Protein AF-A0A374VYX1-F1 (afdb_monomer)

Foldseek 3Di:
DDDDDDDDDDDDDDDDDDDDDDDDDDDDDPPPPPPVPDWDLVLQALLALLQLLLLLQLVFKEAQLVCVRLFQLTGHFPNAEPQGIDGDFWLFNKRALLLLLLLLLLLLVLCVLQVVSCQLLLVVLSSLSSLVRSLSSQVSQFDDDPLATQKGWRIADALVLRVLWFADRRPPPPGHNVRIDMDRQAPLLSLLSSLSSLLSCCVVPVPVVSPSSSVNSLCSSVVRQHHDPPGHPDDADGNLQSSLLSLLSNCVRPVDVVSLVSVVPQLPPDDPPAPADFSRGNNLVSVLSNCVVPLPLPRNCVVLCVQCVVDVPWQQARDLALRLLRSLSSLLSQLSLLSVCVSNVDHCLVSLSVNSCVCSQVAPVREHQFWLSIPRYQQFALHRSQLQFPTCSPCPRVVPDPQGSVVNVGHTSGSFGFSAHSDRRRPRADNGSVPNSGRMTGSSSSSSSSSSSSSNCVVPVDHHHALDRDDRGHRDPQSNCSNVVHRRDNDDDDDDDDDDDDDDDDDDDDDDDDPDDDWDKAWDDDAQEAEAFDKDKTKIFTPDDDDPKDKDKDKPDCQQKNFDDWDADPPTMIMTIMHGHDFDKIWMWIATPNDIDIHIYGYHYDDKDKDWPDDDPAAEAPDKDKTFMDIDDPDQFKDKDKPDCQQWNWADTGGMIMIHGHHFDKIWIWIDDPPDIDIDIHTYHYDDDPDDDDDDDDDDDDDDDDDDDDDDDDDDDDDDDDDDDDDDDQPAAPAAQPLVPPPDREVVSLVVLVCVQVVNDDGDRNSLNSQPFAVPSDRHVVSSVSSVCCNVVVDPDTNNYDD

pLDDT: mean 82.71, std 22.52, range [22.58, 98.94]

Sequence (803 aa):
MNWKGNLKKKLTAVLSAGVLAVTGTVSAVSGMTVTADTPDLQLDNYAKLLQYSLYFYDANMCGSAAENSAFSWRSACHTGDAVAGGFHDAGDAIKCGLTAGFTASTLGWMCYEYQDQFQQTGTMEHYQLIMNEFCDFFKASTTLSGGAVTSFVYEMGEDGKDHSTWYAPEKMWDRDSSETYSVTDGASNVAAQYAAALAQNYIISGREEDLTYATALYNFAAKYRKMTDNQSTYRDKDVQDDISWAAGWMYLATKQDDYLTENSKYTSSTNDWTKDYCYANASLGAAIINAEITGNWSYATSYIDGIVNSNQNQFYVMNSWGSARHNTLMQTCALVVSHHKDESGKDYSEWAQKQMNYILGDNNANVCLVVGWNDVSATSPHHRAASNLTNSSDWHEYNSWDGDYASSGGHILYGALCGGPTSSDFTTYQKTAKDATSNEVALDYQVGLVGAAAGLYAAYGTGSVVAEIGPEVTVYPSEVAAANGETPQPGTTTTEQTTTTTEETTATTTTTDTTTAIRETVWGEVPDEMTVGEEAKATIIHYLGVSGVSCTWTSSDPEILEVTETGKEGDLYTYAKISAKKAGKVTLTANDNGQIFTHEITVNPSEEKAEWADIPYYIIAGDDFSASISYTGSNPDFQWTSSDPNVLEVEGSGLNATLHAKNGGTVTLTATNGSITLTKEIEVAICILTTSTTEETTTTTTESVTTNSDETTATTSGSETTTTTKGGDVTPASLYGDVNLDGRVDITDAVMLNKAAANTVQLSEQQRSNADCDANNEVDSNDAVVLLKFLVSIIKTLPEVAE

Structure (mmCIF, N/CA/C/O backbone):
data_AF-A0A374VYX1-F1
#
_entry.id   AF-A0A374VYX1-F1
#
loop_
_atom_site.group_PDB
_atom_site.id
_atom_site.type_symbol
_atom_site.label_atom_id
_atom_site.label_alt_id
_atom_site.label_comp_id
_atom_site.label_asym_id
_atom_site.label_entity_id
_atom_site.label_seq_id
_atom_site.pdbx_PDB_ins_code
_atom_site.Cartn_x
_atom_site.Cartn_y
_atom_site.Cartn_z
_atom_site.occupancy
_atom_site.B_iso_or_equiv
_atom_site.auth_seq_id
_atom_site.auth_comp_id
_atom_site.auth_asym_id
_atom_site.auth_atom_id
_atom_site.pdbx_PDB_model_num
ATOM 1 N N . MET A 1 1 ? 12.408 34.570 -60.552 1.00 34.47 1 MET A N 1
ATOM 2 C CA . MET A 1 1 ? 12.126 33.309 -61.267 1.00 34.47 1 MET A CA 1
ATOM 3 C C . MET A 1 1 ? 11.092 32.531 -60.457 1.00 34.47 1 MET A C 1
ATOM 5 O O . MET A 1 1 ? 11.341 32.304 -59.285 1.00 34.47 1 MET A O 1
ATOM 9 N N . ASN A 1 2 ? 9.920 32.310 -61.074 1.00 31.06 2 ASN A N 1
ATOM 10 C CA . ASN A 1 2 ? 8.741 31.452 -60.787 1.00 31.06 2 ASN A CA 1
ATOM 11 C C . ASN A 1 2 ? 8.668 30.740 -59.411 1.00 31.06 2 ASN A C 1
ATOM 13 O O . ASN A 1 2 ? 9.563 29.962 -59.123 1.00 31.06 2 ASN A O 1
ATOM 17 N N . TRP A 1 3 ? 7.729 30.946 -58.468 1.00 25.81 3 TRP A N 1
ATOM 18 C CA . TRP A 1 3 ? 6.251 31.129 -58.383 1.00 25.81 3 TRP A CA 1
ATOM 19 C C . TRP A 1 3 ? 5.459 29.836 -58.061 1.00 25.81 3 TRP A C 1
ATOM 21 O O . TRP A 1 3 ? 5.362 28.973 -58.922 1.00 25.81 3 TRP A O 1
ATOM 31 N N . LYS A 1 4 ? 4.806 29.836 -56.870 1.00 34.44 4 LYS A N 1
ATOM 32 C CA . LYS A 1 4 ? 3.604 29.075 -56.403 1.00 34.44 4 LYS A CA 1
ATOM 33 C C . LYS A 1 4 ? 3.708 27.537 -56.284 1.00 34.44 4 LYS A C 1
ATOM 35 O O . LYS A 1 4 ? 4.324 26.907 -57.117 1.00 34.44 4 LYS A O 1
ATOM 40 N N . GLY A 1 5 ? 3.072 26.831 -55.341 1.00 30.59 5 GLY A N 1
ATOM 41 C CA . GLY A 1 5 ? 2.138 27.145 -54.253 1.00 30.59 5 GLY A CA 1
ATOM 42 C C . GLY A 1 5 ? 1.379 25.868 -53.810 1.00 30.59 5 GLY A C 1
ATOM 43 O O . GLY A 1 5 ? 1.239 24.948 -54.605 1.00 30.59 5 GLY A O 1
ATOM 44 N N . ASN A 1 6 ? 0.823 25.895 -52.589 1.00 30.86 6 ASN A N 1
ATOM 45 C CA . ASN A 1 6 ? -0.376 25.179 -52.095 1.00 30.86 6 ASN A CA 1
ATOM 46 C C . ASN A 1 6 ? -0.386 23.676 -51.676 1.00 30.86 6 ASN A C 1
ATOM 48 O O . ASN A 1 6 ? -0.341 22.776 -52.499 1.00 30.86 6 ASN A O 1
ATOM 52 N N . LEU A 1 7 ? -0.708 23.497 -50.376 1.00 28.47 7 LEU A N 1
ATOM 53 C CA . LEU A 1 7 ? -1.900 22.829 -49.787 1.00 28.47 7 LEU A CA 1
ATOM 54 C C . LEU A 1 7 ? -1.998 21.282 -49.617 1.00 28.47 7 LEU A C 1
ATOM 56 O O . LEU A 1 7 ? -2.165 20.540 -50.571 1.00 28.47 7 LEU A O 1
ATOM 60 N N . LYS A 1 8 ? -2.071 20.877 -48.331 1.00 29.14 8 LYS A N 1
ATOM 61 C CA . LYS A 1 8 ? -2.871 19.819 -47.644 1.00 29.14 8 LYS A CA 1
ATOM 62 C C . LYS A 1 8 ? -3.416 18.587 -48.412 1.00 29.14 8 LYS A C 1
ATOM 64 O O . LYS A 1 8 ? -4.250 18.752 -49.296 1.00 29.14 8 LYS A O 1
ATOM 69 N N . LYS A 1 9 ? -3.189 17.393 -47.821 1.00 27.34 9 LYS A N 1
ATOM 70 C CA . LYS A 1 9 ? -4.147 16.333 -47.345 1.00 27.34 9 LYS A CA 1
ATOM 71 C C . LYS A 1 9 ? -3.413 14.973 -47.335 1.00 27.34 9 LYS A C 1
ATOM 73 O O . LYS A 1 9 ? -2.811 14.621 -48.334 1.00 27.34 9 LYS A O 1
ATOM 78 N N . LYS A 1 10 ? -3.198 14.314 -46.187 1.00 28.94 10 LYS A N 1
ATOM 79 C CA . LYS A 1 10 ? -4.068 13.337 -45.486 1.00 28.94 10 LYS A CA 1
ATOM 80 C C . LYS A 1 10 ? -4.676 12.227 -46.372 1.00 28.94 10 LYS A C 1
ATOM 82 O O . LYS A 1 10 ? -5.411 12.539 -47.302 1.00 28.94 10 LYS A O 1
ATOM 87 N N . LEU A 1 11 ? -4.487 10.997 -45.871 1.00 24.98 11 LEU A N 1
ATOM 88 C CA . LEU A 1 11 ? -5.332 9.788 -45.924 1.00 24.98 11 LEU A CA 1
ATOM 89 C C . LEU A 1 11 ? -4.995 8.631 -46.908 1.00 24.98 11 LEU A C 1
ATOM 91 O O . LEU A 1 11 ? -5.211 8.722 -48.110 1.00 24.98 11 LEU A O 1
ATOM 95 N N . THR A 1 12 ? -4.599 7.521 -46.266 1.00 24.98 12 THR A N 1
ATOM 96 C CA . THR A 1 12 ? -5.138 6.141 -46.338 1.00 24.98 12 THR A CA 1
ATOM 97 C C . THR A 1 12 ? -4.631 5.121 -47.360 1.00 24.98 12 THR A C 1
ATOM 99 O O . THR A 1 12 ? -4.604 5.327 -48.567 1.00 24.98 12 THR A O 1
ATOM 102 N N . ALA A 1 13 ? -4.324 3.966 -46.762 1.00 30.77 13 ALA A N 1
ATOM 103 C CA . ALA A 1 13 ? -4.034 2.637 -47.271 1.00 30.77 13 ALA A CA 1
ATOM 104 C C . ALA A 1 13 ? -5.024 2.074 -48.298 1.00 30.77 13 ALA A C 1
ATOM 106 O O . ALA A 1 13 ? -6.209 2.380 -48.221 1.00 30.77 13 ALA A O 1
ATOM 107 N N . VAL A 1 14 ? -4.545 1.126 -49.118 1.00 26.45 14 VAL A N 1
ATOM 108 C CA . VAL A 1 14 ? -5.303 -0.055 -49.576 1.00 26.45 14 VAL A CA 1
ATOM 109 C C . VAL A 1 14 ? -4.328 -1.223 -49.823 1.00 26.45 14 VAL A C 1
ATOM 111 O O . VAL A 1 14 ? -3.402 -1.112 -50.623 1.00 26.45 14 VAL A O 1
ATOM 114 N N . LEU A 1 15 ? -4.570 -2.340 -49.130 1.00 32.50 15 LEU A N 1
ATOM 115 C CA . LEU A 1 15 ? -4.082 -3.690 -49.435 1.00 32.50 15 LEU A CA 1
ATOM 116 C C . LEU A 1 15 ? -4.627 -4.162 -50.790 1.00 32.50 15 LEU A C 1
ATOM 118 O O . LEU A 1 15 ? -5.825 -4.055 -51.040 1.00 32.50 15 LEU A O 1
ATOM 122 N N . SER A 1 16 ? -3.800 -4.805 -51.612 1.00 26.23 16 SER A N 1
ATOM 123 C CA . SER A 1 16 ? -4.302 -5.633 -52.714 1.00 26.23 16 SER A CA 1
ATOM 124 C C . SER A 1 16 ? -3.483 -6.910 -52.854 1.00 26.23 16 SER A C 1
ATOM 126 O O . SER A 1 16 ? -2.330 -6.888 -53.282 1.00 26.23 16 SER A O 1
ATOM 128 N N . ALA A 1 17 ? -4.130 -8.017 -52.487 1.00 31.31 17 ALA A N 1
ATOM 129 C CA . ALA A 1 17 ? -3.735 -9.378 -52.801 1.00 31.31 17 ALA A CA 1
ATOM 130 C C . ALA A 1 17 ? -3.732 -9.605 -54.322 1.00 31.31 17 ALA A C 1
ATOM 132 O O . ALA A 1 17 ? -4.638 -9.166 -55.030 1.00 31.31 17 ALA A O 1
ATOM 133 N N . GLY A 1 18 ? -2.732 -10.339 -54.807 1.00 28.55 18 GLY A N 1
ATOM 134 C CA . GLY A 1 18 ? -2.638 -10.796 -56.188 1.00 28.55 18 GLY A CA 1
ATOM 135 C C . GLY A 1 18 ? -2.047 -12.198 -56.238 1.00 28.55 18 GLY A C 1
ATOM 136 O O . GLY A 1 18 ? -0.833 -12.361 -56.287 1.00 28.55 18 GLY A O 1
ATOM 137 N N . VAL A 1 19 ? -2.918 -13.207 -56.222 1.00 33.47 19 VAL A N 1
ATOM 138 C CA . VAL A 1 19 ? -2.585 -14.589 -56.586 1.00 33.47 19 VAL A CA 1
ATOM 139 C C . VAL A 1 19 ? -2.357 -14.634 -58.097 1.00 33.47 19 VAL A C 1
ATOM 141 O O . VAL A 1 19 ? -3.264 -14.328 -58.869 1.00 33.47 19 VAL A O 1
ATOM 144 N N . LEU A 1 20 ? -1.167 -15.055 -58.523 1.00 33.47 20 LEU A N 1
ATOM 145 C CA . LEU A 1 20 ? -0.900 -15.481 -59.896 1.00 33.47 20 LEU A CA 1
ATOM 146 C C . LEU A 1 20 ? -0.210 -16.844 -59.859 1.00 33.47 20 LEU A C 1
ATOM 148 O O . LEU A 1 20 ? 0.945 -16.977 -59.463 1.00 33.47 20 LEU A O 1
ATOM 152 N N . ALA A 1 21 ? -0.963 -17.861 -60.270 1.00 32.25 21 ALA A N 1
ATOM 153 C CA . ALA A 1 21 ? -0.464 -19.197 -60.529 1.00 32.25 21 ALA A CA 1
ATOM 154 C C . ALA A 1 21 ? 0.378 -19.196 -61.814 1.00 32.25 21 ALA A C 1
ATOM 156 O O . ALA A 1 21 ? -0.125 -18.866 -62.887 1.00 32.25 21 ALA A O 1
ATOM 157 N N . VAL A 1 22 ? 1.638 -19.624 -61.712 1.00 32.03 22 VAL A N 1
ATOM 158 C CA . VAL A 1 22 ? 2.428 -20.111 -62.848 1.00 32.03 22 VAL A CA 1
ATOM 159 C C . VAL A 1 22 ? 3.087 -21.420 -62.429 1.00 32.03 22 VAL A C 1
ATOM 161 O O . VAL A 1 22 ? 3.902 -21.474 -61.513 1.00 32.03 22 VAL A O 1
ATOM 164 N N . THR A 1 23 ? 2.696 -22.493 -63.105 1.00 37.56 23 THR A N 1
ATOM 165 C CA . THR A 1 23 ? 3.287 -23.827 -63.014 1.00 37.56 23 THR A CA 1
ATOM 166 C C . THR A 1 23 ? 4.687 -23.834 -63.630 1.00 37.56 23 THR A C 1
ATOM 168 O O . THR A 1 23 ? 4.832 -23.559 -64.821 1.00 37.56 23 THR A O 1
ATOM 171 N N . GLY A 1 24 ? 5.702 -24.203 -62.848 1.00 33.47 24 GLY A N 1
ATOM 172 C CA . GLY A 1 24 ? 7.066 -24.445 -63.321 1.00 33.47 24 GLY A CA 1
ATOM 173 C C . GLY A 1 24 ? 7.880 -25.185 -62.261 1.00 33.47 24 GLY A C 1
ATOM 174 O O . GLY A 1 24 ? 7.978 -24.749 -61.122 1.00 33.47 24 GLY A O 1
ATOM 175 N N . THR A 1 25 ? 8.403 -26.347 -62.624 1.00 33.88 25 THR A N 1
ATOM 176 C CA . THR A 1 25 ? 9.043 -27.352 -61.768 1.00 33.88 25 THR A CA 1
ATOM 177 C C . THR A 1 25 ? 10.314 -26.875 -61.048 1.00 33.88 25 THR A C 1
ATOM 179 O O . THR A 1 25 ? 11.261 -26.421 -61.679 1.00 33.88 25 THR A O 1
ATOM 182 N N . VAL A 1 26 ? 10.299 -27.071 -59.727 1.00 31.86 26 VAL A N 1
ATOM 183 C CA . VAL A 1 26 ? 11.363 -27.213 -58.713 1.00 31.86 26 VAL A CA 1
ATOM 184 C C . VAL A 1 26 ? 12.829 -27.083 -59.169 1.00 31.86 26 VAL A C 1
ATOM 186 O O . VAL A 1 26 ? 13.377 -27.927 -59.874 1.00 31.86 26 VAL A O 1
ATOM 189 N N . SER A 1 27 ? 13.523 -26.107 -58.585 1.00 33.03 27 SER A N 1
ATOM 190 C CA . SER A 1 27 ? 14.889 -26.275 -58.080 1.00 33.03 27 SER A CA 1
ATOM 191 C C . SER A 1 27 ? 14.959 -25.562 -56.733 1.00 33.03 27 SER A C 1
ATOM 193 O O . SER A 1 27 ? 14.693 -24.367 -56.640 1.00 33.03 27 SER A O 1
ATOM 195 N N . ALA A 1 28 ? 15.201 -26.344 -55.684 1.00 39.31 28 ALA A N 1
ATOM 196 C CA . ALA A 1 28 ? 15.193 -25.911 -54.300 1.00 39.31 28 ALA A CA 1
ATOM 197 C C . ALA A 1 28 ? 16.301 -24.882 -54.046 1.00 39.31 28 ALA A C 1
ATOM 199 O O . ALA A 1 28 ? 17.487 -25.195 -54.128 1.00 39.31 28 ALA A O 1
ATOM 200 N N . VAL A 1 29 ? 15.894 -23.670 -53.691 1.00 35.94 29 VAL A N 1
ATOM 201 C CA . VAL A 1 29 ? 16.678 -22.778 -52.845 1.00 35.94 29 VAL A CA 1
ATOM 202 C C . VAL A 1 29 ? 15.745 -22.444 -51.695 1.00 35.94 29 VAL A C 1
ATOM 204 O O . VAL A 1 29 ? 14.752 -21.746 -51.891 1.00 35.94 29 VAL A O 1
ATOM 207 N N . SER A 1 30 ? 16.012 -23.020 -50.524 1.00 37.41 30 SER A N 1
ATOM 208 C CA . SER A 1 30 ? 15.367 -22.628 -49.274 1.00 37.41 30 SER A CA 1
ATOM 209 C C . SER A 1 30 ? 15.705 -21.164 -49.011 1.00 37.41 30 SER A C 1
ATOM 211 O O . SER A 1 30 ? 16.740 -20.845 -48.434 1.00 37.41 30 SER A O 1
ATOM 213 N N . GLY A 1 31 ? 14.856 -20.263 -49.500 1.00 32.94 31 GLY A N 1
ATOM 214 C CA . GLY A 1 31 ? 14.806 -18.897 -49.017 1.00 32.94 31 GLY A CA 1
ATOM 215 C C . GLY A 1 31 ? 14.275 -18.961 -47.597 1.00 32.94 31 GLY A C 1
ATOM 216 O O . GLY A 1 31 ? 13.090 -19.204 -47.395 1.00 32.94 31 GLY A O 1
ATOM 217 N N . MET A 1 32 ? 15.165 -18.803 -46.623 1.00 37.72 32 MET A N 1
ATOM 218 C CA . MET A 1 32 ? 14.783 -18.507 -45.253 1.00 37.72 32 MET A CA 1
ATOM 219 C C . MET A 1 32 ? 14.137 -17.120 -45.286 1.00 37.72 32 MET A C 1
ATOM 221 O O . MET A 1 32 ? 14.819 -16.099 -45.244 1.00 37.72 32 MET A O 1
ATOM 225 N N . THR A 1 33 ? 12.821 -17.073 -45.480 1.00 33.56 33 THR A N 1
ATOM 226 C CA . THR A 1 33 ? 12.028 -15.911 -45.093 1.00 33.56 33 THR A CA 1
ATOM 227 C C . THR A 1 33 ? 12.176 -15.796 -43.588 1.00 33.56 33 THR A C 1
ATOM 229 O O . THR A 1 33 ? 11.514 -16.509 -42.845 1.00 33.56 33 THR A O 1
ATOM 232 N N . VAL A 1 34 ? 13.098 -14.939 -43.154 1.00 36.25 34 VAL A N 1
ATOM 233 C CA . VAL A 1 34 ? 13.075 -14.375 -41.809 1.00 36.25 34 VAL A CA 1
ATOM 234 C C . VAL A 1 34 ? 11.842 -13.479 -41.787 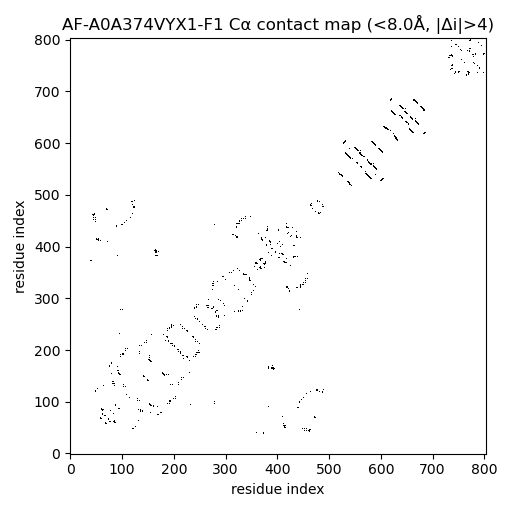1.00 36.25 34 VAL A C 1
ATOM 236 O O . VAL A 1 34 ? 11.887 -12.325 -42.211 1.00 36.25 34 VAL A O 1
ATOM 239 N N . THR A 1 35 ? 10.699 -14.044 -41.413 1.00 42.56 35 THR A N 1
ATOM 240 C CA . THR A 1 35 ? 9.646 -13.238 -40.810 1.00 42.56 35 THR A CA 1
ATOM 241 C C . THR A 1 35 ? 10.260 -12.689 -39.532 1.00 42.56 35 THR A C 1
ATOM 243 O O . THR A 1 35 ? 10.720 -13.456 -38.694 1.00 42.56 35 THR A O 1
ATOM 246 N N . ALA A 1 36 ? 10.386 -11.367 -39.430 1.00 46.84 36 ALA A N 1
ATOM 247 C CA . ALA A 1 36 ? 10.556 -10.761 -38.121 1.00 46.84 36 ALA A CA 1
ATOM 248 C C . ALA A 1 36 ? 9.281 -11.120 -37.354 1.00 46.84 36 ALA A C 1
ATOM 250 O O . ALA A 1 36 ? 8.206 -10.620 -37.701 1.00 46.84 36 ALA A O 1
ATOM 251 N N . ASP A 1 37 ? 9.379 -12.075 -36.432 1.00 57.00 37 ASP A N 1
ATOM 252 C CA . ASP A 1 37 ? 8.267 -12.414 -35.559 1.00 57.00 37 ASP A CA 1
ATOM 253 C C . ASP A 1 37 ? 7.887 -11.135 -34.807 1.00 57.00 37 ASP A C 1
ATOM 255 O O . ASP A 1 37 ? 8.745 -10.393 -34.323 1.00 57.00 37 ASP A O 1
ATOM 259 N N . THR A 1 38 ? 6.599 -10.800 -34.829 1.00 68.12 38 THR A N 1
ATOM 260 C CA . THR A 1 38 ? 6.100 -9.669 -34.042 1.00 68.12 38 THR A CA 1
ATOM 261 C C . THR A 1 38 ? 6.323 -10.025 -32.572 1.00 68.12 38 THR A C 1
ATOM 263 O O . THR A 1 38 ? 5.957 -11.145 -32.211 1.00 68.12 38 THR A O 1
ATOM 266 N N . PRO A 1 39 ? 6.935 -9.147 -31.751 1.00 76.88 39 PRO A N 1
ATOM 267 C CA . PRO A 1 39 ? 7.197 -9.453 -30.348 1.00 76.88 39 PRO A CA 1
ATOM 268 C C . PRO A 1 39 ? 5.925 -9.917 -29.639 1.00 76.88 39 PRO A C 1
ATOM 270 O O . PRO A 1 39 ? 4.874 -9.288 -29.791 1.00 76.88 39 PRO A O 1
ATOM 273 N N . ASP A 1 40 ? 6.014 -11.007 -28.879 1.00 89.38 40 ASP A N 1
ATOM 274 C CA . ASP A 1 40 ? 4.918 -11.435 -28.015 1.00 89.38 40 ASP A CA 1
ATOM 275 C C . ASP A 1 40 ? 4.842 -10.490 -26.811 1.00 89.38 40 ASP A C 1
ATOM 277 O O . ASP A 1 40 ? 5.677 -10.523 -25.903 1.00 89.38 40 ASP A O 1
ATOM 281 N N . LEU A 1 41 ? 3.844 -9.607 -26.836 1.00 93.50 41 LEU A N 1
ATOM 282 C CA . LEU A 1 41 ? 3.632 -8.614 -25.789 1.00 93.50 41 LEU A CA 1
ATOM 283 C C . LEU A 1 41 ? 3.095 -9.230 -24.486 1.00 93.50 41 LEU A C 1
ATOM 285 O O . LEU A 1 41 ? 3.155 -8.562 -23.452 1.00 93.50 41 LEU A O 1
ATOM 289 N N . GLN A 1 42 ? 2.605 -10.479 -24.520 1.00 94.81 42 GLN A N 1
ATOM 290 C CA . GLN A 1 42 ? 2.038 -11.192 -23.368 1.00 94.81 42 GLN A CA 1
ATOM 291 C C . GLN A 1 42 ? 0.910 -10.403 -22.669 1.00 94.81 42 GLN A C 1
ATOM 293 O O . GLN A 1 42 ? 0.871 -10.309 -21.448 1.00 94.81 42 GLN A O 1
ATOM 298 N N . LEU A 1 43 ? -0.007 -9.799 -23.435 1.00 96.94 43 LEU A N 1
ATOM 299 C CA . LEU A 1 43 ? -1.012 -8.847 -22.917 1.00 96.94 43 LEU A CA 1
ATOM 300 C C . LEU A 1 43 ? -2.033 -9.448 -21.929 1.00 96.94 43 LEU A C 1
ATOM 302 O O . LEU A 1 43 ? -2.734 -8.704 -21.245 1.00 96.94 43 LEU A O 1
ATOM 306 N N . ASP A 1 44 ? -2.141 -10.774 -21.866 1.00 95.25 44 ASP A N 1
ATOM 307 C CA . ASP A 1 44 ? -3.141 -11.504 -21.086 1.00 95.25 44 ASP A CA 1
ATOM 308 C C . ASP A 1 44 ? -2.545 -12.411 -19.996 1.00 95.25 44 ASP A C 1
ATOM 310 O O . ASP A 1 44 ? -3.291 -13.124 -19.326 1.00 95.25 44 ASP A O 1
ATOM 314 N N . ASN A 1 45 ? -1.228 -12.389 -19.751 1.00 98.44 45 ASN A N 1
ATOM 315 C CA . ASN A 1 45 ? -0.622 -13.209 -18.696 1.00 98.44 45 ASN A CA 1
ATOM 316 C C . ASN A 1 45 ? -0.675 -12.523 -17.315 1.00 98.44 45 ASN A C 1
ATOM 318 O O . ASN A 1 45 ? 0.348 -12.128 -16.759 1.00 98.44 45 ASN A O 1
ATOM 322 N N . TYR A 1 46 ? -1.867 -12.373 -16.737 1.00 98.69 46 TYR A N 1
ATOM 323 C CA . TYR A 1 46 ? -2.032 -11.649 -15.469 1.00 98.69 46 TYR A CA 1
ATOM 324 C C . TYR A 1 46 ? -1.457 -12.392 -14.257 1.00 98.69 46 TYR A C 1
ATOM 326 O O . TYR A 1 46 ? -0.982 -11.740 -13.331 1.00 98.69 46 TYR A O 1
ATOM 334 N N . ALA A 1 47 ? -1.393 -13.729 -14.290 1.00 98.62 47 ALA A N 1
ATOM 335 C CA . ALA A 1 47 ? -0.705 -14.508 -13.256 1.00 98.62 47 ALA A CA 1
ATOM 336 C C . ALA A 1 47 ? 0.788 -14.141 -13.154 1.00 98.62 47 ALA A C 1
ATOM 338 O O . ALA A 1 47 ? 1.280 -13.815 -12.074 1.00 98.62 47 ALA A O 1
ATOM 339 N N . LYS A 1 48 ? 1.507 -14.120 -14.288 1.00 98.62 48 LYS A N 1
ATOM 340 C CA . LYS A 1 48 ? 2.907 -13.669 -14.332 1.00 98.62 48 LYS A CA 1
ATOM 341 C C . LYS A 1 48 ? 3.030 -12.194 -13.954 1.00 98.62 48 LYS A C 1
ATOM 343 O O . LYS A 1 48 ? 4.008 -11.817 -13.320 1.00 98.62 48 LYS A O 1
ATOM 348 N N . LEU A 1 49 ? 2.070 -11.351 -14.341 1.00 98.81 49 LEU A N 1
ATOM 349 C CA . LEU A 1 49 ? 2.113 -9.929 -13.999 1.00 98.81 49 LEU A CA 1
ATOM 350 C C . LEU A 1 49 ? 2.022 -9.712 -12.485 1.00 98.81 49 LEU A C 1
ATOM 352 O O . LEU A 1 49 ? 2.801 -8.927 -11.950 1.00 98.81 49 LEU A O 1
ATOM 356 N N . LEU A 1 50 ? 1.140 -10.449 -11.800 1.00 98.88 50 LEU A N 1
ATOM 357 C CA . LEU A 1 50 ? 1.038 -10.425 -10.341 1.00 98.88 50 LEU A CA 1
ATOM 358 C C . LEU A 1 50 ? 2.355 -10.872 -9.697 1.00 98.88 50 LEU A C 1
ATOM 360 O O . LEU A 1 50 ? 2.876 -10.163 -8.841 1.00 98.88 50 LEU A O 1
ATOM 364 N N . GLN A 1 51 ? 2.939 -11.976 -10.169 1.00 98.81 51 GLN A N 1
ATOM 365 C CA . GLN A 1 51 ? 4.252 -12.442 -9.716 1.00 98.81 51 GLN A CA 1
ATOM 366 C C . GLN A 1 51 ? 5.333 -11.364 -9.870 1.00 98.81 51 GLN A C 1
ATOM 368 O O . GLN A 1 51 ? 5.971 -10.974 -8.898 1.00 98.81 51 GLN A O 1
ATOM 373 N N . TYR A 1 52 ? 5.507 -10.835 -11.083 1.00 98.75 52 TYR A N 1
ATOM 374 C CA . TYR A 1 52 ? 6.521 -9.819 -11.371 1.00 98.75 52 TYR A CA 1
ATOM 375 C C . TYR A 1 52 ? 6.315 -8.568 -10.518 1.00 98.75 52 TYR A C 1
ATOM 377 O O . TYR A 1 52 ? 7.286 -7.974 -10.062 1.00 98.75 52 TYR A O 1
ATOM 385 N N . SER A 1 53 ? 5.062 -8.177 -10.273 1.00 98.75 53 SER A N 1
ATOM 386 C CA . SER A 1 53 ? 4.747 -6.940 -9.562 1.00 98.75 53 SER A CA 1
ATOM 387 C C . SER A 1 53 ? 5.229 -6.896 -8.104 1.00 98.75 53 SER A C 1
ATOM 389 O O . SER A 1 53 ? 5.282 -5.811 -7.532 1.00 98.75 53 SER A O 1
ATOM 391 N N . LEU A 1 54 ? 5.617 -8.022 -7.503 1.00 98.81 54 LEU A N 1
ATOM 392 C CA . LEU A 1 54 ? 6.130 -8.048 -6.131 1.00 98.81 54 LEU A CA 1
ATOM 393 C C . LEU A 1 54 ? 7.652 -7.841 -6.049 1.00 98.81 54 LEU A C 1
ATOM 395 O O . LEU A 1 54 ? 8.143 -7.289 -5.070 1.00 98.81 54 LEU A O 1
ATOM 399 N N . TYR A 1 55 ? 8.403 -8.164 -7.103 1.00 98.62 55 TYR A N 1
ATOM 400 C CA . TYR A 1 55 ? 9.870 -8.153 -7.049 1.00 98.62 55 TYR A CA 1
ATOM 401 C C . TYR A 1 55 ? 10.480 -6.763 -6.853 1.00 98.62 55 TYR A C 1
ATOM 403 O O . TYR A 1 55 ? 11.542 -6.634 -6.257 1.00 98.62 55 TYR A O 1
ATOM 411 N N . PHE A 1 56 ? 9.820 -5.681 -7.269 1.00 98.62 56 PHE A N 1
ATOM 412 C CA . PHE A 1 56 ? 10.329 -4.334 -6.975 1.00 98.62 56 PHE A CA 1
ATOM 413 C C . PHE A 1 56 ? 10.543 -4.100 -5.464 1.00 98.62 56 PHE A C 1
ATOM 415 O O . PHE A 1 56 ? 11.494 -3.423 -5.081 1.00 98.62 56 PHE A O 1
ATOM 422 N N . TYR A 1 57 ? 9.732 -4.710 -4.595 1.00 98.69 57 TYR A N 1
ATOM 423 C CA . TYR A 1 57 ? 9.908 -4.587 -3.148 1.00 98.69 57 TYR A CA 1
ATOM 424 C C . TYR A 1 57 ? 11.220 -5.227 -2.664 1.00 98.69 57 TYR A C 1
ATOM 426 O O . TYR A 1 57 ? 11.917 -4.618 -1.851 1.00 98.69 57 TYR A O 1
ATOM 434 N N . ASP A 1 58 ? 11.637 -6.372 -3.221 1.00 98.44 58 ASP A N 1
ATOM 435 C CA . ASP A 1 58 ? 12.960 -6.963 -2.958 1.00 98.44 58 ASP A CA 1
ATOM 436 C C . ASP A 1 58 ? 14.096 -5.997 -3.294 1.00 98.44 58 ASP A C 1
ATOM 438 O O . ASP A 1 58 ? 15.091 -5.896 -2.571 1.00 98.44 58 ASP A O 1
ATOM 442 N N . ALA A 1 59 ? 13.956 -5.283 -4.412 1.00 97.81 59 ALA A N 1
ATOM 443 C CA . ALA A 1 59 ? 14.946 -4.329 -4.887 1.00 97.81 59 ALA A CA 1
ATOM 444 C C . ALA A 1 59 ? 15.004 -3.041 -4.062 1.00 97.81 59 ALA A C 1
ATOM 446 O O . ALA A 1 59 ? 16.025 -2.354 -4.130 1.00 97.81 59 ALA A O 1
ATOM 447 N N . ASN A 1 60 ? 13.997 -2.775 -3.229 1.00 97.81 60 ASN A N 1
ATOM 448 C CA . ASN A 1 60 ? 13.893 -1.578 -2.395 1.00 97.81 60 ASN A CA 1
ATOM 449 C C . ASN A 1 60 ? 14.006 -1.866 -0.891 1.00 97.81 60 ASN A C 1
ATOM 451 O O . ASN A 1 60 ? 14.045 -0.936 -0.090 1.00 97.81 60 ASN A O 1
ATOM 455 N N . MET A 1 61 ? 14.101 -3.131 -0.481 1.00 96.38 61 MET A N 1
ATOM 456 C CA . MET A 1 61 ? 14.253 -3.512 0.926 1.00 96.38 61 MET A CA 1
ATOM 457 C C . MET A 1 61 ? 15.519 -2.899 1.544 1.00 96.38 61 MET A C 1
ATOM 459 O O . MET A 1 61 ? 16.557 -2.809 0.884 1.00 96.38 61 MET A O 1
ATOM 463 N N . CYS A 1 62 ? 15.456 -2.476 2.805 1.00 95.12 62 CYS A N 1
ATOM 464 C CA . CYS A 1 62 ? 16.519 -1.752 3.503 1.00 95.12 62 CYS A CA 1
ATOM 465 C C . CYS A 1 62 ? 16.906 -2.434 4.827 1.00 95.12 62 CYS A C 1
ATOM 467 O O . CYS A 1 62 ? 16.212 -3.304 5.342 1.00 95.12 62 CYS A O 1
ATOM 469 N N . GLY A 1 63 ? 18.027 -2.026 5.424 1.00 93.38 63 GLY A N 1
ATOM 470 C CA . GLY A 1 63 ? 18.514 -2.594 6.676 1.00 93.38 63 GLY A CA 1
ATOM 471 C C . GLY A 1 63 ? 19.122 -3.973 6.453 1.00 93.38 63 GLY A C 1
ATOM 472 O O . GLY A 1 63 ? 19.526 -4.317 5.346 1.00 93.38 63 GLY A O 1
ATOM 473 N N . SER A 1 64 ? 19.187 -4.775 7.513 1.00 92.50 64 SER A N 1
ATOM 474 C CA . SER A 1 64 ? 19.614 -6.175 7.415 1.00 92.50 64 SER A CA 1
ATOM 475 C C . SER A 1 64 ? 18.624 -7.048 6.644 1.00 92.50 64 SER A C 1
ATOM 477 O O . SER A 1 64 ? 19.029 -8.077 6.119 1.00 92.50 64 SER A O 1
ATOM 479 N N . ALA A 1 65 ? 17.351 -6.646 6.561 1.00 90.44 65 ALA A N 1
ATOM 480 C CA . ALA A 1 65 ? 16.330 -7.379 5.820 1.00 90.44 65 ALA A CA 1
ATOM 481 C C . ALA A 1 65 ? 16.665 -7.485 4.327 1.00 90.44 65 ALA A C 1
ATOM 483 O O . ALA A 1 65 ? 16.368 -8.503 3.720 1.00 90.44 65 ALA A O 1
ATOM 484 N N . ALA A 1 66 ? 17.382 -6.506 3.762 1.00 93.62 66 ALA A N 1
ATOM 485 C CA . ALA A 1 66 ? 17.816 -6.518 2.365 1.00 93.62 66 ALA A CA 1
ATOM 486 C C . ALA A 1 66 ? 18.708 -7.719 1.977 1.00 93.62 66 ALA A C 1
ATOM 488 O O . ALA A 1 66 ? 18.855 -7.998 0.792 1.00 93.62 66 ALA A O 1
ATOM 489 N N . GLU A 1 67 ? 19.273 -8.454 2.943 1.00 92.88 67 GLU A N 1
ATOM 490 C CA . GLU A 1 67 ? 19.940 -9.748 2.695 1.00 92.88 67 GLU A CA 1
ATOM 491 C C . GLU A 1 67 ? 18.964 -10.848 2.238 1.00 92.88 67 GLU A C 1
ATOM 493 O O . GLU A 1 67 ? 19.385 -11.840 1.651 1.00 92.88 67 GLU A O 1
ATOM 498 N N . ASN A 1 68 ? 17.664 -10.677 2.494 1.00 89.62 68 ASN A N 1
ATOM 499 C CA . ASN A 1 68 ? 16.601 -11.570 2.034 1.00 89.62 68 ASN A CA 1
ATOM 500 C C . ASN A 1 68 ? 16.085 -11.208 0.633 1.00 89.62 68 ASN A C 1
ATOM 502 O O . ASN A 1 68 ? 15.168 -11.869 0.153 1.00 89.62 68 ASN A O 1
ATOM 506 N N . SER A 1 69 ? 16.632 -10.164 -0.002 1.00 96.12 69 SER A N 1
ATOM 507 C CA . SER A 1 69 ? 16.228 -9.747 -1.344 1.00 96.12 69 SER A CA 1
ATOM 508 C C . SER A 1 69 ? 16.381 -10.897 -2.334 1.00 96.12 69 SER A C 1
ATOM 510 O O . SER A 1 69 ? 17.427 -11.550 -2.395 1.00 96.12 69 SER A O 1
ATOM 512 N N . ALA A 1 70 ? 15.374 -11.100 -3.179 1.00 97.50 70 ALA A N 1
ATOM 513 C CA . ALA A 1 70 ? 15.480 -12.041 -4.285 1.00 97.50 70 ALA A CA 1
ATOM 514 C C . ALA A 1 70 ? 16.568 -11.666 -5.312 1.00 97.50 70 ALA A C 1
ATOM 516 O O . ALA A 1 70 ? 17.002 -12.523 -6.089 1.00 97.50 70 ALA A O 1
ATOM 517 N N . PHE A 1 71 ? 17.014 -10.406 -5.337 1.00 98.12 71 PHE A N 1
ATOM 518 C CA . PHE A 1 71 ? 18.029 -9.922 -6.266 1.00 98.12 71 PHE A CA 1
ATOM 519 C C . PHE A 1 71 ? 19.450 -10.141 -5.745 1.00 98.12 71 PHE A C 1
ATOM 521 O O . PHE A 1 71 ? 19.849 -9.587 -4.724 1.00 98.12 71 PHE A O 1
ATOM 528 N N . SER A 1 72 ? 20.286 -10.828 -6.528 1.00 97.06 72 SER A N 1
ATOM 529 C CA . SER A 1 72 ? 21.676 -11.138 -6.150 1.00 97.06 72 SER A CA 1
ATOM 530 C C . SER A 1 72 ? 22.609 -9.922 -6.029 1.00 97.06 72 SER A C 1
ATOM 532 O O . SER A 1 72 ? 23.761 -10.066 -5.624 1.00 97.06 72 SER A O 1
ATOM 534 N N . TRP A 1 73 ? 22.160 -8.744 -6.467 1.00 95.81 73 TRP A N 1
ATOM 535 C CA . TRP A 1 73 ? 22.917 -7.488 -6.453 1.00 95.81 73 TRP A CA 1
ATOM 536 C C . TRP A 1 73 ? 22.498 -6.537 -5.321 1.00 95.81 73 TRP A C 1
ATOM 538 O O . TRP A 1 73 ? 23.089 -5.464 -5.187 1.00 95.81 73 TRP A O 1
ATOM 548 N N . ARG A 1 74 ? 21.514 -6.921 -4.500 1.00 96.81 74 ARG A N 1
ATOM 549 C CA . ARG A 1 74 ? 21.161 -6.236 -3.251 1.00 96.81 74 ARG A CA 1
ATOM 550 C C . ARG A 1 74 ? 21.851 -6.904 -2.061 1.00 96.81 74 ARG A C 1
ATOM 552 O O . ARG A 1 74 ? 22.160 -8.091 -2.095 1.00 96.81 74 ARG A O 1
ATOM 559 N N . SER A 1 75 ? 22.101 -6.129 -1.010 1.00 95.00 75 SER A N 1
ATOM 560 C CA . SER A 1 75 ? 22.581 -6.626 0.286 1.00 95.00 75 SER A CA 1
ATOM 561 C C . SER A 1 75 ? 22.197 -5.651 1.399 1.00 95.00 75 SER A C 1
ATOM 563 O O . SER A 1 75 ? 21.585 -4.613 1.131 1.00 95.00 75 SER A O 1
ATOM 565 N N . ALA A 1 76 ? 22.593 -5.934 2.645 1.00 94.00 76 ALA A N 1
ATOM 566 C CA . ALA A 1 76 ? 22.339 -5.036 3.767 1.00 94.00 76 ALA A CA 1
ATOM 567 C C . ALA A 1 76 ? 22.811 -3.596 3.491 1.00 94.00 76 ALA A C 1
ATOM 569 O O . ALA A 1 76 ? 23.939 -3.356 3.051 1.00 94.00 76 ALA A O 1
ATOM 570 N N . CYS A 1 77 ? 21.956 -2.622 3.803 1.00 92.62 77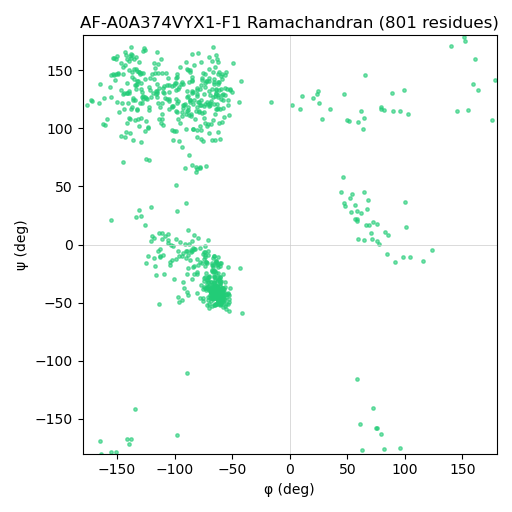 CYS A N 1
ATOM 571 C CA . CYS A 1 77 ? 22.224 -1.195 3.614 1.00 92.62 77 CYS A CA 1
ATOM 572 C C . CYS A 1 77 ? 21.584 -0.362 4.734 1.00 92.62 77 CYS A C 1
ATOM 574 O O . CYS A 1 77 ? 20.609 -0.785 5.348 1.00 92.62 77 CYS A O 1
ATOM 576 N N . HIS A 1 78 ? 22.147 0.812 5.037 1.00 90.88 78 HIS A N 1
ATOM 577 C CA . HIS A 1 78 ? 21.678 1.704 6.115 1.00 90.88 78 HIS A CA 1
ATOM 578 C C . HIS A 1 78 ? 21.405 1.012 7.466 1.00 90.88 78 HIS A C 1
ATOM 580 O O . HIS A 1 78 ? 20.502 1.380 8.209 1.00 90.88 78 HIS A O 1
ATOM 586 N N . THR A 1 79 ? 22.206 0.009 7.833 1.00 89.50 79 THR A N 1
ATOM 587 C CA . THR A 1 79 ? 22.019 -0.761 9.079 1.00 89.50 79 THR A CA 1
ATOM 588 C C . THR A 1 79 ? 22.239 0.057 10.355 1.00 89.50 79 THR A C 1
ATOM 590 O O . THR A 1 79 ? 21.999 -0.443 11.448 1.00 89.50 79 THR A O 1
ATOM 593 N N . GLY A 1 80 ? 22.766 1.277 10.229 1.00 85.38 80 GLY A N 1
ATOM 594 C CA . GLY A 1 80 ? 23.032 2.184 11.343 1.00 85.38 80 GLY A CA 1
ATOM 595 C C . GLY A 1 80 ? 21.930 3.204 11.604 1.00 85.38 80 GLY A C 1
ATOM 596 O O . GLY A 1 80 ? 22.128 4.058 12.466 1.00 85.38 80 GLY A O 1
ATOM 597 N N . ASP A 1 81 ? 20.825 3.175 10.856 1.00 88.75 81 ASP A N 1
ATOM 598 C CA . ASP A 1 81 ? 19.842 4.240 10.956 1.00 88.75 81 ASP A CA 1
ATOM 599 C C . ASP A 1 81 ? 18.746 3.996 11.995 1.00 88.75 81 ASP A C 1
ATOM 601 O O . ASP A 1 81 ? 18.596 2.881 12.495 1.00 88.75 81 ASP A O 1
ATOM 605 N N . ALA A 1 82 ? 18.124 5.081 12.475 1.00 90.06 82 ALA A N 1
ATOM 606 C CA . ALA A 1 82 ? 17.500 5.101 13.804 1.00 90.06 82 ALA A CA 1
ATOM 607 C C . ALA A 1 82 ? 16.376 4.069 13.966 1.00 90.06 82 ALA A C 1
ATOM 609 O O . ALA A 1 82 ? 16.139 3.586 15.074 1.00 90.06 82 ALA A O 1
ATOM 610 N N . VAL A 1 83 ? 15.720 3.727 12.856 1.00 92.12 83 VAL A N 1
ATOM 611 C CA . VAL A 1 83 ? 14.796 2.603 12.752 1.00 92.12 83 VAL A CA 1
ATOM 612 C C . VAL A 1 83 ? 15.300 1.665 11.656 1.00 92.12 83 VAL A C 1
ATOM 614 O O . VAL A 1 83 ? 15.416 2.042 10.484 1.00 92.12 83 VAL A O 1
ATOM 617 N N . ALA A 1 84 ? 15.610 0.431 12.049 1.00 89.69 84 ALA A N 1
ATOM 618 C CA . ALA A 1 84 ? 16.074 -0.611 11.142 1.00 89.69 84 ALA A CA 1
ATOM 619 C C . ALA A 1 84 ? 14.952 -1.103 10.206 1.00 89.69 84 ALA A C 1
ATOM 621 O O . ALA A 1 84 ? 13.772 -0.927 10.495 1.00 89.69 84 ALA A O 1
ATOM 622 N N . GLY A 1 85 ? 15.341 -1.747 9.102 1.00 92.12 85 GLY A N 1
ATOM 623 C CA . GLY A 1 85 ? 14.404 -2.363 8.154 1.00 92.12 85 GLY A CA 1
ATOM 624 C C . GLY A 1 85 ? 13.681 -1.361 7.254 1.00 92.12 85 GLY A C 1
ATOM 625 O O . GLY A 1 85 ? 14.163 -0.238 7.051 1.00 92.12 85 GLY A O 1
ATOM 626 N N . GLY A 1 86 ? 12.537 -1.784 6.723 1.00 95.38 86 GLY A N 1
ATOM 627 C CA . GLY A 1 86 ? 11.673 -1.011 5.834 1.00 95.38 86 GLY A CA 1
ATOM 628 C C . GLY A 1 86 ? 12.175 -0.970 4.391 1.00 95.38 86 GLY A C 1
ATOM 629 O O . GLY A 1 86 ? 13.034 -1.753 3.988 1.00 95.38 86 GLY A O 1
ATOM 630 N N . PHE A 1 87 ? 11.656 -0.024 3.609 1.00 98.06 87 PHE A N 1
ATOM 631 C CA . PHE A 1 87 ? 11.930 0.084 2.175 1.00 98.06 87 PHE A CA 1
ATOM 632 C C . PHE A 1 87 ? 12.363 1.500 1.790 1.00 98.06 87 PHE A C 1
ATOM 634 O O . PHE A 1 87 ? 11.911 2.477 2.391 1.00 98.06 87 PHE A O 1
ATOM 641 N N . HIS A 1 88 ? 13.233 1.606 0.786 1.00 97.38 88 HIS A N 1
ATOM 642 C CA . HIS A 1 88 ? 13.475 2.858 0.070 1.00 97.38 88 HIS A CA 1
ATOM 643 C C . HIS A 1 88 ? 12.258 3.215 -0.772 1.00 97.38 88 HIS A C 1
ATOM 645 O O . HIS A 1 88 ? 11.637 2.333 -1.368 1.00 97.38 88 HIS A O 1
ATOM 651 N N . ASP A 1 89 ? 11.928 4.499 -0.812 1.00 97.75 89 ASP A N 1
ATOM 652 C CA . ASP A 1 89 ? 10.730 5.013 -1.464 1.00 97.75 89 ASP A CA 1
ATOM 653 C C . ASP A 1 89 ? 10.729 4.782 -2.976 1.00 97.75 89 ASP A C 1
ATOM 655 O O . ASP A 1 89 ? 9.760 4.251 -3.522 1.00 97.75 89 ASP A O 1
ATOM 659 N N . ALA A 1 90 ? 11.812 5.175 -3.644 1.00 97.56 90 ALA A N 1
ATOM 660 C CA . ALA A 1 90 ? 11.876 5.217 -5.096 1.00 97.56 90 ALA A CA 1
ATOM 661 C C . ALA A 1 90 ? 13.171 4.600 -5.629 1.00 97.56 90 ALA A C 1
ATOM 663 O O . ALA A 1 90 ? 13.673 3.606 -5.107 1.00 97.56 90 ALA A O 1
ATOM 664 N N . GLY A 1 91 ? 13.746 5.193 -6.673 1.00 96.19 91 GLY A N 1
ATOM 665 C CA . GLY A 1 91 ? 15.126 4.935 -7.063 1.00 96.19 91 GLY A CA 1
ATOM 666 C C . GLY A 1 91 ? 16.179 5.507 -6.112 1.00 96.19 91 GLY A C 1
ATOM 667 O O . GLY A 1 91 ? 17.376 5.446 -6.423 1.00 96.19 91 GLY A O 1
ATOM 668 N N . ASP A 1 92 ? 15.733 6.106 -5.010 1.00 94.19 92 ASP A N 1
ATOM 669 C CA . ASP A 1 92 ? 16.522 6.794 -4.008 1.00 94.19 92 ASP A CA 1
ATOM 670 C C . ASP A 1 92 ? 16.832 5.918 -2.781 1.00 94.19 92 ASP A C 1
ATOM 672 O O . ASP A 1 92 ? 16.791 4.692 -2.866 1.00 94.19 92 ASP A O 1
ATOM 676 N N . ALA A 1 93 ? 17.265 6.522 -1.671 1.00 93.31 93 ALA A N 1
ATOM 677 C CA . ALA A 1 93 ? 17.557 5.799 -0.432 1.00 93.31 93 ALA A CA 1
ATOM 678 C C . ALA A 1 93 ? 16.700 6.269 0.758 1.00 93.31 93 ALA A C 1
ATOM 680 O O . ALA A 1 93 ? 16.907 5.812 1.885 1.00 93.31 93 ALA A O 1
ATOM 681 N N . ILE A 1 94 ? 15.712 7.136 0.537 1.00 94.00 94 ILE A N 1
ATOM 682 C CA . ILE A 1 94 ? 14.868 7.702 1.595 1.00 94.00 94 ILE A CA 1
ATOM 683 C C . ILE A 1 94 ? 13.837 6.663 2.035 1.00 94.00 94 ILE A C 1
ATOM 685 O O . ILE A 1 94 ? 13.225 5.992 1.211 1.00 94.00 94 ILE A O 1
ATOM 689 N N . LYS A 1 95 ? 13.608 6.539 3.344 1.00 95.25 95 LYS A N 1
ATOM 690 C CA . LYS A 1 95 ? 12.470 5.788 3.892 1.00 95.25 95 LYS A CA 1
ATOM 691 C C . LYS A 1 95 ? 11.346 6.780 4.181 1.00 95.25 95 LYS A C 1
ATOM 693 O O . LYS A 1 95 ? 11.296 7.343 5.278 1.00 95.25 95 LYS A O 1
ATOM 698 N N . CYS A 1 96 ? 10.482 7.035 3.200 1.00 95.12 96 CYS A N 1
ATOM 699 C CA . CYS A 1 96 ? 9.375 7.976 3.361 1.00 95.12 96 CYS A CA 1
ATOM 700 C C . CYS A 1 96 ? 8.136 7.276 3.930 1.00 95.12 96 CYS A C 1
ATOM 702 O O . CYS A 1 96 ? 7.582 6.363 3.320 1.00 95.12 96 CYS A O 1
ATOM 704 N N . GLY A 1 97 ? 7.677 7.703 5.108 1.00 95.56 97 GLY A N 1
ATOM 705 C CA . GLY A 1 97 ? 6.571 7.034 5.785 1.00 95.56 97 GLY A CA 1
ATOM 706 C C . GLY A 1 97 ? 5.231 7.181 5.073 1.00 95.56 97 GLY A C 1
ATOM 707 O O . GLY A 1 97 ? 4.424 6.259 5.119 1.00 95.56 97 GLY A O 1
ATOM 708 N N . LEU A 1 98 ? 4.969 8.298 4.385 1.00 94.94 98 LEU A N 1
ATOM 709 C CA . LEU A 1 98 ? 3.671 8.506 3.731 1.00 94.94 98 LEU A CA 1
ATOM 710 C C . LEU A 1 98 ? 3.433 7.495 2.603 1.00 94.94 98 LEU A C 1
ATOM 712 O O . LEU A 1 98 ? 2.411 6.811 2.575 1.00 94.94 98 LEU A O 1
ATOM 716 N N . THR A 1 99 ? 4.396 7.365 1.697 1.00 96.75 99 THR A N 1
ATOM 717 C CA . THR A 1 99 ? 4.339 6.422 0.577 1.00 96.75 99 THR A CA 1
ATOM 718 C C . THR A 1 99 ? 4.501 4.980 1.038 1.00 96.75 99 THR A C 1
ATOM 720 O O . THR A 1 99 ? 3.783 4.120 0.531 1.00 96.75 99 THR A O 1
ATOM 723 N N . ALA A 1 100 ? 5.353 4.698 2.033 1.00 98.38 100 ALA A N 1
ATOM 724 C CA . ALA A 1 100 ? 5.450 3.367 2.633 1.00 98.38 100 ALA A CA 1
ATOM 725 C C . ALA A 1 100 ? 4.116 2.939 3.264 1.00 98.38 100 ALA A C 1
ATOM 727 O O . ALA A 1 100 ? 3.636 1.839 3.003 1.00 98.38 100 ALA A O 1
ATOM 728 N N . GLY A 1 101 ? 3.482 3.827 4.035 1.00 98.56 101 GLY A N 1
ATOM 729 C CA . GLY A 1 101 ? 2.186 3.588 4.663 1.00 98.56 101 GLY A CA 1
ATOM 730 C C . GLY A 1 101 ? 1.077 3.361 3.642 1.00 98.56 101 GLY A C 1
ATOM 731 O O . GLY A 1 101 ? 0.368 2.364 3.732 1.00 98.56 101 GLY A O 1
ATOM 732 N N . PHE A 1 102 ? 0.952 4.248 2.649 1.00 98.62 102 PHE A N 1
ATOM 733 C CA . PHE A 1 102 ? -0.019 4.094 1.561 1.00 98.62 102 PHE A CA 1
ATOM 734 C C . PHE A 1 102 ? 0.197 2.796 0.775 1.00 98.62 102 PHE A C 1
ATOM 736 O O . PHE A 1 102 ? -0.758 2.104 0.426 1.00 98.62 102 PHE A O 1
ATOM 743 N N . THR A 1 103 ? 1.455 2.449 0.508 1.00 98.94 103 THR A N 1
ATOM 744 C CA . THR A 1 103 ? 1.810 1.223 -0.208 1.00 98.94 103 THR A CA 1
ATOM 745 C C . THR A 1 103 ? 1.424 -0.008 0.591 1.00 98.94 103 THR A C 1
ATOM 747 O O . THR A 1 103 ? 0.712 -0.857 0.071 1.00 98.94 103 THR A O 1
ATOM 750 N N . ALA A 1 104 ? 1.828 -0.093 1.857 1.00 98.94 104 ALA A N 1
ATOM 751 C CA . ALA A 1 104 ? 1.490 -1.224 2.709 1.00 98.94 104 ALA A CA 1
ATOM 752 C C . ALA A 1 104 ? -0.027 -1.354 2.904 1.00 98.94 104 ALA A C 1
ATOM 754 O O . ALA A 1 104 ? -0.562 -2.454 2.806 1.00 98.94 104 ALA A O 1
ATOM 755 N N . SER A 1 105 ? -0.736 -0.238 3.110 1.00 98.88 105 SER A N 1
ATOM 756 C CA . SER A 1 105 ? -2.185 -0.270 3.315 1.00 98.88 105 SER A CA 1
ATOM 757 C C . SER A 1 105 ? -2.959 -0.589 2.029 1.00 98.88 105 SER A C 1
ATOM 759 O O . SER A 1 105 ? -4.014 -1.217 2.060 1.00 98.88 105 SER A O 1
ATOM 761 N N . THR A 1 106 ? -2.444 -0.209 0.860 1.00 98.94 106 THR A N 1
ATOM 762 C CA . THR A 1 106 ? -3.039 -0.629 -0.416 1.00 98.94 106 THR A CA 1
ATOM 763 C C . THR A 1 106 ? -2.705 -2.092 -0.707 1.00 98.94 106 THR A C 1
ATOM 765 O O . THR A 1 106 ? -3.563 -2.829 -1.177 1.00 98.94 106 THR A O 1
ATOM 768 N N . LEU A 1 107 ? -1.490 -2.551 -0.397 1.00 98.94 107 LEU A N 1
ATOM 769 C CA . LEU A 1 107 ? -1.058 -3.935 -0.599 1.00 98.94 107 LEU A CA 1
ATOM 770 C C . LEU A 1 107 ? -1.867 -4.902 0.280 1.00 98.94 107 LEU A C 1
ATOM 772 O O . LEU A 1 107 ? -2.365 -5.910 -0.222 1.00 98.94 107 LEU A O 1
ATOM 776 N N . GLY A 1 108 ? -2.062 -4.555 1.556 1.00 98.88 108 GLY A N 1
ATOM 777 C CA . GLY A 1 108 ? -2.939 -5.280 2.472 1.00 98.88 108 GLY A CA 1
ATOM 778 C C . GLY A 1 108 ? -4.386 -5.310 1.982 1.00 98.88 108 GLY A C 1
ATOM 779 O O . GLY A 1 108 ? -5.005 -6.371 1.982 1.00 98.88 108 GLY A O 1
ATOM 780 N N . TRP A 1 109 ? -4.905 -4.192 1.460 1.00 98.88 109 TRP A N 1
ATOM 781 C CA . TRP A 1 109 ? -6.220 -4.174 0.810 1.00 98.88 109 TRP A CA 1
ATOM 782 C C . TRP A 1 109 ? -6.284 -5.137 -0.384 1.00 98.88 109 TRP A C 1
ATOM 784 O O . TRP A 1 109 ? -7.212 -5.931 -0.482 1.00 98.88 109 TRP A O 1
ATOM 794 N N . MET A 1 110 ? -5.284 -5.131 -1.268 1.00 98.81 110 MET A N 1
ATOM 795 C CA . MET A 1 110 ? -5.285 -6.015 -2.439 1.00 98.81 110 MET A CA 1
ATOM 796 C C . MET A 1 110 ? -5.247 -7.493 -2.068 1.00 98.81 110 MET A C 1
ATOM 798 O O . MET A 1 110 ? -5.899 -8.297 -2.727 1.00 98.81 110 MET A O 1
ATOM 802 N N . CYS A 1 111 ? -4.513 -7.868 -1.023 1.00 98.62 111 CYS A N 1
ATOM 803 C CA . CYS A 1 111 ? -4.529 -9.243 -0.539 1.00 98.62 111 CYS A CA 1
ATOM 804 C C . CYS A 1 111 ? -5.846 -9.598 0.163 1.00 98.62 111 CYS A C 1
ATOM 806 O O . CYS A 1 111 ? -6.315 -10.718 0.005 1.00 98.62 111 CYS A O 1
ATOM 808 N N . TYR A 1 112 ? -6.479 -8.653 0.865 1.00 98.62 112 TYR A N 1
ATOM 809 C CA . TYR A 1 112 ? -7.819 -8.845 1.425 1.00 98.62 112 TYR A CA 1
ATOM 810 C C . TYR A 1 112 ? -8.864 -9.141 0.334 1.00 98.62 112 TYR A C 1
ATOM 812 O O . TYR A 1 112 ? -9.618 -10.099 0.471 1.00 98.62 112 TYR A O 1
ATOM 820 N N . GLU A 1 113 ? -8.868 -8.388 -0.772 1.00 98.31 113 GLU A N 1
ATOM 821 C CA . GLU A 1 113 ? -9.816 -8.606 -1.882 1.00 98.31 113 GLU A CA 1
ATOM 822 C C . GLU A 1 113 ? -9.496 -9.859 -2.706 1.00 98.31 113 GLU A C 1
ATOM 824 O O . GLU A 1 113 ? -10.392 -10.571 -3.151 1.00 98.31 113 GLU A O 1
ATOM 829 N N . TYR A 1 114 ? -8.209 -10.123 -2.949 1.00 98.06 114 TYR A N 1
ATOM 830 C CA . TYR A 1 114 ? -7.756 -11.102 -3.942 1.00 98.06 114 TYR A CA 1
ATOM 831 C C . TYR A 1 114 ? -6.905 -12.223 -3.338 1.00 98.06 114 TYR A C 1
ATOM 833 O O . TYR A 1 114 ? -5.988 -12.738 -3.985 1.00 98.06 114 TYR A O 1
ATOM 841 N N . GLN A 1 115 ? -7.178 -12.607 -2.089 1.00 94.56 115 GLN A N 1
ATOM 842 C CA . GLN A 1 115 ? -6.369 -13.578 -1.346 1.00 94.56 115 GLN A CA 1
ATOM 843 C C . GLN A 1 115 ? -6.184 -14.894 -2.118 1.00 94.56 115 GLN A C 1
ATOM 845 O O . GLN A 1 115 ? -5.074 -15.429 -2.203 1.00 94.56 115 GLN A O 1
ATOM 850 N N . ASP A 1 116 ? -7.259 -15.373 -2.746 1.00 91.88 116 ASP A N 1
ATOM 851 C CA . ASP A 1 116 ? -7.267 -16.575 -3.577 1.00 91.88 116 ASP A CA 1
ATOM 852 C C . ASP A 1 116 ? -6.318 -16.459 -4.772 1.00 91.88 116 ASP A C 1
ATOM 854 O O . ASP A 1 116 ? -5.660 -17.435 -5.132 1.00 91.88 116 ASP A O 1
ATOM 858 N N . GLN A 1 117 ? -6.216 -15.282 -5.394 1.00 96.75 117 GLN A N 1
ATOM 859 C CA . GLN A 1 117 ? -5.312 -15.060 -6.519 1.00 96.75 117 GLN A CA 1
ATOM 860 C C . GLN A 1 117 ? -3.857 -15.173 -6.066 1.00 96.75 117 GLN A C 1
ATOM 862 O O . GLN A 1 117 ? -3.107 -15.908 -6.704 1.00 96.75 117 GLN A O 1
ATOM 867 N N . PHE A 1 118 ? -3.486 -14.548 -4.942 1.00 97.44 118 PHE A N 1
ATOM 868 C CA . PHE A 1 118 ? -2.142 -14.676 -4.362 1.00 97.44 118 PHE A CA 1
ATOM 869 C C . PHE A 1 118 ? -1.796 -16.129 -4.000 1.00 97.44 118 PHE A C 1
ATOM 871 O O . PHE A 1 118 ? -0.662 -16.572 -4.192 1.00 97.44 118 PHE A O 1
ATOM 878 N N . GLN A 1 119 ? -2.763 -16.900 -3.495 1.00 92.88 119 GLN A N 1
ATOM 879 C CA . GLN A 1 119 ? -2.562 -18.322 -3.202 1.00 92.88 119 GLN A CA 1
ATOM 880 C C . GLN A 1 119 ? -2.392 -19.151 -4.481 1.00 92.88 119 GLN A C 1
ATOM 882 O O . GLN A 1 119 ? -1.471 -19.961 -4.568 1.00 92.88 119 GLN A O 1
ATOM 887 N N . GLN A 1 120 ? -3.243 -18.939 -5.488 1.00 90.81 120 GLN A N 1
ATOM 888 C CA . GLN A 1 120 ? -3.209 -19.678 -6.754 1.00 90.81 120 GLN A CA 1
ATOM 889 C C . GLN A 1 120 ? -1.911 -19.456 -7.534 1.00 90.81 120 GLN A C 1
ATOM 891 O O . GLN A 1 120 ? -1.409 -20.386 -8.161 1.00 90.81 120 GLN A O 1
ATOM 896 N N . THR A 1 121 ? -1.358 -18.243 -7.495 1.00 96.19 121 THR A N 1
ATOM 897 C CA . THR A 1 121 ? -0.083 -17.914 -8.146 1.00 96.19 121 THR A CA 1
ATOM 898 C C . THR A 1 121 ? 1.137 -18.294 -7.308 1.00 96.19 121 THR A C 1
ATOM 900 O O . THR A 1 121 ? 2.260 -18.134 -7.775 1.00 96.19 121 THR A O 1
ATOM 903 N N . GLY A 1 122 ? 0.945 -18.785 -6.079 1.00 95.62 122 GLY A N 1
ATOM 904 C CA . GLY A 1 122 ? 2.031 -19.059 -5.136 1.00 95.62 122 GLY A CA 1
ATOM 905 C C . GLY A 1 122 ? 2.694 -17.801 -4.567 1.00 95.62 122 GLY A C 1
ATOM 906 O O . GLY A 1 122 ? 3.639 -17.911 -3.802 1.00 95.62 122 GLY A O 1
ATOM 907 N N . THR A 1 123 ? 2.193 -16.605 -4.879 1.00 97.88 123 THR A N 1
ATOM 908 C CA . THR A 1 123 ? 2.803 -15.325 -4.483 1.00 97.88 123 THR A CA 1
ATOM 909 C C . THR A 1 123 ? 2.439 -14.893 -3.059 1.00 97.88 123 THR A C 1
ATOM 911 O O . THR A 1 123 ? 2.946 -13.884 -2.578 1.00 97.88 123 THR A O 1
ATOM 914 N N . MET A 1 124 ? 1.581 -15.641 -2.354 1.00 96.56 124 MET A N 1
ATOM 915 C CA . MET A 1 124 ? 1.191 -15.349 -0.966 1.00 96.56 124 MET A CA 1
ATOM 916 C C . MET A 1 124 ? 2.388 -15.306 -0.002 1.00 96.56 124 MET A C 1
ATOM 918 O O . MET A 1 124 ? 2.435 -14.448 0.875 1.00 96.56 124 MET A O 1
ATOM 922 N N . GLU A 1 125 ? 3.365 -16.206 -0.160 1.00 94.81 125 GLU A N 1
ATOM 923 C CA . GLU A 1 125 ? 4.578 -16.216 0.676 1.00 94.81 125 GLU A CA 1
ATOM 924 C C . GLU A 1 125 ? 5.381 -14.923 0.496 1.00 94.81 125 GLU A C 1
ATOM 926 O O . GLU A 1 125 ? 5.753 -14.272 1.471 1.00 94.81 125 GLU A O 1
ATOM 931 N N . HIS A 1 126 ? 5.585 -14.527 -0.760 1.00 97.88 126 HIS A N 1
ATOM 932 C CA . HIS A 1 126 ? 6.287 -13.306 -1.126 1.00 97.88 126 HIS A CA 1
ATOM 933 C C . HIS A 1 126 ? 5.540 -12.060 -0.619 1.00 97.88 126 HIS A C 1
ATOM 935 O O . HIS A 1 126 ? 6.131 -11.216 0.055 1.00 97.88 126 HIS A O 1
ATOM 941 N N . TYR A 1 127 ? 4.220 -11.984 -0.835 1.00 98.44 127 TYR A N 1
ATOM 942 C CA . TYR A 1 127 ? 3.365 -10.937 -0.262 1.00 98.44 127 TYR A CA 1
ATOM 943 C C . TYR A 1 127 ? 3.537 -10.832 1.260 1.00 98.44 127 TYR A C 1
ATOM 945 O O . TYR A 1 127 ? 3.752 -9.735 1.775 1.00 98.44 127 TYR A O 1
ATOM 953 N N . GLN A 1 128 ? 3.460 -11.953 1.986 1.00 96.12 128 GLN A N 1
ATOM 954 C CA . GLN A 1 128 ? 3.489 -11.931 3.448 1.00 96.12 128 GLN A CA 1
ATOM 955 C C . GLN A 1 128 ? 4.858 -11.489 3.974 1.00 96.12 128 GLN A C 1
ATOM 957 O O . GLN A 1 128 ? 4.919 -10.793 4.986 1.00 96.12 128 GLN A O 1
ATOM 962 N N . LEU A 1 129 ? 5.946 -11.845 3.283 1.00 96.38 129 LEU A N 1
ATOM 963 C CA . LEU A 1 129 ? 7.284 -11.344 3.594 1.00 96.38 129 LEU A CA 1
ATOM 964 C C . LEU A 1 129 ? 7.339 -9.817 3.465 1.00 96.38 129 LEU A C 1
ATOM 966 O O . LEU A 1 129 ? 7.755 -9.143 4.407 1.00 96.38 129 LEU A O 1
ATOM 970 N N . ILE A 1 130 ? 6.863 -9.269 2.342 1.00 98.56 130 ILE A N 1
ATOM 971 C CA . ILE A 1 130 ? 6.828 -7.818 2.101 1.00 98.56 130 ILE A CA 1
ATOM 972 C C . ILE A 1 130 ? 5.967 -7.111 3.156 1.00 98.56 130 ILE A C 1
ATOM 974 O O . ILE A 1 130 ? 6.393 -6.122 3.755 1.00 98.56 130 ILE A O 1
ATOM 978 N N . MET A 1 131 ? 4.761 -7.626 3.409 1.00 98.56 131 MET A N 1
ATOM 979 C CA . MET A 1 131 ? 3.820 -7.025 4.355 1.00 98.56 131 MET A CA 1
ATOM 980 C C . MET A 1 131 ? 4.355 -7.053 5.791 1.00 98.56 131 MET A C 1
ATOM 982 O O . MET A 1 131 ? 4.207 -6.072 6.521 1.00 98.56 131 MET A O 1
ATOM 986 N N . ASN A 1 132 ? 5.021 -8.141 6.191 1.00 96.75 132 ASN A N 1
ATOM 987 C CA . ASN A 1 132 ? 5.654 -8.236 7.503 1.00 96.75 132 ASN A CA 1
ATOM 988 C C . ASN A 1 132 ? 6.797 -7.231 7.658 1.00 96.75 132 ASN A C 1
ATOM 990 O O . ASN A 1 132 ? 6.866 -6.588 8.700 1.00 96.75 132 ASN A O 1
ATOM 994 N N . GLU A 1 133 ? 7.631 -7.034 6.634 1.00 98.06 133 GLU A N 1
ATOM 995 C CA . GLU A 1 133 ? 8.712 -6.041 6.682 1.00 98.06 133 GLU A CA 1
ATOM 996 C C . GLU A 1 133 ? 8.160 -4.611 6.830 1.00 98.06 133 GLU A C 1
ATOM 998 O O . GLU A 1 133 ? 8.675 -3.828 7.629 1.00 98.06 133 GLU A O 1
ATOM 1003 N N . PHE A 1 134 ? 7.058 -4.274 6.143 1.00 98.69 134 PHE A N 1
ATOM 1004 C CA . PHE A 1 134 ? 6.361 -3.001 6.365 1.00 98.69 134 PHE A CA 1
ATOM 1005 C C . PHE A 1 134 ? 5.821 -2.883 7.795 1.00 98.69 134 PHE A C 1
ATOM 1007 O O . PHE A 1 134 ? 6.080 -1.889 8.474 1.00 98.69 134 PHE A O 1
ATOM 1014 N N . CYS A 1 135 ? 5.088 -3.890 8.275 1.00 98.75 135 CYS A N 1
ATOM 1015 C CA . CYS A 1 135 ? 4.468 -3.858 9.600 1.00 98.75 135 CYS A CA 1
ATOM 1016 C C . CYS A 1 135 ? 5.513 -3.793 10.723 1.00 98.75 135 CYS A C 1
ATOM 1018 O O . CYS A 1 135 ? 5.360 -3.021 11.671 1.00 98.75 135 CYS A O 1
ATOM 1020 N N . ASP A 1 136 ? 6.602 -4.550 10.608 1.00 98.19 136 ASP A N 1
ATOM 1021 C CA . ASP A 1 136 ? 7.706 -4.535 11.568 1.00 98.19 136 ASP A CA 1
ATOM 1022 C C . ASP A 1 136 ? 8.403 -3.178 11.583 1.00 98.19 136 ASP A C 1
ATOM 1024 O O . ASP A 1 136 ? 8.644 -2.618 12.656 1.00 98.19 136 ASP A O 1
ATOM 1028 N N . PHE A 1 137 ? 8.621 -2.586 10.408 1.00 98.19 137 PHE A N 1
ATOM 1029 C CA . PHE A 1 137 ? 9.137 -1.230 10.288 1.00 98.19 137 PHE A CA 1
ATOM 1030 C C . PHE A 1 137 ? 8.211 -0.175 10.924 1.00 98.19 137 PHE A C 1
ATOM 1032 O O . PHE A 1 137 ? 8.684 0.734 11.615 1.00 98.19 137 PHE A O 1
ATOM 1039 N N . PHE A 1 138 ? 6.891 -0.291 10.749 1.00 98.75 138 PHE A N 1
ATOM 1040 C CA . PHE A 1 138 ? 5.912 0.640 11.327 1.00 98.75 138 PHE A CA 1
ATOM 1041 C C . PHE A 1 138 ? 5.871 0.560 12.853 1.00 98.75 138 PHE A C 1
ATOM 1043 O O . PHE A 1 138 ? 5.818 1.590 13.534 1.00 98.75 138 PHE A O 1
ATOM 1050 N N . LYS A 1 139 ? 5.961 -0.654 13.404 1.00 98.56 139 LYS A N 1
ATOM 1051 C CA . LYS A 1 139 ? 6.054 -0.873 14.851 1.00 98.56 139 LYS A CA 1
ATOM 1052 C C . LYS A 1 139 ? 7.373 -0.365 15.414 1.00 98.56 139 LYS A C 1
ATOM 1054 O O . LYS A 1 139 ? 7.364 0.347 16.414 1.00 98.56 139 LYS A O 1
ATOM 1059 N N . ALA A 1 140 ? 8.491 -0.638 14.744 1.00 97.56 140 ALA A N 1
ATOM 1060 C CA . ALA A 1 140 ? 9.805 -0.135 15.144 1.00 97.56 140 ALA A CA 1
ATOM 1061 C C . ALA A 1 140 ? 9.885 1.403 15.084 1.00 97.56 140 ALA A C 1
ATOM 1063 O O . ALA A 1 140 ? 10.550 2.031 15.906 1.00 97.56 140 ALA A O 1
ATOM 1064 N N . SER A 1 141 ? 9.144 2.020 14.161 1.00 97.69 141 SER A N 1
ATOM 1065 C CA . SER A 1 141 ? 8.974 3.473 14.057 1.00 97.69 141 SER A CA 1
ATOM 1066 C C . SER A 1 141 ? 8.109 4.086 15.173 1.00 97.69 141 SER A C 1
ATOM 1068 O O . SER A 1 141 ? 8.045 5.311 15.295 1.00 97.69 141 SER A O 1
ATOM 1070 N N . THR A 1 142 ? 7.452 3.273 16.007 1.00 98.44 142 THR A N 1
ATOM 1071 C CA . THR A 1 142 ? 6.421 3.716 16.955 1.00 98.44 142 THR A CA 1
ATOM 1072 C C . THR A 1 142 ? 6.781 3.356 18.397 1.00 98.44 142 THR A C 1
ATOM 1074 O O . THR A 1 142 ? 6.816 2.194 18.787 1.00 98.44 142 THR A O 1
ATOM 1077 N N . THR A 1 143 ? 6.993 4.365 19.246 1.00 97.94 143 THR A N 1
ATOM 1078 C CA . THR A 1 143 ? 7.244 4.153 20.681 1.00 97.94 143 THR A CA 1
ATOM 1079 C C . THR A 1 143 ? 5.945 4.230 21.478 1.00 97.94 143 THR A C 1
ATOM 1081 O O . THR A 1 143 ? 5.317 5.293 21.553 1.00 97.94 143 THR A O 1
ATOM 1084 N N . LEU A 1 144 ? 5.573 3.127 22.129 1.00 95.38 144 LEU A N 1
ATOM 1085 C CA . LEU A 1 144 ? 4.395 3.044 22.991 1.00 95.38 144 LEU A CA 1
ATOM 1086 C C . LEU A 1 144 ? 4.753 3.187 24.477 1.00 95.38 144 LEU A C 1
ATOM 1088 O O . LEU A 1 144 ? 5.763 2.670 24.945 1.00 95.38 144 LEU A O 1
ATOM 1092 N N . SER A 1 145 ? 3.888 3.857 25.239 1.00 92.00 145 SER A N 1
ATOM 1093 C CA . SER A 1 145 ? 3.896 3.846 26.705 1.00 92.00 145 SER A CA 1
ATOM 1094 C C . SER A 1 145 ? 2.457 3.798 27.208 1.00 92.00 145 SER A C 1
ATOM 1096 O O . SER A 1 145 ? 1.645 4.644 26.835 1.00 92.00 145 SER A O 1
ATOM 1098 N N . GLY A 1 146 ? 2.114 2.773 27.995 1.00 82.81 146 GLY A N 1
ATOM 1099 C CA . GLY A 1 146 ? 0.738 2.558 28.464 1.00 82.81 146 GLY A CA 1
ATOM 1100 C C . GLY A 1 146 ? -0.289 2.435 27.329 1.00 82.81 146 GLY A C 1
ATOM 1101 O O . GLY A 1 146 ? -1.398 2.941 27.459 1.00 82.81 146 GLY A O 1
ATOM 1102 N N . GLY A 1 147 ? 0.098 1.848 26.189 1.00 81.75 147 GLY A N 1
ATOM 1103 C CA . GLY A 1 147 ? -0.758 1.705 25.002 1.00 81.75 147 GLY A CA 1
ATOM 1104 C C . GLY A 1 147 ? -0.928 2.973 24.153 1.00 81.75 147 GLY A C 1
ATOM 1105 O O . GLY A 1 147 ? -1.612 2.936 23.134 1.00 81.75 147 GLY A O 1
ATOM 1106 N N . ALA A 1 148 ? -0.303 4.093 24.529 1.00 87.56 148 ALA A N 1
ATOM 1107 C CA . ALA A 1 148 ? -0.347 5.340 23.769 1.00 87.56 148 ALA A CA 1
ATOM 1108 C C . ALA A 1 148 ? 0.972 5.607 23.033 1.00 87.56 148 ALA A C 1
ATOM 1110 O O . ALA A 1 148 ? 2.056 5.367 23.569 1.00 87.56 148 ALA A O 1
ATOM 1111 N N . VAL A 1 149 ? 0.885 6.171 21.825 1.00 96.00 149 VAL A N 1
ATOM 1112 C CA . VAL A 1 149 ? 2.059 6.635 21.071 1.00 96.00 149 VAL A CA 1
ATOM 1113 C C . VAL A 1 149 ? 2.673 7.850 21.768 1.00 96.00 149 VAL A C 1
ATOM 1115 O O . VAL A 1 149 ? 2.006 8.863 21.992 1.00 96.00 149 VAL A O 1
ATOM 1118 N N . THR A 1 150 ? 3.957 7.744 22.103 1.00 94.50 150 THR A N 1
ATOM 1119 C CA . THR A 1 150 ? 4.744 8.801 22.767 1.00 94.50 150 THR A CA 1
ATOM 1120 C C . THR A 1 150 ? 5.785 9.438 21.856 1.00 94.50 150 THR A C 1
ATOM 1122 O O . THR A 1 150 ? 6.143 10.595 22.060 1.00 94.50 150 THR A O 1
ATOM 1125 N N . SER A 1 151 ? 6.239 8.706 20.840 1.00 95.19 151 SER A N 1
ATOM 1126 C CA . SER A 1 151 ? 7.120 9.182 19.778 1.00 95.19 151 SER A CA 1
ATOM 1127 C C . SER A 1 151 ? 6.854 8.365 18.520 1.00 95.19 151 SER A C 1
ATOM 1129 O O . SER A 1 151 ? 6.641 7.154 18.605 1.00 95.19 151 SER A O 1
ATOM 1131 N N . PHE A 1 152 ? 6.878 9.024 17.368 1.00 95.81 152 PHE A N 1
ATOM 1132 C CA . PHE A 1 152 ? 6.615 8.416 16.072 1.00 95.81 152 PHE A CA 1
ATOM 1133 C C . PHE A 1 152 ? 7.616 8.921 15.034 1.00 95.81 152 PHE A C 1
ATOM 1135 O O . PHE A 1 152 ? 7.683 10.124 14.783 1.00 95.81 152 PHE A O 1
ATOM 1142 N N . VAL A 1 153 ? 8.413 8.019 14.463 1.00 95.69 153 VAL A N 1
ATOM 1143 C CA . VAL A 1 153 ? 9.326 8.297 13.347 1.00 95.69 153 VAL A CA 1
ATOM 1144 C C . VAL A 1 153 ? 8.547 8.135 12.047 1.00 95.69 153 VAL A C 1
ATOM 1146 O O . VAL A 1 153 ? 7.965 7.084 11.808 1.00 95.69 153 VAL A O 1
ATOM 1149 N N . TYR A 1 154 ? 8.526 9.168 11.209 1.00 94.31 154 TYR A N 1
ATOM 1150 C CA . TYR A 1 154 ? 7.750 9.155 9.962 1.00 94.31 154 TYR A CA 1
ATOM 1151 C C . TYR A 1 154 ? 8.618 9.280 8.707 1.00 94.31 154 TYR A C 1
ATOM 1153 O O . TYR A 1 154 ? 8.112 9.069 7.611 1.00 94.31 154 TYR A O 1
ATOM 1161 N N . GLU A 1 155 ? 9.903 9.619 8.834 1.00 93.56 155 GLU A N 1
ATOM 1162 C CA . GLU A 1 155 ? 10.823 9.677 7.695 1.00 93.56 155 GLU A CA 1
ATOM 1163 C C . GLU A 1 155 ? 12.275 9.486 8.154 1.00 93.56 155 GLU A C 1
ATOM 1165 O O . GLU A 1 155 ? 12.658 9.925 9.246 1.00 93.56 155 GLU A O 1
ATOM 1170 N N . MET A 1 156 ? 13.086 8.839 7.314 1.00 92.19 156 MET A N 1
ATOM 1171 C CA . MET A 1 156 ? 14.545 8.797 7.452 1.00 92.19 156 MET A CA 1
ATOM 1172 C C . MET A 1 156 ? 15.229 9.054 6.111 1.00 92.19 156 MET A C 1
ATOM 1174 O O . MET A 1 156 ? 14.857 8.465 5.095 1.00 92.19 156 MET A O 1
ATOM 1178 N N . GLY A 1 157 ? 16.277 9.873 6.153 1.00 90.50 157 GLY A N 1
ATOM 1179 C CA . GLY A 1 157 ? 16.961 10.429 4.989 1.00 90.50 157 GLY A CA 1
ATOM 1180 C C . GLY A 1 157 ? 16.498 11.859 4.712 1.00 90.50 157 GLY A C 1
ATOM 1181 O O . GLY A 1 157 ? 15.306 12.154 4.729 1.00 90.50 157 GLY A O 1
ATOM 1182 N N . GLU A 1 158 ? 17.447 12.767 4.486 1.00 89.00 158 GLU A N 1
ATOM 1183 C CA . GLU A 1 158 ? 17.150 14.153 4.106 1.00 89.00 158 GLU A CA 1
ATOM 1184 C C . GLU A 1 158 ? 17.035 14.274 2.577 1.00 89.00 158 GLU A C 1
ATOM 1186 O O . GLU A 1 158 ? 18.039 14.125 1.884 1.00 89.00 158 GLU A O 1
ATOM 1191 N N . ASP A 1 159 ? 15.849 14.624 2.065 1.00 87.81 159 ASP A N 1
ATOM 1192 C CA . ASP A 1 159 ? 15.521 14.767 0.627 1.00 87.81 159 ASP A CA 1
ATOM 1193 C C . ASP A 1 159 ? 16.623 15.457 -0.185 1.00 87.81 159 ASP A C 1
ATOM 1195 O O . ASP A 1 159 ? 17.229 14.872 -1.082 1.00 87.81 159 ASP A O 1
ATOM 1199 N N . GLY A 1 160 ? 16.972 16.689 0.193 1.00 87.19 160 GLY A N 1
ATOM 1200 C CA . GLY A 1 160 ? 17.962 17.470 -0.539 1.00 87.19 160 GLY A CA 1
ATOM 1201 C C . GLY A 1 160 ? 19.366 16.861 -0.521 1.00 87.19 160 GLY A C 1
ATOM 1202 O O . GLY A 1 160 ? 20.086 16.980 -1.512 1.00 87.19 160 GLY A O 1
ATOM 1203 N N . LYS A 1 161 ? 19.772 16.221 0.581 1.00 87.50 161 LYS A N 1
ATOM 1204 C CA . LYS A 1 161 ? 21.094 15.593 0.697 1.00 87.50 161 LYS A CA 1
ATOM 1205 C C . LYS A 1 161 ? 21.132 14.285 -0.087 1.00 87.50 161 LYS A C 1
ATOM 1207 O O . LYS A 1 161 ? 22.044 14.100 -0.891 1.00 87.50 161 LYS A O 1
ATOM 1212 N N . ASP A 1 162 ? 20.136 13.430 0.098 1.00 89.56 162 ASP A N 1
ATOM 1213 C CA . ASP A 1 162 ? 20.017 12.131 -0.557 1.00 89.56 162 ASP A CA 1
ATOM 1214 C C . ASP A 1 162 ? 19.967 12.288 -2.087 1.00 89.56 162 ASP A C 1
ATOM 1216 O O . ASP A 1 162 ? 20.810 11.749 -2.812 1.00 89.56 162 ASP A O 1
ATOM 1220 N N . HIS A 1 163 ? 19.082 13.162 -2.581 1.00 90.00 163 HIS A N 1
ATOM 1221 C CA . HIS A 1 163 ? 18.929 13.451 -4.011 1.00 90.00 163 HIS A CA 1
ATOM 1222 C C . HIS A 1 163 ? 20.067 14.289 -4.596 1.00 90.00 163 HIS A C 1
ATOM 1224 O O . HIS A 1 163 ? 20.122 14.469 -5.811 1.00 90.00 163 HIS A O 1
ATOM 1230 N N . SER A 1 164 ? 21.004 14.784 -3.777 1.00 87.44 164 SER A N 1
ATOM 1231 C CA . SER A 1 164 ? 22.234 15.431 -4.257 1.00 87.44 164 SER A CA 1
ATOM 1232 C C . SER A 1 164 ? 23.343 14.442 -4.614 1.00 87.44 164 SER A C 1
ATOM 1234 O O . SER A 1 164 ? 24.463 14.866 -4.905 1.00 87.44 164 SER A O 1
ATOM 1236 N N . THR A 1 165 ? 23.051 13.141 -4.622 1.00 85.94 165 THR A N 1
ATOM 1237 C CA . THR A 1 165 ? 24.026 12.094 -4.910 1.00 85.94 165 THR A CA 1
ATOM 1238 C C . THR A 1 165 ? 23.463 10.986 -5.800 1.00 85.94 165 THR A C 1
ATOM 1240 O O . THR A 1 165 ? 22.252 10.831 -5.947 1.00 85.94 165 THR A O 1
ATOM 1243 N N . TRP A 1 166 ? 24.357 10.201 -6.411 1.00 89.75 166 TRP A N 1
ATOM 1244 C CA . TRP A 1 166 ? 23.987 9.007 -7.173 1.00 89.75 166 TRP A CA 1
ATOM 1245 C C . TRP A 1 166 ? 24.918 7.837 -6.839 1.00 89.75 166 TRP A C 1
ATOM 1247 O O . TRP A 1 166 ? 25.964 7.650 -7.464 1.00 89.75 166 TRP A O 1
ATOM 1257 N N . TYR A 1 167 ? 24.553 7.049 -5.830 1.00 86.12 167 TYR A N 1
ATOM 1258 C CA . TYR A 1 167 ? 25.195 5.774 -5.513 1.00 86.12 167 TYR A CA 1
ATOM 1259 C C . TYR A 1 167 ? 24.182 4.770 -4.959 1.00 86.12 167 TYR A C 1
ATOM 1261 O O . TYR A 1 167 ? 23.132 5.144 -4.445 1.00 86.12 167 TYR A O 1
ATOM 1269 N N . ALA A 1 168 ? 24.505 3.484 -5.095 1.00 90.81 168 ALA A N 1
ATOM 1270 C CA . ALA A 1 168 ? 23.724 2.397 -4.515 1.00 90.81 168 ALA A CA 1
ATOM 1271 C C . ALA A 1 168 ? 23.623 2.537 -2.980 1.00 90.81 168 ALA A C 1
ATOM 1273 O O . ALA A 1 168 ? 24.596 2.988 -2.355 1.00 90.81 168 ALA A O 1
ATOM 1274 N N . PRO A 1 169 ? 22.498 2.132 -2.366 1.00 91.62 169 PRO A N 1
ATOM 1275 C CA . PRO A 1 169 ? 22.252 2.338 -0.945 1.00 91.62 169 PRO A CA 1
ATOM 1276 C C . PRO A 1 169 ? 23.295 1.662 -0.037 1.00 91.62 169 PRO A C 1
ATOM 1278 O O . PRO A 1 169 ? 23.666 2.190 1.008 1.00 91.62 169 PRO A O 1
ATOM 1281 N N . GLU A 1 170 ? 23.862 0.535 -0.464 1.00 91.62 170 GLU A N 1
ATOM 1282 C CA . GLU A 1 170 ? 24.927 -0.207 0.225 1.00 91.62 170 GLU A CA 1
ATOM 1283 C C . GLU A 1 170 ? 26.235 0.601 0.352 1.00 91.62 170 GLU A C 1
ATOM 1285 O O . GLU A 1 170 ? 27.112 0.272 1.151 1.00 91.62 170 GLU A O 1
ATOM 1290 N N . LYS A 1 171 ? 26.389 1.669 -0.442 1.00 87.81 171 LYS A N 1
ATOM 1291 C CA . LYS A 1 171 ? 27.565 2.552 -0.448 1.00 87.81 171 LYS A CA 1
ATOM 1292 C C . LYS A 1 171 ? 27.327 3.869 0.309 1.00 87.81 171 LYS A C 1
ATOM 1294 O O . LYS A 1 171 ? 28.272 4.652 0.419 1.00 87.81 171 LYS A O 1
ATOM 1299 N N . MET A 1 172 ? 26.129 4.095 0.863 1.00 85.25 172 MET A N 1
ATOM 1300 C CA . MET A 1 172 ? 25.764 5.276 1.668 1.00 85.25 172 MET A CA 1
ATOM 1301 C C . MET A 1 172 ? 26.231 5.145 3.132 1.00 85.25 172 MET A C 1
ATOM 1303 O O . MET A 1 172 ? 25.433 5.089 4.066 1.00 85.25 172 MET A O 1
ATOM 1307 N N . TRP A 1 173 ? 27.540 5.046 3.369 1.00 70.94 173 TRP A N 1
ATOM 1308 C CA . TRP A 1 173 ? 28.081 4.843 4.726 1.00 70.94 173 TRP A CA 1
ATOM 1309 C C . TRP A 1 173 ? 28.015 6.093 5.624 1.00 70.94 173 TRP A C 1
ATOM 1311 O O . TRP A 1 173 ? 28.314 6.004 6.814 1.00 70.94 173 TRP A O 1
ATOM 1321 N N . ASP A 1 174 ? 27.666 7.254 5.065 1.00 63.00 174 ASP A N 1
ATOM 1322 C CA . ASP A 1 174 ? 27.620 8.559 5.728 1.00 63.00 174 ASP A CA 1
ATOM 1323 C C . ASP A 1 174 ? 26.212 8.985 6.186 1.00 63.00 174 ASP A C 1
ATOM 1325 O O . ASP A 1 174 ? 26.059 10.099 6.699 1.00 63.00 174 ASP A O 1
ATOM 1329 N N . ARG A 1 175 ? 25.197 8.120 6.031 1.00 70.06 175 ARG A N 1
ATOM 1330 C CA . ARG A 1 175 ? 23.873 8.342 6.625 1.00 70.06 175 ARG A CA 1
ATOM 1331 C C . ARG A 1 175 ? 23.927 8.070 8.126 1.00 70.06 175 ARG A C 1
ATOM 1333 O O . ARG A 1 175 ? 24.235 6.961 8.557 1.00 70.06 175 ARG A O 1
ATOM 1340 N N . ASP A 1 176 ? 23.626 9.094 8.915 1.00 63.69 176 ASP A N 1
ATOM 1341 C CA . ASP A 1 176 ? 23.578 9.038 10.379 1.00 63.69 176 ASP A CA 1
ATOM 1342 C C . ASP A 1 176 ? 22.153 9.340 10.866 1.00 63.69 176 ASP A C 1
ATOM 1344 O O . ASP A 1 176 ? 21.385 10.044 10.212 1.00 63.69 176 ASP A O 1
ATOM 1348 N N . SER A 1 177 ? 21.833 8.863 12.065 1.00 65.38 177 SER A N 1
ATOM 1349 C CA . SER A 1 177 ? 20.632 9.127 12.863 1.00 65.38 177 SER A CA 1
ATOM 1350 C C . SER A 1 177 ? 20.173 10.595 12.917 1.00 65.38 177 SER A C 1
ATOM 1352 O O . SER A 1 177 ? 19.006 10.854 13.197 1.00 65.38 177 SER A O 1
ATOM 1354 N N . SER A 1 178 ? 21.046 11.566 12.614 1.00 67.19 178 SER A N 1
ATOM 1355 C CA . SER A 1 178 ? 20.676 12.985 12.482 1.00 67.19 178 SER A CA 1
ATOM 1356 C C . SER A 1 178 ? 19.705 13.293 11.329 1.00 67.19 178 SER A C 1
ATOM 1358 O O . SER A 1 178 ? 19.077 14.348 11.346 1.00 67.19 178 SER A O 1
ATOM 1360 N N . GLU A 1 179 ? 19.529 12.364 10.385 1.00 83.94 179 GLU A N 1
ATOM 1361 C CA . GLU A 1 179 ? 18.568 12.439 9.272 1.00 83.94 179 GLU A CA 1
ATOM 1362 C C . GLU A 1 179 ? 17.274 11.663 9.576 1.00 83.94 179 GLU A C 1
ATOM 1364 O O . GLU A 1 179 ? 16.630 11.122 8.683 1.00 83.94 179 GLU A O 1
ATOM 1369 N N . THR A 1 180 ? 16.909 11.549 10.855 1.00 91.25 180 THR A N 1
ATOM 1370 C CA . THR A 1 180 ? 15.666 10.910 11.310 1.00 91.25 180 THR A CA 1
ATOM 1371 C C . THR A 1 180 ? 14.664 11.965 11.745 1.00 91.25 180 THR A C 1
ATOM 1373 O O . THR A 1 180 ? 14.976 12.833 12.565 1.00 91.25 180 THR A O 1
ATOM 1376 N N . TYR A 1 181 ? 13.433 11.850 11.258 1.00 93.06 181 TYR A N 1
ATOM 1377 C CA . TYR A 1 181 ? 12.370 12.800 11.542 1.00 93.06 181 TYR A CA 1
ATOM 1378 C C . TYR A 1 181 ? 11.261 12.137 12.351 1.00 93.06 181 TYR A C 1
ATOM 1380 O O . TYR A 1 181 ? 10.660 11.143 11.939 1.00 93.06 181 TYR A O 1
ATOM 1388 N N . SER A 1 182 ? 10.991 12.702 13.529 1.00 94.25 182 SER A N 1
ATOM 1389 C CA . SER A 1 182 ? 9.995 12.188 14.464 1.00 94.25 182 SER A CA 1
ATOM 1390 C C . SER A 1 182 ? 9.083 13.275 15.025 1.00 94.25 182 SER A C 1
ATOM 1392 O O . SER A 1 182 ? 9.380 14.472 14.970 1.00 94.25 182 SER A O 1
ATOM 1394 N N . VAL A 1 183 ? 7.940 12.846 15.551 1.00 94.94 183 VAL A N 1
ATOM 1395 C CA . VAL A 1 183 ? 6.891 13.692 16.125 1.00 94.94 183 VAL A CA 1
ATOM 1396 C C . VAL A 1 183 ? 6.306 13.064 17.384 1.00 94.94 183 VAL A C 1
ATOM 1398 O O . VAL A 1 183 ? 6.342 11.851 17.579 1.00 94.94 183 VAL A O 1
ATOM 1401 N N . THR A 1 184 ? 5.711 13.907 18.226 1.00 95.00 184 THR A N 1
ATOM 1402 C CA . THR A 1 184 ? 4.902 13.488 19.383 1.00 95.00 184 THR A CA 1
ATOM 1403 C C . THR A 1 184 ? 3.419 13.838 19.226 1.00 95.00 184 THR A C 1
ATOM 1405 O O . THR A 1 184 ? 2.610 13.443 20.062 1.00 95.00 184 THR A O 1
ATOM 1408 N N . ASP A 1 185 ? 3.060 14.628 18.205 1.00 93.38 185 ASP A N 1
ATOM 1409 C CA . ASP A 1 185 ? 1.701 15.148 17.994 1.00 93.38 185 ASP A CA 1
ATOM 1410 C C . ASP A 1 185 ? 1.366 15.503 16.524 1.00 93.38 185 ASP A C 1
ATOM 1412 O O . ASP A 1 185 ? 0.473 16.312 16.281 1.00 93.38 185 ASP A O 1
ATOM 1416 N N . GLY A 1 186 ? 2.090 14.957 15.539 1.00 93.81 186 GLY A N 1
ATOM 1417 C CA . GLY A 1 186 ? 1.939 15.281 14.109 1.00 93.81 186 GLY A CA 1
ATOM 1418 C C . GLY A 1 186 ? 1.995 14.046 13.207 1.00 93.81 186 GLY A C 1
ATOM 1419 O O . GLY A 1 186 ? 1.920 12.931 13.707 1.00 93.81 186 GLY A O 1
ATOM 1420 N N . ALA A 1 187 ? 2.136 14.244 11.891 1.00 95.56 187 ALA A N 1
ATOM 1421 C CA . ALA A 1 187 ? 2.156 13.175 10.878 1.00 95.56 187 ALA A CA 1
ATOM 1422 C C . ALA A 1 187 ? 0.947 12.215 10.965 1.00 95.56 187 ALA A C 1
ATOM 1424 O O . ALA A 1 187 ? 1.081 10.999 10.832 1.00 95.56 187 ALA A O 1
ATOM 1425 N N . SER A 1 188 ? -0.248 12.756 11.231 1.00 96.81 188 SER A N 1
ATOM 1426 C CA . SER A 1 188 ? -1.453 11.943 11.433 1.00 96.81 188 SER A CA 1
ATOM 1427 C C . SER A 1 188 ? -1.891 11.173 10.185 1.00 96.81 188 SER A C 1
ATOM 1429 O O . SER A 1 188 ? -2.419 10.080 10.341 1.00 96.81 188 SER A O 1
ATOM 1431 N N . ASN A 1 189 ? -1.644 11.690 8.977 1.00 95.06 189 ASN A N 1
ATOM 1432 C CA . ASN A 1 189 ? -1.871 10.948 7.732 1.00 95.06 189 ASN A CA 1
ATOM 1433 C C . ASN A 1 189 ? -0.992 9.688 7.660 1.00 95.06 189 ASN A C 1
ATOM 1435 O O . ASN A 1 189 ? -1.502 8.587 7.473 1.00 95.06 189 ASN A O 1
ATOM 1439 N N . VAL A 1 190 ? 0.310 9.820 7.938 1.00 97.50 190 VAL A N 1
ATOM 1440 C CA . VAL A 1 190 ? 1.247 8.683 7.979 1.00 97.50 190 VAL A CA 1
ATOM 1441 C C . VAL A 1 190 ? 0.836 7.664 9.047 1.00 97.50 190 VAL A C 1
ATOM 1443 O O . VAL A 1 190 ? 0.749 6.470 8.770 1.00 97.50 190 VAL A O 1
ATOM 1446 N N . ALA A 1 191 ? 0.531 8.126 10.264 1.00 98.62 191 ALA A N 1
ATOM 1447 C CA . ALA A 1 191 ? 0.107 7.246 11.351 1.00 98.62 191 ALA A CA 1
ATOM 1448 C C . ALA A 1 191 ? -1.205 6.505 11.028 1.00 98.62 191 ALA A C 1
ATOM 1450 O O . ALA A 1 191 ? -1.338 5.328 11.360 1.00 98.62 191 ALA A O 1
ATOM 1451 N N . ALA A 1 192 ? -2.155 7.159 10.351 1.00 98.75 192 ALA A N 1
ATOM 1452 C CA . ALA A 1 192 ? -3.391 6.524 9.907 1.00 98.75 192 ALA A CA 1
ATOM 1453 C C . ALA A 1 192 ? -3.129 5.456 8.831 1.00 98.75 192 ALA A C 1
ATOM 1455 O O . ALA A 1 192 ? -3.657 4.350 8.934 1.00 98.75 192 ALA A O 1
ATOM 1456 N N . GLN A 1 193 ? -2.256 5.728 7.858 1.00 98.69 193 GLN A N 1
ATOM 1457 C CA . GLN A 1 193 ? -1.859 4.736 6.857 1.00 98.69 193 GLN A CA 1
ATOM 1458 C C . GLN A 1 193 ? -1.179 3.507 7.484 1.00 98.69 193 GLN A C 1
ATOM 1460 O O . GLN A 1 193 ? -1.507 2.373 7.137 1.00 98.69 193 GLN A O 1
ATOM 1465 N N . TYR A 1 194 ? -0.295 3.711 8.467 1.00 98.88 194 TYR A N 1
ATOM 1466 C CA . TYR A 1 194 ? 0.327 2.605 9.207 1.00 98.88 194 TYR A CA 1
ATOM 1467 C C . TYR A 1 194 ? -0.713 1.806 9.995 1.00 98.88 194 TYR A C 1
ATOM 1469 O O . TYR A 1 194 ? -0.671 0.577 9.997 1.00 98.88 194 TYR A O 1
ATOM 1477 N N . ALA A 1 195 ? -1.670 2.488 10.631 1.00 98.94 195 ALA A N 1
ATOM 1478 C CA . ALA A 1 195 ? -2.758 1.829 11.342 1.00 98.94 195 ALA A CA 1
ATOM 1479 C C . ALA A 1 195 ? -3.622 0.967 10.410 1.00 98.94 195 ALA A C 1
ATOM 1481 O O . ALA A 1 195 ? -3.945 -0.163 10.765 1.00 98.94 195 ALA A O 1
ATOM 1482 N N . ALA A 1 196 ? -3.946 1.465 9.212 1.00 98.94 196 ALA A N 1
ATOM 1483 C CA . ALA A 1 196 ? -4.680 0.707 8.201 1.00 98.94 196 ALA A CA 1
ATOM 1484 C C . ALA A 1 196 ? -3.924 -0.569 7.793 1.00 98.94 196 ALA A C 1
ATOM 1486 O O . ALA A 1 196 ? -4.491 -1.657 7.855 1.00 98.94 196 ALA A O 1
ATOM 1487 N N . ALA A 1 197 ? -2.637 -0.444 7.453 1.00 98.94 197 ALA A N 1
ATOM 1488 C CA . ALA A 1 197 ? -1.792 -1.571 7.058 1.00 98.94 197 ALA A CA 1
ATOM 1489 C C . ALA A 1 197 ? -1.689 -2.645 8.156 1.00 98.94 197 ALA A C 1
ATOM 1491 O O . ALA A 1 197 ? -1.871 -3.833 7.896 1.00 98.94 197 ALA A O 1
ATOM 1492 N N . LEU A 1 198 ? -1.451 -2.231 9.401 1.00 98.94 198 LEU A N 1
ATOM 1493 C CA . LEU A 1 198 ? -1.362 -3.142 10.543 1.00 98.94 198 LEU A CA 1
ATOM 1494 C C . LEU A 1 198 ? -2.706 -3.833 10.834 1.00 98.94 198 LEU A C 1
ATOM 1496 O O . LEU A 1 198 ? -2.740 -5.039 11.075 1.00 98.94 198 LEU A O 1
ATOM 1500 N N . ALA A 1 199 ? -3.828 -3.108 10.750 1.00 98.81 199 ALA A N 1
ATOM 1501 C CA . ALA A 1 199 ? -5.161 -3.693 10.905 1.00 98.81 199 ALA A CA 1
ATOM 1502 C C . ALA A 1 199 ? -5.465 -4.732 9.811 1.00 98.81 199 ALA A C 1
ATOM 1504 O O . ALA A 1 199 ? -6.015 -5.793 10.102 1.00 98.81 199 ALA A O 1
ATOM 1505 N N . GLN A 1 200 ? -5.072 -4.464 8.564 1.00 98.81 200 GLN A N 1
ATOM 1506 C CA . GLN A 1 200 ? -5.210 -5.416 7.459 1.00 98.81 200 GLN A CA 1
ATOM 1507 C C . GLN A 1 200 ? -4.344 -6.655 7.660 1.00 98.81 200 GLN A C 1
ATOM 1509 O O . GLN A 1 200 ? -4.827 -7.768 7.469 1.00 98.81 200 GLN A O 1
ATOM 1514 N N . ASN A 1 201 ? -3.085 -6.491 8.081 1.00 98.12 201 ASN A N 1
ATOM 1515 C CA . ASN A 1 201 ? -2.224 -7.643 8.332 1.00 98.12 201 ASN A CA 1
ATOM 1516 C C . ASN A 1 201 ? -2.760 -8.501 9.485 1.00 98.12 201 ASN A C 1
ATOM 1518 O O . ASN A 1 201 ? -2.712 -9.725 9.396 1.00 98.12 201 ASN A O 1
ATOM 1522 N N . TYR A 1 202 ? -3.350 -7.891 10.518 1.00 97.62 202 TYR A N 1
ATOM 1523 C CA . TYR A 1 202 ? -4.093 -8.620 11.546 1.00 97.62 202 TYR A CA 1
ATOM 1524 C C . TYR A 1 202 ? -5.273 -9.412 10.956 1.00 97.62 202 TYR A C 1
ATOM 1526 O O . TYR A 1 202 ? -5.386 -10.602 11.230 1.00 97.62 202 TYR A O 1
ATOM 1534 N N . ILE A 1 203 ? -6.110 -8.801 10.108 1.00 92.69 203 ILE A N 1
ATOM 1535 C CA . ILE A 1 203 ? -7.247 -9.490 9.465 1.00 92.69 203 ILE A CA 1
ATOM 1536 C C . ILE A 1 203 ? -6.774 -10.692 8.631 1.00 92.69 203 ILE A C 1
ATOM 1538 O O . ILE A 1 203 ? -7.397 -11.750 8.668 1.00 92.69 203 ILE A O 1
ATOM 1542 N N . ILE A 1 204 ? -5.680 -10.532 7.884 1.00 89.69 204 ILE A N 1
ATOM 1543 C CA . ILE A 1 204 ? -5.194 -11.532 6.923 1.00 89.69 204 ILE A CA 1
ATOM 1544 C C . ILE A 1 204 ? -4.399 -12.652 7.605 1.00 89.69 204 ILE A C 1
ATOM 1546 O O . ILE A 1 204 ? -4.542 -13.818 7.239 1.00 89.69 204 ILE A O 1
ATOM 1550 N N . SER A 1 205 ? -3.547 -12.310 8.576 1.00 85.69 205 SER A N 1
ATOM 1551 C CA . SER A 1 205 ? -2.566 -13.233 9.170 1.00 85.69 205 SER A CA 1
ATOM 1552 C C . SER A 1 205 ? -2.837 -13.592 10.635 1.00 85.69 205 SER A C 1
ATOM 1554 O O . SER A 1 205 ? -2.197 -14.498 11.167 1.00 85.69 205 SER A O 1
ATOM 1556 N N . GLY A 1 206 ? -3.761 -12.899 11.307 1.00 82.62 206 GLY A N 1
ATOM 1557 C CA . GLY A 1 206 ? -4.040 -13.086 12.734 1.00 82.62 206 GLY A CA 1
ATOM 1558 C C . GLY A 1 206 ? -2.945 -12.549 13.663 1.00 82.62 206 GLY A C 1
ATOM 1559 O O . GLY A 1 206 ? -2.854 -12.967 14.817 1.00 82.62 206 GLY A O 1
ATOM 1560 N N . ARG A 1 207 ? -2.070 -11.653 13.185 1.00 87.06 207 ARG A N 1
ATOM 1561 C CA . ARG A 1 207 ? -0.964 -11.104 13.984 1.00 87.06 207 ARG A CA 1
ATOM 1562 C C . ARG A 1 207 ? -1.459 -10.071 15.006 1.00 87.06 207 ARG A C 1
ATOM 1564 O O . ARG A 1 207 ? -1.491 -8.877 14.733 1.00 87.06 207 ARG A O 1
ATOM 1571 N N . GLU A 1 208 ? -1.812 -10.536 16.203 1.00 90.19 208 GLU A N 1
ATOM 1572 C CA . GLU A 1 208 ? -2.395 -9.739 17.306 1.00 90.19 208 GLU A CA 1
ATOM 1573 C C . GLU A 1 208 ? -1.609 -8.466 17.681 1.00 90.19 208 GLU A C 1
ATOM 1575 O O . GLU A 1 208 ? -2.186 -7.416 17.981 1.00 90.19 208 GLU A O 1
ATOM 1580 N N . GLU A 1 209 ? -0.273 -8.522 17.643 1.00 92.75 209 GLU A N 1
ATOM 1581 C CA . GLU A 1 209 ? 0.571 -7.353 17.923 1.00 92.75 209 GLU A CA 1
ATOM 1582 C C . GLU A 1 209 ? 0.298 -6.205 16.938 1.00 92.75 209 GLU A C 1
ATOM 1584 O O . GLU A 1 209 ? 0.317 -5.033 17.323 1.00 92.75 209 GLU A O 1
ATOM 1589 N N . ASP A 1 210 ? -0.019 -6.526 15.682 1.00 96.31 210 ASP A N 1
ATOM 1590 C CA . ASP A 1 210 ? -0.309 -5.513 14.675 1.00 96.31 210 ASP A CA 1
ATOM 1591 C C . ASP A 1 210 ? -1.603 -4.771 15.019 1.00 96.31 210 ASP A C 1
ATOM 1593 O O . ASP A 1 210 ? -1.629 -3.546 14.933 1.00 96.31 210 ASP A O 1
ATOM 1597 N N . LEU A 1 211 ? -2.637 -5.452 15.533 1.00 97.38 211 LEU A N 1
ATOM 1598 C CA . LEU A 1 211 ? -3.861 -4.785 15.995 1.00 97.38 211 LEU A CA 1
ATOM 1599 C C . LEU A 1 211 ? -3.602 -3.852 17.189 1.00 97.38 211 LEU A C 1
ATOM 1601 O O . LEU A 1 211 ? -4.198 -2.772 17.281 1.00 97.38 211 LEU A O 1
ATOM 1605 N N . THR A 1 212 ? -2.688 -4.232 18.086 1.00 96.12 212 THR A N 1
ATOM 1606 C CA . THR A 1 212 ? -2.284 -3.387 19.223 1.00 96.12 212 THR A CA 1
ATOM 1607 C C . THR A 1 212 ? -1.686 -2.068 18.734 1.00 96.12 212 THR A C 1
ATOM 1609 O O . THR A 1 212 ? -2.115 -0.986 19.148 1.00 96.12 212 THR A O 1
ATOM 1612 N N . TYR A 1 213 ? -0.733 -2.139 17.804 1.00 98.69 213 TYR A N 1
ATOM 1613 C CA . TYR A 1 213 ? -0.116 -0.946 17.227 1.00 98.69 213 TYR A CA 1
ATOM 1614 C C . TYR A 1 213 ? -1.070 -0.172 16.312 1.00 98.69 213 TYR A C 1
ATOM 1616 O O . TYR A 1 213 ? -1.074 1.059 16.367 1.00 98.69 213 TYR A O 1
ATOM 1624 N N . ALA A 1 214 ? -1.918 -0.856 15.538 1.00 98.88 214 ALA A N 1
ATOM 1625 C CA . ALA A 1 214 ? -2.944 -0.232 14.705 1.00 98.88 214 ALA A CA 1
ATOM 1626 C C . ALA A 1 214 ? -3.881 0.639 15.545 1.00 98.88 214 ALA A C 1
ATOM 1628 O O . ALA A 1 214 ? -4.098 1.810 15.234 1.00 98.88 214 ALA A O 1
ATOM 1629 N N . THR A 1 215 ? -4.356 0.104 16.671 1.00 97.94 215 THR A N 1
ATOM 1630 C CA . THR A 1 215 ? -5.211 0.829 17.616 1.00 97.94 215 THR A CA 1
ATOM 1631 C C . THR A 1 215 ? -4.499 2.059 18.183 1.00 97.94 215 THR A C 1
ATOM 1633 O O . THR A 1 215 ? -5.067 3.154 18.205 1.00 97.94 215 THR A O 1
ATOM 1636 N N . ALA A 1 216 ? -3.241 1.915 18.613 1.00 98.25 216 ALA A N 1
ATOM 1637 C CA . ALA A 1 216 ? -2.467 3.019 19.177 1.00 98.25 216 ALA A CA 1
ATOM 1638 C C . ALA A 1 216 ? -2.204 4.140 18.153 1.00 98.25 216 ALA A C 1
ATOM 1640 O O . ALA A 1 216 ? -2.398 5.321 18.463 1.00 98.25 216 ALA A O 1
ATOM 1641 N N . LEU A 1 217 ? -1.799 3.781 16.932 1.00 98.88 217 LEU A N 1
ATOM 1642 C CA . LEU A 1 217 ? -1.519 4.715 15.840 1.00 98.88 217 LEU A CA 1
ATOM 1643 C C . LEU A 1 217 ? -2.786 5.395 15.318 1.00 98.88 217 LEU A C 1
ATOM 1645 O O . LEU A 1 217 ? -2.777 6.609 15.109 1.00 98.88 217 LEU A O 1
ATOM 1649 N N . TYR A 1 218 ? -3.896 4.661 15.193 1.00 98.81 218 TYR A N 1
ATOM 1650 C CA . TYR A 1 218 ? -5.186 5.251 14.847 1.00 98.81 218 TYR A CA 1
ATOM 1651 C C . TYR A 1 218 ? -5.614 6.278 15.898 1.00 98.81 218 TYR A C 1
ATOM 1653 O O . TYR A 1 218 ? -5.943 7.414 15.559 1.00 98.81 218 TYR A O 1
ATOM 1661 N N . ASN A 1 219 ? -5.565 5.915 17.184 1.00 97.44 219 ASN A N 1
ATOM 1662 C CA . ASN A 1 219 ? -5.942 6.819 18.271 1.00 97.44 219 ASN A CA 1
ATOM 1663 C C . ASN A 1 219 ? -5.056 8.070 18.296 1.00 97.44 219 ASN A C 1
ATOM 1665 O O . ASN A 1 219 ? -5.548 9.176 18.523 1.00 97.44 219 ASN A O 1
ATOM 1669 N N . PHE A 1 220 ? -3.760 7.916 18.021 1.00 98.19 220 PHE A N 1
ATOM 1670 C CA . PHE A 1 220 ? -2.831 9.029 17.855 1.00 98.19 220 PHE A CA 1
ATOM 1671 C C . PHE A 1 220 ? -3.241 9.947 16.690 1.00 98.19 220 PHE A C 1
ATOM 1673 O O . PHE A 1 220 ? -3.392 11.156 16.888 1.00 98.19 220 PHE A O 1
ATOM 1680 N N . ALA A 1 221 ? -3.496 9.388 15.504 1.00 98.19 221 ALA A N 1
ATOM 1681 C CA . ALA A 1 221 ? -3.911 10.143 14.325 1.00 98.19 221 ALA A CA 1
ATOM 1682 C C . ALA A 1 221 ? -5.255 10.863 14.535 1.00 98.19 221 ALA A C 1
ATOM 1684 O O . ALA A 1 221 ? -5.362 12.068 14.299 1.00 98.19 221 ALA A O 1
ATOM 1685 N N . ALA A 1 222 ? -6.263 10.155 15.049 1.00 95.31 222 ALA A N 1
ATOM 1686 C CA . ALA A 1 222 ? -7.605 10.677 15.292 1.00 95.31 222 ALA A CA 1
ATOM 1687 C C . ALA A 1 222 ? -7.639 11.762 16.380 1.00 95.31 222 ALA A C 1
ATOM 1689 O O . ALA A 1 222 ? -8.451 12.690 16.287 1.00 95.31 222 ALA A O 1
ATOM 1690 N N . LYS A 1 223 ? -6.755 11.668 17.386 1.00 95.12 223 LYS A N 1
ATOM 1691 C CA . LYS A 1 223 ? -6.595 12.666 18.454 1.00 95.12 223 LYS A CA 1
ATOM 1692 C C . LYS A 1 223 ? -5.958 13.956 17.947 1.00 95.12 223 LYS A C 1
ATOM 1694 O O . LYS A 1 223 ? -6.435 15.033 18.297 1.00 95.12 223 LYS A O 1
ATOM 1699 N N . TYR A 1 224 ? -4.861 13.859 17.193 1.00 95.81 224 TYR A N 1
ATOM 1700 C CA . TYR A 1 224 ? -4.066 15.036 16.830 1.00 95.81 224 TYR A CA 1
ATOM 1701 C C . TYR A 1 224 ? -4.483 15.676 15.507 1.00 95.81 224 TYR A C 1
ATOM 1703 O O . TYR A 1 224 ? -4.470 16.903 15.417 1.00 95.81 224 TYR A O 1
ATOM 1711 N N . ARG A 1 225 ? -4.870 14.875 14.504 1.00 94.38 225 ARG A N 1
ATOM 1712 C CA . ARG A 1 225 ? -5.301 15.324 13.166 1.00 94.38 225 ARG A CA 1
ATOM 1713 C C . ARG A 1 225 ? -4.402 16.407 12.569 1.00 94.38 225 ARG A C 1
ATOM 1715 O O . ARG A 1 225 ? -4.876 17.426 12.068 1.00 94.38 225 ARG A O 1
ATOM 1722 N N . LYS A 1 226 ? -3.092 16.207 12.669 1.00 93.31 226 LYS A N 1
ATOM 1723 C CA . LYS A 1 226 ? -2.090 17.224 12.365 1.00 93.31 226 LYS A CA 1
ATOM 1724 C C . LYS A 1 226 ? -1.060 16.685 11.382 1.00 93.31 226 LYS A C 1
ATOM 1726 O O . LYS A 1 226 ? -0.443 15.646 11.613 1.00 93.31 226 LYS A O 1
ATOM 1731 N N . MET A 1 227 ? -0.859 17.432 10.303 1.00 89.94 227 MET A N 1
ATOM 1732 C CA . MET A 1 227 ? 0.252 17.244 9.371 1.00 89.94 227 MET A CA 1
ATOM 1733 C C . MET A 1 227 ? 1.591 17.587 10.034 1.00 89.94 227 MET A C 1
ATOM 1735 O O . MET A 1 227 ? 1.642 18.332 11.014 1.00 89.94 227 MET A O 1
ATOM 1739 N N . THR A 1 228 ? 2.688 17.049 9.506 1.00 84.12 228 THR A N 1
ATOM 1740 C CA . THR A 1 228 ? 4.038 17.526 9.841 1.00 84.12 228 THR A CA 1
ATOM 1741 C C . THR A 1 228 ? 4.489 18.585 8.836 1.00 84.12 228 THR A C 1
ATOM 1743 O O . THR A 1 228 ? 4.261 18.436 7.638 1.00 84.12 228 THR A O 1
ATOM 1746 N N . ASP A 1 229 ? 5.126 19.648 9.333 1.00 66.88 229 ASP A N 1
ATOM 1747 C CA . ASP A 1 229 ? 5.720 20.715 8.510 1.00 66.88 229 ASP A CA 1
ATOM 1748 C C . ASP A 1 229 ? 7.254 20.604 8.421 1.00 66.88 229 ASP A C 1
ATOM 1750 O O . ASP A 1 229 ? 7.879 21.225 7.559 1.00 66.88 229 ASP A O 1
ATOM 1754 N N . ASN A 1 230 ? 7.876 19.844 9.328 1.00 63.19 230 ASN A N 1
ATOM 1755 C CA . ASN A 1 230 ? 9.304 19.540 9.256 1.00 63.19 230 ASN A CA 1
ATOM 1756 C C . ASN A 1 230 ? 9.480 18.411 8.244 1.00 63.19 230 ASN A C 1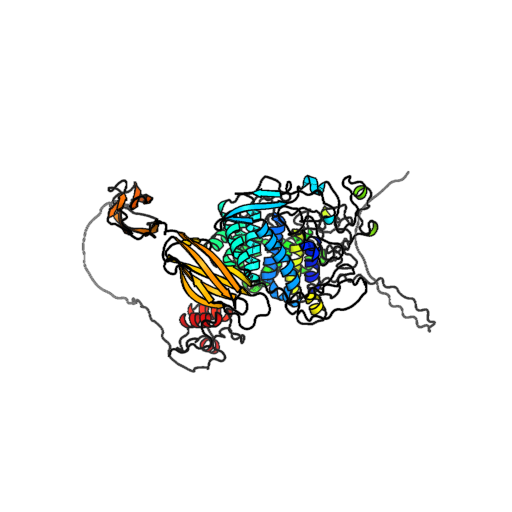
ATOM 1758 O O . ASN A 1 230 ? 8.681 17.491 8.292 1.00 63.19 230 ASN A O 1
ATOM 1762 N N . GLN A 1 231 ? 10.465 18.540 7.348 1.00 69.38 231 GLN A N 1
ATOM 1763 C CA . GLN A 1 231 ? 10.861 17.589 6.298 1.00 69.38 231 GLN A CA 1
ATOM 1764 C C . GLN A 1 231 ? 9.748 16.671 5.754 1.00 69.38 231 GLN A C 1
ATOM 1766 O O . GLN A 1 231 ? 9.328 15.714 6.389 1.00 69.38 231 GLN A O 1
ATOM 1771 N N . SER A 1 232 ? 9.317 16.931 4.523 1.00 68.69 232 SER A N 1
ATOM 1772 C CA . SER A 1 232 ? 8.284 16.145 3.848 1.00 68.69 232 SER A CA 1
ATOM 1773 C C . SER A 1 232 ? 8.712 15.951 2.398 1.00 68.69 232 SER A C 1
ATOM 1775 O O . SER A 1 232 ? 8.501 16.841 1.567 1.00 68.69 232 SER A O 1
ATOM 1777 N N . THR A 1 233 ? 9.345 14.801 2.122 1.00 80.56 233 THR A N 1
ATOM 1778 C CA . THR A 1 233 ? 9.699 14.372 0.755 1.00 80.56 233 THR A CA 1
ATOM 1779 C C . THR A 1 233 ? 8.431 14.331 -0.106 1.00 80.56 233 THR A C 1
ATOM 1781 O O . THR A 1 233 ? 8.372 14.912 -1.191 1.00 80.56 233 THR A O 1
ATOM 1784 N N . TYR A 1 234 ? 7.347 13.783 0.456 1.00 85.12 234 TYR A N 1
ATOM 1785 C CA . TYR A 1 234 ? 6.012 13.805 -0.137 1.00 85.12 234 TYR A CA 1
ATOM 1786 C C . TYR A 1 234 ? 5.061 14.696 0.646 1.00 85.12 234 TYR A C 1
ATOM 1788 O O . TYR A 1 234 ? 4.804 14.475 1.830 1.00 85.12 234 TYR A O 1
ATOM 1796 N N . ARG A 1 235 ? 4.509 15.696 -0.047 1.00 80.44 235 ARG A N 1
ATOM 1797 C CA . ARG A 1 235 ? 3.529 16.623 0.522 1.00 80.44 235 ARG A CA 1
ATOM 1798 C C . ARG A 1 235 ? 2.121 16.063 0.453 1.00 80.44 235 ARG A C 1
ATOM 1800 O O . ARG A 1 235 ? 1.702 15.556 -0.587 1.00 80.44 235 ARG A O 1
ATOM 1807 N N . ASP A 1 236 ? 1.383 16.334 1.516 1.00 82.44 236 ASP A N 1
ATOM 1808 C CA . ASP A 1 236 ? -0.056 16.145 1.616 1.00 82.44 236 ASP A CA 1
ATOM 1809 C C . ASP A 1 236 ? -0.726 17.455 2.062 1.00 82.44 236 ASP A C 1
ATOM 1811 O O . ASP A 1 236 ? -0.052 18.424 2.432 1.00 82.44 236 ASP A O 1
ATOM 1815 N N . LYS A 1 237 ? -2.051 17.516 1.989 1.00 83.06 237 LYS A N 1
ATOM 1816 C CA . LYS A 1 237 ? -2.851 18.686 2.371 1.00 83.06 237 LYS A CA 1
ATOM 1817 C C . LYS A 1 237 ? -3.927 18.378 3.392 1.00 83.06 237 LYS A C 1
ATOM 1819 O O . LYS A 1 237 ? -4.470 19.321 3.969 1.00 83.06 237 LYS A O 1
ATOM 1824 N N . ASP A 1 238 ? -4.242 17.107 3.571 1.00 86.38 238 ASP A N 1
ATOM 1825 C CA . ASP A 1 238 ? -5.308 16.654 4.436 1.00 86.38 238 ASP A CA 1
ATOM 1826 C C . ASP A 1 238 ? -4.832 15.429 5.233 1.00 86.38 238 ASP A C 1
ATOM 1828 O O . ASP A 1 238 ? -3.815 14.826 4.924 1.00 86.38 238 ASP A O 1
ATOM 1832 N N . VAL A 1 239 ? -5.512 15.144 6.337 1.00 91.81 239 VAL A N 1
ATOM 1833 C CA . VAL A 1 239 ? -5.378 13.895 7.102 1.00 91.81 239 VAL A CA 1
ATOM 1834 C C . VAL A 1 239 ? -6.728 13.193 7.240 1.00 91.81 239 VAL A C 1
ATOM 1836 O O . VAL A 1 239 ? -6.810 12.103 7.800 1.00 91.81 239 VAL A O 1
ATOM 1839 N N . GLN A 1 240 ? -7.826 13.862 6.868 1.00 92.94 240 GLN A N 1
ATOM 1840 C CA . GLN A 1 240 ? -9.177 13.366 7.106 1.00 92.94 240 GLN A CA 1
ATOM 1841 C C . GLN A 1 240 ? -9.477 12.118 6.276 1.00 92.94 240 GLN A C 1
ATOM 1843 O O . GLN A 1 240 ? -10.128 11.198 6.770 1.00 92.94 240 GLN A O 1
ATOM 1848 N N . ASP A 1 241 ? -9.003 12.078 5.039 1.00 91.75 241 ASP A N 1
ATOM 1849 C CA . ASP A 1 241 ? -9.147 10.941 4.145 1.00 91.75 241 ASP A CA 1
ATOM 1850 C C . ASP A 1 241 ? -8.322 9.730 4.605 1.00 91.75 241 ASP A C 1
ATOM 1852 O O . ASP A 1 241 ? -8.877 8.634 4.637 1.00 91.75 241 ASP A O 1
ATOM 1856 N N . ASP A 1 242 ? -7.079 9.901 5.075 1.00 95.56 242 ASP A N 1
ATOM 1857 C CA . ASP A 1 242 ? -6.299 8.792 5.650 1.00 95.56 242 ASP A CA 1
ATOM 1858 C C . ASP A 1 242 ? -6.906 8.265 6.954 1.00 95.56 242 ASP A C 1
ATOM 1860 O O . ASP A 1 242 ? -6.961 7.056 7.177 1.00 95.56 242 ASP A O 1
ATOM 1864 N N . ILE A 1 243 ? -7.400 9.155 7.825 1.00 97.69 243 ILE A N 1
ATOM 1865 C CA . ILE A 1 243 ? -8.087 8.751 9.062 1.00 97.69 243 ILE A CA 1
ATOM 1866 C C . ILE A 1 243 ? -9.372 7.992 8.725 1.00 97.69 243 ILE A C 1
ATOM 1868 O O . ILE A 1 243 ? -9.654 6.971 9.346 1.00 97.69 243 ILE A O 1
ATOM 1872 N N . SER A 1 244 ? -10.139 8.452 7.734 1.00 96.69 244 SER A N 1
ATOM 1873 C CA . SER A 1 244 ? -11.335 7.754 7.254 1.00 96.69 244 SER A CA 1
ATOM 1874 C C . SER A 1 244 ? -11.002 6.392 6.648 1.00 96.69 244 SER A C 1
ATOM 1876 O O . SER A 1 244 ? -11.696 5.414 6.930 1.00 96.69 244 SER A O 1
ATOM 1878 N N . TRP A 1 245 ? -9.924 6.311 5.867 1.00 97.94 245 TRP A N 1
ATOM 1879 C CA . TRP A 1 245 ? -9.393 5.066 5.322 1.00 97.94 245 TRP A CA 1
ATOM 1880 C C . TRP A 1 245 ? -9.050 4.075 6.434 1.00 97.94 245 TRP A C 1
ATOM 1882 O O . TRP A 1 245 ? -9.599 2.975 6.471 1.00 97.94 245 TRP A O 1
ATOM 1892 N N . ALA A 1 246 ? -8.236 4.495 7.403 1.00 98.88 246 ALA A N 1
ATOM 1893 C CA . ALA A 1 246 ? -7.870 3.677 8.552 1.00 98.88 246 ALA A CA 1
ATOM 1894 C C . ALA A 1 246 ? -9.084 3.266 9.391 1.00 98.88 246 ALA A C 1
ATOM 1896 O O . ALA A 1 246 ? -9.163 2.128 9.843 1.00 98.88 246 ALA A O 1
ATOM 1897 N N . ALA A 1 247 ? -10.063 4.157 9.561 1.00 98.75 247 ALA A N 1
ATOM 1898 C CA . ALA A 1 247 ? -11.282 3.866 10.303 1.00 98.75 247 ALA A CA 1
ATOM 1899 C C . ALA A 1 247 ? -12.099 2.734 9.652 1.00 98.75 247 ALA A C 1
ATOM 1901 O O . ALA A 1 247 ? -12.639 1.888 10.358 1.00 98.75 247 ALA A O 1
ATOM 1902 N N . GLY A 1 248 ? -12.149 2.656 8.318 1.00 98.50 248 GLY A N 1
ATOM 1903 C CA . GLY A 1 248 ? -12.804 1.543 7.621 1.00 98.50 248 GLY A CA 1
ATOM 1904 C C . GLY A 1 248 ? -12.177 0.194 7.993 1.00 98.50 248 GLY A C 1
ATOM 1905 O O . GLY A 1 248 ? -12.877 -0.736 8.392 1.00 98.50 248 GLY A O 1
ATOM 1906 N N . TRP A 1 249 ? -10.846 0.121 7.974 1.00 98.88 249 TRP A N 1
ATOM 1907 C CA . TRP A 1 249 ? -10.099 -1.083 8.350 1.00 98.88 249 TRP A CA 1
ATOM 1908 C C . TRP A 1 249 ? -10.182 -1.415 9.836 1.00 98.88 249 TRP A C 1
ATOM 1910 O O . TRP A 1 249 ? -10.362 -2.577 10.194 1.00 98.88 249 TRP A O 1
ATOM 1920 N N . MET A 1 250 ? -10.133 -0.409 10.709 1.00 98.75 250 MET A N 1
ATOM 1921 C CA . MET A 1 250 ? -10.332 -0.604 12.145 1.00 98.75 250 MET A CA 1
ATOM 1922 C C . MET A 1 250 ? -11.738 -1.128 12.452 1.00 98.75 250 MET A C 1
ATOM 1924 O O . MET A 1 250 ? -11.886 -2.006 13.304 1.00 98.75 250 MET A O 1
ATOM 1928 N N . TYR A 1 251 ? -12.770 -0.667 11.735 1.00 98.44 251 TYR A N 1
ATOM 1929 C CA . TYR A 1 251 ? -14.104 -1.260 11.828 1.00 98.44 251 TYR A CA 1
ATOM 1930 C C . TYR A 1 251 ? -14.086 -2.720 11.377 1.00 98.44 251 TYR A C 1
ATOM 1932 O O . TYR A 1 251 ? -14.596 -3.578 12.092 1.00 98.44 251 TYR A O 1
ATOM 1940 N N . LEU A 1 252 ? -13.473 -3.037 10.232 1.00 94.62 252 LEU A N 1
ATOM 1941 C CA . LEU A 1 252 ? -13.395 -4.420 9.760 1.00 94.62 252 LEU A CA 1
ATOM 1942 C C . LEU A 1 252 ? -12.671 -5.337 10.758 1.00 94.62 252 LEU A C 1
ATOM 1944 O O . LEU A 1 252 ? -13.155 -6.450 10.975 1.00 94.62 252 LEU A O 1
ATOM 1948 N N . ALA A 1 253 ? -11.611 -4.855 11.411 1.00 92.75 253 ALA A N 1
ATOM 1949 C CA . ALA A 1 253 ? -10.828 -5.603 12.394 1.00 92.75 253 ALA A CA 1
ATOM 1950 C C . ALA A 1 253 ? -11.529 -5.773 13.756 1.00 92.75 253 ALA A C 1
ATOM 1952 O O . ALA A 1 253 ? -11.392 -6.818 14.386 1.00 92.75 253 ALA A O 1
ATOM 1953 N N . THR A 1 254 ? -12.273 -4.764 14.227 1.00 90.31 254 THR A N 1
ATOM 1954 C CA . THR A 1 254 ? -12.765 -4.709 15.624 1.00 90.31 254 THR A CA 1
ATOM 1955 C C . THR A 1 254 ? -14.284 -4.723 15.777 1.00 90.31 254 THR A C 1
ATOM 1957 O O . THR A 1 254 ? -14.787 -4.985 16.867 1.00 90.31 254 THR A O 1
ATOM 1960 N N . LYS A 1 255 ? -15.018 -4.403 14.706 1.00 90.88 255 LYS A N 1
ATOM 1961 C CA . LYS A 1 255 ? -16.477 -4.201 14.670 1.00 90.88 255 LYS A CA 1
ATOM 1962 C C . LYS A 1 255 ? -17.006 -3.100 15.605 1.00 90.88 255 LYS A C 1
ATOM 1964 O O . LYS A 1 255 ? -18.183 -3.112 15.945 1.00 90.88 255 LYS A O 1
ATOM 1969 N N . GLN A 1 256 ? -16.172 -2.138 16.013 1.00 86.12 256 GLN A N 1
ATOM 1970 C CA . GLN A 1 256 ? -16.617 -1.003 16.834 1.00 86.12 256 GLN A CA 1
ATOM 1971 C C . GLN A 1 256 ? -17.227 0.116 15.974 1.00 86.12 256 GLN A C 1
ATOM 1973 O O . GLN A 1 256 ? -16.566 0.656 15.085 1.00 86.12 256 GLN A O 1
ATOM 1978 N N . ASP A 1 257 ? -18.469 0.508 16.272 1.00 92.38 257 ASP A N 1
ATOM 1979 C CA . ASP A 1 257 ? -19.261 1.454 15.463 1.00 92.38 257 ASP A CA 1
ATOM 1980 C C . ASP A 1 257 ? -18.665 2.867 15.354 1.00 92.38 257 ASP A C 1
ATOM 1982 O O . ASP A 1 257 ? -18.914 3.576 14.372 1.00 92.38 257 ASP A O 1
ATOM 1986 N N . ASP A 1 258 ? -17.842 3.284 16.318 1.00 91.19 258 ASP A N 1
ATOM 1987 C CA . ASP A 1 258 ? -17.151 4.578 16.279 1.00 91.19 258 ASP A CA 1
ATOM 1988 C C . ASP A 1 258 ? -16.225 4.688 15.061 1.00 91.19 258 ASP A C 1
ATOM 1990 O O . ASP A 1 258 ? -16.136 5.748 14.432 1.00 91.19 258 ASP A O 1
ATOM 1994 N N . TYR A 1 259 ? -15.588 3.582 14.668 1.00 95.25 259 TYR A N 1
ATOM 1995 C CA . TYR A 1 259 ? -14.753 3.536 13.474 1.00 95.25 259 TYR A CA 1
ATOM 1996 C C . TYR A 1 259 ? -15.585 3.657 12.193 1.00 95.25 259 TYR A C 1
ATOM 1998 O O . TYR A 1 259 ? -15.243 4.447 11.316 1.00 95.25 259 TYR A O 1
ATOM 2006 N N . LEU A 1 260 ? -16.725 2.966 12.090 1.00 94.94 260 LEU A N 1
ATOM 2007 C CA . LEU A 1 260 ? -17.613 3.114 10.928 1.00 94.94 260 LEU A CA 1
ATOM 2008 C C . LEU A 1 260 ? -18.185 4.534 10.829 1.00 94.94 260 LEU A C 1
ATOM 2010 O O . LEU A 1 260 ? -18.293 5.104 9.737 1.00 94.94 260 LEU A O 1
ATOM 2014 N N . THR A 1 261 ? -18.514 5.125 11.977 1.00 93.31 261 THR A N 1
ATOM 2015 C CA . THR A 1 261 ? -18.973 6.512 12.069 1.00 93.31 261 THR A CA 1
ATOM 2016 C C . THR A 1 261 ? -17.900 7.477 11.576 1.00 93.31 261 THR A C 1
ATOM 2018 O O . THR A 1 261 ? -18.215 8.410 10.839 1.00 93.31 261 THR A O 1
ATOM 2021 N N . GLU A 1 262 ? -16.635 7.269 11.948 1.00 94.81 262 GLU A N 1
ATOM 2022 C CA . GLU A 1 262 ? -15.526 8.101 11.481 1.00 94.81 262 GLU A CA 1
ATOM 2023 C C . GLU A 1 262 ? -15.230 7.900 9.990 1.00 94.81 262 GLU A C 1
ATOM 2025 O O . GLU A 1 262 ? -15.111 8.885 9.261 1.00 94.81 262 GLU A O 1
ATOM 2030 N N . ASN A 1 263 ? -15.188 6.652 9.517 1.00 96.50 263 ASN A N 1
ATOM 2031 C CA . ASN A 1 263 ? -15.012 6.320 8.106 1.00 96.50 263 ASN A CA 1
ATOM 2032 C C . ASN A 1 263 ? -16.053 7.052 7.247 1.00 96.50 263 ASN A C 1
ATOM 2034 O O . ASN A 1 263 ? -15.683 7.812 6.353 1.00 96.50 263 ASN A O 1
ATOM 2038 N N . SER A 1 264 ? -17.336 6.946 7.602 1.00 93.56 264 SER A N 1
ATOM 2039 C CA . SER A 1 264 ? -18.458 7.522 6.846 1.00 93.56 264 SER A CA 1
ATOM 2040 C C . SER A 1 264 ? -18.422 9.054 6.689 1.00 93.56 264 SER A C 1
ATOM 2042 O O . SER A 1 264 ? -19.128 9.589 5.836 1.00 93.56 264 SER A O 1
ATOM 2044 N N . LYS A 1 265 ? -17.620 9.792 7.475 1.00 89.69 265 LYS A N 1
ATOM 2045 C CA . LYS A 1 265 ? -17.550 11.267 7.404 1.00 89.69 265 LYS A CA 1
ATOM 2046 C C . LYS A 1 265 ? -16.866 11.793 6.144 1.00 89.69 265 LYS A C 1
ATOM 2048 O O . LYS A 1 265 ? -17.198 12.892 5.702 1.00 89.69 265 LYS A O 1
ATOM 2053 N N . TYR A 1 266 ? -15.913 11.043 5.588 1.00 85.12 266 TYR A N 1
ATOM 2054 C CA . TYR A 1 266 ? -15.022 11.536 4.529 1.00 85.12 266 TYR A CA 1
ATOM 2055 C C . TYR A 1 266 ? -15.014 10.661 3.268 1.00 85.12 266 TYR A C 1
ATOM 2057 O O . TYR A 1 266 ? -14.172 10.839 2.396 1.00 85.12 266 TYR A O 1
ATOM 2065 N N . THR A 1 267 ? -16.013 9.789 3.103 1.00 81.81 267 THR A N 1
ATOM 2066 C CA . THR A 1 267 ? -16.190 8.936 1.909 1.00 81.81 267 THR A CA 1
ATOM 2067 C C . THR A 1 267 ? -16.623 9.702 0.659 1.00 81.81 267 THR A C 1
ATOM 2069 O O . THR A 1 267 ? -16.705 9.136 -0.424 1.00 81.81 267 THR A O 1
ATOM 2072 N N . SER A 1 268 ? -16.904 11.000 0.782 1.00 74.50 268 SER A N 1
ATOM 2073 C CA . SER A 1 268 ? -17.210 11.886 -0.342 1.00 74.50 268 SER A CA 1
ATOM 2074 C C . SER A 1 268 ? -16.455 13.214 -0.265 1.00 74.50 268 SER A C 1
ATOM 2076 O O . SER A 1 268 ? -16.944 14.232 -0.768 1.00 74.50 268 SER A O 1
ATOM 2078 N N . SER A 1 269 ? -15.319 13.250 0.441 1.00 65.38 269 SER A N 1
ATOM 2079 C CA . SER A 1 269 ? -14.533 14.473 0.584 1.00 65.38 269 SER A CA 1
ATOM 2080 C C . SER A 1 269 ? -13.963 14.904 -0.769 1.00 65.38 269 SER A C 1
ATOM 2082 O O . SER A 1 269 ? -13.552 14.103 -1.608 1.00 65.38 269 SER A O 1
ATOM 2084 N N . THR A 1 270 ? -13.978 16.212 -1.021 1.00 59.72 270 THR A N 1
ATOM 2085 C CA . THR A 1 270 ? -13.342 16.792 -2.203 1.00 59.72 270 THR A CA 1
ATOM 2086 C C . THR A 1 270 ? -12.023 17.418 -1.790 1.00 59.72 270 THR A C 1
ATOM 2088 O O . THR A 1 270 ? -12.029 18.369 -1.014 1.00 59.72 270 THR A O 1
ATOM 2091 N N . ASN A 1 271 ? -10.919 16.924 -2.345 1.00 61.56 271 ASN A N 1
ATOM 2092 C CA . ASN A 1 271 ? -9.601 17.535 -2.207 1.00 61.56 271 ASN A CA 1
ATOM 2093 C C . ASN A 1 271 ? -9.326 18.462 -3.414 1.00 61.56 271 ASN A C 1
ATOM 2095 O O . ASN A 1 271 ? -9.648 18.138 -4.564 1.00 61.56 271 ASN A O 1
ATOM 2099 N N . ASP A 1 272 ? -8.752 19.636 -3.142 1.00 59.81 272 ASP A N 1
ATOM 2100 C CA . ASP A 1 272 ? -8.456 20.691 -4.121 1.00 59.81 272 ASP A CA 1
ATOM 2101 C C . ASP A 1 272 ? -7.237 20.379 -5.017 1.00 59.81 272 ASP A C 1
ATOM 2103 O O . ASP A 1 272 ? -6.933 21.138 -5.940 1.00 59.81 272 ASP A O 1
ATOM 2107 N N . TRP A 1 273 ? -6.496 19.304 -4.725 1.00 61.22 273 TRP A N 1
ATOM 2108 C CA . TRP A 1 273 ? -5.235 18.937 -5.381 1.00 61.22 273 TRP A CA 1
ATOM 2109 C C . TRP A 1 273 ? -5.320 17.644 -6.199 1.00 61.22 273 TRP A C 1
ATOM 2111 O O . TRP A 1 273 ? -4.947 17.643 -7.369 1.00 61.22 273 TRP A O 1
ATOM 2121 N N . THR A 1 274 ? -5.814 16.553 -5.616 1.00 70.12 274 THR A N 1
ATOM 2122 C CA . THR A 1 274 ? -6.014 15.273 -6.311 1.00 70.12 274 THR A CA 1
ATOM 2123 C C . THR A 1 274 ? -7.310 14.652 -5.830 1.00 70.12 274 THR A C 1
ATOM 2125 O O . THR A 1 274 ? -7.543 14.598 -4.631 1.00 70.12 274 THR A O 1
ATOM 2128 N N . LYS A 1 275 ? -8.176 14.216 -6.747 1.00 76.88 275 LYS A N 1
ATOM 2129 C CA . LYS A 1 275 ? -9.412 13.490 -6.407 1.00 76.88 275 LYS A CA 1
ATOM 2130 C C . LYS A 1 275 ? -9.268 11.975 -6.549 1.00 76.88 275 LYS A C 1
ATOM 2132 O O . LYS A 1 275 ? -10.136 11.241 -6.092 1.00 76.88 275 LYS A O 1
ATOM 2137 N N . ASP A 1 276 ? -8.189 11.538 -7.185 1.00 88.69 276 ASP A N 1
ATOM 2138 C CA . ASP A 1 276 ? -7.896 10.133 -7.418 1.00 88.69 276 ASP A CA 1
ATOM 2139 C C . ASP A 1 276 ? -7.233 9.501 -6.206 1.00 88.69 276 ASP A C 1
ATOM 2141 O O . ASP A 1 276 ? -6.541 10.182 -5.450 1.00 88.69 276 ASP A O 1
ATOM 2145 N N . TYR A 1 277 ? -7.411 8.186 -6.089 1.00 94.50 277 TYR A N 1
ATOM 2146 C CA . TYR A 1 277 ? -6.744 7.376 -5.084 1.00 94.50 277 TYR A CA 1
ATOM 2147 C C . TYR A 1 277 ? -5.224 7.393 -5.289 1.00 94.50 277 TYR A C 1
ATOM 2149 O O . TYR A 1 277 ? -4.731 6.959 -6.334 1.00 94.50 277 TYR A O 1
ATOM 2157 N N . CYS A 1 278 ? -4.488 7.925 -4.314 1.00 94.69 278 CYS A N 1
ATOM 2158 C CA . CYS A 1 278 ? -3.025 7.903 -4.249 1.00 94.69 278 CYS A CA 1
ATOM 2159 C C . CYS A 1 278 ? -2.539 8.233 -2.829 1.00 94.69 278 CYS A C 1
ATOM 2161 O O . CYS A 1 278 ? -3.348 8.540 -1.959 1.00 94.69 278 CYS A O 1
ATOM 2163 N N . TYR A 1 279 ? -1.220 8.252 -2.610 1.00 93.56 279 TYR A N 1
ATOM 2164 C CA . TYR A 1 279 ? -0.598 8.513 -1.299 1.00 93.56 279 TYR A CA 1
ATOM 2165 C C . TYR A 1 279 ? -1.036 9.813 -0.594 1.00 93.56 279 TYR A C 1
ATOM 2167 O O . TYR A 1 279 ? -0.815 9.944 0.599 1.00 93.56 279 TYR A O 1
ATOM 2175 N N . ALA A 1 280 ? -1.599 10.775 -1.332 1.00 90.25 280 ALA A N 1
ATOM 2176 C CA . ALA A 1 280 ? -2.077 12.072 -0.833 1.00 90.25 280 ALA A CA 1
ATOM 2177 C C . ALA A 1 280 ? -3.607 12.228 -0.935 1.00 90.25 280 ALA A C 1
ATOM 2179 O O . ALA A 1 280 ? -4.126 13.347 -0.897 1.00 90.25 280 ALA A O 1
ATOM 2180 N N . ASN A 1 281 ? -4.316 11.138 -1.245 1.00 92.06 281 ASN A N 1
ATOM 2181 C CA . ASN A 1 281 ? -5.767 11.075 -1.167 1.00 92.06 281 ASN A CA 1
ATOM 2182 C C . ASN A 1 281 ? -6.262 9.618 -1.102 1.00 92.06 281 ASN A C 1
ATOM 2184 O O . ASN A 1 281 ? -6.381 8.943 -2.129 1.00 92.06 281 ASN A O 1
ATOM 2188 N N . ALA A 1 282 ? -6.642 9.163 0.088 1.00 93.69 282 ALA A N 1
ATOM 2189 C CA . ALA A 1 282 ? -7.204 7.835 0.323 1.00 93.69 282 ALA A CA 1
ATOM 2190 C C . ALA A 1 282 ? -8.747 7.780 0.236 1.00 93.69 282 ALA A C 1
ATOM 2192 O O . ALA A 1 282 ? -9.334 6.708 0.389 1.00 93.69 282 ALA A O 1
ATOM 2193 N N . SER A 1 283 ? -9.429 8.902 -0.043 1.00 92.81 283 SER A N 1
ATOM 2194 C CA . SER A 1 283 ? -10.898 9.019 0.066 1.00 92.81 283 SER A CA 1
ATOM 2195 C C . SER A 1 283 ? -11.678 8.042 -0.816 1.00 92.81 283 SER A C 1
ATOM 2197 O O . SER A 1 283 ? -12.696 7.511 -0.377 1.00 92.81 283 SER A O 1
ATOM 2199 N N . LEU A 1 284 ? -11.216 7.761 -2.042 1.00 94.81 284 LEU A N 1
ATOM 2200 C CA . LEU A 1 284 ? -11.881 6.789 -2.917 1.00 94.81 284 LEU A CA 1
ATOM 2201 C C . LEU A 1 284 ? -11.766 5.361 -2.361 1.00 94.81 284 LEU A C 1
ATOM 2203 O O . LEU A 1 284 ? -12.756 4.635 -2.382 1.00 94.81 284 LEU A O 1
ATOM 2207 N N . GLY A 1 285 ? -10.605 4.980 -1.818 1.00 96.50 285 GLY A N 1
ATOM 2208 C CA . GLY A 1 285 ? -10.439 3.704 -1.117 1.00 96.50 285 GLY A CA 1
ATOM 2209 C C . GLY A 1 285 ? -11.336 3.632 0.120 1.00 96.50 285 GLY A C 1
ATOM 2210 O O . GLY A 1 285 ? -12.087 2.674 0.287 1.00 96.50 285 GLY A O 1
ATOM 2211 N N . ALA A 1 286 ? -11.357 4.694 0.933 1.00 96.81 286 ALA A N 1
ATOM 2212 C CA . ALA A 1 286 ? -12.226 4.786 2.108 1.00 96.81 286 ALA A CA 1
ATOM 2213 C C . ALA A 1 286 ? -13.714 4.659 1.752 1.00 96.81 286 ALA A C 1
ATOM 2215 O O . ALA A 1 286 ? -14.473 4.036 2.495 1.00 96.81 286 ALA A O 1
ATOM 2216 N N . ALA A 1 287 ? -14.127 5.219 0.612 1.00 96.81 287 ALA A N 1
ATOM 2217 C CA . ALA A 1 287 ? -15.485 5.111 0.100 1.00 96.81 287 ALA A CA 1
ATOM 2218 C C . ALA A 1 287 ? -15.833 3.707 -0.402 1.00 96.81 287 ALA A C 1
ATOM 2220 O O . ALA A 1 287 ? -16.975 3.287 -0.237 1.00 96.81 287 ALA A O 1
ATOM 2221 N N . ILE A 1 288 ? -14.881 2.990 -1.005 1.00 98.25 288 ILE A N 1
ATOM 2222 C CA . ILE A 1 288 ? -15.089 1.607 -1.452 1.00 98.25 288 ILE A CA 1
ATOM 2223 C C . ILE A 1 288 ? -15.248 0.682 -0.243 1.00 98.25 288 ILE A C 1
ATOM 2225 O O . ILE A 1 288 ? -16.263 0.002 -0.148 1.00 98.25 288 ILE A O 1
ATOM 2229 N N . ILE A 1 289 ? -14.360 0.772 0.749 1.00 98.25 289 ILE A N 1
ATOM 2230 C CA . ILE A 1 289 ? -14.493 -0.006 1.991 1.00 98.25 289 ILE A CA 1
ATOM 2231 C C . ILE A 1 289 ? -15.791 0.334 2.731 1.00 98.25 289 ILE A C 1
ATOM 2233 O O . ILE A 1 289 ? -16.490 -0.549 3.225 1.00 98.25 289 ILE A O 1
ATOM 2237 N N . ASN A 1 290 ? -16.185 1.610 2.766 1.00 98.19 290 ASN A N 1
ATOM 2238 C CA . ASN A 1 290 ? -17.489 1.987 3.309 1.00 98.19 290 ASN A CA 1
ATOM 2239 C C . ASN A 1 290 ? -18.650 1.351 2.533 1.00 98.19 290 ASN A C 1
ATOM 2241 O O . ASN A 1 290 ? -19.644 0.947 3.137 1.00 98.19 290 ASN A O 1
ATOM 2245 N N . ALA A 1 291 ? -18.550 1.280 1.206 1.00 97.94 291 ALA A N 1
ATOM 2246 C CA . ALA A 1 291 ? -19.569 0.677 0.362 1.00 97.94 291 ALA A CA 1
ATOM 2247 C C . ALA A 1 291 ? -19.680 -0.834 0.592 1.00 97.94 291 ALA A C 1
ATOM 2249 O O . ALA A 1 291 ? -20.800 -1.331 0.655 1.00 97.94 291 ALA A O 1
ATOM 2250 N N . GLU A 1 292 ? -18.571 -1.540 0.807 1.00 97.12 292 GLU A N 1
ATOM 2251 C CA . GLU A 1 292 ? -18.581 -2.954 1.206 1.00 97.12 292 GLU A CA 1
ATOM 2252 C C . GLU A 1 292 ? -19.278 -3.159 2.555 1.00 97.12 292 GLU A C 1
ATOM 2254 O O . GLU A 1 292 ? -20.113 -4.049 2.702 1.00 97.12 292 GLU A O 1
ATOM 2259 N N . ILE A 1 293 ? -19.000 -2.290 3.533 1.00 96.19 293 ILE A N 1
ATOM 2260 C CA . ILE A 1 293 ? -19.603 -2.375 4.870 1.00 96.19 293 ILE A CA 1
ATOM 2261 C C . ILE A 1 293 ? -21.107 -2.051 4.841 1.00 96.19 293 ILE A C 1
ATOM 2263 O O . ILE A 1 293 ? -21.903 -2.684 5.534 1.00 96.19 293 ILE A O 1
ATOM 2267 N N . THR A 1 294 ? -21.508 -1.030 4.081 1.00 95.94 294 THR A N 1
ATOM 2268 C CA . THR A 1 294 ? -22.861 -0.442 4.152 1.00 95.94 294 THR A CA 1
ATOM 2269 C C . THR A 1 294 ? -23.782 -0.847 3.001 1.00 95.94 294 THR A C 1
ATOM 2271 O O . THR A 1 294 ? -24.989 -0.604 3.060 1.00 95.94 294 THR A O 1
ATOM 2274 N N . GLY A 1 295 ? -23.229 -1.409 1.928 1.00 95.62 295 GLY A N 1
ATOM 2275 C CA . GLY A 1 295 ? -23.906 -1.659 0.657 1.00 95.62 295 GLY A CA 1
ATOM 2276 C C . GLY A 1 295 ? -24.108 -0.416 -0.222 1.00 95.62 295 GLY A C 1
ATOM 2277 O O . GLY A 1 295 ? -24.738 -0.517 -1.277 1.00 95.62 295 GLY A O 1
ATOM 2278 N N . ASN A 1 296 ? -23.626 0.773 0.169 1.00 95.06 296 ASN A N 1
ATOM 2279 C CA . ASN A 1 296 ? -23.835 2.000 -0.609 1.00 95.06 296 ASN A CA 1
ATOM 2280 C C . ASN A 1 296 ? -22.689 2.301 -1.588 1.00 95.06 296 ASN A C 1
ATOM 2282 O O . ASN A 1 296 ? -21.836 3.154 -1.353 1.00 95.06 296 ASN A O 1
ATOM 2286 N N . TRP A 1 297 ? -22.755 1.680 -2.761 1.00 96.94 297 TRP A N 1
ATOM 2287 C CA . TRP A 1 297 ? -21.773 1.832 -3.841 1.00 96.94 297 TRP A CA 1
ATOM 2288 C C . TRP A 1 297 ? -21.904 3.114 -4.674 1.00 96.94 297 TRP A C 1
ATOM 2290 O O . TRP A 1 297 ? -21.098 3.360 -5.576 1.00 96.94 297 TRP A O 1
ATOM 2300 N N . SER A 1 298 ? -22.915 3.947 -4.411 1.00 94.81 298 SER A N 1
ATOM 2301 C CA . SER A 1 298 ? -23.325 5.031 -5.317 1.00 94.81 298 SER A CA 1
ATOM 2302 C C . SER A 1 298 ? -22.216 6.049 -5.584 1.00 94.81 298 SER A C 1
ATOM 2304 O O . SER A 1 298 ? -22.068 6.513 -6.714 1.00 94.81 298 SER A O 1
ATOM 2306 N N . TYR A 1 299 ? -21.435 6.409 -4.560 1.00 94.31 299 TYR A N 1
ATOM 2307 C CA . TYR A 1 299 ? -20.350 7.378 -4.715 1.00 94.31 299 TYR A CA 1
ATOM 2308 C C . TYR A 1 299 ? -19.191 6.798 -5.531 1.00 94.31 299 TYR A C 1
ATOM 2310 O O . TYR A 1 299 ? -18.828 7.375 -6.557 1.00 94.31 299 TYR A O 1
ATOM 2318 N N . ALA A 1 300 ? -18.659 5.643 -5.114 1.00 94.88 300 ALA A N 1
ATOM 2319 C CA . ALA A 1 300 ? -17.521 4.998 -5.766 1.00 94.88 300 ALA A CA 1
ATOM 2320 C C . ALA A 1 300 ? -17.811 4.712 -7.248 1.00 94.88 300 ALA A C 1
ATOM 2322 O O . ALA A 1 300 ? -17.049 5.118 -8.126 1.00 94.88 300 ALA A O 1
ATOM 2323 N N . THR A 1 301 ? -18.969 4.113 -7.539 1.00 97.25 301 THR A N 1
ATOM 2324 C CA . THR A 1 301 ? -19.395 3.809 -8.915 1.00 97.25 301 THR A CA 1
ATOM 2325 C C . THR A 1 301 ? -19.592 5.070 -9.756 1.00 97.25 301 THR A C 1
ATOM 2327 O O . THR A 1 301 ? -19.147 5.115 -10.900 1.00 97.25 301 THR A O 1
ATOM 2330 N N . SER A 1 302 ? -20.192 6.132 -9.205 1.00 95.88 302 SER A N 1
ATOM 2331 C CA . SER A 1 302 ? -20.365 7.401 -9.929 1.00 95.88 302 SER A CA 1
ATOM 2332 C C . SER A 1 302 ? -19.030 8.081 -10.242 1.00 95.88 302 SER A C 1
ATOM 2334 O O . SER A 1 302 ? -18.865 8.649 -11.325 1.00 95.88 302 SER A O 1
ATOM 2336 N N . TYR A 1 303 ? -18.076 8.036 -9.307 1.00 94.69 303 TYR A N 1
ATOM 2337 C CA . TYR A 1 303 ? -16.743 8.603 -9.502 1.00 94.69 303 TYR A CA 1
ATOM 2338 C C . TYR A 1 303 ? -15.983 7.852 -10.602 1.00 94.69 303 TYR A C 1
ATOM 2340 O O . TYR A 1 303 ? -15.533 8.462 -11.578 1.00 94.69 303 TYR A O 1
ATOM 2348 N N . ILE A 1 304 ? -15.917 6.522 -10.488 1.00 97.12 304 ILE A N 1
ATOM 2349 C CA . ILE A 1 304 ? -15.210 5.654 -11.435 1.00 97.12 304 ILE A CA 1
ATOM 2350 C C . ILE A 1 304 ? -15.866 5.720 -12.820 1.00 97.12 304 ILE A C 1
ATOM 2352 O O . ILE A 1 304 ? -15.158 5.880 -13.813 1.00 97.12 304 ILE A O 1
ATOM 2356 N N . ASP A 1 305 ? -17.202 5.727 -12.912 1.00 97.75 305 ASP A N 1
ATOM 2357 C CA . ASP A 1 305 ? -17.927 5.959 -14.170 1.00 97.75 305 ASP A CA 1
ATOM 2358 C C . ASP A 1 305 ? -17.461 7.245 -14.867 1.00 97.75 305 ASP A C 1
ATOM 2360 O O . ASP A 1 305 ? -17.287 7.263 -16.087 1.00 97.75 305 ASP A O 1
ATOM 2364 N N . GLY A 1 306 ? -17.271 8.335 -14.118 1.00 96.38 306 GLY A N 1
ATOM 2365 C CA . GLY A 1 306 ? -16.812 9.611 -14.665 1.00 96.38 306 GLY A CA 1
ATOM 2366 C C . GLY A 1 306 ? -15.449 9.495 -15.351 1.00 96.38 306 GLY A C 1
ATOM 2367 O O . GLY A 1 306 ? -15.269 10.003 -16.466 1.00 96.38 306 GLY A O 1
ATOM 2368 N N . ILE A 1 307 ? -14.513 8.784 -14.720 1.00 95.88 307 ILE A N 1
ATOM 2369 C CA . ILE A 1 307 ? -13.166 8.550 -15.251 1.00 95.88 307 ILE A CA 1
ATOM 2370 C C . ILE A 1 307 ? -13.201 7.574 -16.427 1.00 95.88 307 ILE A C 1
ATOM 2372 O O . ILE A 1 307 ? -12.712 7.908 -17.510 1.00 95.88 307 ILE A O 1
ATOM 2376 N N . VAL A 1 308 ? -13.830 6.411 -16.254 1.00 97.00 308 VAL A N 1
ATOM 2377 C CA . VAL A 1 308 ? -13.922 5.354 -17.269 1.00 97.00 308 VAL A CA 1
ATOM 2378 C C . VAL A 1 308 ? -14.580 5.884 -18.542 1.00 97.00 308 VAL A C 1
ATOM 2380 O O . VAL A 1 308 ? -14.017 5.761 -19.632 1.00 97.00 308 VAL A O 1
ATOM 2383 N N . ASN A 1 309 ? -15.733 6.552 -18.428 1.00 97.00 309 ASN A N 1
ATOM 2384 C CA . ASN A 1 309 ? -16.470 7.060 -19.588 1.00 97.00 309 ASN A CA 1
ATOM 2385 C C . ASN A 1 309 ? -15.718 8.166 -20.334 1.00 97.00 309 ASN A C 1
ATOM 2387 O O . ASN A 1 309 ? -15.799 8.247 -21.561 1.00 97.00 309 ASN A O 1
ATOM 2391 N N . SER A 1 310 ? -14.950 8.988 -19.619 1.00 96.06 310 SER A N 1
ATOM 2392 C CA . SER A 1 310 ? -14.145 10.049 -20.232 1.00 96.06 310 SER A CA 1
ATOM 2393 C C . SER A 1 310 ? -12.880 9.521 -20.923 1.00 96.06 310 SER A C 1
ATOM 2395 O O . SER A 1 310 ? -12.284 10.237 -21.726 1.00 96.06 310 SER A O 1
ATOM 2397 N N . ASN A 1 311 ? -12.471 8.276 -20.644 1.00 95.62 311 ASN A N 1
ATOM 2398 C CA . ASN A 1 311 ? -11.182 7.714 -21.061 1.00 95.62 311 ASN A CA 1
ATOM 2399 C C . ASN A 1 311 ? -11.293 6.329 -21.727 1.00 95.62 311 ASN A C 1
ATOM 2401 O O . ASN A 1 311 ? -10.362 5.534 -21.672 1.00 95.62 311 ASN A O 1
ATOM 2405 N N . GLN A 1 312 ? -12.410 6.026 -22.396 1.00 93.69 312 GLN A N 1
ATOM 2406 C CA . GLN A 1 312 ? -12.633 4.702 -23.005 1.00 93.69 312 GLN A CA 1
ATOM 2407 C C . GLN A 1 312 ? -11.675 4.349 -24.161 1.00 93.69 312 GLN A C 1
ATOM 2409 O O . GLN A 1 312 ? -11.518 3.173 -24.479 1.00 93.69 312 GLN A O 1
ATOM 2414 N N . ASN A 1 313 ? -11.079 5.349 -24.821 1.00 92.38 313 ASN A N 1
ATOM 2415 C CA . ASN A 1 313 ? -10.291 5.178 -26.053 1.00 92.38 313 ASN A CA 1
ATOM 2416 C C . ASN A 1 313 ? -8.908 5.845 -25.977 1.00 92.38 313 ASN A C 1
ATOM 2418 O O . ASN A 1 313 ? -8.367 6.266 -26.999 1.00 92.38 313 ASN A O 1
ATOM 2422 N N . GLN A 1 314 ? -8.381 6.031 -24.7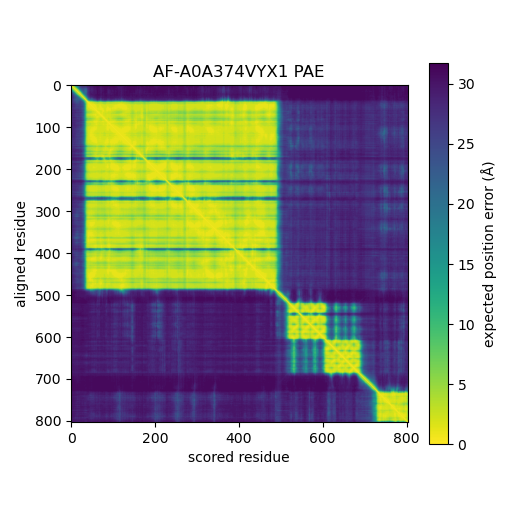69 1.00 95.56 314 GLN A N 1
ATOM 2423 C CA . GLN A 1 314 ? -7.069 6.631 -24.552 1.00 95.56 314 GLN A CA 1
ATOM 2424 C C . GLN A 1 314 ? -6.444 6.101 -23.267 1.00 95.56 314 GLN A C 1
ATOM 2426 O O . GLN A 1 314 ? -7.158 5.638 -22.374 1.00 95.56 314 GLN A O 1
ATOM 2431 N N . PHE A 1 315 ? -5.123 6.222 -23.163 1.00 97.81 315 PHE A N 1
ATOM 2432 C CA . PHE A 1 315 ? -4.437 6.020 -21.898 1.00 97.81 315 PHE A CA 1
ATOM 2433 C C . PHE A 1 315 ? -4.871 7.101 -20.906 1.00 97.81 315 PHE A C 1
ATOM 2435 O O . PHE A 1 315 ? -4.848 8.296 -21.222 1.00 97.81 315 PHE A O 1
ATOM 2442 N N . TYR A 1 316 ? -5.310 6.680 -19.725 1.00 97.31 316 TYR A N 1
ATOM 2443 C CA . TYR A 1 316 ? -5.710 7.595 -18.672 1.00 97.31 316 TYR A CA 1
ATOM 2444 C C . TYR A 1 316 ? -4.478 8.247 -18.034 1.00 97.31 316 TYR A C 1
ATOM 2446 O O . TYR A 1 316 ? -3.609 7.555 -17.509 1.00 97.31 316 TYR A O 1
ATOM 2454 N N . VAL A 1 317 ? -4.418 9.583 -18.089 1.00 95.19 317 VAL A N 1
ATOM 2455 C CA . VAL A 1 317 ? -3.346 10.408 -17.511 1.00 95.19 317 VAL A CA 1
ATOM 2456 C C . VAL A 1 317 ? -3.970 11.400 -16.536 1.00 95.19 317 VAL A C 1
ATOM 2458 O O . VAL A 1 317 ? -4.514 12.426 -16.945 1.00 95.19 317 VAL A O 1
ATOM 2461 N N . MET A 1 318 ? -3.898 11.085 -15.245 1.00 92.94 318 MET A N 1
ATOM 2462 C CA . MET A 1 318 ? -4.354 11.974 -14.172 1.00 92.94 318 MET A CA 1
ATOM 2463 C C . MET A 1 318 ? -3.341 13.096 -13.901 1.00 92.94 318 MET A C 1
ATOM 2465 O O . MET A 1 318 ? -3.700 14.271 -13.821 1.00 92.94 318 MET A O 1
ATOM 2469 N N . ASN A 1 319 ? -2.060 12.729 -13.814 1.00 91.25 319 ASN A N 1
ATOM 2470 C CA . ASN A 1 319 ? -0.935 13.620 -13.556 1.00 91.25 319 ASN A CA 1
ATOM 2471 C C . ASN A 1 319 ? 0.214 13.292 -14.517 1.00 91.25 319 ASN A C 1
ATOM 2473 O O . ASN A 1 319 ? 0.368 12.147 -14.942 1.00 91.25 319 ASN A O 1
ATOM 2477 N N . SER A 1 320 ? 1.029 14.292 -14.851 1.00 90.75 320 SER A N 1
ATOM 2478 C CA . SER A 1 320 ? 2.241 14.096 -15.648 1.00 90.75 320 SER A CA 1
ATOM 2479 C C . SER A 1 320 ? 3.344 13.351 -14.894 1.00 90.75 320 SER A C 1
ATOM 2481 O O . SER A 1 320 ? 4.155 12.698 -15.535 1.00 90.75 320 SER A O 1
ATOM 2483 N N . TRP A 1 321 ? 3.393 13.451 -13.563 1.00 93.00 321 TRP A N 1
ATOM 2484 C CA . TRP A 1 321 ? 4.319 12.683 -12.729 1.00 93.00 321 TRP A CA 1
ATOM 2485 C C . TRP A 1 321 ? 3.644 11.384 -12.283 1.00 93.00 321 TRP A C 1
ATOM 2487 O O . TRP A 1 321 ? 2.589 11.426 -11.643 1.00 93.00 321 TRP A O 1
ATOM 2497 N N . GLY A 1 322 ? 4.217 10.233 -12.636 1.00 95.56 322 GLY A N 1
ATOM 2498 C CA . GLY A 1 322 ? 3.629 8.932 -12.303 1.00 95.56 322 GLY A CA 1
ATOM 2499 C C . GLY A 1 322 ? 2.282 8.694 -12.978 1.00 95.56 322 GLY A C 1
ATOM 2500 O O . GLY A 1 322 ? 1.322 8.267 -12.334 1.00 95.56 322 GLY A O 1
ATOM 2501 N N . SER A 1 323 ? 2.186 9.008 -14.271 1.00 97.31 323 SER A N 1
ATOM 2502 C CA . SER A 1 323 ? 0.985 8.748 -15.073 1.00 97.31 323 SER A CA 1
ATOM 2503 C C . SER A 1 323 ? 0.548 7.279 -14.997 1.00 97.31 323 SER A C 1
ATOM 2505 O O . SER A 1 323 ? -0.633 7.005 -14.797 1.00 97.31 323 SER A O 1
ATOM 2507 N N . ALA A 1 324 ? 1.504 6.344 -15.068 1.00 98.44 324 ALA A N 1
ATOM 2508 C CA . ALA A 1 324 ? 1.260 4.913 -14.959 1.00 98.44 324 ALA A CA 1
ATOM 2509 C C . ALA A 1 324 ? 0.766 4.529 -13.564 1.00 98.44 324 ALA A C 1
ATOM 2511 O O . ALA A 1 324 ? -0.217 3.808 -13.473 1.00 98.44 324 ALA A O 1
ATOM 2512 N N . ARG A 1 325 ? 1.352 5.095 -12.500 1.00 98.38 325 ARG A N 1
ATOM 2513 C CA . ARG A 1 325 ? 0.893 4.918 -11.113 1.00 98.38 325 ARG A CA 1
ATOM 2514 C C . ARG A 1 325 ? -0.569 5.291 -10.935 1.00 98.38 325 ARG A C 1
ATOM 2516 O O . ARG A 1 325 ? -1.348 4.499 -10.418 1.00 98.38 325 ARG A O 1
ATOM 2523 N N . HIS A 1 326 ? -0.970 6.481 -11.383 1.00 97.81 326 HIS A N 1
ATOM 2524 C CA . HIS A 1 326 ? -2.369 6.903 -11.255 1.00 97.81 326 HIS A CA 1
ATOM 2525 C C . HIS A 1 326 ? -3.299 6.032 -12.093 1.00 97.81 326 HIS A C 1
ATOM 2527 O O . HIS A 1 326 ? -4.404 5.702 -11.669 1.00 97.81 326 HIS A O 1
ATOM 2533 N N . ASN A 1 327 ? -2.838 5.639 -13.279 1.00 98.56 327 ASN A N 1
ATOM 2534 C CA . ASN A 1 327 ? -3.576 4.746 -14.145 1.00 98.56 327 ASN A CA 1
ATOM 2535 C C . ASN A 1 327 ? -3.834 3.393 -13.467 1.00 98.56 327 ASN A C 1
ATOM 2537 O O . ASN A 1 327 ? -4.985 2.973 -13.373 1.00 98.56 327 ASN A O 1
ATOM 2541 N N . THR A 1 328 ? -2.794 2.748 -12.941 1.00 98.88 328 THR A N 1
ATOM 2542 C CA . THR A 1 328 ? -2.910 1.454 -12.266 1.00 98.88 328 THR A CA 1
ATOM 2543 C C . THR A 1 328 ? -3.676 1.548 -10.951 1.00 98.88 328 THR A C 1
ATOM 2545 O O . THR A 1 328 ? -4.478 0.670 -10.677 1.00 98.88 328 THR A O 1
ATOM 2548 N N . LEU A 1 329 ? -3.541 2.629 -10.174 1.00 98.81 329 LEU A N 1
ATOM 2549 C CA . LEU A 1 329 ? -4.353 2.832 -8.964 1.00 98.81 329 LEU A CA 1
ATOM 2550 C C . LEU A 1 329 ? -5.844 3.021 -9.285 1.00 98.81 329 LEU A C 1
ATOM 2552 O O . LEU A 1 329 ? -6.700 2.497 -8.575 1.00 98.81 329 LEU A O 1
ATOM 2556 N N . MET A 1 330 ? -6.180 3.703 -10.385 1.00 98.62 330 MET A N 1
ATOM 2557 C CA . MET A 1 330 ? -7.570 3.778 -10.841 1.00 98.62 330 MET A CA 1
ATOM 2558 C C . MET A 1 330 ? -8.080 2.419 -11.338 1.00 98.62 330 MET A C 1
ATOM 2560 O O . MET A 1 330 ? -9.228 2.066 -11.071 1.00 98.62 330 MET A O 1
ATOM 2564 N N . GLN A 1 331 ? -7.239 1.635 -12.028 1.00 98.88 331 GLN A N 1
ATOM 2565 C CA . GLN A 1 331 ? -7.567 0.247 -12.370 1.00 98.88 331 GLN A CA 1
ATOM 2566 C C . GLN A 1 331 ? -7.834 -0.579 -11.112 1.00 98.88 331 GLN A C 1
ATOM 2568 O O . GLN A 1 331 ? -8.848 -1.265 -11.074 1.00 98.88 331 GLN A O 1
ATOM 2573 N N . THR A 1 332 ? -6.997 -0.464 -10.079 1.00 98.88 332 THR A N 1
ATOM 2574 C CA . THR A 1 332 ? -7.184 -1.118 -8.779 1.00 98.88 332 THR A CA 1
ATOM 2575 C C . THR A 1 332 ? -8.566 -0.827 -8.199 1.00 98.88 332 THR A C 1
ATOM 2577 O O . THR A 1 332 ? -9.347 -1.755 -8.002 1.00 98.88 332 THR A O 1
ATOM 2580 N N . CYS A 1 333 ? -8.927 0.447 -8.005 1.00 98.75 333 CYS A N 1
ATOM 2581 C CA . CYS A 1 333 ? -10.247 0.804 -7.473 1.00 98.75 333 CYS A CA 1
ATOM 2582 C C . CYS A 1 333 ? -11.392 0.287 -8.361 1.00 98.75 333 CYS A C 1
ATOM 2584 O O . CYS A 1 333 ? -12.380 -0.243 -7.858 1.00 98.75 333 CYS A O 1
ATOM 2586 N N . ALA A 1 334 ? -11.263 0.412 -9.686 1.00 98.88 334 ALA A N 1
ATOM 2587 C CA . ALA A 1 334 ? -12.267 -0.060 -10.635 1.00 98.88 334 ALA A CA 1
ATOM 2588 C C . ALA A 1 334 ? -12.436 -1.589 -10.603 1.00 98.88 334 ALA A C 1
ATOM 2590 O O . ALA A 1 334 ? -13.557 -2.089 -10.701 1.00 98.88 334 ALA A O 1
ATOM 2591 N N . LEU A 1 335 ? -11.347 -2.337 -10.447 1.00 98.94 335 LEU A N 1
ATOM 2592 C CA . LEU A 1 335 ? -11.370 -3.793 -10.380 1.00 98.94 335 LEU A CA 1
ATOM 2593 C C . LEU A 1 335 ? -11.946 -4.290 -9.057 1.00 98.94 335 LEU A C 1
ATOM 2595 O O . LEU A 1 335 ? -12.739 -5.219 -9.107 1.00 98.94 335 LEU A O 1
ATOM 2599 N N . VAL A 1 336 ? -11.674 -3.630 -7.923 1.00 98.88 336 VAL A N 1
ATOM 2600 C CA . VAL A 1 336 ? -12.342 -3.974 -6.650 1.00 98.88 336 VAL A CA 1
ATOM 2601 C C . VAL A 1 336 ? -13.853 -3.776 -6.769 1.00 98.88 336 VAL A C 1
ATOM 2603 O O . VAL A 1 336 ? -14.624 -4.686 -6.487 1.00 98.88 336 VAL A O 1
ATOM 2606 N N . VAL A 1 337 ? -14.310 -2.649 -7.324 1.00 98.81 337 VAL A N 1
ATOM 2607 C CA . VAL A 1 337 ? -15.752 -2.451 -7.575 1.00 98.81 337 VAL A CA 1
ATOM 2608 C C . VAL A 1 337 ? -16.333 -3.509 -8.528 1.00 98.81 337 VAL A C 1
ATOM 2610 O O . VAL A 1 337 ? -17.494 -3.891 -8.385 1.00 98.81 337 VAL A O 1
ATOM 2613 N N . SER A 1 338 ? -15.532 -3.999 -9.481 1.00 98.75 338 SER A N 1
ATOM 2614 C CA . SER A 1 338 ? -15.924 -5.081 -10.400 1.00 98.75 338 SER A CA 1
ATOM 2615 C C . SER A 1 338 ? -15.938 -6.457 -9.732 1.00 98.75 338 SER A C 1
ATOM 2617 O O . SER A 1 338 ? -16.689 -7.331 -10.161 1.00 98.75 338 SER A O 1
ATOM 2619 N N . HIS A 1 339 ? -15.105 -6.663 -8.711 1.00 98.31 339 HIS A N 1
ATOM 2620 C CA . HIS A 1 339 ? -15.100 -7.870 -7.893 1.00 98.31 339 HIS A CA 1
ATOM 2621 C C . HIS A 1 339 ? -16.426 -7.988 -7.129 1.00 98.31 339 HIS A C 1
ATOM 2623 O O . HIS A 1 339 ? -17.071 -9.030 -7.182 1.00 98.31 339 HIS A O 1
ATOM 2629 N N . HIS A 1 340 ? -16.909 -6.866 -6.587 1.00 98.19 340 HIS A N 1
ATOM 2630 C CA . HIS A 1 340 ? -18.212 -6.718 -5.920 1.00 98.19 340 HIS A CA 1
ATOM 2631 C C . HIS A 1 340 ? -19.345 -6.314 -6.880 1.00 98.19 340 HIS A C 1
ATOM 2633 O O . HIS A 1 340 ? -20.196 -5.487 -6.555 1.00 98.19 340 HIS A O 1
ATOM 2639 N N . LYS A 1 341 ? -19.350 -6.805 -8.126 1.00 97.50 341 LYS A N 1
ATOM 2640 C CA . LYS A 1 341 ? -20.316 -6.350 -9.150 1.00 97.50 341 LYS A CA 1
ATOM 2641 C C . LYS A 1 341 ? -21.770 -6.718 -8.872 1.00 97.50 341 LYS A C 1
ATOM 2643 O O . LYS A 1 341 ? -22.661 -6.044 -9.397 1.00 97.50 341 LYS A O 1
ATOM 2648 N N . ASP A 1 342 ? -22.014 -7.758 -8.080 1.00 97.19 342 ASP A N 1
ATOM 2649 C CA . ASP A 1 342 ? -23.367 -8.176 -7.713 1.00 97.19 342 ASP A CA 1
ATOM 2650 C C . ASP A 1 342 ? -24.011 -7.162 -6.747 1.00 97.19 342 ASP A C 1
ATOM 2652 O O . ASP A 1 342 ? -25.211 -6.890 -6.835 1.00 97.19 342 ASP A O 1
ATOM 2656 N N . GLU A 1 343 ? -23.205 -6.516 -5.901 1.00 97.44 343 GLU A N 1
ATOM 2657 C CA . GLU A 1 343 ? -23.597 -5.438 -4.994 1.00 97.44 343 GLU A CA 1
ATOM 2658 C C . GLU A 1 343 ? -23.495 -4.054 -5.649 1.00 97.44 343 GLU A C 1
ATOM 2660 O O . GLU A 1 343 ? -24.383 -3.211 -5.492 1.00 97.44 343 GLU A O 1
ATOM 2665 N N . SER A 1 344 ? -22.413 -3.802 -6.390 1.00 97.88 344 SER A N 1
ATOM 2666 C CA . SER A 1 344 ? -22.101 -2.494 -6.971 1.00 97.88 344 SER A CA 1
ATOM 2667 C C . SER A 1 344 ? -22.875 -2.205 -8.259 1.00 97.88 344 SER A C 1
ATOM 2669 O O . SER A 1 344 ? -23.071 -1.044 -8.633 1.00 97.88 344 SER A O 1
ATOM 2671 N N . GLY A 1 345 ? -23.322 -3.253 -8.958 1.00 98.06 345 GLY A N 1
ATOM 2672 C CA . GLY A 1 345 ? -23.992 -3.167 -10.253 1.00 98.06 345 GLY A CA 1
ATOM 2673 C C . GLY A 1 345 ? -23.081 -2.711 -11.398 1.00 98.06 345 GLY A C 1
ATOM 2674 O O . GLY A 1 345 ? -23.587 -2.259 -12.434 1.00 98.06 345 GLY A O 1
ATOM 2675 N N . LYS A 1 346 ? -21.754 -2.770 -11.223 1.00 98.31 346 LYS A N 1
ATOM 2676 C CA . LYS A 1 346 ? -20.762 -2.262 -12.177 1.00 98.31 346 LYS A CA 1
ATOM 2677 C C . LYS A 1 346 ? -19.649 -3.265 -12.438 1.00 98.31 346 LYS A C 1
ATOM 2679 O O . LYS A 1 346 ? -19.156 -3.908 -11.527 1.00 98.31 346 LYS A O 1
ATOM 2684 N N . ASP A 1 347 ? -19.224 -3.337 -13.696 1.00 98.44 347 ASP A N 1
ATOM 2685 C CA . ASP A 1 347 ? -18.069 -4.121 -14.129 1.00 98.44 347 ASP A CA 1
ATOM 2686 C C . ASP A 1 347 ? -17.196 -3.243 -15.035 1.00 98.44 347 ASP A C 1
ATOM 2688 O O . ASP A 1 347 ? -17.631 -2.763 -16.086 1.00 98.44 347 ASP A O 1
ATOM 2692 N N . TYR A 1 348 ? -15.975 -2.984 -14.583 1.00 98.75 348 TYR A N 1
ATOM 2693 C CA . TYR A 1 348 ? -14.977 -2.132 -15.224 1.00 98.75 348 TYR A CA 1
ATOM 2694 C C . TYR A 1 348 ? -13.783 -2.933 -15.764 1.00 98.75 348 TYR A C 1
ATOM 2696 O O . TYR A 1 348 ? -12.834 -2.338 -16.286 1.00 98.75 348 TYR A O 1
ATOM 2704 N N . SER A 1 349 ? -13.828 -4.267 -15.684 1.00 98.56 349 SER A N 1
ATOM 2705 C CA . SER A 1 349 ? -12.728 -5.162 -16.070 1.00 98.56 349 SER A CA 1
ATOM 2706 C C . SER A 1 349 ? -12.265 -4.970 -17.520 1.00 98.56 349 SER A C 1
ATOM 2708 O O . SER A 1 349 ? -11.066 -5.016 -17.799 1.00 98.56 349 SER A O 1
ATOM 2710 N N . GLU A 1 350 ? -13.176 -4.684 -18.456 1.00 98.50 350 GLU A N 1
ATOM 2711 C CA . GLU A 1 350 ? -12.824 -4.400 -19.856 1.00 98.50 350 GLU A CA 1
ATOM 2712 C C . GLU A 1 350 ? -12.044 -3.087 -20.022 1.00 98.50 350 GLU A C 1
ATOM 2714 O O . GLU A 1 350 ? -11.170 -2.974 -20.886 1.00 98.50 350 GLU A O 1
ATOM 2719 N N . TRP A 1 351 ? -12.378 -2.059 -19.234 1.00 98.69 351 TRP A N 1
ATOM 2720 C CA . TRP A 1 351 ? -11.649 -0.794 -19.278 1.00 98.69 351 TRP A CA 1
ATOM 2721 C C . TRP A 1 351 ? -10.259 -0.966 -18.674 1.00 98.69 351 TRP A C 1
ATOM 2723 O O . TRP A 1 351 ? -9.283 -0.549 -19.298 1.00 98.69 351 TRP A O 1
ATOM 2733 N N . ALA A 1 352 ? -10.166 -1.635 -17.521 1.00 98.88 352 ALA A N 1
ATOM 2734 C CA . ALA A 1 352 ? -8.891 -1.914 -16.875 1.00 98.88 352 ALA A CA 1
ATOM 2735 C C . ALA A 1 352 ? -7.967 -2.733 -17.787 1.00 98.88 352 ALA A C 1
ATOM 2737 O O . ALA A 1 352 ? -6.831 -2.334 -18.015 1.00 98.88 352 ALA A O 1
ATOM 2738 N N . GLN A 1 353 ? -8.480 -3.782 -18.440 1.00 98.69 353 GLN A N 1
ATOM 2739 C CA . GLN A 1 353 ? -7.712 -4.558 -19.418 1.00 98.69 353 GLN A CA 1
ATOM 2740 C C . GLN A 1 353 ? -7.130 -3.674 -20.534 1.00 98.69 353 GLN A C 1
ATOM 2742 O O . GLN A 1 353 ? -5.952 -3.785 -20.859 1.00 98.69 353 GLN A O 1
ATOM 2747 N N . LYS A 1 354 ? -7.917 -2.753 -21.109 1.00 98.50 354 LYS A N 1
ATOM 2748 C CA . LYS A 1 354 ? -7.416 -1.827 -22.145 1.00 98.50 354 LYS A CA 1
ATOM 2749 C C . LYS A 1 354 ? -6.324 -0.900 -21.615 1.00 98.50 354 LYS A C 1
ATOM 2751 O O . LYS A 1 354 ? -5.370 -0.616 -22.334 1.00 98.50 354 LYS A O 1
ATOM 2756 N N . GLN A 1 355 ? -6.462 -0.420 -20.380 1.00 98.81 355 GLN A N 1
ATOM 2757 C CA . GLN A 1 355 ? -5.431 0.397 -19.747 1.00 98.81 355 GLN A CA 1
ATOM 2758 C C . GLN A 1 355 ? -4.148 -0.407 -19.500 1.00 98.81 355 GLN A C 1
ATOM 2760 O O . GLN A 1 355 ? -3.062 0.072 -19.825 1.00 98.81 355 GLN A O 1
ATOM 2765 N N . MET A 1 356 ? -4.264 -1.648 -19.025 1.00 98.88 356 MET A N 1
ATOM 2766 C CA . MET A 1 356 ? -3.120 -2.538 -18.852 1.00 98.88 356 MET A CA 1
ATOM 2767 C C . MET A 1 356 ? -2.442 -2.870 -20.184 1.00 98.88 356 MET A C 1
ATOM 2769 O O . MET A 1 356 ? -1.219 -2.867 -20.257 1.00 98.88 356 MET A O 1
ATOM 2773 N N . ASN A 1 357 ? -3.191 -3.043 -21.276 1.00 98.50 357 ASN A N 1
ATOM 2774 C CA . ASN A 1 357 ? -2.597 -3.251 -22.599 1.00 98.50 357 ASN A CA 1
ATOM 2775 C C . ASN A 1 357 ? -1.678 -2.086 -23.010 1.00 98.50 357 ASN A C 1
ATOM 2777 O O . ASN A 1 357 ? -0.570 -2.331 -23.492 1.00 98.50 357 ASN A O 1
ATOM 2781 N N . TYR A 1 358 ? -2.076 -0.831 -22.748 1.00 98.50 358 TYR A N 1
ATOM 2782 C CA . TYR A 1 358 ? -1.193 0.323 -22.959 1.00 98.50 358 TYR A CA 1
ATOM 2783 C C . TYR A 1 358 ? 0.093 0.216 -22.129 1.00 98.50 358 TYR A C 1
ATOM 2785 O O . TYR A 1 358 ? 1.169 0.510 -22.645 1.00 98.50 358 TYR A O 1
ATOM 2793 N N . ILE A 1 359 ? 0.001 -0.219 -20.870 1.00 98.69 359 ILE A N 1
ATOM 2794 C CA . ILE A 1 359 ? 1.147 -0.399 -19.963 1.00 98.69 359 ILE A CA 1
ATOM 2795 C C . ILE A 1 359 ? 2.064 -1.538 -20.438 1.00 98.69 359 ILE A C 1
ATOM 2797 O O . ILE A 1 359 ? 3.285 -1.413 -20.367 1.00 98.69 359 ILE A O 1
ATOM 2801 N N . LEU A 1 360 ? 1.504 -2.627 -20.968 1.00 98.50 360 LEU A N 1
ATOM 2802 C CA . LEU A 1 360 ? 2.244 -3.819 -21.402 1.00 98.50 360 LEU A CA 1
ATOM 2803 C C . LEU A 1 360 ? 2.835 -3.718 -22.819 1.00 98.50 360 LEU A C 1
ATOM 2805 O O . LEU A 1 360 ? 3.568 -4.611 -23.247 1.00 98.50 360 LEU A O 1
ATOM 2809 N N . GLY A 1 361 ? 2.588 -2.615 -23.530 1.00 96.75 361 GLY A N 1
ATOM 2810 C CA . GLY A 1 361 ? 3.275 -2.289 -24.783 1.00 96.75 361 GLY A CA 1
ATOM 2811 C C . GLY A 1 361 ? 2.380 -2.064 -25.996 1.00 96.75 361 GLY A C 1
ATOM 2812 O O . GLY A 1 361 ? 2.896 -1.648 -27.033 1.00 96.75 361 GLY A O 1
ATOM 2813 N N . ASP A 1 362 ? 1.061 -2.259 -25.881 1.00 96.31 362 ASP A N 1
ATOM 2814 C CA . ASP A 1 362 ? 0.096 -1.921 -26.937 1.00 96.31 362 ASP A CA 1
ATOM 2815 C C . ASP A 1 362 ? -0.174 -0.409 -26.960 1.00 96.31 362 ASP A C 1
ATOM 2817 O O . ASP A 1 362 ? -1.239 0.095 -26.604 1.00 96.31 362 ASP A O 1
ATOM 2821 N N . ASN A 1 363 ? 0.859 0.350 -27.317 1.00 95.25 363 ASN A N 1
ATOM 2822 C CA . ASN A 1 363 ? 0.833 1.802 -27.398 1.00 95.25 363 ASN A CA 1
ATOM 2823 C C . ASN A 1 363 ? 1.666 2.309 -28.583 1.00 95.25 363 ASN A C 1
ATOM 2825 O O . ASN A 1 363 ? 2.488 1.600 -29.163 1.00 95.25 363 ASN A O 1
ATOM 2829 N N . ASN A 1 364 ? 1.485 3.583 -28.942 1.00 92.56 364 ASN A N 1
ATOM 2830 C CA . ASN A 1 364 ? 2.134 4.163 -30.124 1.00 92.56 364 ASN A CA 1
ATOM 2831 C C . ASN A 1 364 ? 3.663 4.281 -30.008 1.00 92.56 364 ASN A C 1
ATOM 2833 O O . ASN A 1 364 ? 4.329 4.471 -31.027 1.00 92.56 364 ASN A O 1
ATOM 2837 N N . ALA A 1 365 ? 4.219 4.212 -28.794 1.00 92.12 365 ALA A N 1
ATOM 2838 C CA . ALA A 1 365 ? 5.660 4.249 -28.562 1.00 92.12 365 ALA A CA 1
ATOM 2839 C C . ALA A 1 365 ? 6.301 2.850 -28.568 1.00 92.12 365 ALA A C 1
ATOM 2841 O O . ALA A 1 365 ? 7.531 2.761 -28.509 1.00 92.12 365 ALA A O 1
ATOM 2842 N N . ASN A 1 366 ? 5.493 1.783 -28.671 1.00 93.75 366 ASN A N 1
ATOM 2843 C CA . ASN A 1 366 ? 5.923 0.388 -28.597 1.00 93.75 366 ASN A CA 1
ATOM 2844 C C . ASN A 1 366 ? 6.877 0.181 -27.409 1.00 93.75 366 ASN A C 1
ATOM 2846 O O . ASN A 1 366 ? 8.063 -0.133 -27.580 1.00 93.75 366 ASN A O 1
ATOM 2850 N N . VAL A 1 367 ? 6.382 0.510 -26.214 1.00 95.94 367 VAL A N 1
ATOM 2851 C CA . VAL A 1 367 ? 7.132 0.396 -24.962 1.00 95.94 367 VAL A CA 1
ATOM 2852 C C . VAL A 1 367 ? 6.278 -0.216 -23.866 1.00 95.94 367 VAL A C 1
ATOM 2854 O O . VAL A 1 367 ? 5.205 0.293 -23.568 1.00 95.94 367 VAL A O 1
ATOM 2857 N N . CYS A 1 368 ? 6.762 -1.283 -23.244 1.00 97.94 368 CYS A N 1
ATOM 2858 C CA . CYS A 1 368 ? 6.174 -1.791 -22.015 1.00 97.94 368 CYS A CA 1
ATOM 2859 C C . CYS A 1 368 ? 6.759 -1.021 -20.821 1.00 97.94 368 CYS A C 1
ATOM 2861 O O . CYS A 1 368 ? 7.971 -0.861 -20.716 1.00 97.94 368 CYS A O 1
ATOM 2863 N N . LEU A 1 369 ? 5.909 -0.520 -19.929 1.00 98.69 369 LEU A N 1
ATOM 2864 C CA . LEU A 1 369 ? 6.322 0.238 -18.743 1.00 98.69 369 LEU A CA 1
ATOM 2865 C C . LEU A 1 369 ? 6.689 -0.661 -17.551 1.00 98.69 369 LEU A C 1
ATOM 2867 O O . LEU A 1 369 ? 7.155 -0.145 -16.541 1.00 98.69 369 LEU A O 1
ATOM 2871 N N . VAL A 1 370 ? 6.491 -1.978 -17.667 1.00 98.75 370 VAL A N 1
ATOM 2872 C CA . VAL A 1 370 ? 6.921 -2.975 -16.678 1.00 98.75 370 VAL A CA 1
ATOM 2873 C C . VAL A 1 370 ? 8.291 -3.503 -17.092 1.00 98.75 370 VAL A C 1
ATOM 2875 O O . VAL A 1 370 ? 8.447 -4.129 -18.148 1.00 98.75 370 VAL A O 1
ATOM 2878 N N . VAL A 1 371 ? 9.305 -3.212 -16.284 1.00 98.56 371 VAL A N 1
ATOM 2879 C CA . VAL A 1 371 ? 10.701 -3.552 -16.581 1.00 98.56 371 VAL A CA 1
ATOM 2880 C C . VAL A 1 371 ? 10.884 -5.076 -16.625 1.00 98.56 371 VAL A C 1
ATOM 2882 O O . VAL A 1 371 ? 10.397 -5.809 -15.765 1.00 98.56 371 VAL A O 1
ATOM 2885 N N . GLY A 1 372 ? 11.575 -5.572 -17.658 1.00 96.88 372 GLY A N 1
ATOM 2886 C CA . GLY A 1 372 ? 11.871 -7.002 -17.835 1.00 96.88 372 GLY A CA 1
ATOM 2887 C C . GLY A 1 372 ? 10.675 -7.902 -18.192 1.00 96.88 372 GLY A C 1
ATOM 2888 O O . GLY A 1 372 ? 10.812 -9.124 -18.170 1.00 96.88 372 GLY A O 1
ATOM 2889 N N . TRP A 1 373 ? 9.511 -7.332 -18.519 1.00 97.19 373 TRP A N 1
ATOM 2890 C CA . TRP A 1 373 ? 8.291 -8.070 -18.865 1.00 97.19 373 TRP A CA 1
ATOM 2891 C C . TRP A 1 373 ? 8.361 -8.786 -20.225 1.00 97.19 373 TRP A C 1
ATOM 2893 O O . TRP A 1 373 ? 8.061 -9.985 -20.315 1.00 97.19 373 TRP A O 1
ATOM 2903 N N . ASN A 1 374 ? 8.745 -8.047 -21.272 1.00 95.88 374 ASN A N 1
ATOM 2904 C CA . ASN A 1 374 ? 8.831 -8.499 -22.663 1.00 95.88 374 ASN A CA 1
ATOM 2905 C C . ASN A 1 374 ? 9.925 -7.728 -23.440 1.00 95.88 374 ASN A C 1
ATOM 2907 O O . ASN A 1 374 ? 10.601 -6.854 -22.897 1.00 95.88 374 ASN A O 1
ATOM 2911 N N . ASP A 1 375 ? 10.092 -8.028 -24.732 1.00 94.88 375 ASP A N 1
ATOM 2912 C CA . ASP A 1 375 ? 11.160 -7.461 -25.580 1.00 94.88 375 ASP A CA 1
ATOM 2913 C C . ASP A 1 375 ? 11.076 -5.938 -25.793 1.00 94.88 375 ASP A C 1
ATOM 2915 O O . ASP A 1 375 ? 12.024 -5.325 -26.290 1.00 94.88 375 ASP A O 1
ATOM 2919 N N . VAL A 1 376 ? 9.940 -5.312 -25.466 1.00 95.94 376 VAL A N 1
ATOM 2920 C CA . VAL A 1 376 ? 9.733 -3.865 -25.619 1.00 95.94 376 VAL A CA 1
ATOM 2921 C C . VAL A 1 376 ? 9.702 -3.126 -24.281 1.00 95.94 376 VAL A C 1
ATOM 2923 O O . VAL A 1 376 ? 9.409 -1.929 -24.260 1.00 95.94 376 VAL A O 1
ATOM 2926 N N . SER A 1 377 ? 10.008 -3.805 -23.173 1.00 96.50 377 SER A N 1
ATOM 2927 C CA . SER A 1 377 ? 10.087 -3.211 -21.837 1.00 96.50 377 SER A CA 1
ATOM 2928 C C . SER A 1 377 ? 11.047 -2.029 -21.749 1.00 96.50 377 SER A C 1
ATOM 2930 O O . SER A 1 377 ? 12.071 -1.964 -22.430 1.00 96.50 377 SER A O 1
ATOM 2932 N N . ALA A 1 378 ? 10.718 -1.093 -20.861 1.00 95.44 378 ALA A N 1
ATOM 2933 C CA . ALA A 1 378 ? 11.642 -0.095 -20.359 1.00 95.44 378 ALA A CA 1
ATOM 2934 C C . ALA A 1 378 ? 12.880 -0.796 -19.777 1.00 95.44 378 ALA A C 1
ATOM 2936 O O . ALA A 1 378 ? 12.765 -1.780 -19.045 1.00 95.44 378 ALA A O 1
ATOM 2937 N N . THR A 1 379 ? 14.066 -0.304 -20.130 1.00 94.50 379 THR A N 1
ATOM 2938 C CA . THR A 1 379 ? 15.352 -0.937 -19.784 1.00 94.50 379 THR A CA 1
ATOM 2939 C C . THR A 1 379 ? 16.203 -0.095 -18.843 1.00 94.50 379 THR A C 1
ATOM 2941 O O . THR A 1 379 ? 17.285 -0.520 -18.452 1.00 94.50 379 THR A O 1
ATOM 2944 N N . SER A 1 380 ? 15.790 1.133 -18.529 1.00 95.31 380 SER A N 1
ATOM 2945 C CA . SER A 1 380 ? 16.612 2.079 -17.766 1.00 95.31 380 SER A CA 1
ATOM 2946 C C . SER A 1 380 ? 15.745 2.941 -16.847 1.00 95.31 380 SER A C 1
ATOM 2948 O O . SER A 1 380 ? 15.556 4.127 -17.129 1.00 95.31 380 SER A O 1
ATOM 2950 N N . PRO A 1 381 ? 15.183 2.350 -15.774 1.00 97.50 381 PRO A N 1
ATOM 2951 C CA . PRO A 1 381 ? 14.479 3.105 -14.741 1.00 97.50 381 PRO A CA 1
ATOM 2952 C C . PRO A 1 381 ? 15.417 4.103 -14.033 1.00 97.50 381 PRO A C 1
ATOM 2954 O O . PRO A 1 381 ? 16.639 3.937 -14.017 1.00 97.50 381 PRO A O 1
ATOM 2957 N N . HIS A 1 382 ? 14.871 5.152 -13.425 1.00 97.69 382 HIS A N 1
ATOM 2958 C CA . HIS A 1 382 ? 15.618 6.143 -12.644 1.00 97.69 382 HIS A CA 1
ATOM 2959 C C . HIS A 1 382 ? 15.964 5.584 -11.252 1.00 97.69 382 HIS A C 1
ATOM 2961 O O . HIS A 1 382 ? 15.459 6.055 -10.251 1.00 97.69 382 HIS A O 1
ATOM 2967 N N . HIS A 1 383 ? 16.802 4.544 -11.178 1.00 97.69 383 HIS A N 1
ATOM 2968 C CA . HIS A 1 383 ? 17.061 3.797 -9.941 1.00 97.69 383 HIS A CA 1
ATOM 2969 C C . HIS A 1 383 ? 18.558 3.630 -9.661 1.00 97.69 383 HIS A C 1
ATOM 2971 O O . HIS A 1 383 ? 19.288 3.035 -10.452 1.00 97.69 383 HIS A O 1
ATOM 2977 N N . ARG A 1 384 ? 19.040 4.113 -8.508 1.00 95.00 384 ARG A N 1
ATOM 2978 C CA . ARG A 1 384 ? 20.486 4.208 -8.219 1.00 95.00 384 ARG A CA 1
ATOM 2979 C C . ARG A 1 384 ? 21.179 2.859 -8.101 1.00 95.00 384 ARG A C 1
ATOM 2981 O O . ARG A 1 384 ? 22.236 2.666 -8.695 1.00 95.00 384 ARG A O 1
ATOM 2988 N N . ALA A 1 385 ? 20.591 1.929 -7.347 1.00 94.94 385 ALA A N 1
ATOM 2989 C CA . ALA A 1 385 ? 21.175 0.599 -7.163 1.00 94.94 385 ALA A CA 1
ATOM 2990 C C . ALA A 1 385 ? 21.237 -0.173 -8.494 1.00 94.94 385 ALA A C 1
ATOM 2992 O O . ALA A 1 385 ? 22.306 -0.611 -8.914 1.00 94.94 385 ALA A O 1
ATOM 2993 N N . ALA A 1 386 ? 20.108 -0.246 -9.206 1.00 96.75 386 ALA A N 1
ATOM 2994 C CA . ALA A 1 386 ? 20.005 -0.953 -10.474 1.00 96.75 386 ALA A CA 1
ATOM 2995 C C . ALA A 1 386 ? 20.838 -0.319 -11.607 1.00 96.75 386 ALA A C 1
ATOM 2997 O O . ALA A 1 386 ? 21.315 -1.044 -12.474 1.00 96.75 386 ALA A O 1
ATOM 2998 N N . SER A 1 387 ? 21.100 0.996 -11.603 1.00 95.12 387 SER A N 1
ATOM 2999 C CA . SER A 1 387 ? 21.909 1.623 -12.662 1.00 95.12 387 SER A CA 1
ATOM 3000 C C . SER A 1 387 ? 23.372 1.172 -12.670 1.00 95.12 387 SER A C 1
ATOM 3002 O O . SER A 1 387 ? 24.064 1.408 -13.661 1.00 95.12 387 SER A O 1
ATOM 3004 N N . ASN A 1 388 ? 23.857 0.585 -11.568 1.00 91.81 388 ASN A N 1
ATOM 3005 C CA . ASN A 1 388 ? 25.237 0.132 -11.375 1.00 91.81 388 ASN A CA 1
ATOM 3006 C C . ASN A 1 388 ? 26.305 1.214 -11.654 1.00 91.81 388 ASN A C 1
ATOM 3008 O O . ASN A 1 388 ? 27.437 0.914 -12.032 1.00 91.81 388 ASN A O 1
ATOM 3012 N N . LEU A 1 389 ? 25.960 2.494 -11.462 1.00 89.88 389 LEU A N 1
ATOM 3013 C CA . LEU A 1 389 ? 26.968 3.554 -11.492 1.00 89.88 389 LEU A CA 1
ATOM 3014 C C . LEU A 1 389 ? 27.826 3.470 -10.225 1.00 89.88 389 LEU A C 1
ATOM 3016 O O . LEU A 1 389 ? 27.339 3.185 -9.123 1.00 89.88 389 LEU A O 1
ATOM 3020 N N . THR A 1 390 ? 29.127 3.694 -10.373 1.00 75.31 390 THR A N 1
ATOM 3021 C CA . THR A 1 390 ? 30.048 3.749 -9.241 1.00 75.31 390 THR A CA 1
ATOM 3022 C C . THR A 1 390 ? 29.973 5.109 -8.532 1.00 75.31 390 THR A C 1
ATOM 3024 O O . THR A 1 390 ? 29.321 6.042 -8.988 1.00 75.31 390 THR A O 1
ATOM 3027 N N . ASN A 1 391 ? 30.515 5.183 -7.310 1.00 69.38 391 ASN A N 1
ATOM 3028 C CA . ASN A 1 391 ? 30.272 6.285 -6.373 1.00 69.38 391 ASN A CA 1
ATOM 3029 C C . ASN A 1 391 ? 30.537 7.670 -6.999 1.00 69.38 391 ASN A C 1
ATOM 3031 O O . ASN A 1 391 ? 31.694 8.022 -7.234 1.00 69.38 391 ASN A O 1
ATOM 3035 N N . SER A 1 392 ? 29.481 8.465 -7.198 1.00 65.62 392 SER A N 1
ATOM 3036 C CA . SER A 1 392 ? 29.577 9.826 -7.726 1.00 65.62 392 SER A CA 1
ATOM 3037 C C . SER A 1 392 ? 28.909 10.831 -6.793 1.00 65.62 392 SER A C 1
ATOM 3039 O O . SER A 1 392 ? 27.851 11.386 -7.081 1.00 65.62 392 SER A O 1
ATOM 3041 N N . SER A 1 393 ? 29.562 11.110 -5.665 1.00 70.94 393 SER A N 1
ATOM 3042 C CA . SER A 1 393 ? 29.175 12.215 -4.777 1.00 70.94 393 SER A CA 1
ATOM 3043 C C . SER A 1 393 ? 29.381 13.606 -5.403 1.00 70.94 393 SER A C 1
ATOM 3045 O O . SER A 1 393 ? 28.895 14.601 -4.875 1.00 70.94 393 SER A O 1
ATOM 3047 N N . ASP A 1 394 ? 30.081 13.696 -6.540 1.00 77.69 394 ASP A N 1
ATOM 3048 C CA . ASP A 1 394 ? 30.334 14.926 -7.302 1.00 77.69 394 ASP A CA 1
ATOM 3049 C C . ASP A 1 394 ? 29.600 14.986 -8.659 1.00 77.69 394 ASP A C 1
ATOM 3051 O O . ASP A 1 394 ? 29.873 15.874 -9.472 1.00 77.69 394 ASP A O 1
ATOM 3055 N N . TRP A 1 395 ? 28.682 14.045 -8.914 1.00 85.62 395 TRP A N 1
ATOM 3056 C CA . TRP A 1 395 ? 27.928 13.878 -10.166 1.00 85.62 395 TRP A CA 1
ATOM 3057 C C . TRP A 1 395 ? 28.756 13.632 -11.433 1.00 85.62 395 TRP A C 1
ATOM 3059 O O . TRP A 1 395 ? 28.181 13.591 -12.523 1.00 85.62 395 TRP A O 1
ATOM 3069 N N . HIS A 1 396 ? 30.083 13.487 -11.365 1.00 85.62 396 HIS A N 1
ATOM 3070 C CA . HIS A 1 396 ? 30.901 13.322 -12.565 1.00 85.62 396 HIS A CA 1
ATOM 3071 C C . HIS A 1 396 ? 30.483 12.105 -13.405 1.00 85.62 396 HIS A C 1
ATOM 3073 O O . HIS A 1 396 ? 30.317 12.225 -14.623 1.00 85.62 396 HIS A O 1
ATOM 3079 N N . GLU A 1 397 ? 30.255 10.958 -12.760 1.00 87.25 397 GLU A N 1
ATOM 3080 C CA . GLU A 1 397 ? 29.887 9.720 -13.446 1.00 87.25 397 GLU A CA 1
ATOM 3081 C C . GLU A 1 397 ? 28.492 9.835 -14.061 1.00 87.25 397 GLU A C 1
ATOM 3083 O O . GLU A 1 397 ? 28.356 9.705 -15.277 1.00 87.25 397 GLU A O 1
ATOM 3088 N N . TYR A 1 398 ? 27.488 10.225 -13.268 1.00 90.31 398 TYR A N 1
ATOM 3089 C CA . TYR A 1 398 ? 26.122 10.449 -13.749 1.00 90.31 398 TYR A CA 1
ATOM 3090 C C . TYR A 1 398 ? 26.067 11.457 -14.907 1.00 90.31 398 TYR A C 1
ATOM 3092 O O . TYR A 1 398 ? 25.387 11.241 -15.913 1.00 90.31 398 TYR A O 1
ATOM 3100 N N . ASN A 1 399 ? 26.814 12.560 -14.817 1.00 91.69 399 ASN A N 1
ATOM 3101 C CA . ASN A 1 399 ? 26.847 13.573 -15.870 1.00 91.69 399 ASN A CA 1
ATOM 3102 C C . ASN A 1 399 ? 27.459 13.040 -17.170 1.00 91.69 399 ASN A C 1
ATOM 3104 O O . ASN A 1 399 ? 27.012 13.437 -18.247 1.00 91.69 399 ASN A O 1
ATOM 3108 N N . SER A 1 400 ? 28.443 12.140 -17.079 1.00 91.31 400 SER A N 1
ATOM 3109 C CA . SER A 1 400 ? 29.097 11.523 -18.241 1.00 91.31 400 SER A CA 1
ATOM 3110 C C . SER A 1 400 ? 28.359 10.305 -18.810 1.00 91.31 400 SER A C 1
ATOM 3112 O O . SER A 1 400 ? 28.565 9.973 -19.977 1.00 91.31 400 SER A O 1
ATOM 3114 N N . TRP A 1 401 ? 27.479 9.681 -18.025 1.00 94.00 401 TRP A N 1
ATOM 3115 C CA . TRP A 1 401 ? 26.641 8.558 -18.435 1.00 94.00 401 TRP A CA 1
ATOM 3116 C C . TRP A 1 401 ? 25.601 8.969 -19.490 1.00 94.00 401 TRP A C 1
ATOM 3118 O O . TRP A 1 401 ? 25.122 10.103 -19.500 1.00 94.00 401 TRP A O 1
ATOM 3128 N N . ASP A 1 402 ? 25.219 8.073 -20.394 1.00 94.44 402 ASP A N 1
ATOM 3129 C CA . ASP A 1 402 ? 24.190 8.333 -21.414 1.00 94.44 402 ASP A CA 1
ATOM 3130 C C . ASP A 1 402 ? 22.757 8.077 -20.911 1.00 94.44 402 ASP A C 1
ATOM 3132 O O . ASP A 1 402 ? 21.793 8.445 -21.585 1.00 94.44 402 ASP A O 1
ATOM 3136 N N . GLY A 1 403 ? 22.609 7.530 -19.700 1.00 94.69 403 GLY A N 1
ATOM 3137 C CA . GLY A 1 403 ? 21.315 7.188 -19.114 1.00 94.69 403 GLY A CA 1
ATOM 3138 C C . GLY A 1 403 ? 20.766 5.835 -19.567 1.00 94.69 403 GLY A C 1
ATOM 3139 O O . GLY A 1 403 ? 19.591 5.569 -19.319 1.00 94.69 403 GLY A O 1
ATOM 3140 N N . ASP A 1 404 ? 21.578 5.018 -20.244 1.00 95.62 404 ASP A N 1
ATOM 3141 C CA . ASP A 1 404 ? 21.254 3.651 -20.648 1.00 95.62 404 ASP A CA 1
ATOM 3142 C C . ASP A 1 404 ? 21.990 2.653 -19.744 1.00 95.62 404 ASP A C 1
ATOM 3144 O O . ASP A 1 404 ? 23.216 2.667 -19.630 1.00 95.62 404 ASP A O 1
ATOM 3148 N N . TYR A 1 405 ? 21.246 1.761 -19.096 1.00 95.31 405 TYR A N 1
ATOM 3149 C CA . TYR A 1 405 ? 21.809 0.731 -18.219 1.00 95.31 405 TYR A CA 1
ATOM 3150 C C . TYR A 1 405 ? 22.756 -0.208 -18.972 1.00 95.31 405 TYR A C 1
ATOM 3152 O O . TYR A 1 405 ? 23.713 -0.720 -18.391 1.00 95.31 405 TYR A O 1
ATOM 3160 N N . ALA A 1 406 ? 22.557 -0.402 -20.279 1.00 94.69 406 ALA A N 1
ATOM 3161 C CA . ALA A 1 406 ? 23.460 -1.213 -21.084 1.00 94.69 406 ALA A CA 1
ATOM 3162 C C . ALA A 1 406 ? 24.887 -0.633 -21.136 1.00 94.69 406 ALA A C 1
ATOM 3164 O O . ALA A 1 406 ? 25.845 -1.392 -21.293 1.00 94.69 406 ALA A O 1
ATOM 3165 N N . SER A 1 407 ? 25.051 0.689 -20.990 1.00 94.75 407 SER A N 1
ATOM 3166 C CA . SER A 1 407 ? 26.363 1.348 -21.032 1.00 94.75 407 SER A CA 1
ATOM 3167 C C . SER A 1 407 ? 27.109 1.295 -19.693 1.00 94.75 407 SER A C 1
ATOM 3169 O O . SER A 1 407 ? 28.341 1.326 -19.686 1.00 94.75 407 SER A O 1
ATOM 3171 N N . SER A 1 408 ? 26.385 1.165 -18.577 1.00 93.19 408 SER A N 1
ATOM 3172 C CA . SER A 1 408 ? 26.945 1.018 -17.228 1.00 93.19 408 SER A CA 1
ATOM 3173 C C . SER A 1 408 ? 27.054 -0.437 -16.762 1.00 93.19 408 SER A C 1
ATOM 3175 O O . SER A 1 408 ? 27.685 -0.704 -15.743 1.00 93.19 408 SER A O 1
ATOM 3177 N N . GLY A 1 409 ? 26.469 -1.389 -17.498 1.00 94.44 409 GLY A N 1
ATOM 3178 C CA . GLY A 1 409 ? 26.306 -2.761 -17.012 1.00 94.44 409 GLY A CA 1
ATOM 3179 C C . GLY A 1 409 ? 25.318 -2.832 -15.845 1.00 94.44 409 GLY A C 1
ATOM 3180 O O . GLY A 1 409 ? 25.573 -3.547 -14.879 1.00 94.44 409 GLY A O 1
ATOM 3181 N N . GLY A 1 410 ? 24.251 -2.031 -15.912 1.00 95.12 410 GLY A N 1
ATOM 3182 C CA . GLY A 1 410 ? 23.160 -1.999 -14.943 1.00 95.12 410 GLY A CA 1
ATOM 3183 C C . GLY A 1 410 ? 22.371 -3.307 -14.869 1.00 95.12 410 GLY A C 1
ATOM 3184 O O . GLY A 1 410 ? 22.379 -4.117 -15.798 1.00 95.12 410 GLY A O 1
ATOM 3185 N N . HIS A 1 411 ? 21.670 -3.480 -13.755 1.00 96.62 411 HIS A N 1
ATOM 3186 C CA . HIS A 1 411 ? 20.826 -4.627 -13.446 1.00 96.62 411 HIS A CA 1
ATOM 3187 C C . HIS A 1 411 ? 19.411 -4.435 -13.996 1.00 96.62 411 HIS A C 1
ATOM 3189 O O . HIS A 1 411 ? 18.894 -3.316 -14.059 1.00 96.62 411 HIS A O 1
ATOM 3195 N N . ILE A 1 412 ? 18.752 -5.532 -14.369 1.00 97.75 412 ILE A N 1
ATOM 3196 C CA . ILE A 1 412 ? 17.347 -5.478 -14.785 1.00 97.75 412 ILE A CA 1
ATOM 3197 C C . ILE A 1 412 ? 16.475 -5.473 -13.529 1.00 97.75 412 ILE A C 1
ATOM 3199 O O . ILE A 1 412 ? 16.426 -6.452 -12.788 1.00 97.75 412 ILE A O 1
ATOM 3203 N N . LEU A 1 413 ? 15.757 -4.373 -13.315 1.00 98.00 413 LEU A N 1
ATOM 3204 C CA . LEU A 1 413 ? 14.837 -4.197 -12.193 1.00 98.00 413 LEU A CA 1
ATOM 3205 C C . LEU A 1 413 ? 13.483 -4.867 -12.489 1.00 98.00 413 LEU A C 1
ATOM 3207 O O . LEU A 1 413 ? 12.489 -4.185 -12.731 1.00 98.00 413 LEU A O 1
ATOM 3211 N N . TYR A 1 414 ? 13.467 -6.200 -12.579 1.00 98.44 414 TYR A N 1
ATOM 3212 C CA . TYR A 1 414 ? 12.290 -6.968 -12.998 1.00 98.44 414 TYR A CA 1
ATOM 3213 C C . TYR A 1 414 ? 11.024 -6.571 -12.230 1.00 98.44 414 TYR A C 1
ATOM 3215 O O . TYR A 1 414 ? 11.023 -6.490 -11.005 1.00 98.44 414 TYR A O 1
ATOM 3223 N N . GLY A 1 415 ? 9.941 -6.337 -12.975 1.00 97.31 415 GLY A N 1
ATOM 3224 C CA . GLY A 1 415 ? 8.616 -6.070 -12.421 1.00 97.31 415 GLY A CA 1
ATOM 3225 C C . GLY A 1 415 ? 8.335 -4.624 -12.017 1.00 97.31 415 GLY A C 1
ATOM 3226 O O . GLY A 1 415 ? 7.178 -4.303 -11.746 1.00 97.31 415 GLY A O 1
ATOM 3227 N N . ALA A 1 416 ? 9.337 -3.740 -12.027 1.00 98.69 416 ALA A N 1
ATOM 3228 C CA . ALA A 1 416 ? 9.139 -2.341 -11.663 1.00 98.69 416 ALA A CA 1
ATOM 3229 C C . ALA A 1 416 ? 8.265 -1.590 -12.677 1.00 98.69 416 ALA A C 1
ATOM 3231 O O . ALA A 1 416 ? 8.494 -1.673 -13.889 1.00 98.69 416 ALA A O 1
ATOM 3232 N N . LEU A 1 417 ? 7.293 -0.823 -12.173 1.00 98.88 417 LEU A N 1
ATOM 3233 C CA . LEU A 1 417 ? 6.450 0.063 -12.975 1.00 98.88 417 LEU A CA 1
ATOM 3234 C C . LEU A 1 417 ? 7.099 1.444 -13.149 1.00 98.88 417 LEU A C 1
ATOM 3236 O O . LEU A 1 417 ? 7.152 2.237 -12.209 1.00 98.88 417 LEU A O 1
ATOM 3240 N N . CYS A 1 418 ? 7.524 1.772 -14.369 1.00 98.69 418 CYS A N 1
ATOM 3241 C CA . CYS A 1 418 ? 8.006 3.113 -14.708 1.00 98.69 418 CYS A CA 1
ATOM 3242 C C . CYS A 1 418 ? 6.873 4.157 -14.718 1.00 98.69 418 CYS A C 1
ATOM 3244 O O . CYS A 1 418 ? 5.738 3.856 -15.087 1.00 98.69 418 CYS A O 1
ATOM 3246 N N . GLY A 1 419 ? 7.198 5.420 -14.418 1.00 98.00 419 GLY A N 1
ATOM 3247 C CA . GLY A 1 419 ? 6.231 6.523 -14.324 1.00 98.00 419 GLY A CA 1
ATOM 3248 C C . GLY A 1 419 ? 5.381 6.812 -15.564 1.00 98.00 419 GLY A C 1
ATOM 3249 O O . GLY A 1 419 ? 4.253 7.300 -15.433 1.00 98.00 419 GLY A O 1
ATOM 3250 N N . GLY A 1 420 ? 5.857 6.460 -16.757 1.00 97.44 420 GLY A N 1
ATOM 3251 C CA . GLY A 1 420 ? 5.075 6.511 -17.992 1.00 97.44 420 GLY A CA 1
ATOM 3252 C C . GLY A 1 420 ? 4.993 7.899 -18.648 1.00 97.44 420 GLY A C 1
ATOM 3253 O O . GLY A 1 420 ? 5.655 8.846 -18.233 1.00 97.44 420 GLY A O 1
ATOM 3254 N N . PRO A 1 421 ? 4.222 8.037 -19.736 1.00 96.25 421 PRO A N 1
ATOM 3255 C CA . PRO A 1 421 ? 4.188 9.260 -20.531 1.00 96.25 421 PRO A CA 1
ATOM 3256 C C . PRO A 1 421 ? 3.390 10.390 -19.866 1.00 96.25 421 PRO A C 1
ATOM 3258 O O . PRO A 1 421 ? 2.314 10.198 -19.315 1.00 96.25 421 PRO A O 1
ATOM 3261 N N . THR A 1 422 ? 3.800 11.634 -20.100 1.00 95.31 422 THR A N 1
ATOM 3262 C CA . THR A 1 422 ? 2.970 12.814 -19.777 1.00 95.31 422 THR A CA 1
ATOM 3263 C C . THR A 1 422 ? 1.781 13.030 -20.734 1.00 95.31 422 THR A C 1
ATOM 3265 O O . THR A 1 422 ? 1.032 13.995 -20.588 1.00 95.31 422 THR A O 1
ATOM 3268 N N . SER A 1 423 ? 1.619 12.174 -21.748 1.00 94.81 423 SER A N 1
ATOM 3269 C CA . SER A 1 423 ? 0.618 12.272 -22.819 1.00 94.81 423 SER A CA 1
ATOM 3270 C C . SER A 1 423 ? -0.172 10.973 -22.953 1.00 94.81 423 SER A C 1
ATOM 3272 O O . SER A 1 423 ? 0.368 9.886 -22.766 1.00 94.81 423 SER A O 1
ATOM 3274 N N . SER A 1 424 ? -1.445 11.070 -23.340 1.00 95.00 424 SER A N 1
ATOM 3275 C CA . SER A 1 424 ? -2.311 9.895 -23.507 1.00 95.00 424 SER A CA 1
ATOM 3276 C C . SER A 1 424 ? -2.005 9.060 -24.759 1.00 95.00 424 SER A C 1
ATOM 3278 O O . SER A 1 424 ? -2.519 7.953 -24.902 1.00 95.00 424 SER A O 1
ATOM 3280 N N . ASP A 1 425 ? -1.174 9.568 -25.674 1.00 93.25 425 ASP A N 1
ATOM 3281 C CA . ASP A 1 425 ? -0.772 8.891 -26.911 1.00 93.25 425 ASP A CA 1
ATOM 3282 C C . ASP A 1 425 ? 0.670 8.358 -26.880 1.00 93.25 425 ASP A C 1
ATOM 3284 O O . ASP A 1 425 ? 1.163 7.909 -27.916 1.00 93.25 425 ASP A O 1
ATOM 3288 N N . PHE A 1 426 ? 1.319 8.391 -25.707 1.00 94.88 426 PHE A N 1
ATOM 3289 C CA . PHE A 1 426 ? 2.689 7.933 -25.444 1.00 94.88 426 PHE A CA 1
ATOM 3290 C C . PHE A 1 426 ? 3.809 8.703 -26.166 1.00 94.88 426 PHE A C 1
ATOM 3292 O O . PHE A 1 426 ? 4.983 8.367 -26.011 1.00 94.88 426 PHE A O 1
ATOM 3299 N N . THR A 1 427 ? 3.506 9.773 -26.909 1.00 93.19 427 THR A N 1
ATOM 3300 C CA . THR A 1 427 ? 4.520 10.501 -27.701 1.00 93.19 427 THR A CA 1
ATOM 3301 C C . THR A 1 427 ? 5.566 11.230 -26.857 1.00 93.19 427 THR A C 1
ATOM 3303 O O . THR A 1 427 ? 6.616 11.611 -27.375 1.00 93.19 427 THR A O 1
ATOM 3306 N N . THR A 1 428 ? 5.297 11.427 -25.566 1.00 95.31 428 THR A N 1
ATOM 3307 C CA . THR A 1 428 ? 6.193 12.129 -24.639 1.00 95.31 428 THR A CA 1
ATOM 3308 C C . THR A 1 428 ? 7.135 11.217 -23.858 1.00 95.31 428 THR A C 1
ATOM 3310 O O . THR A 1 428 ? 8.063 11.738 -23.242 1.00 95.31 428 THR A O 1
ATOM 3313 N N . TYR A 1 429 ? 6.950 9.893 -23.907 1.00 95.12 429 TYR A N 1
ATOM 3314 C CA . TYR A 1 429 ? 7.790 8.947 -23.171 1.00 95.12 429 TYR A CA 1
ATOM 3315 C C . TYR A 1 429 ? 9.248 8.984 -23.657 1.00 95.12 429 TYR A C 1
ATOM 3317 O O . TYR A 1 429 ? 9.514 8.936 -24.862 1.00 95.12 429 TYR A O 1
ATOM 3325 N N . GLN A 1 430 ? 10.197 9.042 -22.721 1.00 94.12 430 GLN A N 1
ATOM 3326 C CA . GLN A 1 430 ? 11.632 9.005 -23.009 1.00 94.12 430 GLN A CA 1
ATOM 3327 C C . GLN A 1 430 ? 12.245 7.688 -22.527 1.00 94.12 430 GLN A C 1
ATOM 3329 O O . GLN A 1 430 ? 11.999 7.265 -21.407 1.00 94.12 430 GLN A O 1
ATOM 3334 N N . LYS A 1 431 ? 13.087 7.051 -23.348 1.00 91.38 431 LYS A N 1
ATOM 3335 C CA . LYS A 1 431 ? 13.819 5.816 -22.997 1.00 91.38 431 LYS A CA 1
ATOM 3336 C C . LYS A 1 431 ? 15.186 6.152 -22.395 1.00 91.38 431 LYS A C 1
ATOM 3338 O O . LYS A 1 431 ? 16.208 5.930 -23.035 1.00 91.38 431 LYS A O 1
ATOM 3343 N N . THR A 1 432 ? 15.212 6.781 -21.223 1.00 94.88 432 THR A N 1
ATOM 3344 C CA . THR A 1 432 ? 16.467 7.114 -20.531 1.00 94.88 432 THR A CA 1
ATOM 3345 C C . THR A 1 432 ? 16.240 7.275 -19.036 1.00 94.88 432 THR A C 1
ATOM 3347 O O . THR A 1 432 ? 15.326 7.986 -18.617 1.00 94.88 432 THR A O 1
ATOM 3350 N N . ALA A 1 433 ? 17.135 6.701 -18.235 1.00 95.75 433 ALA A N 1
ATOM 3351 C CA . ALA A 1 433 ? 17.128 6.879 -16.790 1.00 95.75 433 ALA A CA 1
ATOM 3352 C C . ALA A 1 433 ? 17.340 8.341 -16.383 1.00 95.75 433 ALA A C 1
ATOM 3354 O O . ALA A 1 433 ? 17.035 8.697 -15.260 1.00 95.75 433 ALA A O 1
ATOM 3355 N N . LYS A 1 434 ? 17.833 9.221 -17.266 1.00 94.19 434 LYS A N 1
ATOM 3356 C CA . LYS A 1 434 ? 17.981 10.655 -16.959 1.00 94.19 434 LYS A CA 1
ATOM 3357 C C . LYS A 1 434 ? 16.664 11.433 -16.962 1.00 94.19 434 LYS A C 1
ATOM 3359 O O . LYS A 1 434 ? 16.645 12.576 -16.509 1.00 94.19 434 LYS A O 1
ATOM 3364 N N . ASP A 1 435 ? 15.586 10.843 -17.475 1.00 95.25 435 ASP A N 1
ATOM 3365 C CA . ASP A 1 435 ? 14.241 11.409 -17.406 1.00 95.25 435 ASP A CA 1
ATOM 3366 C C . ASP A 1 435 ? 13.437 10.715 -16.302 1.00 95.25 435 ASP A C 1
ATOM 3368 O O . ASP A 1 435 ? 12.755 9.718 -16.549 1.00 95.25 435 ASP A O 1
ATOM 3372 N N . ALA A 1 436 ? 13.509 11.266 -15.088 1.00 93.25 436 ALA A N 1
ATOM 3373 C CA . ALA A 1 436 ? 12.752 10.762 -13.943 1.00 93.25 436 ALA A CA 1
ATOM 3374 C C . ALA A 1 436 ? 11.235 10.812 -14.197 1.00 93.25 436 ALA A C 1
ATOM 3376 O O . ALA A 1 436 ? 10.516 9.911 -13.801 1.00 93.25 436 ALA A O 1
ATOM 3377 N N . THR A 1 437 ? 10.726 11.777 -14.971 1.00 94.31 437 THR A N 1
ATOM 3378 C CA . THR A 1 437 ? 9.279 11.853 -15.253 1.00 94.31 437 THR A CA 1
ATOM 3379 C C . THR A 1 437 ? 8.732 10.557 -15.864 1.00 94.31 437 THR A C 1
ATOM 3381 O O . THR A 1 437 ? 7.706 10.051 -15.411 1.00 94.31 437 THR A O 1
ATOM 3384 N N . SER A 1 438 ? 9.414 10.014 -16.882 1.00 95.38 438 SER A N 1
ATOM 3385 C CA . SER A 1 438 ? 8.979 8.786 -17.557 1.00 95.38 438 SER A CA 1
ATOM 3386 C C . SER A 1 438 ? 9.434 7.508 -16.858 1.00 95.38 438 SER A C 1
ATOM 3388 O O . SER A 1 438 ? 8.776 6.478 -17.008 1.00 95.38 438 SER A O 1
ATOM 3390 N N . ASN A 1 439 ? 10.575 7.549 -16.165 1.00 97.50 439 ASN A N 1
ATOM 3391 C CA . ASN A 1 439 ? 11.293 6.352 -15.721 1.00 97.50 439 ASN A CA 1
ATOM 3392 C C . ASN A 1 439 ? 11.480 6.247 -14.207 1.00 97.50 439 ASN A C 1
ATOM 3394 O O . ASN A 1 439 ? 12.101 5.278 -13.776 1.00 97.50 439 ASN A O 1
ATOM 3398 N N . GLU A 1 440 ? 10.950 7.176 -13.407 1.00 98.38 440 GLU A N 1
ATOM 3399 C CA . GLU A 1 440 ? 10.861 6.988 -11.956 1.00 98.38 440 GLU A CA 1
ATOM 3400 C C . GLU A 1 440 ? 10.105 5.698 -11.641 1.00 98.38 440 GLU A C 1
ATOM 3402 O O . GLU A 1 440 ? 9.185 5.305 -12.369 1.00 98.38 440 GLU A O 1
ATOM 3407 N N . VAL A 1 441 ? 10.527 5.052 -10.565 1.00 98.69 441 VAL A N 1
ATOM 3408 C CA . VAL A 1 441 ? 9.924 3.851 -9.990 1.00 98.69 441 VAL A CA 1
ATOM 3409 C C . VAL A 1 441 ? 9.799 4.091 -8.492 1.00 98.69 441 VAL A C 1
ATOM 3411 O O . VAL A 1 441 ? 10.711 4.657 -7.901 1.00 98.69 441 VAL A O 1
ATOM 3414 N N . ALA A 1 442 ? 8.678 3.708 -7.883 1.00 98.69 442 ALA A N 1
ATOM 3415 C CA . ALA A 1 442 ? 8.432 3.966 -6.465 1.00 98.69 442 ALA A CA 1
ATOM 3416 C C . ALA A 1 442 ? 7.472 2.956 -5.839 1.00 98.69 442 ALA A C 1
ATOM 3418 O O . ALA A 1 442 ? 6.691 2.309 -6.544 1.00 98.69 442 ALA A O 1
ATOM 3419 N N . LEU A 1 443 ? 7.499 2.850 -4.508 1.00 98.69 443 LEU A N 1
ATOM 3420 C CA . LEU A 1 443 ? 6.618 1.973 -3.730 1.00 98.69 443 LEU A CA 1
ATOM 3421 C C . LEU A 1 443 ? 5.142 2.209 -4.088 1.00 98.69 443 LEU A C 1
ATOM 3423 O O . LEU A 1 443 ? 4.415 1.260 -4.397 1.00 98.69 443 LEU A O 1
ATOM 3427 N N . ASP A 1 444 ? 4.722 3.478 -4.146 1.00 97.94 444 ASP A N 1
ATOM 3428 C CA . ASP A 1 444 ? 3.332 3.848 -4.428 1.00 97.94 444 ASP A CA 1
ATOM 3429 C C . ASP A 1 444 ? 2.944 3.650 -5.907 1.00 97.94 444 ASP A C 1
ATOM 3431 O O . ASP A 1 444 ? 1.761 3.542 -6.236 1.00 97.94 444 ASP A O 1
ATOM 3435 N N . TYR A 1 445 ? 3.929 3.558 -6.807 1.00 98.56 445 TYR A N 1
ATOM 3436 C CA . TYR A 1 445 ? 3.705 3.192 -8.208 1.00 98.56 445 TYR A CA 1
ATOM 3437 C C . TYR A 1 445 ? 3.434 1.701 -8.293 1.00 98.56 445 TYR A C 1
ATOM 3439 O O . TYR A 1 445 ? 2.483 1.262 -8.945 1.00 98.56 445 TYR A O 1
ATOM 3447 N N . GLN A 1 446 ? 4.268 0.934 -7.597 1.00 98.75 446 GLN A N 1
ATOM 3448 C CA . GLN A 1 446 ? 4.264 -0.507 -7.676 1.00 98.75 446 GLN A CA 1
ATOM 3449 C C . GLN A 1 446 ? 2.961 -1.114 -7.162 1.00 98.75 446 GLN A C 1
ATOM 3451 O O . GLN A 1 446 ? 2.415 -2.013 -7.801 1.00 98.75 446 GLN A O 1
ATOM 3456 N N . VAL A 1 447 ? 2.412 -0.590 -6.064 1.00 98.81 447 VAL A N 1
ATOM 3457 C CA . VAL A 1 447 ? 1.200 -1.168 -5.465 1.00 98.81 447 VAL A CA 1
ATOM 3458 C C . VAL A 1 447 ? -0.025 -1.062 -6.375 1.00 98.81 447 VAL A C 1
ATOM 3460 O O . VAL A 1 447 ? -0.902 -1.927 -6.358 1.00 98.81 447 VAL A O 1
ATOM 3463 N N . GLY A 1 448 ? -0.061 -0.045 -7.242 1.00 98.62 448 GLY A N 1
ATOM 3464 C CA . GLY A 1 448 ? -1.065 0.042 -8.294 1.00 98.62 448 GLY A CA 1
ATOM 3465 C C . GLY A 1 448 ? -0.955 -1.117 -9.285 1.00 98.62 448 GLY A C 1
ATOM 3466 O O . GLY A 1 448 ? -1.977 -1.686 -9.662 1.00 98.62 448 GLY A O 1
ATOM 3467 N N . LEU A 1 449 ? 0.263 -1.493 -9.697 1.00 98.88 449 LEU A N 1
ATOM 3468 C CA . LEU A 1 449 ? 0.472 -2.632 -10.595 1.00 98.88 449 LEU A CA 1
ATOM 3469 C C . LEU A 1 449 ? 0.046 -3.947 -9.937 1.00 98.88 449 LEU A C 1
ATOM 3471 O O . LEU A 1 449 ? -0.618 -4.743 -10.596 1.00 98.88 449 LEU A O 1
ATOM 3475 N N . VAL A 1 450 ? 0.372 -4.141 -8.654 1.00 98.94 450 VAL A N 1
ATOM 3476 C CA . VAL A 1 450 ? -0.054 -5.318 -7.877 1.00 98.94 450 VAL A CA 1
ATOM 3477 C C . VAL A 1 450 ? -1.577 -5.443 -7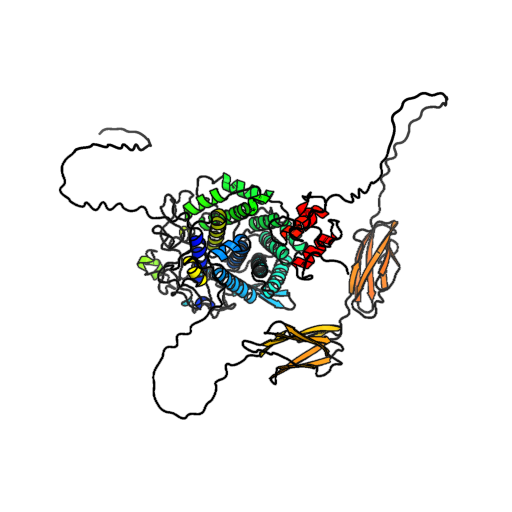.888 1.00 98.94 450 VAL A C 1
ATOM 3479 O O . VAL A 1 450 ? -2.110 -6.480 -8.282 1.00 98.94 450 VAL A O 1
ATOM 3482 N N . GLY A 1 451 ? -2.288 -4.373 -7.517 1.00 98.81 451 GLY A N 1
ATOM 3483 C CA . GLY A 1 451 ? -3.749 -4.388 -7.453 1.00 98.81 451 GLY A CA 1
ATOM 3484 C C . GLY A 1 451 ? -4.421 -4.583 -8.810 1.00 98.81 451 GLY A C 1
ATOM 3485 O O . GLY A 1 451 ? -5.340 -5.394 -8.938 1.00 98.81 451 GLY A O 1
ATOM 3486 N N . ALA A 1 452 ? -3.922 -3.912 -9.851 1.00 98.88 452 ALA A N 1
ATOM 3487 C CA . ALA A 1 452 ? -4.429 -4.093 -11.205 1.00 98.88 452 ALA A CA 1
ATOM 3488 C C . ALA A 1 452 ? -4.175 -5.517 -11.730 1.00 98.88 452 ALA A C 1
ATOM 3490 O O . ALA A 1 452 ? -5.059 -6.108 -12.348 1.00 98.88 452 ALA A O 1
ATOM 3491 N N . ALA A 1 453 ? -2.999 -6.094 -11.465 1.00 98.94 453 ALA A N 1
ATOM 3492 C CA . ALA A 1 453 ? -2.669 -7.456 -11.872 1.00 98.94 453 ALA A CA 1
ATOM 3493 C C . ALA A 1 453 ? -3.533 -8.500 -11.148 1.00 98.94 453 ALA A C 1
ATOM 3495 O O . ALA A 1 453 ? -4.098 -9.374 -11.806 1.00 98.94 453 ALA A O 1
ATOM 3496 N N . ALA A 1 454 ? -3.690 -8.377 -9.825 1.00 98.88 454 ALA A N 1
ATOM 3497 C CA . ALA A 1 454 ? -4.534 -9.263 -9.026 1.00 98.88 454 ALA A CA 1
ATOM 3498 C C . ALA A 1 454 ? -6.002 -9.201 -9.473 1.00 98.88 454 ALA A C 1
ATOM 3500 O O . ALA A 1 454 ? -6.600 -10.238 -9.760 1.00 98.88 454 ALA A O 1
ATOM 3501 N N . GLY A 1 455 ? -6.555 -7.996 -9.643 1.00 98.81 455 GLY A N 1
ATOM 3502 C CA . GLY A 1 455 ? -7.935 -7.811 -10.091 1.00 98.81 455 GLY A CA 1
ATOM 3503 C C . GLY A 1 455 ? -8.189 -8.294 -11.524 1.00 98.81 455 GLY A C 1
ATOM 3504 O O . GLY A 1 455 ? -9.224 -8.901 -11.797 1.00 98.81 455 GLY A O 1
ATOM 3505 N N . LEU A 1 456 ? -7.244 -8.094 -12.451 1.00 98.94 456 LEU A N 1
ATOM 3506 C CA . LEU A 1 456 ? -7.351 -8.645 -13.809 1.00 98.94 456 LEU A CA 1
ATOM 3507 C C . LEU A 1 456 ? -7.256 -10.172 -13.805 1.00 98.94 456 LEU A C 1
ATOM 3509 O O . LEU A 1 456 ? -8.008 -10.833 -14.522 1.00 98.94 456 LEU A O 1
ATOM 3513 N N . TYR A 1 457 ? -6.381 -10.749 -12.981 1.00 98.75 457 TYR A N 1
ATOM 3514 C CA . TYR A 1 457 ? -6.316 -12.198 -12.836 1.00 98.75 457 TYR A CA 1
ATOM 3515 C C . TYR A 1 457 ? -7.598 -12.760 -12.208 1.00 98.75 457 TYR A C 1
ATOM 3517 O O . TYR A 1 457 ? -8.112 -13.761 -12.698 1.00 98.75 457 TYR A O 1
ATOM 3525 N N . ALA A 1 458 ? -8.189 -12.084 -11.221 1.00 98.56 458 ALA A N 1
ATOM 3526 C CA . ALA A 1 458 ? -9.492 -12.450 -10.669 1.00 98.56 458 ALA A CA 1
ATOM 3527 C C . ALA A 1 458 ? -10.614 -12.391 -11.724 1.00 98.56 458 ALA A C 1
ATOM 3529 O O . ALA A 1 458 ? -11.468 -13.274 -11.773 1.00 98.56 458 ALA A O 1
ATOM 3530 N N . ALA A 1 459 ? -10.601 -11.379 -12.598 1.00 98.19 459 ALA A N 1
ATOM 3531 C CA . ALA A 1 459 ? -11.622 -11.197 -13.629 1.00 98.19 459 ALA A CA 1
ATOM 3532 C C . ALA A 1 459 ? -11.512 -12.198 -14.795 1.00 98.19 459 ALA A C 1
ATOM 3534 O O . ALA A 1 459 ? -12.536 -12.624 -15.333 1.00 98.19 459 ALA A O 1
ATOM 3535 N N . TYR A 1 460 ? -10.290 -12.556 -15.208 1.00 98.00 460 TYR A N 1
ATOM 3536 C CA . TYR A 1 460 ? -10.054 -13.322 -16.440 1.00 98.00 460 TYR A CA 1
ATOM 3537 C C . TYR A 1 460 ? -9.438 -14.711 -16.226 1.00 98.00 460 TYR A C 1
ATOM 3539 O O . TYR A 1 460 ? -9.638 -15.589 -17.064 1.00 98.00 460 TYR A O 1
ATOM 3547 N N . GLY A 1 461 ? -8.691 -14.930 -15.141 1.00 96.19 461 GLY A N 1
ATOM 3548 C CA . GLY A 1 461 ? -8.025 -16.204 -14.843 1.00 96.19 461 GLY A CA 1
ATOM 3549 C C . GLY A 1 461 ? -6.979 -16.623 -15.882 1.00 96.19 461 GLY A C 1
ATOM 3550 O O . GLY A 1 461 ? -6.768 -17.816 -16.098 1.00 96.19 461 GLY A O 1
ATOM 3551 N N . THR A 1 462 ? -6.371 -15.667 -16.589 1.00 96.44 462 THR A N 1
ATOM 3552 C CA . THR A 1 462 ? -5.466 -15.935 -17.713 1.00 96.44 462 THR A CA 1
ATOM 3553 C C . THR A 1 462 ? -3.992 -15.881 -17.320 1.00 96.44 462 THR A C 1
ATOM 3555 O O . THR A 1 462 ? -3.561 -15.073 -16.491 1.00 96.44 462 THR A O 1
ATOM 3558 N N . GLY A 1 463 ? -3.198 -16.725 -17.982 1.00 95.50 463 GLY A N 1
ATOM 3559 C CA . GLY A 1 463 ? -1.752 -16.785 -17.803 1.00 95.50 463 GLY A CA 1
ATOM 3560 C C . GLY A 1 463 ? -1.277 -17.845 -16.815 1.00 95.50 463 GLY A C 1
ATOM 3561 O O . GLY A 1 463 ? -2.040 -18.673 -16.321 1.00 95.50 463 GLY A O 1
ATOM 3562 N N . SER A 1 464 ? 0.025 -17.846 -16.560 1.00 96.75 464 SER A N 1
ATOM 3563 C CA . SER A 1 464 ? 0.682 -18.688 -15.558 1.00 96.75 464 SER A CA 1
ATOM 3564 C C . SER A 1 464 ? 1.947 -17.986 -15.079 1.00 96.75 464 SER A C 1
ATOM 3566 O O . SER A 1 464 ? 2.610 -17.310 -15.871 1.00 96.75 464 SER A O 1
ATOM 3568 N N . VAL A 1 465 ? 2.276 -18.159 -13.800 1.00 98.19 465 VAL A N 1
ATOM 3569 C CA . VAL A 1 465 ? 3.562 -17.728 -13.234 1.00 98.19 465 VAL A CA 1
ATOM 3570 C C . VAL A 1 465 ? 4.730 -18.486 -13.872 1.00 98.19 465 VAL A C 1
ATOM 3572 O O . VAL A 1 465 ? 4.540 -19.522 -14.516 1.00 98.19 465 VAL A O 1
ATOM 3575 N N . VAL A 1 466 ? 5.944 -17.961 -13.717 1.00 98.12 466 VAL A N 1
ATOM 3576 C CA . VAL A 1 466 ? 7.169 -18.547 -14.275 1.00 98.12 466 VAL A CA 1
ATOM 3577 C C . VAL A 1 466 ? 8.111 -19.019 -13.170 1.00 98.12 466 VAL A C 1
ATOM 3579 O O . VAL A 1 466 ? 8.188 -18.420 -12.103 1.00 98.12 466 VAL A O 1
ATOM 3582 N N . ALA A 1 467 ? 8.856 -20.091 -13.445 1.00 97.44 467 ALA A N 1
ATOM 3583 C CA . ALA A 1 467 ? 9.827 -20.653 -12.504 1.00 97.44 467 ALA A CA 1
ATOM 3584 C C . ALA A 1 467 ? 11.175 -19.904 -12.491 1.00 97.44 467 ALA A C 1
ATOM 3586 O O . ALA A 1 467 ? 11.993 -20.136 -11.607 1.00 97.44 467 ALA A O 1
ATOM 3587 N N . GLU A 1 468 ? 11.425 -19.033 -13.473 1.00 97.88 468 GLU A N 1
ATOM 3588 C CA . GLU A 1 468 ? 12.680 -18.290 -13.630 1.00 97.88 468 GLU A CA 1
ATOM 3589 C C . GLU A 1 468 ? 12.393 -16.845 -14.067 1.00 97.88 468 GLU A C 1
ATOM 3591 O O . GLU A 1 468 ? 11.646 -16.621 -15.023 1.00 97.88 468 GLU A O 1
ATOM 3596 N N . ILE A 1 469 ? 13.021 -15.868 -13.401 1.00 97.56 469 ILE A N 1
ATOM 3597 C CA . ILE A 1 469 ? 12.922 -14.430 -13.712 1.00 97.56 469 ILE A CA 1
ATOM 3598 C C . ILE A 1 469 ? 14.328 -13.889 -13.993 1.00 97.56 469 ILE A C 1
ATOM 3600 O O . ILE A 1 469 ? 14.950 -13.186 -13.205 1.00 97.56 469 ILE A O 1
ATOM 3604 N N . GLY A 1 470 ? 14.876 -14.253 -15.148 1.00 95.62 470 GLY A N 1
ATOM 3605 C CA . GLY A 1 470 ? 16.243 -13.872 -15.497 1.00 95.62 470 GLY A CA 1
ATOM 3606 C C . GLY A 1 470 ? 17.311 -14.455 -14.552 1.00 95.62 470 GLY A C 1
ATOM 3607 O O . GLY A 1 470 ? 17.014 -15.254 -13.670 1.00 95.62 470 GLY A O 1
ATOM 3608 N N . PRO A 1 471 ? 18.590 -14.103 -14.763 1.00 95.31 471 PRO A N 1
ATOM 3609 C CA . PRO A 1 471 ? 19.707 -14.760 -14.079 1.00 95.31 471 PRO A CA 1
ATOM 3610 C C . PRO A 1 471 ? 20.061 -14.176 -12.701 1.00 95.31 471 PRO A C 1
ATOM 3612 O O . PRO A 1 471 ? 20.853 -14.783 -11.987 1.00 95.31 471 PRO A O 1
ATOM 3615 N N . GLU A 1 472 ? 19.541 -12.997 -12.352 1.00 95.69 472 GLU A N 1
ATOM 3616 C CA . GLU A 1 472 ? 19.891 -12.262 -11.121 1.00 95.69 472 GLU A CA 1
ATOM 3617 C C . GLU A 1 472 ? 18.783 -12.312 -10.054 1.00 95.69 472 GLU A C 1
ATOM 3619 O O . GLU A 1 472 ? 18.924 -11.673 -9.013 1.00 95.69 472 GLU A O 1
ATOM 3624 N N . VAL A 1 473 ? 17.693 -13.047 -10.308 1.00 98.31 473 VAL A N 1
ATOM 3625 C CA . VAL A 1 473 ? 16.550 -13.190 -9.395 1.00 98.31 473 VAL A CA 1
ATOM 3626 C C . VAL A 1 473 ? 16.427 -14.636 -8.941 1.00 98.31 473 VAL A C 1
ATOM 3628 O O . VAL A 1 473 ? 16.369 -15.556 -9.758 1.00 98.31 473 VAL A O 1
ATOM 3631 N N . THR A 1 474 ? 16.327 -14.831 -7.632 1.00 98.06 474 THR A N 1
ATOM 3632 C CA . THR A 1 474 ? 15.931 -16.112 -7.044 1.00 98.06 474 THR A CA 1
ATOM 3633 C C . THR A 1 474 ? 14.414 -16.136 -6.894 1.00 98.06 474 THR A C 1
ATOM 3635 O O . THR A 1 474 ? 13.857 -15.377 -6.107 1.00 98.06 474 THR A O 1
ATOM 3638 N N . VAL A 1 475 ? 13.732 -16.987 -7.666 1.00 98.00 475 VAL A N 1
ATOM 3639 C CA . VAL A 1 475 ? 12.265 -17.087 -7.609 1.00 98.00 475 VAL A CA 1
ATOM 3640 C C . VAL A 1 475 ? 11.819 -17.795 -6.329 1.00 98.00 475 VAL A C 1
ATOM 3642 O O . VAL A 1 475 ? 12.444 -18.779 -5.924 1.00 98.00 475 VAL A O 1
ATOM 3645 N N . TYR A 1 476 ? 10.750 -17.308 -5.690 1.00 96.50 476 TYR A N 1
ATOM 3646 C CA . TYR A 1 476 ? 10.262 -17.883 -4.435 1.00 96.50 476 TYR A CA 1
ATOM 3647 C C . TYR A 1 476 ? 9.809 -19.341 -4.629 1.00 96.50 476 TYR A C 1
ATOM 3649 O O . TYR A 1 476 ? 9.169 -19.654 -5.639 1.00 96.50 476 TYR A O 1
ATOM 3657 N N . PRO A 1 477 ? 10.094 -20.259 -3.683 1.00 95.25 477 PRO A N 1
ATOM 3658 C CA . PRO A 1 477 ? 9.793 -21.683 -3.857 1.00 95.25 477 PRO A CA 1
ATOM 3659 C C . PRO A 1 477 ? 8.317 -21.986 -4.146 1.00 95.25 477 PRO A C 1
ATOM 3661 O O . PRO A 1 477 ? 8.012 -22.853 -4.965 1.00 95.25 477 PRO A O 1
ATOM 3664 N N . SER A 1 478 ? 7.401 -21.267 -3.497 1.00 95.00 478 SER A N 1
ATOM 3665 C CA . SER A 1 478 ? 5.952 -21.381 -3.700 1.00 95.00 478 SER A CA 1
ATOM 3666 C C . SER A 1 478 ? 5.509 -20.951 -5.103 1.00 95.00 478 SER A C 1
ATOM 3668 O O . SER A 1 478 ? 4.659 -21.609 -5.707 1.00 95.00 478 SER A O 1
ATOM 3670 N N . GLU A 1 479 ? 6.127 -19.916 -5.667 1.00 97.25 479 GLU A N 1
ATOM 3671 C CA . GLU A 1 479 ? 5.895 -19.478 -7.046 1.00 97.25 479 GLU A CA 1
ATOM 3672 C C . GLU A 1 479 ? 6.470 -20.476 -8.065 1.00 97.25 479 GLU A C 1
ATOM 3674 O O . GLU A 1 479 ? 5.825 -20.784 -9.068 1.00 97.25 479 GLU A O 1
ATOM 3679 N N . VAL A 1 480 ? 7.649 -21.054 -7.792 1.00 96.50 480 VAL A N 1
ATOM 3680 C CA . VAL A 1 480 ? 8.226 -22.136 -8.613 1.00 96.50 480 VAL A CA 1
ATOM 3681 C C . VAL A 1 480 ? 7.311 -23.364 -8.613 1.00 96.50 480 VAL A C 1
ATOM 3683 O O . VAL A 1 480 ? 7.085 -23.966 -9.664 1.00 96.50 480 VAL A O 1
ATOM 3686 N N . ALA A 1 481 ? 6.757 -23.733 -7.456 1.00 92.94 481 ALA A N 1
ATOM 3687 C CA . ALA A 1 481 ? 5.792 -24.824 -7.346 1.00 92.94 481 ALA A CA 1
ATOM 3688 C C . ALA A 1 481 ? 4.536 -24.541 -8.191 1.00 92.94 481 ALA A C 1
ATOM 3690 O O . ALA A 1 481 ? 4.150 -25.379 -9.012 1.00 92.94 481 ALA A O 1
ATOM 3691 N N . ALA A 1 482 ? 3.964 -23.336 -8.079 1.00 93.38 482 ALA A N 1
ATOM 3692 C CA . ALA A 1 482 ? 2.833 -22.903 -8.902 1.00 93.38 482 ALA A CA 1
ATOM 3693 C C . ALA A 1 482 ? 3.154 -22.952 -10.408 1.00 93.38 482 ALA A C 1
ATOM 3695 O O . ALA A 1 482 ? 2.357 -23.467 -11.195 1.00 93.38 482 ALA A O 1
ATOM 3696 N N . ALA A 1 483 ? 4.343 -22.497 -10.821 1.00 95.81 483 ALA A N 1
ATOM 3697 C CA . ALA A 1 483 ? 4.789 -22.530 -12.218 1.00 95.81 483 ALA A CA 1
ATOM 3698 C C . ALA A 1 483 ? 4.901 -23.960 -12.772 1.00 95.81 483 ALA A C 1
ATOM 3700 O O . ALA A 1 483 ? 4.674 -24.195 -13.960 1.00 95.81 483 ALA A O 1
ATOM 3701 N N . ASN A 1 484 ? 5.208 -24.928 -11.907 1.00 93.94 484 ASN A N 1
ATOM 3702 C CA . ASN A 1 484 ? 5.273 -26.348 -12.245 1.00 93.94 484 ASN A CA 1
ATOM 3703 C C . ASN A 1 484 ? 3.906 -27.060 -12.168 1.00 93.94 484 ASN A C 1
ATOM 3705 O O . ASN A 1 484 ? 3.829 -28.268 -12.405 1.00 93.94 484 ASN A O 1
ATOM 3709 N N . GLY A 1 485 ? 2.823 -26.328 -11.880 1.00 88.56 485 GLY A N 1
ATOM 3710 C CA . GLY A 1 485 ? 1.469 -26.869 -11.751 1.00 88.56 485 GLY A CA 1
ATOM 3711 C C . GLY A 1 485 ? 1.227 -27.629 -10.445 1.00 88.56 485 GLY A C 1
ATOM 3712 O O . GLY A 1 485 ? 0.280 -28.414 -10.358 1.00 88.56 485 GLY A O 1
ATOM 3713 N N . GLU A 1 486 ? 2.082 -27.431 -9.442 1.00 86.88 486 GLU A N 1
ATOM 3714 C CA . GLU A 1 486 ? 1.914 -27.985 -8.103 1.00 86.88 486 GLU A CA 1
ATOM 3715 C C . GLU A 1 486 ? 1.050 -27.048 -7.253 1.00 86.88 486 GLU A C 1
ATOM 3717 O O . GLU A 1 486 ? 1.046 -25.834 -7.446 1.00 86.88 486 GLU A O 1
ATOM 3722 N N . THR A 1 487 ? 0.299 -27.602 -6.297 1.00 73.00 487 THR A N 1
ATOM 3723 C CA . THR A 1 487 ? -0.444 -26.777 -5.339 1.00 73.00 487 THR A CA 1
ATOM 3724 C C . THR A 1 487 ? 0.551 -26.106 -4.392 1.00 73.00 487 THR A C 1
ATOM 3726 O O . THR A 1 487 ? 1.241 -26.837 -3.671 1.00 73.00 487 THR A O 1
ATOM 3729 N N . PRO A 1 488 ? 0.614 -24.763 -4.337 1.00 60.31 488 PRO A N 1
ATOM 3730 C CA . PRO A 1 488 ? 1.518 -24.065 -3.431 1.00 60.31 488 PRO A CA 1
ATOM 3731 C C . PRO A 1 488 ? 1.225 -24.490 -1.991 1.00 60.31 488 PRO A C 1
ATOM 3733 O O . PRO A 1 488 ? 0.109 -24.335 -1.498 1.00 60.31 488 PRO A O 1
ATOM 3736 N N . GLN A 1 489 ? 2.201 -25.108 -1.329 1.00 49.00 489 GLN A N 1
ATOM 3737 C CA . GLN A 1 489 ? 2.132 -25.364 0.109 1.00 49.00 489 GLN A CA 1
ATOM 3738 C C . GLN A 1 489 ? 2.685 -24.128 0.830 1.00 49.00 489 GLN A C 1
ATOM 3740 O O . GLN A 1 489 ? 3.699 -23.600 0.372 1.00 49.00 489 GLN A O 1
ATOM 3745 N N . PRO A 1 490 ? 2.092 -23.676 1.951 1.00 44.72 490 PRO A N 1
ATOM 3746 C CA . PRO A 1 490 ? 2.709 -22.653 2.790 1.00 44.72 490 PRO A CA 1
ATOM 3747 C C . PRO A 1 490 ? 4.100 -23.133 3.230 1.00 44.72 490 PRO A C 1
ATOM 3749 O O . PRO A 1 490 ? 4.224 -24.108 3.975 1.00 44.72 490 PRO A O 1
ATOM 3752 N N . GLY A 1 491 ? 5.153 -22.514 2.699 1.00 40.44 491 GLY A N 1
ATOM 3753 C CA . GLY A 1 491 ? 6.531 -22.926 2.937 1.00 40.44 491 GLY A CA 1
ATOM 3754 C C . GLY A 1 491 ? 7.031 -22.482 4.310 1.00 40.44 491 GLY A C 1
ATOM 3755 O O . GLY A 1 491 ? 7.044 -21.299 4.624 1.00 40.44 491 GLY A O 1
ATOM 3756 N N . THR A 1 492 ? 7.504 -23.427 5.126 1.00 30.64 492 THR A N 1
ATOM 3757 C CA . THR A 1 492 ? 8.487 -23.153 6.185 1.00 30.64 492 THR A CA 1
ATOM 3758 C C . THR A 1 492 ? 9.860 -22.998 5.536 1.00 30.64 492 THR A C 1
ATOM 3760 O O . THR A 1 492 ? 10.399 -23.967 4.994 1.00 30.64 492 THR A O 1
ATOM 3763 N N . THR A 1 493 ? 10.432 -21.799 5.583 1.00 28.75 493 THR A N 1
ATOM 3764 C CA . THR A 1 493 ? 11.731 -21.478 4.982 1.00 28.75 493 THR A CA 1
ATOM 3765 C C . THR A 1 493 ? 12.843 -22.338 5.600 1.00 28.75 493 THR A C 1
ATOM 3767 O O . THR A 1 493 ? 13.122 -22.265 6.795 1.00 28.75 493 THR A O 1
ATOM 3770 N N . THR A 1 494 ? 13.480 -23.186 4.787 1.00 25.52 494 THR A N 1
ATOM 3771 C CA . THR A 1 494 ? 14.692 -23.935 5.153 1.00 25.52 494 THR A CA 1
ATOM 3772 C C . THR A 1 494 ? 15.897 -23.167 4.630 1.00 25.52 494 THR A C 1
ATOM 3774 O O . THR A 1 494 ? 16.136 -23.138 3.426 1.00 25.52 494 THR A O 1
ATOM 3777 N N . THR A 1 495 ? 16.669 -22.541 5.516 1.00 28.34 495 THR A N 1
ATOM 3778 C CA . THR A 1 495 ? 17.938 -21.903 5.147 1.00 28.34 495 THR A CA 1
ATOM 3779 C C . THR A 1 495 ? 19.046 -22.962 5.134 1.00 28.34 495 THR A C 1
ATOM 3781 O O . THR A 1 495 ? 19.575 -23.342 6.179 1.00 28.34 495 THR A O 1
ATOM 3784 N N . GLU A 1 496 ? 19.406 -23.476 3.954 1.00 24.58 496 GLU A N 1
ATOM 3785 C CA . GLU A 1 496 ? 20.624 -24.277 3.780 1.00 24.58 496 GLU A CA 1
ATOM 3786 C C . GLU A 1 496 ? 21.861 -23.376 3.905 1.00 24.58 496 GLU A C 1
ATOM 3788 O O . GLU A 1 496 ? 22.230 -22.635 2.994 1.00 24.58 496 GLU A O 1
ATOM 3793 N N . GLN A 1 497 ? 22.541 -23.455 5.048 1.00 27.94 497 GLN A N 1
ATOM 3794 C CA . GLN A 1 497 ? 23.815 -22.775 5.253 1.00 27.94 497 GLN A CA 1
ATOM 3795 C C . GLN A 1 497 ? 24.952 -23.592 4.613 1.00 27.94 497 GLN A C 1
ATOM 3797 O O . GLN A 1 497 ? 25.472 -24.554 5.186 1.00 27.94 497 GLN A O 1
ATOM 3802 N N . THR A 1 498 ? 25.364 -23.199 3.407 1.00 23.33 498 THR A N 1
ATOM 3803 C CA . THR A 1 498 ? 26.553 -23.754 2.745 1.00 23.33 498 THR A CA 1
ATOM 3804 C C . THR A 1 498 ? 27.807 -23.345 3.524 1.00 23.33 498 THR A C 1
ATOM 3806 O O . THR A 1 498 ? 28.226 -22.191 3.495 1.00 23.33 498 THR A O 1
ATOM 3809 N N . THR A 1 499 ? 28.421 -24.294 4.238 1.00 26.11 499 THR A N 1
ATOM 3810 C CA . THR A 1 499 ? 29.674 -24.062 4.972 1.00 26.11 499 THR A CA 1
ATOM 3811 C C . THR A 1 499 ? 30.874 -24.452 4.108 1.00 26.11 499 THR A C 1
ATOM 3813 O O . THR A 1 499 ? 31.125 -25.630 3.846 1.00 26.11 499 THR A O 1
ATOM 3816 N N . THR A 1 500 ? 31.639 -23.451 3.674 1.00 24.42 500 THR A N 1
ATOM 3817 C CA . THR A 1 500 ? 32.905 -23.613 2.949 1.00 24.42 500 THR A CA 1
ATOM 3818 C C . THR A 1 500 ? 33.947 -24.311 3.826 1.00 24.42 500 THR A C 1
ATOM 3820 O O . THR A 1 500 ? 34.320 -23.828 4.894 1.00 24.42 500 THR A O 1
ATOM 3823 N N . THR A 1 501 ? 34.435 -25.462 3.363 1.00 23.56 501 THR A N 1
ATOM 3824 C CA . THR A 1 501 ? 35.456 -26.271 4.042 1.00 23.56 501 THR A CA 1
ATOM 3825 C C . THR A 1 501 ? 36.846 -25.677 3.808 1.00 23.56 501 THR A C 1
ATOM 3827 O O . THR A 1 501 ? 37.278 -25.563 2.664 1.00 23.56 501 THR A O 1
ATOM 3830 N N . THR A 1 502 ? 37.575 -25.347 4.879 1.00 25.94 502 THR A N 1
ATOM 3831 C CA . THR A 1 502 ? 39.043 -25.220 4.834 1.00 25.94 502 THR A CA 1
ATOM 3832 C C . THR A 1 502 ? 39.645 -26.336 5.680 1.00 25.94 502 THR A C 1
ATOM 3834 O O . THR A 1 502 ? 39.370 -26.432 6.874 1.00 25.94 502 THR A O 1
ATOM 3837 N N . GLU A 1 503 ? 40.422 -27.206 5.037 1.00 30.39 503 GLU A N 1
ATOM 3838 C CA . GLU A 1 503 ? 41.163 -28.296 5.670 1.00 30.39 503 GLU A CA 1
ATOM 3839 C C . GLU A 1 503 ? 42.322 -27.761 6.523 1.00 30.39 503 GLU A C 1
ATOM 3841 O O . GLU A 1 503 ? 43.169 -27.025 6.022 1.00 30.39 503 GLU A O 1
ATOM 3846 N N . GLU A 1 504 ? 42.453 -28.247 7.759 1.00 25.80 504 GLU A N 1
ATOM 3847 C CA . GLU A 1 504 ? 43.770 -28.604 8.287 1.00 25.80 504 GLU A CA 1
ATOM 3848 C C . GLU A 1 504 ? 43.681 -29.737 9.322 1.00 25.80 504 GLU A C 1
ATOM 3850 O O . GLU A 1 504 ? 42.695 -29.930 10.030 1.00 25.80 504 GLU A O 1
ATOM 3855 N N . THR A 1 505 ? 44.726 -30.555 9.325 1.00 24.91 505 THR A N 1
ATOM 3856 C CA . THR A 1 505 ? 44.761 -31.945 9.792 1.00 24.91 505 THR A CA 1
ATOM 3857 C C . THR A 1 505 ? 45.319 -32.032 11.222 1.00 24.91 505 THR A C 1
ATOM 3859 O O . THR A 1 505 ? 46.312 -31.365 11.505 1.00 24.91 505 THR A O 1
ATOM 3862 N N . THR A 1 506 ? 44.808 -32.947 12.069 1.00 26.08 506 THR A N 1
ATOM 3863 C CA . THR A 1 506 ? 45.572 -34.009 12.801 1.00 26.08 506 THR A CA 1
ATOM 3864 C C . THR A 1 506 ? 45.058 -34.358 14.225 1.00 26.08 506 THR A C 1
ATOM 3866 O O . THR A 1 506 ? 45.216 -33.599 15.171 1.00 26.08 506 THR A O 1
ATOM 3869 N N . ALA A 1 507 ? 44.577 -35.608 14.339 1.00 26.89 507 ALA A N 1
ATOM 3870 C CA . ALA A 1 507 ? 44.647 -36.602 15.433 1.00 26.89 507 ALA A CA 1
ATOM 3871 C C . ALA A 1 507 ? 44.006 -36.389 16.834 1.00 26.89 507 ALA A C 1
ATOM 3873 O O . ALA A 1 507 ? 44.620 -35.904 17.777 1.00 26.89 507 ALA A O 1
ATOM 3874 N N . THR A 1 508 ? 42.827 -37.010 16.968 1.00 26.25 508 THR A N 1
ATOM 3875 C CA . THR A 1 508 ? 42.422 -38.054 17.941 1.00 26.25 508 THR A CA 1
ATOM 3876 C C . THR A 1 508 ? 42.683 -37.867 19.444 1.00 26.25 508 THR A C 1
ATOM 3878 O O . THR A 1 508 ? 43.746 -38.205 19.958 1.00 26.25 508 THR A O 1
ATOM 3881 N N . THR A 1 509 ? 41.608 -37.613 20.198 1.00 25.03 509 THR A N 1
ATOM 3882 C CA . THR A 1 509 ? 41.261 -38.411 21.392 1.00 25.03 509 THR A CA 1
ATOM 3883 C C . THR A 1 509 ? 39.738 -38.494 21.498 1.00 25.03 509 THR A C 1
ATOM 3885 O O . THR A 1 509 ? 39.048 -37.481 21.508 1.00 25.03 509 THR A O 1
ATOM 3888 N N . THR A 1 510 ? 39.212 -39.716 21.504 1.00 26.89 510 THR A N 1
ATOM 3889 C CA . THR A 1 510 ? 37.784 -40.019 21.599 1.00 26.89 510 THR A CA 1
ATOM 3890 C C . THR A 1 510 ? 37.291 -39.783 23.024 1.00 26.89 510 THR A C 1
ATOM 3892 O O . THR A 1 510 ? 37.648 -40.534 23.929 1.00 26.89 510 THR A O 1
ATOM 3895 N N . THR A 1 511 ? 36.415 -38.799 23.191 1.00 26.38 511 THR A N 1
ATOM 3896 C CA . THR A 1 511 ? 35.453 -38.746 24.294 1.00 26.38 511 THR A CA 1
ATOM 3897 C C . THR A 1 511 ? 34.115 -38.367 23.685 1.00 26.38 511 THR A C 1
ATOM 3899 O O . THR A 1 511 ? 34.019 -37.405 22.929 1.00 26.38 511 THR A O 1
ATOM 3902 N N . THR A 1 512 ? 33.114 -39.203 23.926 1.00 30.89 512 THR A N 1
ATOM 3903 C CA . THR A 1 512 ? 31.746 -39.019 23.459 1.00 30.89 512 THR A CA 1
ATOM 3904 C C . THR A 1 512 ? 31.124 -37.853 24.220 1.00 30.89 512 THR A C 1
ATOM 3906 O O . THR A 1 512 ? 30.635 -38.058 25.325 1.00 30.89 512 THR A O 1
ATOM 3909 N N . ASP A 1 513 ? 31.144 -36.657 23.635 1.00 27.61 513 ASP A N 1
ATOM 3910 C CA . ASP A 1 513 ? 30.303 -35.540 24.060 1.00 27.61 513 ASP A CA 1
ATOM 3911 C C . ASP A 1 513 ? 29.267 -35.269 22.969 1.00 27.61 513 ASP A C 1
ATOM 3913 O O . ASP A 1 513 ? 29.562 -34.795 21.873 1.00 27.61 513 ASP A O 1
ATOM 3917 N N . THR A 1 514 ? 28.026 -35.631 23.276 1.00 29.53 514 THR A N 1
ATOM 3918 C CA . THR A 1 514 ? 26.821 -35.114 22.629 1.00 29.53 514 THR A CA 1
ATOM 3919 C C . THR A 1 514 ? 26.791 -33.597 22.802 1.00 29.53 514 THR A C 1
ATOM 3921 O O . THR A 1 514 ? 26.490 -33.116 23.891 1.00 29.53 514 THR A O 1
ATOM 3924 N N . THR A 1 515 ? 27.079 -32.832 21.748 1.00 30.52 515 THR A N 1
ATOM 3925 C CA . THR A 1 515 ? 26.780 -31.396 21.730 1.00 30.52 515 THR A CA 1
ATOM 3926 C C . THR A 1 515 ? 25.291 -31.195 21.487 1.00 30.52 515 THR A C 1
ATOM 3928 O O . THR A 1 515 ? 24.779 -31.299 20.375 1.00 30.52 515 THR A O 1
ATOM 3931 N N . THR A 1 516 ? 24.625 -30.969 22.610 1.00 35.62 516 THR A N 1
ATOM 3932 C CA . THR A 1 516 ? 23.289 -30.435 22.834 1.00 35.62 516 THR A CA 1
ATOM 3933 C C . THR A 1 516 ? 23.015 -29.223 21.936 1.00 35.62 516 THR A C 1
ATOM 3935 O O . THR A 1 516 ? 23.729 -28.225 22.016 1.00 35.62 516 THR A O 1
ATOM 3938 N N . ALA A 1 517 ? 21.959 -29.286 21.122 1.00 31.58 517 ALA A N 1
ATOM 3939 C CA . ALA A 1 517 ? 21.292 -28.082 20.634 1.00 31.58 517 ALA A CA 1
ATOM 3940 C C . ALA A 1 517 ? 20.866 -27.257 21.856 1.00 31.58 517 ALA A C 1
ATOM 3942 O O . ALA A 1 517 ? 20.281 -27.813 22.790 1.00 31.58 517 ALA A O 1
ATOM 3943 N N . ILE A 1 518 ? 21.203 -25.971 21.892 1.00 37.94 518 ILE A N 1
ATOM 3944 C CA . ILE A 1 518 ? 20.775 -25.088 22.976 1.00 37.94 518 ILE A CA 1
ATOM 3945 C C . ILE A 1 518 ? 19.248 -25.001 22.883 1.00 37.94 518 ILE A C 1
ATOM 3947 O O . ILE A 1 518 ? 18.703 -24.541 21.886 1.00 37.94 518 ILE A O 1
ATOM 3951 N N . ARG A 1 519 ? 18.581 -25.562 23.894 1.00 52.03 519 ARG A N 1
ATOM 3952 C CA . ARG A 1 519 ? 17.132 -25.522 24.084 1.00 52.03 519 ARG A CA 1
ATOM 3953 C C . ARG A 1 519 ? 16.837 -24.230 24.828 1.00 52.03 519 ARG A C 1
ATOM 3955 O O . ARG A 1 519 ? 17.274 -24.099 25.970 1.00 52.03 519 ARG A O 1
ATOM 3962 N N . GLU A 1 520 ? 16.171 -23.279 24.192 1.00 59.44 520 GLU A N 1
ATOM 3963 C CA . GLU A 1 520 ? 15.749 -22.064 24.882 1.00 59.44 520 GLU A CA 1
ATOM 3964 C C . GLU A 1 520 ? 14.327 -22.255 25.418 1.00 59.44 520 GLU A C 1
ATOM 3966 O O . GLU A 1 520 ? 13.387 -22.533 24.677 1.00 59.44 520 GLU A O 1
ATOM 3971 N N . THR A 1 521 ? 14.197 -22.140 26.737 1.00 68.88 521 THR A N 1
ATOM 3972 C CA . THR A 1 521 ? 12.930 -21.965 27.448 1.00 68.88 521 THR A CA 1
ATOM 3973 C C . THR A 1 521 ? 13.013 -20.580 28.079 1.00 68.88 521 THR A C 1
ATOM 3975 O O . THR A 1 521 ? 14.014 -20.273 28.735 1.00 68.88 521 THR A O 1
ATOM 3978 N N . VAL A 1 522 ? 12.019 -19.725 27.849 1.00 77.94 522 VAL A N 1
ATOM 3979 C CA . VAL A 1 522 ? 12.023 -18.319 28.296 1.00 77.94 522 VAL A CA 1
ATOM 3980 C C . VAL A 1 522 ? 10.668 -17.920 28.874 1.00 77.94 522 VAL A C 1
ATOM 3982 O O . VAL A 1 522 ? 9.661 -18.592 28.643 1.00 77.94 522 VAL A O 1
ATOM 3985 N N . TRP A 1 523 ? 10.638 -16.815 29.623 1.00 83.75 523 TRP A N 1
ATOM 3986 C CA . TRP A 1 523 ? 9.383 -16.149 29.966 1.00 83.75 523 TRP A CA 1
ATOM 3987 C C . TRP A 1 523 ? 8.654 -15.718 28.692 1.00 83.75 523 TRP A C 1
ATOM 3989 O O . TRP A 1 523 ? 9.273 -15.161 27.787 1.00 83.75 523 TRP A O 1
ATOM 3999 N N . GLY A 1 524 ? 7.354 -15.996 28.633 1.00 80.38 524 GLY A N 1
ATOM 4000 C CA . GLY A 1 524 ? 6.449 -15.327 27.709 1.00 80.38 524 GLY A CA 1
ATOM 4001 C C . GLY A 1 524 ? 5.900 -14.072 28.376 1.00 80.38 524 GLY A C 1
ATOM 4002 O O . GLY A 1 524 ? 6.632 -13.124 28.641 1.00 80.38 524 GLY A O 1
ATOM 4003 N N . GLU A 1 525 ? 4.617 -14.094 28.705 1.00 82.19 525 GLU A N 1
ATOM 4004 C CA . GLU A 1 525 ? 3.949 -13.034 29.455 1.00 82.19 525 GLU A CA 1
ATOM 4005 C C . GLU A 1 525 ? 4.161 -13.241 30.957 1.00 82.19 525 GLU A C 1
ATOM 4007 O O . GLU A 1 525 ? 3.951 -14.337 31.469 1.00 82.19 525 GLU A O 1
ATOM 4012 N N . VAL A 1 526 ? 4.569 -12.206 31.687 1.00 91.25 526 VAL A N 1
ATOM 4013 C CA . VAL A 1 526 ? 4.520 -12.160 33.155 1.00 91.25 526 VAL A CA 1
ATOM 4014 C C . VAL A 1 526 ? 4.460 -10.688 33.582 1.00 91.25 526 VAL A C 1
ATOM 4016 O O . VAL A 1 526 ? 5.275 -9.898 33.111 1.00 91.25 526 VAL A O 1
ATOM 4019 N N . PRO A 1 527 ? 3.492 -10.271 34.416 1.00 88.50 527 PRO A N 1
ATOM 4020 C CA . PRO A 1 527 ? 3.370 -8.866 34.792 1.00 88.50 527 PRO A CA 1
ATOM 4021 C C . PRO A 1 527 ? 4.469 -8.460 35.783 1.00 88.50 527 PRO A C 1
ATOM 4023 O O . PRO A 1 527 ? 4.718 -9.168 36.757 1.00 88.50 527 PRO A O 1
ATOM 4026 N N . ASP A 1 528 ? 5.088 -7.296 35.573 1.00 90.06 528 ASP A N 1
ATOM 4027 C CA . ASP A 1 528 ? 6.022 -6.687 36.537 1.00 90.06 528 ASP A CA 1
ATOM 4028 C C . ASP A 1 528 ? 5.287 -6.089 37.750 1.00 90.06 528 ASP A C 1
ATOM 4030 O O . ASP A 1 528 ? 5.792 -6.077 38.879 1.00 90.06 528 ASP A O 1
ATOM 4034 N N . GLU A 1 529 ? 4.064 -5.609 37.527 1.00 90.50 529 GLU A N 1
ATOM 4035 C CA . GLU A 1 529 ? 3.203 -5.013 38.542 1.00 90.50 529 GLU A CA 1
ATOM 4036 C C . GLU A 1 529 ? 1.760 -5.501 38.384 1.00 90.50 529 GLU A C 1
ATOM 4038 O O . GLU A 1 529 ? 1.305 -5.775 37.278 1.00 90.50 529 GLU A O 1
ATOM 4043 N N . MET A 1 530 ? 1.037 -5.598 39.497 1.00 91.12 530 MET A N 1
ATOM 4044 C CA . MET A 1 530 ? -0.397 -5.899 39.541 1.00 91.12 530 MET A CA 1
ATOM 4045 C C . MET A 1 530 ? -1.071 -5.008 40.579 1.00 91.12 530 MET A C 1
ATOM 4047 O O . MET A 1 530 ? -0.414 -4.452 41.453 1.00 91.12 530 MET A O 1
ATOM 4051 N N . THR A 1 531 ? -2.389 -4.899 40.550 1.00 88.00 531 THR A N 1
ATOM 4052 C CA . THR A 1 531 ? -3.177 -4.205 41.573 1.00 88.00 531 THR A CA 1
ATOM 4053 C C . THR A 1 531 ? -3.939 -5.214 42.428 1.00 88.00 531 THR A C 1
ATOM 4055 O O . THR A 1 531 ? -4.346 -6.265 41.943 1.00 88.00 531 THR A O 1
ATOM 4058 N N . VAL A 1 532 ? -4.155 -4.937 43.718 1.00 86.50 532 VAL A N 1
ATOM 4059 C CA . VAL A 1 532 ? -4.995 -5.804 44.568 1.00 86.50 532 VAL A CA 1
ATOM 4060 C C . VAL A 1 532 ? -6.367 -6.021 43.916 1.00 86.50 532 VAL A C 1
ATOM 4062 O O . VAL A 1 532 ? -7.081 -5.059 43.650 1.00 86.50 532 VAL A O 1
ATOM 4065 N N . GLY A 1 533 ? -6.737 -7.287 43.710 1.00 81.00 533 GLY A N 1
ATOM 4066 C CA . GLY A 1 533 ? -7.964 -7.713 43.033 1.00 81.00 533 GLY A CA 1
ATOM 4067 C C . GLY A 1 533 ? -7.782 -8.093 41.560 1.00 81.00 533 GLY A C 1
ATOM 4068 O O . GLY A 1 533 ? -8.698 -8.669 40.982 1.00 81.00 533 GLY A O 1
ATOM 4069 N N . GLU A 1 534 ? -6.624 -7.809 40.963 1.00 85.94 534 GLU A N 1
ATOM 4070 C CA . GLU A 1 534 ? -6.314 -8.132 39.568 1.00 85.94 534 GLU A CA 1
ATOM 4071 C C . GLU A 1 534 ? -5.991 -9.622 39.381 1.00 85.94 534 GLU A C 1
ATOM 4073 O O . GLU A 1 534 ? -5.350 -10.253 40.229 1.00 85.94 534 GLU A O 1
ATOM 4078 N N . GLU A 1 535 ? -6.418 -10.183 38.249 1.00 93.06 535 GLU A N 1
ATOM 4079 C CA . GLU A 1 535 ? -6.023 -11.512 37.786 1.00 93.06 535 GLU A CA 1
ATOM 4080 C C . GLU A 1 535 ? -5.224 -11.381 36.490 1.00 93.06 535 GLU A C 1
ATOM 4082 O O . GLU A 1 535 ? -5.586 -10.605 35.610 1.00 93.06 535 GLU A O 1
ATOM 4087 N N . ALA A 1 536 ? -4.146 -12.147 36.365 1.00 91.25 536 ALA A N 1
ATOM 4088 C CA . ALA A 1 536 ? -3.280 -12.145 35.194 1.00 91.25 536 ALA A CA 1
ATOM 4089 C C . ALA A 1 536 ? -2.871 -13.572 34.815 1.00 91.25 536 ALA A C 1
ATOM 4091 O O . ALA A 1 536 ? -3.091 -14.529 35.563 1.00 91.25 536 ALA A O 1
ATOM 4092 N N . LYS A 1 537 ? -2.256 -13.722 33.643 1.00 92.62 537 LYS A N 1
ATOM 4093 C CA . LYS A 1 537 ? -1.677 -14.980 33.168 1.00 92.62 537 LYS A CA 1
ATOM 4094 C C . LYS A 1 537 ? -0.164 -14.803 33.055 1.00 92.62 537 LYS A C 1
ATOM 4096 O O . LYS A 1 537 ? 0.302 -13.818 32.500 1.00 92.62 537 LYS A O 1
ATOM 4101 N N . ALA A 1 538 ? 0.585 -15.755 33.598 1.00 92.19 538 ALA A N 1
ATOM 4102 C CA . ALA A 1 538 ? 2.023 -15.874 33.418 1.00 92.19 538 ALA A CA 1
ATOM 4103 C C . ALA A 1 538 ? 2.326 -17.095 32.536 1.00 92.19 538 ALA A C 1
ATOM 4105 O O . ALA A 1 538 ? 1.720 -18.149 32.746 1.00 92.19 538 ALA A O 1
ATOM 4106 N N . THR A 1 539 ? 3.236 -16.993 31.567 1.00 90.88 539 THR A N 1
ATOM 4107 C CA . THR A 1 539 ? 3.528 -18.059 30.597 1.00 90.88 539 THR A CA 1
ATOM 4108 C C . THR A 1 539 ? 5.023 -18.345 30.452 1.00 90.88 539 THR A C 1
ATOM 4110 O O . THR A 1 539 ? 5.873 -17.471 30.612 1.00 90.88 539 THR A O 1
ATOM 4113 N N . ILE A 1 540 ? 5.346 -19.603 30.156 1.00 88.31 540 ILE A N 1
ATOM 4114 C CA . ILE A 1 540 ? 6.677 -20.057 29.742 1.00 88.31 540 ILE A CA 1
ATOM 4115 C C . ILE A 1 540 ? 6.571 -20.587 28.311 1.00 88.31 540 ILE A C 1
ATOM 4117 O O . ILE A 1 540 ? 5.673 -21.382 28.013 1.00 88.31 540 ILE A O 1
ATOM 4121 N N . ILE A 1 541 ? 7.492 -20.149 27.451 1.00 82.88 541 ILE A N 1
ATOM 4122 C CA . ILE A 1 541 ? 7.596 -20.551 26.043 1.00 82.88 541 ILE A CA 1
ATOM 4123 C C . ILE A 1 541 ? 8.666 -21.637 25.903 1.00 82.88 541 ILE A C 1
ATOM 4125 O O . ILE A 1 541 ? 9.780 -21.484 26.408 1.00 82.88 541 ILE A O 1
ATOM 4129 N N . HIS A 1 542 ? 8.332 -22.710 25.185 1.00 76.94 542 HIS A N 1
ATOM 4130 C CA . HIS A 1 542 ? 9.174 -23.879 24.933 1.00 76.94 542 HIS A CA 1
ATOM 4131 C C . HIS A 1 542 ? 9.557 -23.931 23.447 1.00 76.94 542 HIS A C 1
ATOM 4133 O O . HIS A 1 542 ? 8.729 -24.307 22.620 1.00 76.94 542 HIS A O 1
ATOM 4139 N N . TYR A 1 543 ? 10.792 -23.583 23.068 1.00 61.22 543 TYR A N 1
ATOM 4140 C CA . TYR A 1 543 ? 11.216 -23.661 21.662 1.00 61.22 543 TYR A CA 1
ATOM 4141 C C . TYR A 1 543 ? 11.610 -25.100 21.254 1.00 61.22 543 TYR A C 1
ATOM 4143 O O . TYR A 1 543 ? 12.431 -25.736 21.910 1.00 61.22 543 TYR A O 1
ATOM 4151 N N . LEU A 1 544 ? 11.008 -25.589 20.155 1.00 50.59 544 LEU A N 1
ATOM 4152 C CA . LEU A 1 544 ? 11.262 -26.823 19.376 1.00 50.59 544 LEU A CA 1
ATOM 4153 C C . LEU A 1 544 ? 11.708 -28.101 20.133 1.00 50.59 544 LEU A C 1
ATOM 4155 O O . LEU A 1 544 ? 12.839 -28.246 20.594 1.00 50.59 544 LEU A O 1
ATOM 4159 N N . GLY A 1 545 ? 10.864 -29.142 20.069 1.00 51.97 545 GLY A N 1
ATOM 4160 C CA . GLY A 1 545 ? 11.282 -30.542 20.260 1.00 51.97 545 GLY A CA 1
ATOM 4161 C C . GLY A 1 545 ? 11.006 -31.171 21.629 1.00 51.97 545 GLY A C 1
ATOM 4162 O O . GLY A 1 545 ? 11.547 -32.242 21.924 1.00 51.97 545 GLY A O 1
ATOM 4163 N N . VAL A 1 546 ? 10.158 -30.567 22.464 1.00 46.59 546 VAL A N 1
ATOM 4164 C CA . VAL A 1 546 ? 9.805 -31.123 23.777 1.00 46.59 546 VAL A CA 1
ATOM 4165 C C . VAL A 1 546 ? 8.427 -31.785 23.716 1.00 46.59 546 VAL A C 1
ATOM 4167 O O . VAL A 1 546 ? 7.396 -31.136 23.827 1.00 46.59 546 VAL A O 1
ATOM 4170 N N . SER A 1 547 ? 8.391 -33.111 23.562 1.00 46.47 547 SER A N 1
ATOM 4171 C CA . SER A 1 547 ? 7.173 -33.859 23.896 1.00 46.47 547 SER A CA 1
ATOM 4172 C C . SER A 1 547 ? 7.108 -34.023 25.418 1.00 46.47 547 SER A C 1
ATOM 4174 O O . SER A 1 547 ? 8.021 -34.585 26.023 1.00 46.47 547 SER A O 1
ATOM 4176 N N . GLY A 1 548 ? 6.049 -33.499 26.044 1.00 55.38 548 GLY A N 1
ATOM 4177 C CA . GLY A 1 548 ? 5.825 -33.608 27.494 1.00 55.38 548 GLY A CA 1
ATOM 4178 C C . GLY A 1 548 ? 6.204 -32.381 28.334 1.00 55.38 548 GLY A C 1
ATOM 4179 O O . GLY A 1 548 ? 6.672 -32.553 29.458 1.00 55.38 548 GLY A O 1
ATOM 4180 N N . VAL A 1 549 ? 5.999 -31.162 27.823 1.00 60.81 549 VAL A N 1
ATOM 4181 C CA . VAL A 1 549 ? 6.186 -29.915 28.590 1.00 60.81 549 VAL A CA 1
ATOM 4182 C C . VAL A 1 549 ? 5.270 -29.873 29.822 1.00 60.81 549 VAL A C 1
ATOM 4184 O O . VAL A 1 549 ? 4.054 -30.055 29.720 1.00 60.81 549 VAL A O 1
ATOM 4187 N N . SER A 1 550 ? 5.848 -29.668 31.008 1.00 70.69 550 SER A N 1
ATOM 4188 C CA . SER A 1 550 ? 5.095 -29.499 32.254 1.00 70.69 550 SER A CA 1
ATOM 4189 C C . SER A 1 550 ? 5.843 -28.564 33.198 1.00 70.69 550 SER A C 1
ATOM 4191 O O . SER A 1 550 ? 6.900 -28.922 33.718 1.00 70.69 550 SER A O 1
ATOM 4193 N N . CYS A 1 551 ? 5.265 -27.391 33.460 1.00 84.00 551 CYS A N 1
ATOM 4194 C CA . CYS A 1 551 ? 5.788 -26.454 34.448 1.00 84.00 551 CYS A CA 1
ATOM 4195 C C . CYS A 1 551 ? 5.021 -26.562 35.764 1.00 84.00 551 CYS A C 1
ATOM 4197 O O . CYS A 1 551 ? 3.793 -26.653 35.787 1.00 84.00 551 CYS A O 1
ATOM 4199 N N . THR A 1 552 ? 5.756 -26.498 36.869 1.00 91.25 552 THR A N 1
ATOM 4200 C CA . THR A 1 552 ? 5.185 -26.286 38.202 1.00 91.25 552 THR A CA 1
ATOM 4201 C C . THR A 1 552 ? 5.364 -24.831 38.601 1.00 91.25 552 THR A C 1
ATOM 4203 O O . THR A 1 552 ? 6.423 -24.256 38.370 1.00 91.25 552 THR A O 1
ATOM 4206 N N . TRP A 1 553 ? 4.328 -24.238 39.185 1.00 94.38 553 TRP A N 1
ATOM 4207 C CA . TRP A 1 553 ? 4.276 -22.810 39.476 1.00 94.38 553 TRP A CA 1
ATOM 4208 C C . TRP A 1 553 ? 4.070 -22.579 40.966 1.00 94.38 553 TRP A C 1
ATOM 4210 O O . TRP A 1 553 ? 3.208 -23.210 41.579 1.00 94.38 553 TRP A O 1
ATOM 4220 N N . THR A 1 554 ? 4.856 -21.682 41.556 1.00 94.94 554 THR A N 1
ATOM 4221 C CA . THR A 1 554 ? 4.755 -21.338 42.979 1.00 94.94 554 THR A CA 1
ATOM 4222 C C . THR A 1 554 ? 4.960 -19.849 43.198 1.00 94.94 554 THR A C 1
ATOM 4224 O O . THR A 1 554 ? 5.874 -19.260 42.628 1.00 94.94 554 THR A O 1
ATOM 4227 N N . SER A 1 555 ? 4.155 -19.263 44.079 1.00 95.75 555 SER A N 1
ATOM 4228 C CA . SER A 1 555 ? 4.355 -17.911 44.602 1.00 95.75 555 SER A CA 1
ATOM 4229 C C . SER A 1 555 ? 5.138 -17.964 45.916 1.00 95.75 555 SER A C 1
ATOM 4231 O O . SER A 1 555 ? 4.886 -18.840 46.748 1.00 95.75 555 SER A O 1
ATOM 4233 N N . SER A 1 556 ? 6.079 -17.037 46.122 1.00 96.31 556 SER A N 1
ATOM 4234 C CA . SER A 1 556 ? 6.820 -16.926 47.386 1.00 96.31 556 SER A CA 1
ATOM 4235 C C . SER A 1 556 ? 5.941 -16.483 48.562 1.00 96.31 556 SER A C 1
ATOM 4237 O O . SER A 1 556 ? 6.312 -16.720 49.710 1.00 96.31 556 SER A O 1
ATOM 4239 N N . ASP A 1 557 ? 4.805 -15.835 48.281 1.00 95.75 557 ASP A N 1
ATOM 4240 C CA . ASP A 1 557 ? 3.802 -15.424 49.266 1.00 95.75 557 ASP A CA 1
ATOM 4241 C C . ASP A 1 557 ? 2.383 -15.493 48.653 1.00 95.75 557 ASP A C 1
ATOM 4243 O O . ASP A 1 557 ? 1.926 -14.534 48.018 1.00 95.75 557 ASP A O 1
ATOM 4247 N N . PRO A 1 558 ? 1.670 -16.624 48.826 1.00 93.75 558 PRO A N 1
ATOM 4248 C CA . PRO A 1 558 ? 0.304 -16.805 48.329 1.00 93.75 558 PRO A CA 1
ATOM 4249 C C . PRO A 1 558 ? -0.729 -15.814 48.886 1.00 93.75 558 PRO A C 1
ATOM 4251 O O . PRO A 1 558 ? -1.787 -15.651 48.288 1.00 93.75 558 PRO A O 1
ATOM 4254 N N . GLU A 1 559 ? -0.437 -15.136 50.002 1.00 92.75 559 GLU A N 1
ATOM 4255 C CA . GLU A 1 559 ? -1.316 -14.103 50.569 1.00 92.75 559 GLU A CA 1
ATOM 4256 C C . GLU A 1 559 ? -1.176 -12.755 49.837 1.00 92.75 559 GLU A C 1
ATOM 4258 O O . GLU A 1 559 ? -2.038 -11.889 49.980 1.00 92.75 559 GLU A O 1
ATOM 4263 N N . ILE A 1 560 ? -0.095 -12.558 49.068 1.00 93.69 560 ILE A N 1
ATOM 4264 C CA . ILE A 1 560 ? 0.112 -11.408 48.171 1.00 93.69 560 ILE A CA 1
ATOM 4265 C C . ILE A 1 560 ? -0.362 -11.758 46.761 1.00 93.69 560 ILE A C 1
ATOM 4267 O O . ILE A 1 560 ? -1.117 -10.990 46.165 1.00 93.69 560 ILE A O 1
ATOM 4271 N N . LEU A 1 561 ? 0.045 -12.922 46.250 1.00 96.31 561 LEU A N 1
ATOM 4272 C CA . LEU A 1 561 ? -0.270 -13.388 44.903 1.00 96.31 561 LEU A CA 1
ATOM 4273 C C . LEU A 1 561 ? -0.484 -14.899 44.896 1.00 96.31 561 LEU A C 1
ATOM 4275 O O . LEU A 1 561 ? 0.440 -15.668 45.158 1.00 96.31 561 LEU A O 1
ATOM 4279 N N . GLU A 1 562 ? -1.691 -15.323 44.559 1.00 96.62 562 GLU A N 1
ATOM 4280 C CA . GLU A 1 562 ? -2.099 -16.724 44.500 1.00 96.62 562 GLU A CA 1
ATOM 4281 C C . GLU A 1 562 ? -1.981 -17.255 43.066 1.00 96.62 562 GLU A C 1
ATOM 4283 O O . GLU A 1 562 ? -2.419 -16.588 42.136 1.00 96.62 562 GLU A O 1
ATOM 4288 N N . VAL A 1 563 ? -1.435 -18.461 42.873 1.00 95.25 563 VAL A N 1
ATOM 4289 C CA . VAL A 1 563 ? -1.545 -19.186 41.594 1.00 95.25 563 VAL A CA 1
ATOM 4290 C C . VAL A 1 563 ? -2.862 -19.958 41.612 1.00 95.25 563 VAL A C 1
ATOM 4292 O O . VAL A 1 563 ? -3.005 -20.906 42.383 1.00 95.25 563 VAL A O 1
ATOM 4295 N N . THR A 1 564 ? -3.825 -19.545 40.793 1.00 93.06 564 THR A N 1
ATOM 4296 C CA . THR A 1 564 ? -5.206 -20.052 40.834 1.00 93.06 564 THR A CA 1
ATOM 4297 C C . THR A 1 564 ? -5.436 -21.227 39.889 1.00 93.06 564 THR A C 1
ATOM 4299 O O . THR A 1 564 ? -6.218 -22.126 40.192 1.00 93.06 564 THR A O 1
ATOM 4302 N N . GLU A 1 565 ? -4.737 -21.255 38.757 1.00 93.00 565 GLU A N 1
ATOM 4303 C CA . GLU A 1 565 ? -4.862 -22.299 37.741 1.00 93.00 565 GLU A CA 1
ATOM 4304 C C . GLU A 1 565 ? -3.525 -22.481 37.028 1.00 93.00 565 GLU A C 1
ATOM 4306 O O . GLU A 1 565 ? -2.797 -21.514 36.826 1.00 93.00 565 GLU A O 1
ATOM 4311 N N . THR A 1 566 ? -3.205 -23.699 36.598 1.00 92.75 566 THR A N 1
ATOM 4312 C CA . THR A 1 566 ? -2.081 -23.948 35.692 1.00 92.75 566 THR A CA 1
ATOM 4313 C C . THR A 1 566 ? -2.525 -24.831 34.539 1.00 92.75 566 THR A C 1
ATOM 4315 O O . THR A 1 566 ? -3.406 -25.679 34.688 1.00 92.75 566 THR A O 1
ATOM 4318 N N . GLY A 1 567 ? -1.914 -24.640 33.376 1.00 86.62 567 GLY A N 1
ATOM 4319 C CA . GLY A 1 567 ? -2.279 -25.395 32.187 1.00 86.62 567 GLY A CA 1
ATOM 4320 C C . GLY A 1 567 ? -1.246 -25.297 31.080 1.00 86.62 567 GLY A C 1
ATOM 4321 O O . GLY A 1 567 ? -0.121 -24.832 31.279 1.00 86.62 567 GLY A O 1
ATOM 4322 N N . LYS A 1 568 ? -1.641 -25.780 29.905 1.00 84.38 568 LYS A N 1
ATOM 4323 C CA . LYS A 1 568 ? -0.850 -25.735 28.678 1.00 84.38 568 LYS A CA 1
ATOM 4324 C C . LYS A 1 568 ? -1.707 -25.254 27.520 1.00 84.38 568 LYS A C 1
ATOM 4326 O O . LYS A 1 568 ? -2.911 -25.506 27.504 1.00 84.38 568 LYS A O 1
ATOM 4331 N N . GLU A 1 569 ? -1.067 -24.614 26.558 1.00 73.62 569 GLU A N 1
ATOM 4332 C CA . GLU A 1 569 ? -1.700 -24.106 25.348 1.00 73.62 569 GLU A CA 1
ATOM 4333 C C . GLU A 1 569 ? -0.845 -24.541 24.155 1.00 73.62 569 GLU A C 1
ATOM 4335 O O . GLU A 1 569 ? 0.302 -24.130 24.001 1.00 73.62 569 GLU A O 1
ATOM 4340 N N . GLY A 1 570 ? -1.358 -25.495 23.376 1.00 70.56 570 GLY A N 1
ATOM 4341 C CA . GLY A 1 570 ? -0.556 -26.205 22.378 1.00 70.56 570 GLY A CA 1
ATOM 4342 C C . GLY A 1 570 ? 0.627 -26.984 22.978 1.00 70.56 570 GLY A C 1
ATOM 4343 O O . GLY A 1 570 ? 0.598 -27.404 24.139 1.00 70.56 570 GLY A O 1
ATOM 4344 N N . ASP A 1 571 ? 1.659 -27.191 22.157 1.00 67.06 571 ASP A N 1
ATOM 4345 C CA . ASP A 1 571 ? 2.894 -27.900 22.530 1.00 67.06 571 ASP A CA 1
ATOM 4346 C C . ASP A 1 571 ? 4.039 -26.953 22.935 1.00 67.06 571 ASP A C 1
ATOM 4348 O O . ASP A 1 571 ? 5.092 -27.412 23.3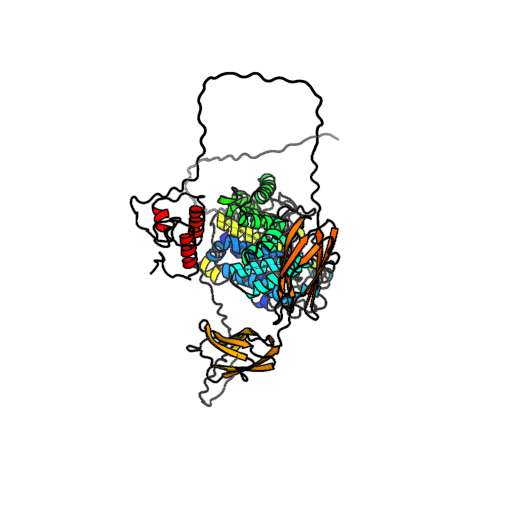76 1.00 67.06 571 ASP A O 1
ATOM 4352 N N . LEU A 1 572 ? 3.836 -25.637 22.796 1.00 67.81 572 LEU A N 1
ATOM 4353 C CA . LEU A 1 572 ? 4.874 -24.614 22.963 1.00 67.81 572 LEU A CA 1
ATOM 4354 C C . LEU A 1 572 ? 4.693 -23.748 24.217 1.00 67.81 572 LEU A C 1
ATOM 4356 O O . LEU A 1 572 ? 5.607 -22.997 24.544 1.00 67.81 572 LEU A O 1
ATOM 4360 N N . TYR A 1 573 ? 3.565 -23.843 24.937 1.00 79.38 573 TYR A N 1
ATOM 4361 C CA . TYR A 1 573 ? 3.275 -22.960 26.073 1.00 79.38 573 TYR A CA 1
ATOM 4362 C C . TYR A 1 573 ? 2.761 -23.707 27.303 1.00 79.38 573 TYR A C 1
ATOM 4364 O O . TYR A 1 573 ? 1.864 -24.552 27.233 1.00 79.38 573 TYR A O 1
ATOM 4372 N N . THR A 1 574 ? 3.270 -23.311 28.466 1.00 87.44 574 THR A N 1
ATOM 4373 C CA . THR A 1 574 ? 2.675 -23.608 29.776 1.00 87.44 574 THR A CA 1
ATOM 4374 C C . THR A 1 574 ? 2.323 -22.301 30.472 1.00 87.44 574 THR A C 1
ATOM 4376 O O . THR A 1 574 ? 3.013 -21.297 30.303 1.00 87.44 574 THR A O 1
ATOM 4379 N N . TYR A 1 575 ? 1.247 -22.292 31.256 1.00 92.31 575 TYR A N 1
ATOM 4380 C CA . TYR A 1 575 ? 0.773 -21.078 31.918 1.00 92.31 575 TYR A CA 1
ATOM 4381 C C . TYR A 1 575 ? 0.390 -21.294 33.382 1.00 92.31 575 TYR A C 1
ATOM 4383 O O . TYR A 1 575 ? 0.070 -22.412 33.800 1.00 92.31 575 TYR A O 1
ATOM 4391 N N . ALA A 1 576 ? 0.372 -20.190 34.127 1.00 95.19 576 ALA A N 1
ATOM 4392 C CA . ALA A 1 576 ? -0.262 -20.031 35.426 1.00 95.19 576 ALA A CA 1
ATOM 4393 C C . ALA A 1 576 ? -1.176 -18.802 35.420 1.00 95.19 576 ALA A C 1
ATOM 4395 O O . ALA A 1 576 ? -0.728 -17.704 35.103 1.00 95.19 576 ALA A O 1
ATOM 4396 N N . LYS A 1 577 ? -2.442 -18.963 35.805 1.00 95.50 577 LYS A N 1
ATOM 4397 C CA . LYS A 1 577 ? -3.279 -17.831 36.206 1.00 95.50 577 LYS A CA 1
ATOM 4398 C C . LYS A 1 577 ? -2.896 -17.428 37.624 1.00 95.50 577 LYS A C 1
ATOM 4400 O O . LYS A 1 577 ? -2.734 -18.287 38.493 1.00 95.50 577 LYS A O 1
ATOM 4405 N N . ILE A 1 578 ? -2.726 -16.133 37.838 1.00 96.81 578 ILE A N 1
ATOM 4406 C CA . ILE A 1 578 ? -2.295 -15.542 39.099 1.00 96.81 578 ILE A CA 1
ATOM 4407 C C . ILE A 1 578 ? -3.291 -14.471 39.541 1.00 96.81 578 ILE A C 1
ATOM 4409 O O . ILE A 1 578 ? -3.830 -13.750 38.710 1.00 96.81 578 ILE A O 1
ATOM 4413 N N . SER A 1 579 ? -3.550 -14.371 40.842 1.00 95.56 579 SER A N 1
ATOM 4414 C CA . SER A 1 579 ? -4.514 -13.435 41.428 1.00 95.56 579 SER A CA 1
ATOM 4415 C C . SER A 1 579 ? -3.859 -12.635 42.550 1.00 95.56 579 SER A C 1
ATOM 4417 O O . SER A 1 579 ? -3.364 -13.209 43.524 1.00 95.56 579 SER A O 1
ATOM 4419 N N . ALA A 1 580 ? -3.852 -11.310 42.424 1.00 94.38 580 ALA A N 1
ATOM 4420 C CA . ALA A 1 580 ? -3.284 -10.391 43.400 1.00 94.38 580 ALA A CA 1
ATOM 4421 C C . ALA A 1 580 ? -4.247 -10.190 44.579 1.00 94.38 580 ALA A C 1
ATOM 4423 O O . ALA A 1 580 ? -5.327 -9.619 44.440 1.00 94.38 580 ALA A O 1
ATOM 4424 N N . LYS A 1 581 ? -3.860 -10.646 45.771 1.00 91.44 581 LYS A N 1
ATOM 4425 C CA . LYS A 1 581 ? -4.706 -10.628 46.977 1.00 91.44 581 LYS A CA 1
ATOM 4426 C C . LYS A 1 581 ? -4.387 -9.480 47.926 1.00 91.44 581 LYS A C 1
ATOM 4428 O O . LYS A 1 581 ? -5.272 -9.007 48.641 1.00 91.44 581 LYS A O 1
ATOM 4433 N N . LYS A 1 582 ? -3.135 -9.024 47.957 1.00 90.94 582 LYS A N 1
ATOM 4434 C CA . LYS A 1 582 ? -2.674 -8.015 48.915 1.00 90.94 582 LYS A CA 1
ATOM 4435 C C . LYS A 1 582 ? -1.497 -7.233 48.362 1.00 90.94 582 LYS A C 1
ATOM 4437 O O . LYS A 1 582 ? -0.668 -7.790 47.663 1.00 90.94 582 LYS A O 1
ATOM 4442 N N . ALA A 1 583 ? -1.403 -5.955 48.721 1.00 88.50 583 ALA A N 1
ATOM 4443 C CA . ALA A 1 583 ? -0.284 -5.124 48.304 1.00 88.50 583 ALA A CA 1
ATOM 4444 C C . ALA A 1 583 ? 1.039 -5.604 48.927 1.00 88.50 583 ALA A C 1
ATOM 4446 O O . ALA A 1 583 ? 1.100 -5.921 50.121 1.00 88.50 583 ALA A O 1
ATOM 4447 N N . GLY A 1 584 ? 2.100 -5.619 48.126 1.00 91.38 584 GLY A N 1
ATOM 4448 C CA . GLY A 1 584 ? 3.422 -6.102 48.510 1.00 91.38 584 GLY A CA 1
ATOM 4449 C C . GLY A 1 584 ? 4.213 -6.630 47.316 1.00 91.38 584 GLY A C 1
ATOM 4450 O O . GLY A 1 584 ? 3.707 -6.697 46.205 1.00 91.38 584 GLY A O 1
ATOM 4451 N N . LYS A 1 585 ? 5.473 -7.001 47.545 1.00 93.31 585 LYS A N 1
ATOM 4452 C CA . LYS A 1 585 ? 6.328 -7.628 46.529 1.00 93.31 585 LYS A CA 1
ATOM 4453 C C . LYS A 1 585 ? 6.349 -9.135 46.717 1.00 93.31 585 LYS A C 1
ATOM 4455 O O . LYS A 1 585 ? 6.443 -9.604 47.851 1.00 93.31 585 LYS A O 1
ATOM 4460 N N . VAL A 1 586 ? 6.303 -9.877 45.620 1.00 96.12 586 VAL A N 1
ATOM 4461 C CA . VAL A 1 586 ? 6.253 -11.342 45.620 1.00 96.12 586 VAL A CA 1
ATOM 4462 C C . VAL A 1 586 ? 7.037 -11.897 44.442 1.00 96.12 586 VAL A C 1
ATOM 4464 O O . VAL A 1 586 ? 7.089 -11.284 43.384 1.00 96.12 586 VAL A O 1
ATOM 4467 N N . THR A 1 587 ? 7.666 -13.056 44.608 1.00 96.56 587 THR A N 1
ATOM 4468 C CA . THR A 1 587 ? 8.368 -13.743 43.523 1.00 96.56 587 THR A CA 1
ATOM 4469 C C . THR A 1 587 ? 7.516 -14.894 43.006 1.00 96.56 587 THR A C 1
ATOM 4471 O O . THR A 1 587 ? 7.223 -15.835 43.748 1.00 96.56 587 THR A O 1
ATOM 4474 N N . LEU A 1 588 ? 7.153 -14.849 41.727 1.00 97.12 588 LEU A N 1
ATOM 4475 C CA . LEU A 1 588 ? 6.564 -15.975 41.013 1.00 97.12 588 LEU A CA 1
ATOM 4476 C C . LEU A 1 588 ? 7.683 -16.870 40.476 1.00 97.12 588 LEU A C 1
ATOM 4478 O O . LEU A 1 588 ? 8.647 -16.387 39.888 1.00 97.12 588 LEU A O 1
ATOM 4482 N N . THR A 1 589 ? 7.569 -18.177 40.689 1.00 95.88 589 THR A N 1
ATOM 4483 C CA . THR A 1 589 ? 8.544 -19.173 40.233 1.00 95.88 589 THR A CA 1
ATOM 4484 C C . THR A 1 589 ? 7.878 -20.179 39.306 1.00 95.88 589 THR A C 1
ATOM 4486 O O . THR A 1 589 ? 6.897 -20.805 39.708 1.00 95.88 589 THR A O 1
ATOM 4489 N N . ALA A 1 590 ? 8.440 -20.376 38.113 1.00 92.94 590 ALA A N 1
ATOM 4490 C CA . ALA A 1 590 ? 8.112 -21.472 37.209 1.00 92.94 590 ALA A CA 1
ATOM 4491 C C . ALA A 1 590 ? 9.277 -22.470 37.181 1.00 92.94 590 ALA A C 1
ATOM 4493 O O . ALA A 1 590 ? 10.423 -22.096 36.941 1.00 92.94 590 ALA A O 1
ATOM 4494 N N . ASN A 1 591 ? 9.005 -23.744 37.443 1.00 88.75 591 ASN A N 1
ATOM 4495 C CA . ASN A 1 591 ? 9.978 -24.824 37.335 1.00 88.75 591 ASN A CA 1
ATOM 4496 C C . ASN A 1 591 ? 9.560 -25.766 36.207 1.00 88.75 591 ASN A C 1
ATOM 4498 O O . ASN A 1 591 ? 8.587 -26.515 36.343 1.00 88.75 591 ASN A O 1
ATOM 4502 N N . ASP A 1 592 ? 10.312 -25.705 35.114 1.00 83.44 592 ASP A N 1
ATOM 4503 C CA . ASP A 1 592 ? 10.170 -26.545 33.935 1.00 83.44 592 ASP A CA 1
ATOM 4504 C C . ASP A 1 592 ? 11.193 -27.683 33.977 1.00 83.44 592 ASP A C 1
ATOM 4506 O O . ASP A 1 592 ? 12.367 -27.498 33.660 1.00 83.44 592 ASP A O 1
ATOM 4510 N N . ASN A 1 593 ? 10.772 -28.865 34.436 1.00 74.69 593 ASN A N 1
ATOM 4511 C CA . ASN A 1 593 ? 11.608 -30.074 34.476 1.00 74.69 593 ASN A CA 1
ATOM 4512 C C . ASN A 1 593 ? 13.027 -29.882 35.073 1.00 74.69 593 ASN A C 1
ATOM 4514 O O . ASN A 1 593 ? 13.975 -30.567 34.686 1.00 74.69 593 ASN A O 1
ATOM 4518 N N . GLY A 1 594 ? 13.174 -28.987 36.059 1.00 73.88 594 GLY A N 1
ATOM 4519 C CA . GLY A 1 594 ? 14.438 -28.678 36.734 1.00 73.88 594 GLY A CA 1
ATOM 4520 C C . GLY A 1 594 ? 15.089 -27.356 36.316 1.00 73.88 594 GLY A C 1
ATOM 4521 O O . GLY A 1 594 ? 16.009 -26.911 37.004 1.00 73.88 594 GLY A O 1
ATOM 4522 N N . GLN A 1 595 ? 14.611 -26.704 35.252 1.00 80.31 595 GLN A N 1
ATOM 4523 C CA . GLN A 1 595 ? 14.981 -25.334 34.907 1.00 80.31 595 GLN A CA 1
ATOM 4524 C C . GLN A 1 595 ? 14.066 -24.353 35.648 1.00 80.31 595 GLN A C 1
ATOM 4526 O O . GLN A 1 595 ? 12.844 -24.426 35.546 1.00 80.31 595 GLN A O 1
ATOM 4531 N N . ILE A 1 596 ? 14.665 -23.457 36.435 1.00 87.62 596 ILE A N 1
ATOM 4532 C CA . ILE A 1 596 ? 13.939 -22.555 37.335 1.00 87.62 596 ILE A CA 1
ATOM 4533 C C . ILE A 1 596 ? 13.953 -21.139 36.767 1.00 87.62 596 ILE A C 1
ATOM 4535 O O . ILE A 1 596 ? 15.020 -20.566 36.548 1.00 87.62 596 ILE A O 1
ATOM 4539 N N . PHE A 1 597 ? 12.763 -20.569 36.620 1.00 88.75 597 PHE A N 1
ATOM 4540 C CA . PHE A 1 597 ? 12.516 -19.183 36.255 1.00 88.75 597 PHE A CA 1
ATOM 4541 C C . PHE A 1 597 ? 11.865 -18.469 37.429 1.00 88.75 597 PHE A C 1
ATOM 4543 O O . PHE A 1 597 ? 10.932 -18.991 38.036 1.00 88.75 597 PHE A O 1
ATOM 4550 N N . THR A 1 598 ? 12.344 -17.272 37.749 1.00 93.38 598 THR A N 1
ATOM 4551 C CA . THR A 1 598 ? 11.787 -16.437 38.818 1.00 93.38 598 THR A CA 1
ATOM 4552 C C . THR A 1 598 ? 11.526 -15.037 38.295 1.00 93.38 598 THR A C 1
ATOM 4554 O O . THR A 1 598 ? 12.384 -14.498 37.598 1.00 93.38 598 THR A O 1
ATOM 4557 N N . HIS A 1 599 ? 10.396 -14.446 38.675 1.00 94.31 599 HIS A N 1
ATOM 4558 C CA . HIS A 1 599 ? 10.024 -13.068 38.348 1.00 94.31 599 HIS A CA 1
ATOM 4559 C C . HIS A 1 599 ? 9.498 -12.356 39.596 1.00 94.31 599 HIS A C 1
ATOM 4561 O O . HIS A 1 599 ? 8.714 -12.945 40.341 1.00 94.31 599 HIS A O 1
ATOM 4567 N N . GLU A 1 600 ? 9.950 -11.130 39.872 1.00 96.69 600 GLU A N 1
ATOM 4568 C CA . GLU A 1 600 ? 9.426 -10.315 40.981 1.00 96.69 600 GLU A CA 1
ATOM 4569 C C . GLU A 1 600 ? 8.241 -9.487 40.481 1.00 96.69 600 GLU A C 1
ATOM 4571 O O . GLU A 1 600 ? 8.371 -8.764 39.503 1.00 96.69 600 GLU A O 1
ATOM 4576 N N . ILE A 1 601 ? 7.109 -9.578 41.177 1.00 95.44 601 ILE A N 1
ATOM 4577 C CA . ILE A 1 601 ? 5.872 -8.858 40.877 1.00 95.44 601 ILE A CA 1
ATOM 4578 C C . ILE A 1 601 ? 5.584 -7.900 42.033 1.00 95.44 601 ILE A C 1
ATOM 4580 O O . ILE A 1 601 ? 5.610 -8.297 43.206 1.00 95.44 601 ILE A O 1
ATOM 4584 N N . THR A 1 602 ? 5.301 -6.637 41.719 1.00 95.06 602 THR A N 1
ATOM 4585 C CA . THR A 1 602 ? 4.860 -5.643 42.708 1.00 95.06 602 THR A CA 1
ATOM 4586 C C . THR A 1 602 ? 3.342 -5.510 42.680 1.00 95.06 602 THR A C 1
ATOM 4588 O O . THR A 1 602 ? 2.777 -5.030 41.707 1.00 95.06 602 THR A O 1
ATOM 4591 N N . VAL A 1 603 ? 2.666 -5.903 43.760 1.00 92.94 603 VAL A N 1
ATOM 4592 C CA . VAL A 1 603 ? 1.226 -5.691 43.925 1.00 92.94 603 VAL A CA 1
ATOM 4593 C C . VAL A 1 603 ? 0.972 -4.337 44.592 1.00 92.94 603 VAL A C 1
ATOM 4595 O O . VAL A 1 603 ? 1.312 -4.130 45.762 1.00 92.94 603 VAL A O 1
ATOM 4598 N N . ASN A 1 604 ? 0.346 -3.425 43.860 1.00 86.44 604 ASN A N 1
ATOM 4599 C CA . ASN A 1 604 ? -0.037 -2.086 44.279 1.00 86.44 604 ASN A CA 1
ATOM 4600 C C . ASN A 1 604 ? -1.441 -2.074 44.930 1.00 86.44 604 ASN A C 1
ATOM 4602 O O . ASN A 1 604 ? -2.294 -2.899 44.592 1.00 86.44 604 ASN A O 1
ATOM 4606 N N . PRO A 1 605 ? -1.729 -1.157 45.875 1.00 81.06 605 PRO A N 1
ATOM 4607 C CA . PRO A 1 605 ? -3.090 -0.939 46.381 1.00 81.06 605 PRO A CA 1
ATOM 4608 C C . PRO A 1 605 ? -4.041 -0.481 45.262 1.00 81.06 605 PRO A C 1
ATOM 4610 O O . PRO A 1 605 ? -3.611 0.239 44.366 1.00 81.06 605 PRO A O 1
ATOM 4613 N N . SER A 1 606 ? -5.332 -0.832 45.326 1.00 71.25 606 SER A N 1
ATOM 4614 C CA . SER A 1 606 ? -6.311 -0.338 44.345 1.00 71.25 606 SER A CA 1
ATOM 4615 C C . SER A 1 606 ? -6.515 1.175 44.466 1.00 71.25 606 SER A C 1
ATOM 4617 O O . SER A 1 606 ? -6.852 1.663 45.548 1.00 71.25 606 SER A O 1
ATOM 4619 N N . GLU A 1 607 ? -6.370 1.914 43.367 1.00 68.25 607 GLU A N 1
ATOM 4620 C CA . GLU A 1 607 ? -6.787 3.318 43.302 1.00 68.25 607 GLU A CA 1
ATOM 4621 C C . GLU A 1 607 ? -8.316 3.426 43.213 1.00 68.25 607 GLU A C 1
ATOM 4623 O O . GLU A 1 607 ? -8.960 2.797 42.370 1.00 68.25 607 GLU A O 1
ATOM 4628 N N . GLU A 1 608 ? -8.907 4.254 44.074 1.00 76.00 608 GLU A N 1
ATOM 4629 C CA . GLU A 1 608 ? -10.330 4.583 44.006 1.00 76.00 608 GLU A CA 1
ATOM 4630 C C . GLU A 1 608 ? -10.576 5.594 42.875 1.00 76.00 608 GLU A C 1
ATOM 4632 O O . GLU A 1 608 ? -10.038 6.702 42.892 1.00 76.00 608 GLU A O 1
ATOM 4637 N N . LYS A 1 609 ? -11.405 5.230 41.895 1.00 80.44 609 LYS A N 1
ATOM 4638 C CA . LYS A 1 609 ? -11.789 6.069 40.751 1.00 80.44 609 LYS A CA 1
ATOM 4639 C C . LYS A 1 609 ? -13.299 6.247 40.728 1.00 80.44 609 LYS A C 1
ATOM 4641 O O . LYS A 1 609 ? -14.024 5.313 41.064 1.00 80.44 609 LYS A O 1
ATOM 4646 N N . ALA A 1 610 ? -13.760 7.435 40.338 1.00 86.25 610 ALA A N 1
ATOM 4647 C CA . ALA A 1 610 ? -15.176 7.746 40.170 1.00 86.25 610 ALA A CA 1
ATOM 4648 C C . ALA A 1 610 ? -15.418 8.520 38.875 1.00 86.25 610 ALA A C 1
ATOM 4650 O O . ALA A 1 610 ? -14.636 9.411 38.546 1.00 86.25 610 ALA A O 1
ATOM 4651 N N . GLU A 1 611 ? -16.521 8.232 38.196 1.00 91.75 611 GLU A N 1
ATOM 4652 C CA . GLU A 1 611 ? -16.953 8.923 36.980 1.00 91.75 611 GLU A CA 1
ATOM 4653 C C . GLU A 1 611 ? -18.480 8.914 36.850 1.00 91.75 611 GLU A C 1
ATOM 4655 O O . GLU A 1 611 ? -19.171 8.143 37.516 1.00 91.75 611 GLU A O 1
ATOM 4660 N N . TRP A 1 612 ? -19.028 9.790 36.009 1.00 92.12 612 TRP A N 1
ATOM 4661 C CA . TRP A 1 612 ? -20.464 9.815 35.734 1.00 92.12 612 TRP A CA 1
ATOM 4662 C C . TRP A 1 612 ? -20.868 8.573 34.930 1.00 92.12 612 TRP A C 1
ATOM 4664 O O . TRP A 1 612 ? -20.360 8.379 33.831 1.00 92.12 612 TRP A O 1
ATOM 4674 N N . ALA A 1 613 ? -21.774 7.754 35.468 1.00 88.62 613 ALA A N 1
ATOM 4675 C CA . ALA A 1 613 ? -22.291 6.564 34.788 1.00 88.62 613 ALA A CA 1
ATOM 4676 C C . ALA A 1 613 ? -23.530 6.881 33.943 1.00 88.62 613 ALA A C 1
ATOM 4678 O O . ALA A 1 613 ? -23.647 6.404 32.819 1.00 88.62 613 ALA A O 1
ATOM 4679 N N . ASP A 1 614 ? -24.429 7.717 34.464 1.00 89.44 614 ASP A N 1
ATOM 4680 C CA . ASP A 1 614 ? -25.600 8.197 33.733 1.00 89.44 614 ASP A CA 1
ATOM 4681 C C . ASP A 1 614 ? -25.902 9.644 34.126 1.00 89.44 614 ASP A C 1
ATOM 4683 O O . ASP A 1 614 ? -25.965 9.975 35.313 1.00 89.44 614 ASP A O 1
ATOM 4687 N N . ILE A 1 615 ? -26.059 10.512 33.127 1.00 88.81 615 ILE A N 1
ATOM 4688 C CA . ILE A 1 615 ? -26.494 11.900 33.283 1.00 88.81 615 ILE A CA 1
ATOM 4689 C C . ILE A 1 615 ? -27.458 12.226 32.139 1.00 88.81 615 ILE A C 1
ATOM 4691 O O . ILE A 1 615 ? -27.101 12.037 30.973 1.00 88.81 615 ILE A O 1
ATOM 4695 N N . PRO A 1 616 ? -28.635 12.807 32.431 1.00 81.75 616 PRO A N 1
ATOM 4696 C CA . PRO A 1 616 ? -29.597 13.178 31.403 1.00 81.75 616 PRO A CA 1
ATOM 4697 C C . PRO A 1 616 ? -29.014 14.227 30.447 1.00 81.75 616 PRO A C 1
ATOM 4699 O O . PRO A 1 616 ? -28.516 15.274 30.862 1.00 81.75 616 PRO A O 1
ATOM 4702 N N . TYR A 1 617 ? -29.117 13.950 29.146 1.00 68.62 617 TYR A N 1
ATOM 4703 C CA . TYR A 1 617 ? -28.619 14.825 28.079 1.00 68.62 617 TYR A CA 1
ATOM 4704 C C . TYR A 1 617 ? -29.454 16.109 27.913 1.00 68.62 617 TYR A C 1
ATOM 4706 O O . TYR A 1 617 ? -28.935 17.137 27.484 1.00 68.62 617 TYR A O 1
ATOM 4714 N N . TYR A 1 618 ? -30.743 16.062 28.266 1.00 73.69 618 TYR A N 1
ATOM 4715 C CA . TYR A 1 618 ? -31.665 17.197 28.212 1.00 73.69 618 TYR A CA 1
ATOM 4716 C C . TYR A 1 618 ? -32.605 17.167 29.419 1.00 73.69 618 TYR A C 1
ATOM 4718 O O . TYR A 1 618 ? -33.207 16.130 29.694 1.00 73.69 618 TYR A O 1
ATOM 4726 N N . ILE A 1 619 ? -32.738 18.294 30.125 1.00 87.50 619 ILE A N 1
ATOM 4727 C CA . ILE A 1 619 ? -33.622 18.435 31.288 1.00 87.50 619 ILE A CA 1
ATOM 4728 C C . ILE A 1 619 ? -34.669 19.511 30.998 1.00 87.50 619 ILE A C 1
ATOM 4730 O O . ILE A 1 619 ? -34.336 20.630 30.604 1.00 87.50 619 ILE A O 1
ATOM 4734 N N . ILE A 1 620 ? -35.939 19.185 31.232 1.00 85.12 620 ILE A N 1
ATOM 4735 C CA . ILE A 1 620 ? -37.067 20.110 31.086 1.00 85.12 620 ILE A CA 1
ATOM 4736 C C . ILE A 1 620 ? -37.611 20.441 32.473 1.00 85.12 620 ILE A C 1
ATOM 4738 O O . ILE A 1 620 ? -37.860 19.550 33.281 1.00 85.12 620 ILE A O 1
ATOM 4742 N N . ALA A 1 621 ? -37.810 21.730 32.745 1.00 89.12 621 ALA A N 1
ATOM 4743 C CA . ALA A 1 621 ? -38.462 22.188 33.963 1.00 89.12 621 ALA A CA 1
ATOM 4744 C C . ALA A 1 621 ? -39.876 21.590 34.077 1.00 89.12 621 ALA A C 1
ATOM 4746 O O . ALA A 1 621 ? -40.713 21.792 33.195 1.00 89.12 621 ALA A O 1
ATOM 4747 N N . GLY A 1 622 ? -40.136 20.910 35.191 1.00 84.62 622 GLY A N 1
ATOM 4748 C CA . GLY A 1 622 ? -41.387 20.223 35.505 1.00 84.62 622 GLY A CA 1
ATOM 4749 C C . GLY A 1 622 ? -41.257 18.703 35.640 1.00 84.62 622 GLY A C 1
ATOM 4750 O O . GLY A 1 622 ? -42.173 18.103 36.199 1.00 84.62 622 GLY A O 1
ATOM 4751 N N . ASP A 1 623 ? -40.146 18.115 35.185 1.00 87.31 623 ASP A N 1
ATOM 4752 C CA . ASP A 1 623 ? -39.913 16.667 35.185 1.00 87.31 623 ASP A CA 1
ATOM 4753 C C . ASP A 1 623 ? -38.802 16.243 36.168 1.00 87.31 623 ASP A C 1
ATOM 4755 O O . ASP A 1 623 ? -37.939 17.039 36.560 1.00 87.31 623 ASP A O 1
ATOM 4759 N N . ASP A 1 624 ? -38.816 14.958 36.529 1.00 92.19 624 ASP A N 1
ATOM 4760 C CA . ASP A 1 624 ? -37.811 14.316 37.378 1.00 92.19 624 ASP A CA 1
ATOM 4761 C C . ASP A 1 624 ? -36.901 13.409 36.540 1.00 92.19 624 ASP A C 1
ATOM 4763 O O . ASP A 1 624 ? -37.367 12.644 35.694 1.00 92.19 624 ASP A O 1
ATOM 4767 N N . PHE A 1 625 ? -35.598 13.463 36.809 1.00 92.56 625 PHE A N 1
ATOM 4768 C CA . PHE A 1 625 ? -34.572 12.682 36.117 1.00 92.56 625 PHE A CA 1
ATOM 4769 C C . PHE A 1 625 ? -33.708 11.917 37.121 1.00 92.56 625 PHE A C 1
ATOM 4771 O O . PHE A 1 625 ? -33.726 12.200 38.317 1.00 92.56 625 PHE A O 1
ATOM 4778 N N . SER A 1 626 ? -32.917 10.957 36.653 1.00 93.12 626 SER A N 1
ATOM 4779 C CA . SER A 1 626 ? -31.944 10.243 37.485 1.00 93.12 626 SER A CA 1
ATOM 4780 C C . SER A 1 626 ? -30.529 10.500 36.987 1.00 93.12 626 SER A C 1
ATOM 4782 O O . SER A 1 626 ? -30.317 10.687 35.794 1.00 93.12 626 SER A O 1
ATOM 4784 N N . ALA A 1 627 ? -29.570 10.516 37.906 1.00 93.19 627 ALA A N 1
ATOM 4785 C CA . ALA A 1 627 ? -28.148 10.530 37.602 1.00 93.19 627 ALA A CA 1
ATOM 4786 C C . ALA A 1 627 ? -27.425 9.491 38.458 1.00 93.19 627 ALA A C 1
ATOM 4788 O O . ALA A 1 627 ? -27.832 9.218 39.592 1.00 93.19 627 ALA A O 1
ATOM 4789 N N . SER A 1 628 ? -26.345 8.925 37.927 1.00 95.62 628 SER A N 1
ATOM 4790 C CA . SER A 1 628 ? -25.566 7.904 38.620 1.00 95.62 628 SER A CA 1
ATOM 4791 C C . SER A 1 628 ? -24.056 8.035 38.411 1.00 95.62 628 SER A C 1
ATOM 4793 O O . SER A 1 628 ? -23.583 8.694 37.482 1.00 95.62 628 SER A O 1
ATOM 4795 N N . ILE A 1 629 ? -23.290 7.426 39.317 1.00 94.25 629 ILE A N 1
ATOM 4796 C CA . ILE A 1 629 ? -21.823 7.418 39.356 1.00 94.25 629 ILE A CA 1
ATOM 4797 C C . ILE A 1 629 ? -21.332 5.974 39.314 1.00 94.25 629 ILE A C 1
ATOM 4799 O O . ILE A 1 629 ? -21.826 5.123 40.052 1.00 94.25 629 ILE A O 1
ATOM 4803 N N . SER A 1 630 ? -20.312 5.722 38.500 1.00 91.38 630 SER A N 1
ATOM 4804 C CA . SER A 1 630 ? -19.493 4.514 38.576 1.00 91.38 630 SER A CA 1
ATOM 4805 C C . SER A 1 630 ? -18.340 4.775 39.543 1.00 91.38 630 SER A C 1
ATOM 4807 O O . SER A 1 630 ? -17.698 5.824 39.465 1.00 91.38 630 SER A O 1
ATOM 4809 N N . TYR A 1 631 ? -18.089 3.864 40.487 1.00 87.75 631 TYR A N 1
ATOM 4810 C CA . TYR A 1 631 ? -17.044 4.018 41.502 1.00 87.75 631 TYR A CA 1
ATOM 4811 C C . TYR A 1 631 ? -16.378 2.681 41.822 1.00 87.75 631 TYR A C 1
ATOM 4813 O O . TYR A 1 631 ? -17.063 1.702 42.113 1.00 87.75 631 TYR A O 1
ATOM 4821 N N . THR A 1 632 ? -15.044 2.652 41.808 1.00 79.62 632 THR A N 1
ATOM 4822 C CA . THR A 1 632 ? -14.245 1.434 42.043 1.00 79.62 632 THR A CA 1
ATOM 4823 C C . THR A 1 632 ? -13.837 1.233 43.505 1.00 79.62 632 THR A C 1
ATOM 4825 O O . THR A 1 632 ? -13.264 0.200 43.844 1.00 79.62 632 THR A O 1
ATOM 4828 N N . GLY A 1 633 ? -14.100 2.208 44.383 1.00 75.44 633 GLY A N 1
ATOM 4829 C CA . GLY A 1 633 ? -13.726 2.135 45.794 1.00 75.44 633 GLY A CA 1
ATOM 4830 C C . GLY A 1 633 ? -14.743 1.402 46.672 1.00 75.44 633 GLY A C 1
ATOM 4831 O O . GLY A 1 633 ? -15.902 1.190 46.318 1.00 75.44 633 GLY A O 1
ATOM 4832 N N . SER A 1 634 ? -14.302 1.029 47.872 1.00 72.00 634 SER A N 1
ATOM 4833 C CA . SER A 1 634 ? -15.082 0.182 48.788 1.00 72.00 634 SER A CA 1
ATOM 4834 C C . SER A 1 634 ? -16.205 0.910 49.544 1.00 72.00 634 SER A C 1
ATOM 4836 O O . SER A 1 634 ? -17.082 0.252 50.104 1.00 72.00 634 SER A O 1
ATOM 4838 N N . ASN A 1 635 ? -16.204 2.250 49.562 1.00 81.94 635 ASN A N 1
ATOM 4839 C CA . ASN A 1 635 ? -17.192 3.060 50.279 1.00 81.94 635 ASN A CA 1
ATOM 4840 C C . ASN A 1 635 ? -17.824 4.141 49.378 1.00 81.94 635 ASN A C 1
ATOM 4842 O O . ASN A 1 635 ? -17.309 5.259 49.322 1.00 81.94 635 ASN A O 1
ATOM 4846 N N . PRO A 1 636 ? -18.920 3.841 48.661 1.00 86.06 636 PRO A N 1
ATOM 4847 C CA . PRO A 1 636 ? -19.557 4.769 47.729 1.00 86.06 636 PRO A CA 1
ATOM 4848 C C . PRO A 1 636 ? -20.464 5.786 48.448 1.00 86.06 636 PRO A C 1
ATOM 4850 O O . PRO A 1 636 ? -21.676 5.774 48.253 1.00 86.06 636 PRO A O 1
ATOM 4853 N N . ASP A 1 637 ? -19.908 6.671 49.276 1.00 91.00 637 ASP A N 1
ATOM 4854 C CA . ASP A 1 637 ? -20.672 7.663 50.059 1.00 91.00 637 ASP A CA 1
ATOM 4855 C C . ASP A 1 637 ? -20.682 9.059 49.402 1.00 91.00 637 ASP A C 1
ATOM 4857 O O . ASP A 1 637 ? -20.340 10.075 50.009 1.00 91.00 637 ASP A O 1
ATOM 4861 N N . PHE A 1 638 ? -21.036 9.112 48.113 1.00 94.44 638 PHE A N 1
ATOM 4862 C CA . PHE A 1 638 ? -21.116 10.372 47.370 1.00 94.44 638 PHE A CA 1
ATOM 4863 C C . PHE A 1 638 ? -22.276 11.249 47.850 1.00 94.44 638 PHE A C 1
ATOM 4865 O O . PHE A 1 638 ? -23.433 10.829 47.893 1.00 94.44 638 PHE A O 1
ATOM 4872 N N . GLN A 1 639 ? -21.961 12.501 48.159 1.00 96.31 639 GLN A N 1
ATOM 4873 C CA . GLN A 1 639 ? -22.921 13.540 48.508 1.00 96.31 639 GLN A CA 1
ATOM 4874 C C . GLN A 1 639 ? -23.198 14.408 47.285 1.00 96.31 639 GLN A C 1
ATOM 4876 O O . GLN A 1 639 ? -22.263 14.949 46.693 1.00 96.31 639 GLN A O 1
ATOM 4881 N N . TRP A 1 640 ? -24.472 14.547 46.923 1.00 96.12 640 TRP A N 1
ATOM 4882 C CA . TRP A 1 640 ? -24.900 15.251 45.719 1.00 96.12 640 TRP A CA 1
ATOM 4883 C C . TRP A 1 640 ? -25.436 16.641 46.044 1.00 96.12 640 TRP A C 1
ATOM 4885 O O . TRP A 1 640 ? -26.201 16.823 46.989 1.00 96.12 640 TRP A O 1
ATOM 4895 N N . THR A 1 641 ? -25.045 17.638 45.254 1.00 95.69 641 THR A N 1
ATOM 4896 C CA . THR A 1 641 ? -25.497 19.025 45.409 1.00 95.69 641 THR A CA 1
ATOM 4897 C C . THR A 1 641 ? -25.682 19.707 44.056 1.00 95.69 641 THR A C 1
ATOM 4899 O O . THR A 1 641 ? -25.048 19.342 43.067 1.00 95.69 641 THR A O 1
ATOM 4902 N N . SER A 1 642 ? -26.543 20.722 44.021 1.00 95.50 642 SER A N 1
ATOM 4903 C CA . SER A 1 642 ? -26.736 21.618 42.876 1.00 95.50 642 SER A CA 1
ATOM 4904 C C . SER A 1 642 ? -26.370 23.043 43.278 1.00 95.50 642 SER A C 1
ATOM 4906 O O . SER A 1 642 ? -26.660 23.467 44.400 1.00 95.50 642 SER A O 1
ATOM 4908 N N . SER A 1 643 ? -25.746 23.793 42.368 1.00 96.25 643 SER A N 1
ATOM 4909 C CA . SER A 1 643 ? -25.388 25.198 42.599 1.00 96.25 643 SER A CA 1
ATOM 4910 C C . SER A 1 643 ? -26.602 26.123 42.767 1.00 96.25 643 SER A C 1
ATOM 4912 O O . SER A 1 643 ? -26.463 27.185 43.371 1.00 96.25 643 SER A O 1
ATOM 4914 N N . ASP A 1 644 ? -27.775 25.739 42.247 1.00 96.06 644 ASP A N 1
ATOM 4915 C CA . ASP A 1 644 ? -29.049 26.430 42.486 1.00 96.06 644 ASP A CA 1
ATOM 4916 C C . ASP A 1 644 ? -30.216 25.426 42.613 1.00 96.06 644 ASP A C 1
ATOM 4918 O O . ASP A 1 644 ? -30.807 25.010 41.608 1.00 96.06 644 ASP A O 1
ATOM 4922 N N . PRO A 1 645 ? -30.600 25.058 43.850 1.00 93.69 645 PRO A N 1
ATOM 4923 C CA . PRO A 1 645 ? -31.733 24.168 44.116 1.00 93.69 645 PRO A CA 1
ATOM 4924 C C . PRO A 1 645 ? -33.102 24.696 43.658 1.00 93.69 645 PRO A C 1
ATOM 4926 O O . PRO A 1 645 ? -34.081 23.950 43.685 1.00 93.69 645 PRO A O 1
ATOM 4929 N N . ASN A 1 646 ? -33.213 25.973 43.265 1.00 92.69 646 ASN A N 1
ATOM 4930 C CA . ASN A 1 646 ? -34.449 26.513 42.688 1.00 92.69 646 ASN A CA 1
ATOM 4931 C C . ASN A 1 646 ? -34.579 26.214 41.190 1.00 92.69 646 ASN A C 1
ATOM 4933 O O . ASN A 1 646 ? -35.685 26.310 40.662 1.00 92.69 646 ASN A O 1
ATOM 4937 N N . VAL A 1 647 ? -33.478 25.875 40.514 1.00 92.56 647 VAL A N 1
ATOM 4938 C CA . VAL A 1 647 ? -33.447 25.445 39.108 1.00 92.56 647 VAL A CA 1
ATOM 4939 C C . VAL A 1 647 ? -33.457 23.919 39.042 1.00 92.56 647 VAL A C 1
ATOM 4941 O O . VAL A 1 647 ? -34.317 23.348 38.375 1.00 92.56 647 VAL A O 1
ATOM 4944 N N . LEU A 1 648 ? -32.579 23.264 39.809 1.00 94.25 648 LEU A N 1
ATOM 4945 C CA . LEU A 1 648 ? -32.473 21.806 39.889 1.00 94.25 648 LEU A CA 1
ATOM 4946 C C . LEU A 1 648 ? -32.254 21.391 41.347 1.00 94.25 648 LEU A C 1
ATOM 4948 O O . LEU A 1 648 ? -31.177 21.622 41.900 1.00 94.25 648 LEU A O 1
ATOM 4952 N N . GLU A 1 649 ? -33.266 20.806 41.980 1.00 96.25 649 GLU A N 1
ATOM 4953 C CA . GLU A 1 649 ? -33.130 20.189 43.304 1.00 96.25 649 GLU A CA 1
ATOM 4954 C C . GLU A 1 649 ? -32.624 18.752 43.150 1.00 96.25 649 GLU A C 1
ATOM 4956 O O . GLU A 1 649 ? -32.962 18.074 42.186 1.00 96.25 649 GLU A O 1
ATOM 4961 N N . VAL A 1 650 ? -31.784 18.296 44.078 1.00 95.56 650 VAL A N 1
ATOM 4962 C CA . VAL A 1 650 ? -31.147 16.977 44.006 1.00 95.56 650 VAL A CA 1
ATOM 4963 C C . VAL A 1 650 ? -31.451 16.212 45.283 1.00 95.56 650 VAL A C 1
ATOM 4965 O O . VAL A 1 650 ? -31.180 16.712 46.374 1.00 95.56 650 VAL A O 1
ATOM 4968 N N . GLU A 1 651 ? -32.001 15.009 45.145 1.00 93.38 651 GLU A N 1
ATOM 4969 C CA . GLU A 1 651 ? -32.321 14.108 46.252 1.00 93.38 651 GLU A CA 1
ATOM 4970 C C . GLU A 1 651 ? -31.642 12.749 46.041 1.00 93.38 651 GLU A C 1
ATOM 4972 O O . GLU A 1 651 ? -31.814 12.104 45.010 1.00 93.38 651 GLU A O 1
ATOM 4977 N N . GLY A 1 652 ? -30.863 12.294 47.021 1.00 85.31 652 GLY A N 1
ATOM 4978 C CA . GLY A 1 652 ? -30.166 11.007 46.971 1.00 85.31 652 GLY A CA 1
ATOM 4979 C C . GLY A 1 652 ? -28.754 11.071 47.547 1.00 85.31 652 GLY A C 1
ATOM 4980 O O . GLY A 1 652 ? -28.236 12.141 47.866 1.00 85.31 652 GLY A O 1
ATOM 4981 N N . SER A 1 653 ? -28.140 9.903 47.710 1.00 86.94 653 SER A N 1
ATOM 4982 C CA . SER A 1 653 ? -26.770 9.750 48.200 1.00 86.94 653 SER A CA 1
ATOM 4983 C C . SER A 1 653 ? -26.150 8.465 47.661 1.00 86.94 653 SER A C 1
ATOM 4985 O O . SER A 1 653 ? -26.847 7.523 47.281 1.00 86.94 653 SER A O 1
ATOM 4987 N N . GLY A 1 654 ? -24.826 8.399 47.682 1.00 91.38 654 GLY A N 1
ATOM 4988 C CA . GLY A 1 654 ? -24.074 7.296 47.107 1.00 91.38 654 GLY A CA 1
ATOM 4989 C C . GLY A 1 654 ? -24.102 7.330 45.585 1.00 91.38 654 GLY A C 1
ATOM 4990 O O . GLY A 1 654 ? -24.002 8.396 44.990 1.00 91.38 654 GLY A O 1
ATOM 4991 N N . LEU A 1 655 ? -24.214 6.180 44.928 1.00 94.00 655 LEU A N 1
ATOM 4992 C CA . LEU A 1 655 ? -24.026 6.109 43.473 1.00 94.00 655 LEU A CA 1
ATOM 4993 C C . LEU A 1 655 ? -25.180 6.670 42.643 1.00 94.00 655 LEU A C 1
ATOM 4995 O O . LEU A 1 655 ? -25.033 6.739 41.433 1.00 94.00 655 LEU A O 1
ATOM 4999 N N . ASN A 1 656 ? -26.306 7.056 43.246 1.00 94.06 656 ASN A N 1
ATOM 5000 C CA . ASN A 1 656 ? -27.487 7.502 42.509 1.00 94.06 656 ASN A CA 1
ATOM 5001 C C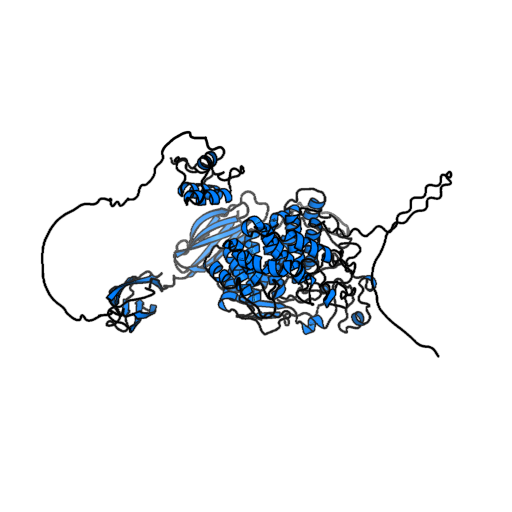 . ASN A 1 656 ? -28.121 8.735 43.155 1.00 94.06 656 ASN A C 1
ATOM 5003 O O . ASN A 1 656 ? -28.201 8.832 44.383 1.00 94.06 656 ASN A O 1
ATOM 5007 N N . ALA A 1 657 ? -28.640 9.628 42.317 1.00 95.69 657 ALA A N 1
ATOM 5008 C CA . ALA A 1 657 ? -29.451 10.764 42.724 1.00 95.69 657 ALA A CA 1
ATOM 5009 C C . ALA A 1 657 ? -30.627 10.987 41.767 1.00 95.69 657 ALA A C 1
ATOM 5011 O O . ALA A 1 657 ? -30.552 10.703 40.573 1.00 95.69 657 ALA A O 1
ATOM 5012 N N . THR A 1 658 ? -31.709 11.526 42.313 1.00 96.06 658 THR A N 1
ATOM 5013 C CA . THR A 1 658 ? -32.865 12.033 41.575 1.00 96.06 658 THR A CA 1
ATOM 5014 C C . THR A 1 658 ? -32.714 13.543 41.422 1.00 96.06 658 THR A C 1
ATOM 5016 O O . THR A 1 658 ? -32.361 14.240 42.374 1.00 96.06 658 THR A O 1
ATOM 5019 N N . LEU A 1 659 ? -32.942 14.044 40.213 1.00 96.19 659 LEU A N 1
ATOM 5020 C CA . LEU A 1 659 ? -32.832 15.446 39.837 1.00 96.19 659 LEU A CA 1
ATOM 5021 C C . LEU A 1 659 ? -34.236 15.992 39.551 1.00 96.19 659 LEU A C 1
ATOM 5023 O O . LEU A 1 659 ? -34.857 15.613 38.562 1.00 96.19 659 LEU A O 1
ATOM 5027 N N . HIS A 1 660 ? -34.716 16.899 40.395 1.00 95.44 660 HIS A N 1
ATOM 5028 C CA . HIS A 1 660 ? -36.014 17.557 40.269 1.00 95.44 660 HIS A CA 1
ATOM 5029 C C . HIS A 1 660 ? -35.845 18.901 39.555 1.00 95.44 660 HIS A C 1
ATOM 5031 O O . HIS A 1 660 ? -35.357 19.879 40.139 1.00 95.44 660 HIS A O 1
ATOM 5037 N N . ALA A 1 661 ? -36.231 18.969 38.281 1.00 92.94 661 ALA A N 1
ATOM 5038 C CA . ALA A 1 661 ? -36.078 20.167 37.466 1.00 92.94 661 ALA A CA 1
ATOM 5039 C C . ALA A 1 661 ? -37.222 21.151 37.731 1.00 92.94 661 ALA A C 1
ATOM 5041 O O . ALA A 1 661 ? -38.360 20.935 37.325 1.00 92.94 661 ALA A O 1
ATOM 5042 N N . LYS A 1 662 ? -36.942 22.260 38.415 1.00 91.50 662 LYS A N 1
ATOM 5043 C CA . LYS A 1 662 ? -37.978 23.193 38.889 1.00 91.50 662 LYS A CA 1
ATOM 5044 C C . LYS A 1 662 ? -38.192 24.383 37.965 1.00 91.50 662 LYS A C 1
ATOM 5046 O O . LYS A 1 662 ? -39.330 24.759 37.703 1.00 91.50 662 LYS A O 1
ATOM 5051 N N . ASN A 1 663 ? -37.111 25.002 37.502 1.00 90.12 663 ASN A N 1
ATOM 5052 C CA . ASN A 1 663 ? -37.146 26.212 36.678 1.00 90.12 663 ASN A CA 1
ATOM 5053 C C . ASN A 1 663 ? -36.059 26.145 35.608 1.00 90.12 663 ASN A C 1
ATOM 5055 O O . ASN A 1 663 ? -35.126 25.364 35.732 1.00 90.12 663 ASN A O 1
ATOM 5059 N N . GLY A 1 664 ? -36.163 26.980 34.575 1.00 88.88 664 GLY A N 1
ATOM 5060 C CA . GLY A 1 664 ? -35.108 27.084 33.570 1.00 88.88 664 GLY A CA 1
ATOM 5061 C C . GLY A 1 664 ? -33.874 27.821 34.067 1.00 88.88 664 GLY A C 1
ATOM 5062 O O . GLY A 1 664 ? -33.984 28.782 34.831 1.00 88.88 664 GLY A O 1
ATOM 5063 N N . GLY A 1 665 ? -32.711 27.405 33.581 1.00 89.88 665 GLY A N 1
ATOM 5064 C CA . GLY A 1 665 ? -31.423 27.996 33.920 1.00 89.88 665 GLY A CA 1
ATOM 5065 C C . GLY A 1 665 ? -30.286 26.987 33.821 1.00 89.88 665 GLY A C 1
ATOM 5066 O O . GLY A 1 665 ? -30.506 25.813 33.542 1.00 89.88 665 GLY A O 1
ATOM 5067 N N . THR A 1 666 ? -29.068 27.449 34.077 1.00 90.56 666 THR A N 1
ATOM 5068 C CA . THR A 1 666 ? -27.863 26.613 34.062 1.00 90.56 666 THR A CA 1
ATOM 5069 C C . THR A 1 666 ? -27.352 26.429 35.487 1.00 90.56 666 THR A C 1
ATOM 5071 O O . THR A 1 666 ? -27.202 27.409 36.219 1.00 90.56 666 THR A O 1
ATOM 5074 N N . VAL A 1 667 ? -27.081 25.187 35.889 1.00 94.31 667 VAL A N 1
ATOM 5075 C CA . VAL A 1 667 ? -26.567 24.830 37.222 1.00 94.31 667 VAL A CA 1
ATOM 5076 C C . VAL A 1 667 ? -25.371 23.896 37.135 1.00 94.31 667 VAL A C 1
ATOM 5078 O O . VAL A 1 667 ? -25.204 23.169 36.165 1.00 94.31 667 VAL A O 1
ATOM 5081 N N . THR A 1 668 ? -24.548 23.868 38.178 1.00 95.00 668 THR A N 1
ATOM 5082 C CA . THR A 1 668 ? -23.497 22.865 38.354 1.00 95.00 668 THR A CA 1
ATOM 5083 C C . THR A 1 668 ? -23.980 21.779 39.310 1.00 95.00 668 THR A C 1
ATOM 5085 O O . THR A 1 668 ? -24.195 22.041 40.494 1.00 95.00 668 THR A O 1
ATOM 5088 N N . LEU A 1 669 ? -24.122 20.558 38.800 1.00 95.75 669 LEU A N 1
ATOM 5089 C CA . LEU A 1 669 ? -24.313 19.343 39.583 1.00 95.75 669 LEU A CA 1
ATOM 5090 C C . LEU A 1 669 ? -22.955 18.876 40.112 1.00 95.75 669 LEU A C 1
ATOM 5092 O O . LEU A 1 669 ? -21.994 18.783 39.350 1.00 95.75 669 LEU A O 1
ATOM 5096 N N . THR A 1 670 ? -22.868 18.601 41.410 1.00 95.88 670 THR A N 1
ATOM 5097 C CA . THR A 1 670 ? -21.631 18.179 42.080 1.00 95.88 670 THR A CA 1
ATOM 5098 C C . THR A 1 670 ? -21.874 16.920 42.897 1.00 95.88 670 THR A C 1
ATOM 5100 O O . THR A 1 670 ? -22.836 16.879 43.663 1.00 95.88 670 THR A O 1
ATOM 5103 N N . ALA A 1 671 ? -20.984 15.935 42.785 1.00 95.75 671 ALA A N 1
ATOM 5104 C CA . ALA A 1 671 ? -20.967 14.755 43.640 1.00 95.75 671 ALA A CA 1
ATOM 5105 C C . ALA A 1 671 ? -19.593 14.573 44.297 1.00 95.75 671 ALA A C 1
ATOM 5107 O O . ALA A 1 671 ? -18.573 14.533 43.608 1.00 95.75 671 ALA A O 1
ATOM 5108 N N . THR A 1 672 ? -19.556 14.447 45.624 1.00 93.94 672 THR A N 1
ATOM 5109 C CA . THR A 1 672 ? -18.302 14.401 46.397 1.00 93.94 672 THR A CA 1
ATOM 5110 C C . THR A 1 672 ? -18.257 13.203 47.337 1.00 93.94 672 THR A C 1
ATOM 5112 O O . THR A 1 672 ? -19.184 13.005 48.114 1.00 93.94 672 THR A O 1
ATOM 5115 N N . ASN A 1 673 ? -17.152 12.456 47.327 1.00 91.44 673 ASN A N 1
ATOM 5116 C CA . ASN A 1 673 ? -16.848 11.386 48.279 1.00 91.44 673 ASN A CA 1
ATOM 5117 C C . ASN A 1 673 ? -15.394 11.531 48.759 1.00 91.44 673 ASN A C 1
ATOM 5119 O O . ASN A 1 673 ? -14.448 11.318 47.999 1.00 91.44 673 ASN A O 1
ATOM 5123 N N . GLY A 1 674 ? -15.203 11.959 50.009 1.00 86.50 674 GLY A N 1
ATOM 5124 C CA . GLY A 1 674 ? -13.874 12.246 50.554 1.00 86.50 674 GLY A CA 1
ATOM 5125 C C . GLY A 1 674 ? -13.127 13.319 49.748 1.00 86.50 674 GLY A C 1
ATOM 5126 O O . GLY A 1 674 ? -13.544 14.474 49.708 1.00 86.50 674 GLY A O 1
ATOM 5127 N N . SER A 1 675 ? -12.003 12.941 49.130 1.00 81.50 675 SER A N 1
ATOM 5128 C CA . SER A 1 675 ? -11.200 13.821 48.261 1.00 81.50 675 SER A CA 1
ATOM 5129 C C . SER A 1 675 ? -11.631 13.807 46.789 1.00 81.50 675 SER A C 1
ATOM 5131 O O . SER A 1 675 ? -11.146 14.630 46.016 1.00 81.50 675 SER A O 1
ATOM 5133 N N . ILE A 1 676 ? -12.532 12.904 46.394 1.00 86.12 676 ILE A N 1
ATOM 5134 C CA . ILE A 1 676 ? -13.012 12.769 45.016 1.00 86.12 676 ILE A CA 1
ATOM 5135 C C . ILE A 1 676 ? -14.214 13.695 44.824 1.00 86.12 676 ILE A C 1
ATOM 5137 O O . ILE A 1 676 ? -15.157 13.664 45.611 1.00 86.12 676 ILE A O 1
ATOM 5141 N N . THR A 1 677 ? -14.184 14.538 43.790 1.00 93.31 677 THR A N 1
ATOM 5142 C CA . THR A 1 677 ? -15.288 15.445 43.437 1.00 93.31 677 THR A CA 1
ATOM 5143 C C . THR A 1 677 ? -15.516 15.433 41.931 1.00 93.31 677 THR A C 1
ATOM 5145 O O . THR A 1 677 ? -14.597 15.721 41.168 1.00 93.31 677 THR A O 1
ATOM 5148 N N . LEU A 1 678 ? -16.747 15.136 41.521 1.00 93.69 678 LEU A N 1
ATOM 5149 C CA . LEU A 1 678 ? -17.227 15.221 40.145 1.00 93.69 678 LEU A CA 1
ATOM 5150 C C . LEU A 1 678 ? -18.120 16.449 39.995 1.00 93.69 678 LEU A C 1
ATOM 5152 O O . LEU A 1 678 ? -18.960 16.708 40.856 1.00 93.69 678 LEU A O 1
ATOM 5156 N N . THR A 1 679 ? -17.965 17.188 38.899 1.00 94.94 679 THR A N 1
ATOM 5157 C CA . THR A 1 679 ? -18.827 18.326 38.559 1.00 94.94 679 THR A CA 1
ATOM 5158 C C . THR A 1 679 ? -19.332 18.217 37.123 1.00 94.94 679 THR A C 1
ATOM 5160 O O . THR A 1 679 ? -18.643 17.697 36.242 1.00 94.94 679 THR A O 1
ATOM 5163 N N . LYS A 1 680 ? -20.555 18.690 36.877 1.00 92.69 680 LYS A N 1
ATOM 5164 C CA . LYS A 1 680 ? -21.156 18.776 35.542 1.00 92.69 680 LYS A CA 1
ATOM 5165 C C . LYS A 1 680 ? -22.063 19.997 35.453 1.00 92.69 680 LYS A C 1
ATOM 5167 O O . LYS A 1 680 ? -22.879 20.224 36.339 1.00 92.69 680 LYS A O 1
ATOM 5172 N N . GLU A 1 681 ? -21.931 20.775 34.387 1.00 93.12 681 GLU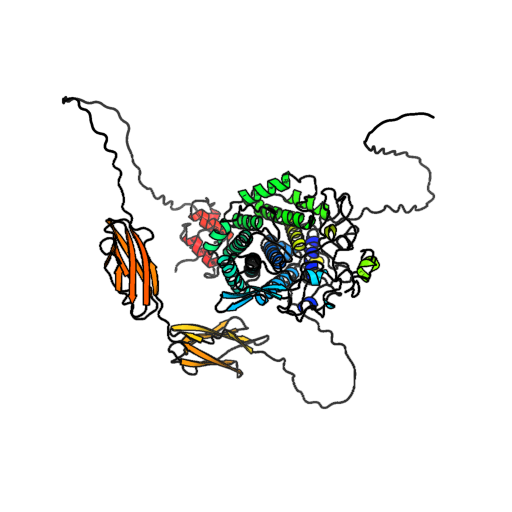 A N 1
ATOM 5173 C CA . GLU A 1 681 ? -22.882 21.842 34.074 1.00 93.12 681 GLU A CA 1
ATOM 5174 C C . GLU A 1 681 ? -24.121 21.254 33.382 1.00 93.12 681 GLU A C 1
ATOM 5176 O O . GLU A 1 681 ? -23.994 20.432 32.473 1.00 93.12 681 GLU A O 1
ATOM 5181 N N . ILE A 1 682 ? -25.304 21.652 33.844 1.00 90.81 682 ILE A N 1
ATOM 5182 C CA . ILE A 1 682 ? -26.610 21.162 33.410 1.00 90.81 682 ILE A CA 1
ATOM 5183 C C . ILE A 1 682 ? -27.472 22.363 33.029 1.00 90.81 682 ILE A C 1
ATOM 5185 O O . ILE A 1 682 ? -27.676 23.271 33.837 1.00 90.81 682 ILE A O 1
ATOM 5189 N N . GLU A 1 683 ? -28.000 22.354 31.808 1.00 90.31 683 GLU A N 1
ATOM 5190 C CA . GLU A 1 683 ? -28.976 23.333 31.334 1.00 90.31 683 GLU A CA 1
ATOM 5191 C C . GLU A 1 683 ? -30.393 22.761 31.468 1.00 90.31 683 GLU A C 1
ATOM 5193 O O . GLU A 1 683 ? -30.702 21.694 30.938 1.00 90.31 683 GLU A O 1
ATOM 5198 N N . VAL A 1 684 ? -31.256 23.480 32.185 1.00 89.31 684 VAL A N 1
ATOM 5199 C CA . VAL A 1 684 ? -32.678 23.169 32.336 1.00 89.31 684 VAL A CA 1
ATOM 5200 C C . VAL A 1 684 ? -33.477 24.084 31.414 1.00 89.31 684 VAL A C 1
ATOM 5202 O O . VAL A 1 684 ? -33.457 25.310 31.560 1.00 89.31 684 VAL A O 1
ATOM 5205 N N . ALA A 1 685 ? -34.205 23.496 30.470 1.00 84.88 685 ALA A N 1
ATOM 5206 C CA . ALA A 1 685 ? -35.037 24.220 29.518 1.00 84.88 685 ALA A CA 1
ATOM 5207 C C . ALA A 1 685 ? -36.464 24.440 30.048 1.00 84.88 685 ALA A C 1
ATOM 5209 O O . ALA A 1 685 ? -36.999 23.630 30.801 1.00 84.88 685 ALA A O 1
ATOM 5210 N N . ILE A 1 686 ? -37.123 25.522 29.617 1.00 82.31 686 ILE A N 1
ATOM 5211 C CA . ILE A 1 686 ? -38.551 25.769 29.886 1.00 82.31 686 ILE A CA 1
ATOM 5212 C C . ILE A 1 686 ? -39.335 25.497 28.607 1.00 82.31 686 ILE A C 1
ATOM 5214 O O . ILE A 1 686 ? -39.070 26.105 27.569 1.00 82.31 686 ILE A O 1
ATOM 5218 N N . CYS A 1 687 ? -40.341 24.628 28.688 1.00 59.03 687 CYS A N 1
ATOM 5219 C CA . CYS A 1 687 ? -41.268 24.413 27.585 1.00 59.03 687 CYS A CA 1
ATOM 5220 C C . CYS A 1 687 ? -42.238 25.604 27.479 1.00 59.03 687 CYS A C 1
ATOM 5222 O O . CYS A 1 687 ? -43.104 25.799 28.334 1.00 59.03 687 CYS A O 1
ATOM 5224 N N . ILE A 1 688 ? -42.096 26.428 26.436 1.00 55.56 688 ILE A N 1
ATOM 5225 C CA . ILE A 1 688 ? -43.050 27.501 26.131 1.00 55.56 688 ILE A CA 1
ATOM 5226 C C . ILE A 1 688 ? -44.121 26.932 25.196 1.00 55.56 688 ILE A C 1
ATOM 5228 O O . ILE A 1 688 ? -43.926 26.842 23.986 1.00 55.56 688 ILE A O 1
ATOM 5232 N N . LEU A 1 689 ? -45.276 26.574 25.755 1.00 45.34 689 LEU A N 1
ATOM 5233 C CA . LEU A 1 689 ? -46.479 26.274 24.977 1.00 45.34 689 LEU A CA 1
ATOM 5234 C C . LEU A 1 689 ? -47.052 27.577 24.395 1.00 45.34 689 LEU A C 1
ATOM 5236 O O . LEU A 1 689 ? -47.725 28.343 25.082 1.00 45.34 689 LEU A O 1
ATOM 5240 N N . THR A 1 690 ? -46.810 27.836 23.111 1.00 37.25 690 THR A N 1
ATOM 5241 C CA . THR A 1 690 ? -47.522 28.867 22.345 1.00 37.25 690 THR A CA 1
ATOM 5242 C C . THR A 1 690 ? -48.912 28.360 21.956 1.00 37.25 690 THR A C 1
ATOM 5244 O O . THR A 1 690 ? -49.117 27.767 20.902 1.00 37.25 690 THR A O 1
ATOM 5247 N N . THR A 1 691 ? -49.906 28.615 22.806 1.00 34.78 691 THR A N 1
ATOM 5248 C CA . THR A 1 691 ? -51.323 28.470 22.444 1.00 34.78 691 THR A CA 1
ATOM 5249 C C . THR A 1 691 ? -51.775 29.677 21.619 1.00 34.78 691 THR A C 1
ATOM 5251 O O . THR A 1 691 ? -51.812 30.796 22.132 1.00 34.78 691 THR A O 1
ATOM 5254 N N . SER A 1 692 ? -52.134 29.470 20.349 1.00 35.69 692 SER A N 1
ATOM 5255 C CA . SER A 1 692 ? -52.809 30.478 19.526 1.00 35.69 692 SER A CA 1
ATOM 5256 C C . SER A 1 692 ? -54.298 30.546 19.882 1.00 35.69 692 SER A C 1
ATOM 5258 O O . SER A 1 692 ? -55.110 29.713 19.485 1.00 35.69 692 SER A O 1
ATOM 5260 N N . THR A 1 693 ? -54.679 31.562 20.649 1.00 31.00 693 THR A N 1
ATOM 5261 C CA . THR A 1 693 ? -56.080 31.905 20.918 1.00 31.00 693 THR A CA 1
ATOM 5262 C C . THR A 1 693 ? -56.612 32.768 19.773 1.00 31.00 693 THR A C 1
ATOM 5264 O O . THR A 1 693 ? -56.081 33.844 19.507 1.00 31.00 693 THR A O 1
ATOM 5267 N N . THR A 1 694 ? -57.668 32.312 19.094 1.00 31.03 694 THR A N 1
ATOM 5268 C CA . THR A 1 694 ? -58.452 33.130 18.151 1.00 31.03 694 THR A CA 1
ATOM 5269 C C . THR A 1 694 ? -59.762 33.489 18.855 1.00 31.03 694 THR A C 1
ATOM 5271 O O . THR A 1 694 ? -60.503 32.587 19.238 1.00 31.03 694 THR A O 1
ATOM 5274 N N . GLU A 1 695 ? -60.018 34.777 19.099 1.00 32.28 695 GLU A N 1
ATOM 5275 C CA . GLU A 1 695 ? -61.253 35.265 19.733 1.00 32.28 695 GLU A CA 1
ATOM 5276 C C . GLU A 1 695 ? -62.464 35.181 18.784 1.00 32.28 695 GLU A C 1
ATOM 5278 O O . GLU A 1 695 ? -62.372 35.472 17.591 1.00 32.28 695 GLU A O 1
ATOM 5283 N N . GLU A 1 696 ? -63.615 34.802 19.346 1.00 30.36 696 GLU A N 1
ATOM 5284 C CA . GLU A 1 696 ? -64.933 34.779 18.704 1.00 30.36 696 GLU A CA 1
ATOM 5285 C C . GLU A 1 696 ? -65.448 36.176 18.305 1.00 30.36 696 GLU A C 1
ATOM 5287 O O . GLU A 1 696 ? -65.228 37.178 18.983 1.00 30.36 696 GLU A O 1
ATOM 5292 N N . THR A 1 697 ? -66.301 36.223 17.275 1.00 27.06 697 THR A N 1
ATOM 5293 C CA . THR A 1 697 ? -67.372 37.228 17.173 1.00 27.06 697 THR A CA 1
ATOM 5294 C C . THR A 1 697 ? -68.704 36.541 16.839 1.00 27.06 697 THR A C 1
ATOM 5296 O O . THR A 1 697 ? -68.954 36.128 15.714 1.00 27.06 697 THR A O 1
ATOM 5299 N N . THR A 1 698 ? -69.519 36.407 17.886 1.00 26.97 698 THR A N 1
ATOM 5300 C CA . THR A 1 698 ? -70.989 36.320 18.023 1.00 26.97 698 THR A CA 1
ATOM 5301 C C . THR A 1 698 ? -71.874 36.139 16.773 1.00 26.97 698 THR A C 1
ATOM 5303 O O . THR A 1 698 ? -71.914 37.034 15.935 1.00 26.97 698 THR A O 1
ATOM 5306 N N . THR A 1 699 ? -72.777 35.135 16.758 1.00 24.88 699 THR A N 1
ATOM 5307 C CA . THR A 1 699 ? -74.259 35.345 16.746 1.00 24.88 699 THR A CA 1
ATOM 5308 C C . THR A 1 699 ? -75.116 34.061 16.922 1.00 24.88 699 THR A C 1
ATOM 5310 O O . THR A 1 699 ? -75.061 33.143 16.118 1.00 24.88 699 THR A O 1
ATOM 5313 N N . THR A 1 700 ? -75.980 34.103 17.949 1.00 24.31 700 THR A N 1
ATOM 5314 C CA . THR A 1 700 ? -77.396 33.649 18.054 1.00 24.31 700 THR A CA 1
ATOM 5315 C C . THR A 1 700 ? -77.829 32.169 17.928 1.00 24.31 700 THR A C 1
ATOM 5317 O O . THR A 1 700 ? -77.962 31.615 16.846 1.00 24.31 700 THR A O 1
ATOM 5320 N N . THR A 1 701 ? -78.230 31.630 19.090 1.00 25.88 701 THR A N 1
ATOM 5321 C CA . THR A 1 701 ? -79.451 30.865 19.458 1.00 25.88 701 THR A CA 1
ATOM 5322 C C . THR A 1 701 ? -80.288 30.169 18.363 1.00 25.88 701 THR A C 1
ATOM 5324 O O . THR A 1 701 ? -80.881 30.842 17.522 1.00 25.88 701 THR A O 1
ATOM 5327 N N . THR A 1 702 ? -80.550 28.857 18.501 1.00 24.56 702 THR A N 1
ATOM 5328 C CA . THR A 1 702 ? -81.818 28.248 19.013 1.00 24.56 702 THR A CA 1
ATOM 5329 C C . THR A 1 702 ? -81.895 26.752 18.654 1.00 24.56 702 THR A C 1
ATOM 5331 O O . THR A 1 702 ? -81.669 26.367 17.511 1.00 24.56 702 THR A O 1
ATOM 5334 N N . GLU A 1 703 ? -82.250 25.918 19.637 1.00 34.19 703 GLU A N 1
ATOM 5335 C CA . GLU A 1 703 ? -82.581 24.491 19.495 1.00 34.19 703 GLU A CA 1
ATOM 5336 C C . GLU A 1 703 ? -83.770 24.232 18.556 1.00 34.19 703 GLU A C 1
ATOM 5338 O O . GLU A 1 703 ? -84.769 24.949 18.599 1.00 34.19 703 GLU A O 1
ATOM 5343 N N . SER A 1 704 ? -83.728 23.123 17.809 1.00 24.39 704 SER A N 1
ATOM 5344 C CA . SER A 1 704 ? -84.916 22.347 17.415 1.00 24.39 704 SER A CA 1
ATOM 5345 C C . SER A 1 704 ? -84.537 20.927 16.985 1.00 24.39 704 SER A C 1
ATOM 5347 O O . SER A 1 704 ? -83.704 20.713 16.112 1.00 24.39 704 SER A O 1
ATOM 5349 N N . VAL A 1 705 ? -85.204 19.972 17.626 1.00 28.30 705 VAL A N 1
ATOM 5350 C CA . VAL A 1 705 ? -85.181 18.511 17.469 1.00 28.30 705 VAL A CA 1
ATOM 5351 C C . VAL A 1 705 ? -85.844 18.085 16.148 1.00 28.30 705 VAL A C 1
ATOM 5353 O O . VAL A 1 705 ? -86.871 18.664 15.814 1.00 28.30 705 VAL A O 1
ATOM 5356 N N . THR A 1 706 ? -85.344 17.052 15.446 1.00 23.78 706 THR A N 1
ATOM 5357 C CA . THR A 1 706 ? -86.047 15.775 15.112 1.00 23.78 706 THR A CA 1
ATOM 5358 C C . THR A 1 706 ? -85.480 14.987 13.910 1.00 23.78 706 THR A C 1
ATOM 5360 O O . THR A 1 706 ? -85.242 15.521 12.835 1.00 23.78 706 THR A O 1
ATOM 5363 N N . THR A 1 707 ? -85.436 13.661 14.135 1.00 23.33 707 THR A N 1
ATOM 5364 C CA . THR A 1 707 ? -85.731 12.510 13.243 1.00 23.33 707 THR A CA 1
ATOM 5365 C C . THR A 1 707 ? -84.738 11.995 12.189 1.00 23.33 707 THR A C 1
ATOM 5367 O O . THR A 1 707 ? -84.476 12.642 11.187 1.00 23.33 707 THR A O 1
ATOM 5370 N N . ASN A 1 708 ? -84.332 10.733 12.430 1.00 29.08 708 ASN A N 1
ATOM 5371 C CA . ASN A 1 708 ? -84.165 9.569 11.539 1.00 29.08 708 ASN A CA 1
ATOM 5372 C C . ASN A 1 708 ? -83.952 9.818 10.039 1.00 29.08 708 ASN A C 1
ATOM 5374 O O . ASN A 1 708 ? -84.849 10.335 9.383 1.00 29.08 708 ASN A O 1
ATOM 5378 N N . SER A 1 709 ? -82.928 9.204 9.440 1.00 26.06 709 SER A N 1
ATOM 5379 C CA . SER A 1 709 ? -83.008 7.868 8.803 1.00 26.06 709 SER A CA 1
ATOM 5380 C C . SER A 1 709 ? -81.660 7.469 8.174 1.00 26.06 709 SER A C 1
ATOM 5382 O O . SER A 1 709 ? -80.939 8.320 7.673 1.00 26.06 709 SER A O 1
ATOM 5384 N N . ASP A 1 710 ? -81.347 6.177 8.303 1.00 28.56 710 ASP A N 1
ATOM 5385 C CA . ASP A 1 710 ? -80.564 5.282 7.436 1.00 28.56 710 ASP A CA 1
ATOM 5386 C C . ASP A 1 710 ? -79.499 5.865 6.486 1.00 28.56 710 ASP A C 1
ATOM 5388 O O . ASP A 1 710 ? -79.820 6.557 5.530 1.00 28.56 710 ASP A O 1
ATOM 5392 N N . GLU A 1 711 ? -78.243 5.427 6.638 1.00 29.06 711 GLU A N 1
ATOM 5393 C CA . GLU A 1 711 ? -77.679 4.413 5.731 1.00 29.06 711 GLU A CA 1
ATOM 5394 C C . GLU A 1 711 ? -76.295 3.912 6.195 1.00 29.06 711 GLU A C 1
ATOM 5396 O O . GLU A 1 711 ? -75.339 4.648 6.419 1.00 29.06 711 GLU A O 1
ATOM 5401 N N . THR A 1 712 ? -76.251 2.594 6.344 1.00 27.09 712 THR A N 1
ATOM 5402 C CA . THR A 1 712 ? -75.148 1.631 6.268 1.00 27.09 712 THR A CA 1
ATOM 5403 C C . THR A 1 712 ? -73.854 2.108 5.587 1.00 27.09 712 THR A C 1
ATOM 5405 O O . THR A 1 712 ? -73.847 2.337 4.385 1.00 27.09 712 THR A O 1
ATOM 5408 N N . THR A 1 713 ? -72.708 2.055 6.276 1.00 27.12 713 THR A N 1
ATOM 5409 C CA . THR A 1 713 ? -71.652 1.048 6.013 1.00 27.12 713 THR A CA 1
ATOM 5410 C C . THR A 1 713 ? -70.661 0.989 7.178 1.00 27.12 713 THR A C 1
ATOM 5412 O O . THR A 1 713 ? -70.313 2.000 7.779 1.00 27.12 713 THR A O 1
ATOM 5415 N N . ALA A 1 714 ? -70.283 -0.234 7.537 1.00 27.22 714 ALA A N 1
ATOM 5416 C CA . ALA A 1 714 ? -69.691 -0.602 8.809 1.00 27.22 714 ALA A CA 1
ATOM 5417 C C . ALA A 1 714 ? -68.213 -0.214 8.975 1.00 27.22 714 ALA A C 1
ATOM 5419 O O . ALA A 1 714 ? -67.384 -0.370 8.083 1.00 27.22 714 ALA A O 1
ATOM 5420 N N . THR A 1 715 ? -67.927 0.213 10.199 1.00 27.09 715 THR A N 1
ATOM 5421 C CA . THR A 1 715 ? -66.645 0.219 10.901 1.00 27.09 715 THR A CA 1
ATOM 5422 C C . THR A 1 715 ? -66.160 -1.205 11.178 1.00 27.09 715 THR A C 1
ATOM 5424 O O . THR A 1 715 ? -66.976 -2.024 11.583 1.00 27.09 715 THR A O 1
ATOM 5427 N N . THR A 1 716 ? -64.849 -1.446 11.077 1.00 24.50 716 THR A N 1
ATOM 5428 C CA . THR A 1 716 ? -64.034 -2.345 11.940 1.00 24.50 716 THR A CA 1
ATOM 5429 C C . THR A 1 716 ? -62.577 -2.185 11.477 1.00 24.50 716 THR A C 1
ATOM 5431 O O . THR A 1 716 ? -62.329 -2.261 10.282 1.00 24.50 716 THR A O 1
ATOM 5434 N N . SER A 1 717 ? -61.595 -1.764 12.282 1.00 32.31 717 SER A N 1
ATOM 5435 C CA . SER A 1 717 ? -61.071 -2.371 13.519 1.00 32.31 717 SER A CA 1
ATOM 5436 C C . SER A 1 717 ? -60.716 -3.853 13.343 1.00 32.31 717 SER A C 1
ATOM 5438 O O . SER A 1 717 ? -61.597 -4.700 13.267 1.00 32.31 717 SER A O 1
ATOM 5440 N N . GLY A 1 718 ? -59.416 -4.138 13.292 1.00 25.94 718 GLY A N 1
ATOM 5441 C CA . GLY A 1 718 ? -58.785 -5.450 13.470 1.00 25.94 718 GLY A CA 1
ATOM 5442 C C . GLY A 1 718 ? -57.314 -5.155 13.770 1.00 25.94 718 GLY A C 1
ATOM 5443 O O . GLY A 1 718 ? -56.663 -4.513 12.956 1.00 25.94 718 GLY A O 1
ATOM 5444 N N . SER A 1 719 ? -56.847 -5.257 15.016 1.00 25.48 719 SER A N 1
ATOM 5445 C CA . SER A 1 719 ? -56.610 -6.470 15.813 1.00 25.48 719 SER A CA 1
ATOM 5446 C C . SER A 1 719 ? -55.562 -7.367 15.170 1.00 25.48 719 SER A C 1
ATOM 5448 O O . SER A 1 719 ? -55.784 -7.932 14.102 1.00 25.48 719 SER A O 1
ATOM 5450 N N . GLU A 1 720 ? -54.448 -7.487 15.889 1.00 37.75 720 GLU A N 1
ATOM 5451 C CA . GLU A 1 720 ? -53.388 -8.472 15.721 1.00 37.75 720 GLU A CA 1
ATOM 5452 C C . GLU A 1 720 ? -53.957 -9.865 15.445 1.00 37.75 720 GLU A C 1
ATOM 5454 O O . GLU A 1 720 ? -54.955 -10.292 16.035 1.00 37.75 720 GLU A O 1
ATOM 5459 N N . THR A 1 721 ? -53.300 -10.596 14.551 1.00 22.58 721 THR A N 1
ATOM 5460 C CA . THR A 1 721 ? -53.419 -12.050 14.474 1.00 22.58 721 THR A CA 1
ATOM 5461 C C . THR A 1 721 ? -52.048 -12.626 14.156 1.00 22.58 721 THR A C 1
ATOM 5463 O O . THR A 1 721 ? -51.564 -12.564 13.028 1.00 22.58 721 THR A O 1
ATOM 5466 N N . THR A 1 722 ? -51.433 -13.191 15.190 1.00 27.89 722 THR A N 1
ATOM 5467 C CA . THR A 1 722 ? -50.365 -14.185 15.120 1.00 27.89 722 THR A CA 1
ATOM 5468 C C . THR A 1 722 ? -50.847 -15.342 14.247 1.00 27.89 722 THR A C 1
ATOM 5470 O O . THR A 1 722 ? -51.856 -15.973 14.566 1.00 27.89 722 THR A O 1
ATOM 5473 N N . THR A 1 723 ? -50.159 -15.628 13.142 1.00 24.77 723 THR A N 1
ATOM 5474 C CA . THR A 1 723 ? -50.442 -16.827 12.343 1.00 24.77 723 THR A CA 1
ATOM 5475 C C . THR A 1 723 ? -49.401 -17.882 12.688 1.00 24.77 723 THR A C 1
ATOM 5477 O O . THR A 1 723 ? -48.288 -17.857 12.183 1.00 24.77 723 THR A O 1
ATOM 5480 N N . THR A 1 724 ? -49.774 -18.796 13.581 1.00 27.86 724 THR A N 1
ATOM 5481 C CA . THR A 1 724 ? -49.120 -20.096 13.745 1.00 27.86 724 THR A CA 1
ATOM 5482 C C . THR A 1 724 ? -49.659 -21.032 12.666 1.00 27.86 724 THR A C 1
ATOM 5484 O O . THR A 1 724 ? -50.851 -21.341 12.640 1.00 27.86 724 THR A O 1
ATOM 5487 N N . THR A 1 725 ? -48.792 -21.516 11.781 1.00 26.53 725 THR A N 1
ATOM 5488 C CA . THR A 1 725 ? -49.098 -22.638 10.882 1.00 26.53 725 THR A CA 1
ATOM 5489 C C . THR A 1 725 ? -48.290 -23.852 11.307 1.00 26.53 725 THR A C 1
ATOM 5491 O O . THR A 1 725 ? -47.102 -23.949 11.027 1.00 26.53 725 THR A O 1
ATOM 5494 N N . LYS A 1 726 ? -48.959 -24.792 11.984 1.00 29.86 726 LYS A N 1
ATOM 5495 C CA . LYS A 1 726 ? -48.444 -26.131 12.285 1.00 29.86 726 LYS A CA 1
ATOM 5496 C C . LYS A 1 726 ? -48.829 -27.112 11.169 1.00 29.86 726 LYS A C 1
ATOM 5498 O O . LYS A 1 726 ? -50.016 -27.363 10.977 1.00 29.86 726 LYS A O 1
ATOM 5503 N N . GLY A 1 727 ? -47.813 -27.717 10.544 1.00 33.31 727 GLY A N 1
ATOM 5504 C CA . GLY A 1 727 ? -47.797 -29.109 10.064 1.00 33.31 727 GLY A CA 1
ATOM 5505 C C . GLY A 1 727 ? -48.278 -29.416 8.636 1.00 33.31 727 GLY A C 1
ATOM 5506 O O . GLY A 1 727 ? -49.475 -29.384 8.359 1.00 33.31 727 GLY A O 1
ATOM 5507 N N . GLY A 1 728 ? -47.349 -29.880 7.789 1.00 28.55 728 GLY A N 1
ATOM 5508 C CA . GLY A 1 728 ? -47.634 -30.659 6.577 1.00 28.55 728 GLY A CA 1
ATOM 5509 C C . GLY A 1 728 ? -46.376 -30.964 5.750 1.00 28.55 728 GLY A C 1
ATOM 5510 O O . GLY A 1 728 ? -45.870 -30.053 5.115 1.00 28.55 728 GLY A O 1
ATOM 5511 N N . ASP A 1 729 ? -45.944 -32.235 5.784 1.00 36.12 729 ASP A N 1
ATOM 5512 C CA . ASP A 1 729 ? -44.752 -32.882 5.190 1.00 36.12 729 ASP A CA 1
ATOM 5513 C C . ASP A 1 729 ? -43.373 -32.330 5.610 1.00 36.12 729 ASP A C 1
ATOM 5515 O O . ASP A 1 729 ? -42.925 -31.266 5.203 1.00 36.12 729 ASP A O 1
ATOM 5519 N N . VAL A 1 730 ? -42.679 -33.093 6.467 1.00 49.22 730 VAL A N 1
ATOM 5520 C CA . VAL A 1 730 ? -41.284 -32.827 6.841 1.00 49.22 730 VAL A CA 1
ATOM 5521 C C . VAL A 1 730 ? -40.416 -33.460 5.767 1.00 49.22 730 VAL A C 1
ATOM 5523 O O . VAL A 1 730 ? -40.195 -34.674 5.768 1.00 49.22 730 VAL A O 1
ATOM 5526 N N . THR A 1 731 ? -39.942 -32.645 4.833 1.00 57.78 731 THR A N 1
ATOM 5527 C CA . THR A 1 731 ? -38.767 -33.022 4.052 1.00 57.78 731 THR A CA 1
ATOM 5528 C C . THR A 1 731 ? -37.599 -33.073 5.046 1.00 57.78 731 THR A C 1
ATOM 5530 O O . THR A 1 731 ? -37.390 -32.072 5.721 1.00 57.78 731 THR A O 1
ATOM 5533 N N . PRO A 1 732 ? -36.895 -34.206 5.237 1.00 69.12 732 PRO A N 1
ATOM 5534 C CA . PRO A 1 732 ? -35.778 -34.265 6.177 1.00 69.12 732 PRO A CA 1
ATOM 5535 C C . PRO A 1 732 ? -34.660 -33.303 5.765 1.00 69.12 732 PRO A C 1
ATOM 5537 O O . PRO A 1 732 ? -34.400 -33.136 4.568 1.00 69.12 732 PRO A O 1
ATOM 5540 N N . ALA A 1 733 ? -33.962 -32.730 6.746 1.00 74.81 733 ALA A N 1
ATOM 5541 C CA . ALA A 1 733 ? -32.787 -31.915 6.476 1.00 74.81 733 ALA A CA 1
ATOM 5542 C C . ALA A 1 733 ? -31.757 -32.772 5.733 1.00 74.81 733 ALA A C 1
ATOM 5544 O O . ALA A 1 733 ? -31.440 -33.889 6.155 1.00 74.81 733 ALA A O 1
ATOM 5545 N N . SER A 1 734 ? -31.255 -32.272 4.608 1.00 81.69 734 SER A N 1
ATOM 5546 C CA . SER A 1 734 ? -30.172 -32.929 3.878 1.00 81.69 734 SER A CA 1
ATOM 5547 C C . SER A 1 734 ? -28.834 -32.675 4.568 1.00 81.69 734 SER A C 1
ATOM 5549 O O . SER A 1 734 ? -27.978 -33.558 4.581 1.00 81.69 734 SER A O 1
ATOM 5551 N N . LEU A 1 735 ? -28.686 -31.481 5.150 1.00 89.12 735 LEU A N 1
ATOM 5552 C CA . LEU A 1 735 ? -27.539 -31.033 5.927 1.00 89.12 735 LEU A CA 1
ATOM 5553 C C . LEU A 1 735 ? -27.990 -29.867 6.821 1.00 89.12 735 LEU A C 1
ATOM 5555 O O . LEU A 1 735 ? -28.277 -28.784 6.323 1.00 89.12 735 LEU A O 1
ATOM 5559 N N . TYR A 1 736 ? -28.111 -30.092 8.131 1.00 91.75 736 TYR A N 1
ATOM 5560 C CA . TYR A 1 736 ? -28.460 -29.015 9.063 1.00 91.75 736 TYR A CA 1
ATOM 5561 C C . TYR A 1 736 ? -27.389 -27.919 9.032 1.00 91.75 736 TYR A C 1
ATOM 5563 O O . TYR A 1 736 ? -26.198 -28.224 9.094 1.00 91.75 736 TYR A O 1
ATOM 5571 N N . GLY A 1 737 ? -27.829 -26.667 8.941 1.00 90.44 737 GLY A N 1
ATOM 5572 C CA . GLY A 1 737 ? -26.979 -25.490 8.805 1.00 90.44 737 GLY A CA 1
ATOM 5573 C C . GLY A 1 737 ? -26.681 -25.056 7.367 1.00 90.44 737 GLY A C 1
ATOM 5574 O O . GLY A 1 737 ? -26.273 -23.920 7.204 1.00 90.44 737 GLY A O 1
ATOM 5575 N N . ASP A 1 738 ? -26.926 -25.883 6.343 1.00 93.38 738 ASP A N 1
ATOM 5576 C CA . ASP A 1 738 ? -26.743 -25.531 4.916 1.00 93.38 738 ASP A CA 1
ATOM 5577 C C . ASP A 1 738 ? -28.026 -24.873 4.376 1.00 93.38 738 ASP A C 1
ATOM 5579 O O . ASP A 1 738 ? -28.898 -25.512 3.773 1.00 93.38 738 ASP A O 1
ATOM 5583 N N . VAL A 1 739 ? -28.220 -23.600 4.715 1.00 93.25 739 VAL A N 1
ATOM 5584 C CA . VAL A 1 739 ? -29.442 -22.832 4.431 1.00 93.25 739 VAL A CA 1
ATOM 5585 C C . VAL A 1 739 ? -29.451 -22.320 2.990 1.00 93.25 739 VAL A C 1
ATOM 5587 O O . VAL A 1 739 ? -30.528 -22.113 2.417 1.00 93.25 739 VAL A O 1
ATOM 5590 N N . ASN A 1 740 ? -28.284 -22.143 2.370 1.00 87.44 740 ASN A N 1
ATOM 5591 C CA . ASN A 1 740 ? -28.158 -21.673 0.993 1.00 87.44 740 ASN A CA 1
ATOM 5592 C C . ASN A 1 740 ? -28.154 -22.821 -0.058 1.00 87.44 740 ASN A C 1
ATOM 5594 O O . ASN A 1 740 ? -28.392 -22.547 -1.237 1.00 87.44 740 ASN A O 1
ATOM 5598 N N . LEU A 1 741 ? -28.032 -24.087 0.374 1.00 87.81 741 LEU A N 1
ATOM 5599 C CA . LEU A 1 741 ? -27.974 -25.319 -0.433 1.00 87.81 741 LEU A CA 1
ATOM 5600 C C . LEU A 1 741 ? -26.716 -25.467 -1.305 1.00 87.81 741 LEU A C 1
ATOM 5602 O O . LEU A 1 741 ? -26.779 -26.088 -2.374 1.00 87.81 741 LEU A O 1
ATOM 5606 N N . ASP A 1 742 ? -25.583 -24.916 -0.876 1.00 79.94 742 ASP A N 1
ATOM 5607 C CA . ASP A 1 742 ? -24.297 -25.036 -1.570 1.00 79.94 742 ASP A CA 1
ATOM 5608 C C . ASP A 1 742 ? -23.477 -26.271 -1.142 1.00 79.94 742 ASP A C 1
ATOM 5610 O O . ASP A 1 742 ? -22.462 -26.604 -1.769 1.00 79.94 742 ASP A O 1
ATOM 5614 N N . GLY A 1 743 ? -23.956 -27.010 -0.134 1.00 80.94 743 GLY A N 1
ATOM 5615 C CA . GLY A 1 743 ? -23.321 -28.216 0.392 1.00 80.94 743 GLY A CA 1
ATOM 5616 C C . GLY A 1 743 ? -22.240 -27.956 1.443 1.00 80.94 743 GLY A C 1
ATOM 5617 O O . GLY A 1 743 ? -21.530 -28.899 1.817 1.00 80.94 743 GLY A O 1
ATOM 5618 N N . ARG A 1 744 ? -22.090 -26.714 1.907 1.00 82.19 744 ARG A N 1
ATOM 5619 C CA . ARG A 1 744 ? -21.239 -26.294 3.023 1.00 82.19 744 ARG A CA 1
ATOM 5620 C C . ARG A 1 744 ? -22.120 -25.750 4.151 1.00 82.19 744 ARG A C 1
ATOM 5622 O O . ARG A 1 744 ? -23.318 -25.577 3.998 1.00 82.19 744 ARG A O 1
ATOM 5629 N N . VAL A 1 745 ? -21.525 -25.612 5.332 1.00 85.62 745 VAL A N 1
ATOM 5630 C CA . VAL A 1 745 ? -22.161 -24.958 6.481 1.00 85.62 745 VAL A CA 1
ATOM 5631 C C . VAL A 1 745 ? -21.192 -23.880 6.930 1.00 85.62 745 VAL A C 1
ATOM 5633 O O . VAL A 1 745 ? -20.200 -24.186 7.597 1.00 85.62 745 VAL A O 1
ATOM 5636 N N . ASP A 1 746 ? -21.428 -22.647 6.496 1.00 81.06 746 ASP A N 1
ATOM 5637 C CA . ASP A 1 746 ? -20.547 -21.511 6.753 1.00 81.06 746 ASP A CA 1
ATOM 5638 C C . ASP A 1 746 ? -21.314 -20.217 7.081 1.00 81.06 746 ASP A C 1
ATOM 5640 O O . ASP A 1 746 ? -22.515 -20.206 7.359 1.00 81.06 746 ASP A O 1
ATOM 5644 N N . ILE A 1 747 ? -20.597 -19.095 7.158 1.00 82.50 747 ILE A N 1
ATOM 5645 C CA . ILE A 1 747 ? -21.181 -17.817 7.575 1.00 82.50 747 ILE A CA 1
ATOM 5646 C C . ILE A 1 747 ? -22.256 -17.313 6.602 1.00 82.50 747 ILE A C 1
ATOM 5648 O O . ILE A 1 747 ? -23.150 -16.568 7.011 1.00 82.50 747 ILE A O 1
ATOM 5652 N N . THR A 1 748 ? -22.219 -17.731 5.335 1.00 77.25 748 THR A N 1
ATOM 5653 C CA . THR A 1 748 ? -23.215 -17.329 4.338 1.00 77.25 748 THR A CA 1
ATOM 5654 C C . THR A 1 748 ? -24.589 -17.933 4.643 1.00 77.25 748 THR A C 1
ATOM 5656 O O . THR A 1 748 ? -25.611 -17.258 4.469 1.00 77.25 748 THR A O 1
ATOM 5659 N N . ASP A 1 749 ? -24.626 -19.134 5.225 1.00 87.50 749 ASP A N 1
ATOM 5660 C CA . ASP A 1 749 ? -25.847 -19.767 5.717 1.00 87.50 749 ASP A CA 1
ATOM 5661 C C . ASP A 1 749 ? -26.436 -19.025 6.913 1.00 87.50 749 ASP A C 1
ATOM 5663 O O . ASP A 1 749 ? -27.640 -18.761 6.958 1.00 87.50 749 ASP A O 1
ATOM 5667 N N . ALA A 1 750 ? -25.586 -18.606 7.856 1.00 82.88 750 ALA A N 1
ATOM 5668 C CA . ALA A 1 750 ? -26.009 -17.821 9.014 1.00 82.88 750 ALA A CA 1
ATOM 5669 C C . ALA A 1 750 ? -26.591 -16.461 8.601 1.00 82.88 750 ALA A C 1
ATOM 5671 O O . ALA A 1 750 ? -27.561 -15.984 9.199 1.00 82.88 750 ALA A O 1
ATOM 5672 N N . VAL A 1 751 ? -26.051 -15.841 7.550 1.00 80.25 751 VAL A N 1
ATOM 5673 C CA . VAL A 1 751 ? -26.609 -14.610 6.972 1.00 80.25 751 VAL A CA 1
ATOM 5674 C C . VAL A 1 751 ? -27.984 -14.871 6.356 1.00 80.25 751 VAL A C 1
ATOM 5676 O O . VAL A 1 751 ? -28.922 -14.103 6.595 1.00 80.25 751 VAL A O 1
ATOM 5679 N N . MET A 1 752 ? -28.137 -15.950 5.584 1.00 82.94 752 MET A N 1
ATOM 5680 C CA . MET A 1 752 ? -29.418 -16.307 4.971 1.00 82.94 752 MET A CA 1
ATOM 5681 C C . MET A 1 752 ? -30.483 -16.653 6.021 1.00 82.94 752 MET A C 1
ATOM 5683 O O . MET A 1 752 ? -31.634 -16.225 5.896 1.00 82.94 752 MET A O 1
ATOM 5687 N N . LEU A 1 753 ? -30.087 -17.346 7.090 1.00 87.69 753 LEU A N 1
ATOM 5688 C CA . LEU A 1 753 ? -30.942 -17.703 8.217 1.00 87.69 753 LEU A CA 1
ATOM 5689 C C . LEU A 1 753 ? -31.412 -16.473 9.001 1.00 87.69 753 LEU A C 1
ATOM 5691 O O . LEU A 1 753 ? -32.605 -16.329 9.257 1.00 87.69 753 LEU A O 1
ATOM 5695 N N . ASN A 1 754 ? -30.517 -15.523 9.289 1.00 81.19 754 ASN A N 1
ATOM 5696 C CA . ASN A 1 754 ? -30.884 -14.259 9.939 1.00 81.19 754 ASN A CA 1
ATOM 5697 C C . ASN A 1 754 ? -31.848 -13.421 9.083 1.00 81.19 754 ASN A C 1
ATOM 5699 O O . ASN A 1 754 ? -32.807 -12.840 9.596 1.00 81.19 754 ASN A O 1
ATOM 5703 N N . LYS A 1 755 ? -31.645 -13.391 7.760 1.00 79.06 755 LYS A N 1
ATOM 5704 C CA . LYS A 1 755 ? -32.570 -12.727 6.827 1.00 79.06 755 LYS A CA 1
ATOM 5705 C C . LYS A 1 755 ? -33.951 -13.390 6.820 1.00 79.06 755 LYS A C 1
ATOM 5707 O O . LYS A 1 755 ? -34.962 -12.680 6.770 1.00 79.06 755 LYS A O 1
ATOM 5712 N N . ALA A 1 756 ? -34.002 -14.719 6.880 1.00 79.94 756 ALA A N 1
ATOM 5713 C CA . ALA A 1 756 ? -35.245 -15.479 6.968 1.00 79.94 756 ALA A CA 1
ATOM 5714 C C . ALA A 1 756 ? -35.972 -15.253 8.304 1.00 79.94 756 ALA A C 1
ATOM 5716 O O . ALA A 1 756 ? -37.164 -14.948 8.290 1.00 79.94 756 ALA A O 1
ATOM 5717 N N . ALA A 1 757 ? -35.257 -15.284 9.435 1.00 78.06 757 ALA A N 1
ATOM 5718 C CA . ALA A 1 757 ? -35.802 -14.991 10.765 1.00 78.06 757 ALA A CA 1
ATOM 5719 C C . ALA A 1 757 ? -36.369 -13.558 10.863 1.00 78.06 757 ALA A C 1
ATOM 5721 O O . ALA A 1 757 ? -37.389 -13.320 11.508 1.00 78.06 757 ALA A O 1
ATOM 5722 N N . ALA A 1 758 ? -35.767 -12.603 10.145 1.00 77.88 758 ALA A N 1
ATOM 5723 C CA . ALA A 1 758 ? -36.263 -11.232 10.014 1.00 77.88 758 ALA A CA 1
ATOM 5724 C C . ALA A 1 758 ? -37.414 -11.063 8.991 1.00 77.88 758 ALA A C 1
ATOM 5726 O O . ALA A 1 758 ? -37.824 -9.936 8.714 1.00 77.88 758 ALA A O 1
ATOM 5727 N N . ASN A 1 759 ? -37.941 -12.148 8.404 1.00 81.44 759 ASN A N 1
ATOM 5728 C CA . ASN A 1 759 ? -38.956 -12.150 7.336 1.00 81.44 759 ASN A CA 1
ATOM 5729 C C . ASN A 1 759 ? -38.563 -11.363 6.067 1.00 81.44 759 ASN A C 1
ATOM 5731 O O . ASN A 1 759 ? -39.427 -10.963 5.283 1.00 81.44 759 ASN A O 1
ATOM 5735 N N . THR A 1 760 ? -37.264 -11.147 5.836 1.00 72.44 760 THR A N 1
ATOM 5736 C CA . THR A 1 760 ? -36.758 -10.418 4.656 1.00 72.44 760 THR A CA 1
ATOM 5737 C C . THR A 1 760 ? -36.524 -11.330 3.450 1.00 72.44 760 THR A C 1
ATOM 5739 O O . THR A 1 760 ? -36.520 -10.860 2.313 1.00 72.44 760 THR A O 1
ATOM 5742 N N . VAL A 1 761 ? -36.379 -12.639 3.682 1.00 78.75 761 VAL A N 1
ATOM 5743 C CA . VAL A 1 761 ? -36.203 -13.677 2.656 1.00 78.75 761 VAL A CA 1
ATOM 5744 C C . VAL A 1 761 ? -37.157 -14.838 2.944 1.00 78.75 761 VAL A C 1
ATOM 5746 O O . VAL A 1 761 ? -37.370 -15.203 4.095 1.00 78.75 761 VAL A O 1
ATOM 5749 N N . GLN A 1 762 ? -37.744 -15.418 1.894 1.00 87.06 762 GLN A N 1
ATOM 5750 C CA . GLN A 1 762 ? -38.592 -16.611 1.987 1.00 87.06 762 GLN A CA 1
ATOM 5751 C C . GLN A 1 762 ? -37.769 -17.853 1.636 1.00 87.06 762 GLN A C 1
ATOM 5753 O O . GLN A 1 762 ? -37.218 -17.934 0.539 1.00 87.06 762 GLN A O 1
ATOM 5758 N N . LEU A 1 763 ? -37.696 -18.815 2.556 1.00 87.44 763 LEU A N 1
ATOM 5759 C CA . LEU A 1 763 ? -36.955 -20.063 2.365 1.00 87.44 763 LEU A CA 1
ATOM 5760 C C . LEU A 1 763 ? -37.802 -21.114 1.634 1.00 87.44 763 LEU A C 1
ATOM 5762 O O . LEU A 1 763 ? -38.995 -21.281 1.912 1.00 87.44 763 LEU A O 1
ATOM 5766 N N . SER A 1 764 ? -37.175 -21.869 0.728 1.00 87.81 764 SER A N 1
ATOM 5767 C CA . SER A 1 764 ? -37.782 -23.076 0.155 1.00 87.81 764 SER A CA 1
ATOM 5768 C C . SER A 1 764 ? -37.945 -24.180 1.209 1.00 87.81 764 SER A C 1
ATOM 5770 O O . SER A 1 764 ? -37.429 -24.091 2.320 1.00 87.81 764 SER A O 1
ATOM 5772 N N . GLU A 1 765 ? -38.673 -25.248 0.879 1.00 86.88 765 GLU A N 1
ATOM 5773 C CA . GLU A 1 765 ? -38.952 -26.330 1.830 1.00 86.88 765 GLU A CA 1
ATOM 5774 C C . GLU A 1 765 ? -37.692 -27.032 2.353 1.00 86.88 765 GLU A C 1
ATOM 5776 O O . GLU A 1 765 ? -37.583 -27.242 3.559 1.00 86.88 765 GLU A O 1
ATOM 5781 N N . GLN A 1 766 ? -36.712 -27.296 1.482 1.00 88.06 766 GLN A N 1
ATOM 5782 C CA . GLN A 1 766 ? -35.435 -27.886 1.893 1.00 88.06 766 GLN A CA 1
ATOM 5783 C C . GLN A 1 766 ? -34.608 -26.921 2.749 1.00 88.06 766 GLN A C 1
ATOM 5785 O O . GLN A 1 766 ? -34.040 -27.329 3.756 1.00 88.06 766 GLN A O 1
ATOM 5790 N N . GLN A 1 767 ? -34.587 -25.635 2.387 1.00 91.88 767 GLN A N 1
ATOM 5791 C CA . GLN A 1 767 ? -33.853 -24.611 3.134 1.00 91.88 767 GLN A CA 1
ATOM 5792 C C . GLN A 1 767 ? -34.426 -24.418 4.531 1.00 91.88 767 GLN A C 1
ATOM 5794 O O . GLN A 1 767 ? -33.665 -24.320 5.480 1.00 91.88 767 GLN A O 1
ATOM 5799 N N . ARG A 1 768 ? -35.758 -24.432 4.680 1.00 89.75 768 ARG A N 1
ATOM 5800 C CA . ARG A 1 768 ? -36.390 -24.407 6.005 1.00 89.75 768 ARG A CA 1
ATOM 5801 C C . ARG A 1 768 ? -36.007 -25.619 6.844 1.00 89.75 768 ARG A C 1
ATOM 5803 O O . ARG A 1 768 ? -35.821 -25.473 8.040 1.00 89.75 768 ARG A O 1
ATOM 5810 N N . SER A 1 769 ? -35.897 -26.801 6.236 1.00 88.56 769 SER A N 1
ATOM 5811 C CA . SER A 1 769 ? -35.492 -27.987 6.990 1.00 88.56 769 SER A CA 1
ATOM 5812 C C . SER A 1 769 ? -34.020 -27.957 7.395 1.00 88.56 769 SER A C 1
ATOM 5814 O O . SER A 1 769 ? -33.703 -28.453 8.468 1.00 88.56 769 SER A O 1
ATOM 5816 N N . ASN A 1 770 ? -33.131 -27.413 6.562 1.00 92.25 770 ASN A N 1
ATOM 5817 C CA . ASN A 1 770 ? -31.722 -27.243 6.920 1.00 92.25 770 ASN A CA 1
ATOM 5818 C C . ASN A 1 770 ? -31.527 -26.094 7.929 1.00 92.25 770 ASN A C 1
ATOM 5820 O O . ASN A 1 770 ? -30.591 -26.135 8.720 1.00 92.25 770 ASN A O 1
ATOM 5824 N N . ALA A 1 771 ? -32.421 -25.103 7.913 1.00 93.69 771 ALA A N 1
ATOM 5825 C CA . ALA A 1 771 ? -32.425 -23.947 8.800 1.00 93.69 771 ALA A CA 1
ATOM 5826 C C . ALA A 1 771 ? -32.847 -24.246 10.245 1.00 93.69 771 ALA A C 1
ATOM 5828 O O . ALA A 1 771 ? -32.435 -23.490 11.111 1.00 93.69 771 ALA A O 1
ATOM 5829 N N . ASP A 1 772 ? -33.621 -25.306 10.501 1.00 93.00 772 ASP A N 1
ATOM 5830 C CA . ASP A 1 772 ? -34.078 -25.750 11.836 1.00 93.00 772 ASP A CA 1
ATOM 5831 C C . ASP A 1 772 ? -32.910 -26.371 12.635 1.00 93.00 772 ASP A C 1
ATOM 5833 O O . ASP A 1 772 ? -32.805 -27.585 12.822 1.00 93.00 772 ASP A O 1
ATOM 5837 N N . CYS A 1 773 ? -31.943 -25.532 13.004 1.00 92.75 773 CYS A N 1
ATOM 5838 C CA . CYS A 1 773 ? -30.672 -25.913 13.607 1.00 92.75 773 CYS A CA 1
ATOM 5839 C C . CYS A 1 773 ? -30.820 -26.386 15.058 1.00 92.75 773 CYS A C 1
ATOM 5841 O O . CYS A 1 773 ? -29.898 -27.031 15.557 1.00 92.75 773 CYS A O 1
ATOM 5843 N N . ASP A 1 774 ? -31.942 -26.114 15.727 1.00 91.38 774 ASP A N 1
ATOM 5844 C CA . ASP A 1 774 ? -32.245 -26.605 17.081 1.00 91.38 774 ASP A CA 1
ATOM 5845 C C . ASP A 1 774 ? -33.293 -27.748 17.116 1.00 91.38 774 ASP A C 1
ATOM 5847 O O . ASP A 1 774 ? -33.616 -28.288 18.180 1.00 91.38 774 ASP A O 1
ATOM 5851 N N . ALA A 1 775 ? -33.771 -28.177 15.941 1.00 87.75 775 ALA A N 1
ATOM 5852 C CA . ALA A 1 775 ? -34.748 -29.247 15.739 1.00 87.75 775 ALA A CA 1
ATOM 5853 C C . ALA A 1 775 ? -36.099 -29.031 16.451 1.00 87.75 775 ALA A C 1
ATOM 5855 O O . ALA A 1 775 ? -36.787 -30.003 16.809 1.00 87.75 775 ALA A O 1
ATOM 5856 N N . ASN A 1 776 ? -36.510 -27.778 16.654 1.00 85.44 776 ASN A N 1
ATOM 5857 C CA . ASN A 1 776 ? -37.789 -27.434 17.267 1.00 85.44 776 ASN A CA 1
ATOM 5858 C C . ASN A 1 776 ? -38.962 -27.384 16.248 1.00 85.44 776 ASN A C 1
ATOM 5860 O O . ASN A 1 776 ? -40.129 -27.353 16.659 1.00 85.44 776 ASN A O 1
ATOM 5864 N N . ASN A 1 777 ? -38.691 -27.551 14.943 1.00 85.25 777 ASN A N 1
ATOM 5865 C CA . ASN A 1 777 ? -39.622 -27.422 13.801 1.00 85.25 777 ASN A CA 1
ATOM 5866 C C . ASN A 1 777 ? -40.161 -26.001 13.556 1.00 85.25 777 ASN A C 1
ATOM 5868 O O . ASN A 1 777 ? -41.168 -25.822 12.857 1.00 85.25 777 ASN A O 1
ATOM 5872 N N . GLU A 1 778 ? -39.510 -25.003 14.124 1.00 85.62 778 GLU A N 1
ATOM 5873 C CA . GLU A 1 778 ? -39.677 -23.581 13.870 1.00 85.62 778 GLU A CA 1
ATOM 5874 C C . GLU A 1 778 ? -38.362 -23.072 13.247 1.00 85.62 778 GLU A C 1
ATOM 5876 O O . GLU A 1 778 ? -37.334 -23.726 13.329 1.00 85.62 778 GLU A O 1
ATOM 5881 N N . VAL A 1 779 ? -38.420 -21.977 12.488 1.00 85.06 779 VAL A N 1
ATOM 5882 C CA . VAL A 1 779 ? -37.215 -21.342 11.933 1.00 85.06 779 VAL A CA 1
ATOM 5883 C C . VAL A 1 779 ? -37.221 -19.913 12.431 1.00 85.06 779 VAL A C 1
ATOM 5885 O O . VAL A 1 779 ? -37.996 -19.088 11.933 1.00 85.06 779 VAL A O 1
ATOM 5888 N N . ASP A 1 780 ? -36.417 -19.640 13.450 1.00 85.56 780 ASP A N 1
ATOM 5889 C CA . ASP A 1 780 ? -36.394 -18.363 14.149 1.00 85.56 780 ASP A CA 1
ATOM 5890 C C . ASP A 1 780 ? -34.971 -17.911 14.534 1.00 85.56 780 ASP A C 1
ATOM 5892 O O . ASP A 1 780 ? -33.959 -18.377 14.008 1.00 85.56 780 ASP A O 1
ATOM 5896 N N . SER A 1 781 ? -34.874 -16.895 15.392 1.00 84.44 781 SER A N 1
ATOM 5897 C CA . SER A 1 781 ? -33.587 -16.345 15.824 1.00 84.44 781 SER A CA 1
ATOM 5898 C C . SER A 1 781 ? -32.738 -17.322 16.646 1.00 84.44 781 SER A C 1
ATOM 5900 O O . SER A 1 781 ? -31.523 -17.142 16.712 1.00 84.44 781 SER A O 1
ATOM 5902 N N . ASN A 1 782 ? -33.337 -18.329 17.287 1.00 87.25 782 ASN A N 1
ATOM 5903 C CA . ASN A 1 782 ? -32.596 -19.340 18.039 1.00 87.25 782 ASN A CA 1
ATOM 5904 C C . ASN A 1 782 ? -31.787 -20.225 17.096 1.00 87.25 782 ASN A C 1
ATOM 5906 O O . ASN A 1 782 ? -30.614 -20.465 17.374 1.00 87.25 782 ASN A O 1
ATOM 5910 N N . ASP A 1 783 ? -32.344 -20.608 15.947 1.00 91.81 783 ASP A N 1
ATOM 5911 C CA . ASP A 1 783 ? -31.617 -21.378 14.937 1.00 91.81 783 ASP A CA 1
ATOM 5912 C C . ASP A 1 783 ? -30.371 -20.648 14.440 1.00 91.81 783 ASP A C 1
ATOM 5914 O O . ASP A 1 783 ? -29.304 -21.244 14.297 1.00 91.81 783 ASP A O 1
ATOM 5918 N N . ALA A 1 784 ? -30.478 -19.330 14.240 1.00 84.81 784 ALA A N 1
ATOM 5919 C CA . ALA A 1 784 ? -29.345 -18.493 13.863 1.00 84.81 784 ALA A CA 1
ATOM 5920 C C . ALA A 1 784 ? -28.252 -18.488 14.943 1.00 84.81 784 ALA A C 1
ATOM 5922 O O . ALA A 1 784 ? -27.065 -18.565 14.626 1.00 84.81 784 ALA A O 1
ATOM 5923 N N . VAL A 1 785 ? -28.634 -18.443 16.222 1.00 85.88 785 VAL A N 1
ATOM 5924 C CA . VAL A 1 785 ? -27.689 -18.528 17.346 1.00 85.88 785 VAL A CA 1
ATOM 5925 C C . VAL A 1 785 ? -27.024 -19.903 17.403 1.00 85.88 785 VAL A C 1
ATOM 5927 O O . VAL A 1 785 ? -25.816 -19.984 17.622 1.00 85.88 785 VAL A O 1
ATOM 5930 N N . VAL A 1 786 ? -27.782 -20.980 17.198 1.00 87.50 786 VAL A N 1
ATOM 5931 C CA . VAL A 1 786 ? -27.262 -22.353 17.195 1.00 87.50 786 VAL A CA 1
ATOM 5932 C C . VAL A 1 786 ? -26.300 -22.577 16.028 1.00 87.50 786 VAL A C 1
ATOM 5934 O O . VAL A 1 786 ? -25.197 -23.088 16.230 1.00 87.50 786 VAL A O 1
ATOM 5937 N N . LEU A 1 787 ? -26.646 -22.103 14.830 1.00 89.38 787 LEU A N 1
ATOM 5938 C CA . LEU A 1 787 ? -25.758 -22.140 13.672 1.00 89.38 787 LEU A CA 1
ATOM 5939 C C . LEU A 1 787 ? -24.473 -21.341 13.926 1.00 89.38 787 LEU A C 1
ATOM 5941 O O . LEU A 1 787 ? -23.381 -21.850 13.694 1.00 89.38 787 LEU A O 1
ATOM 5945 N N . LEU A 1 788 ? -24.564 -20.137 14.497 1.00 82.62 788 LEU A N 1
ATOM 5946 C CA . LEU A 1 788 ? -23.379 -19.349 14.852 1.00 82.62 788 LEU A CA 1
ATOM 5947 C C . LEU A 1 788 ? -22.495 -20.065 15.878 1.00 82.62 788 LEU A C 1
ATOM 5949 O O . LEU A 1 788 ? -21.283 -20.128 15.684 1.00 82.62 788 LEU A O 1
ATOM 5953 N N . LYS A 1 789 ? -23.076 -20.663 16.928 1.00 85.50 789 LYS A N 1
ATOM 5954 C CA . LYS A 1 789 ? -22.329 -21.488 17.894 1.00 85.50 789 LYS A CA 1
ATOM 5955 C C . LYS A 1 789 ? -21.606 -22.652 17.21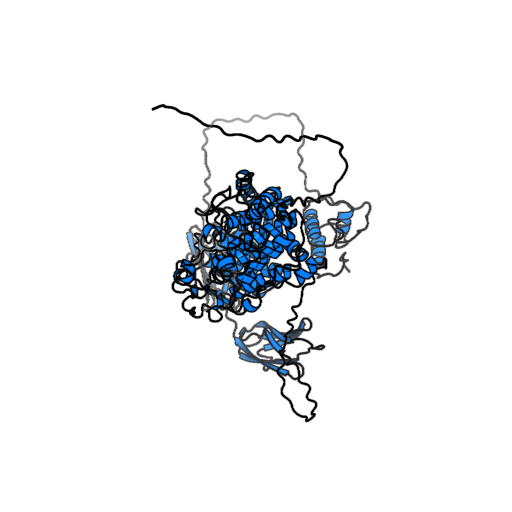5 1.00 85.50 789 LYS A C 1
ATOM 5957 O O . LYS A 1 789 ? -20.508 -22.999 17.644 1.00 85.50 789 LYS A O 1
ATOM 5962 N N . PHE A 1 790 ? -22.209 -23.268 16.199 1.00 86.38 790 PHE A N 1
ATOM 5963 C CA . PHE A 1 790 ? -21.576 -24.337 15.429 1.00 86.38 790 PHE A CA 1
ATOM 5964 C C . PHE A 1 790 ? -20.391 -23.806 14.611 1.00 86.38 790 PHE A C 1
ATOM 5966 O O . PHE A 1 790 ? -19.300 -24.367 14.689 1.00 86.38 790 PHE A O 1
ATOM 5973 N N . LEU A 1 791 ? -20.563 -22.674 13.920 1.00 78.38 791 LEU A N 1
ATOM 5974 C CA . LEU A 1 791 ? -19.509 -22.037 13.121 1.00 78.38 791 LEU A CA 1
ATOM 5975 C C . LEU A 1 791 ? -18.307 -21.594 13.964 1.00 78.38 791 LEU A C 1
ATOM 5977 O O . LEU A 1 791 ? -17.165 -21.748 13.539 1.00 78.38 791 LEU A O 1
ATOM 5981 N N . VAL A 1 792 ? -18.543 -21.116 15.190 1.00 75.56 792 VAL A N 1
ATOM 5982 C CA . VAL A 1 792 ? -17.470 -20.764 16.139 1.00 75.56 792 VAL A CA 1
ATOM 5983 C C . VAL A 1 792 ? -17.014 -21.941 17.013 1.00 75.56 792 VAL A C 1
ATOM 5985 O O . VAL A 1 792 ? -16.310 -21.749 18.001 1.00 75.56 792 VAL A O 1
ATOM 5988 N N . SER A 1 793 ? -17.409 -23.173 16.672 1.00 81.19 793 SER A N 1
ATOM 5989 C CA . SER A 1 793 ? -17.024 -24.412 17.370 1.00 81.19 793 SER A CA 1
ATOM 5990 C C . SER A 1 793 ? -17.390 -24.481 18.865 1.00 81.19 793 SER A C 1
ATOM 5992 O O . SER A 1 793 ? -16.844 -25.310 19.599 1.00 81.19 793 SER A O 1
ATOM 5994 N N . ILE A 1 794 ? -18.343 -23.662 19.326 1.00 78.12 794 ILE A N 1
ATOM 5995 C CA . ILE A 1 794 ? -18.940 -23.766 20.670 1.00 78.12 794 ILE A CA 1
ATOM 5996 C C . ILE A 1 794 ? -19.740 -25.071 20.782 1.00 78.12 794 ILE A C 1
ATOM 5998 O O . ILE A 1 794 ? -19.675 -25.750 21.809 1.00 78.12 794 ILE A O 1
ATOM 6002 N N . ILE A 1 795 ? -20.448 -25.455 19.716 1.00 79.44 795 ILE A N 1
ATOM 6003 C CA . ILE A 1 795 ? -21.089 -26.771 19.574 1.00 79.44 795 ILE A CA 1
ATOM 6004 C C . ILE A 1 795 ? -20.476 -27.528 18.392 1.00 79.44 795 ILE A C 1
ATOM 6006 O O . ILE A 1 795 ? -19.974 -26.923 17.450 1.00 79.44 795 ILE A O 1
ATOM 6010 N N . LYS A 1 796 ? -20.486 -28.866 18.445 1.00 83.81 796 LYS A N 1
ATOM 6011 C CA . LYS A 1 796 ? -19.749 -29.716 17.485 1.00 83.81 796 LYS A CA 1
ATOM 6012 C C . LYS A 1 796 ? -20.607 -30.355 16.396 1.00 83.81 796 LYS A C 1
ATOM 6014 O O . LYS A 1 796 ? -20.056 -30.928 15.462 1.00 83.81 796 LYS A O 1
ATOM 6019 N N . THR A 1 797 ? -21.928 -30.329 16.537 1.00 84.62 797 THR A N 1
ATOM 6020 C CA . THR A 1 797 ? -22.866 -31.002 15.630 1.00 84.62 797 THR A CA 1
ATOM 6021 C C . THR A 1 797 ? -24.174 -30.233 15.558 1.00 84.62 797 THR A C 1
ATOM 6023 O O . THR A 1 797 ? -24.612 -29.705 16.577 1.00 84.62 797 THR A O 1
ATOM 6026 N N . LEU A 1 798 ? -24.810 -30.255 14.386 1.00 88.62 798 LEU A N 1
ATOM 6027 C CA . LEU A 1 798 ? -26.185 -29.810 14.183 1.00 88.62 798 LEU A CA 1
ATOM 6028 C C . LEU A 1 798 ? -27.101 -31.012 13.870 1.00 88.62 798 LEU A C 1
ATOM 6030 O O . LEU A 1 798 ? -26.639 -31.973 13.240 1.00 88.62 798 LEU A O 1
ATOM 6034 N N . PRO A 1 799 ? -28.378 -30.977 14.289 1.00 90.31 799 PRO A N 1
ATOM 6035 C CA . PRO A 1 799 ? -28.995 -29.917 15.087 1.00 90.31 799 PRO A CA 1
ATOM 6036 C C . PRO A 1 799 ? -28.607 -30.005 16.581 1.00 90.31 799 PRO A C 1
ATOM 6038 O O . PRO A 1 799 ? -28.220 -31.074 17.064 1.00 90.31 799 PRO A O 1
ATOM 6041 N N . GLU A 1 800 ? -28.700 -28.894 17.319 1.00 85.69 800 GLU A N 1
ATOM 6042 C CA . GLU A 1 800 ? -28.534 -28.857 18.784 1.00 85.69 800 GLU A CA 1
ATOM 6043 C C . GLU A 1 800 ? -29.836 -29.315 19.456 1.00 85.69 800 GLU A C 1
ATOM 6045 O O . GLU A 1 800 ? -30.747 -28.529 19.687 1.00 85.69 800 GLU A O 1
ATOM 6050 N N . VAL A 1 801 ? -29.941 -30.610 19.762 1.00 78.44 801 VAL A N 1
ATOM 6051 C CA . VAL A 1 801 ? -31.123 -31.171 20.436 1.00 78.44 801 VAL A CA 1
ATOM 6052 C C . VAL A 1 801 ? -31.051 -30.881 21.938 1.00 78.44 801 VAL A C 1
ATOM 6054 O O . VAL A 1 801 ? -30.092 -31.288 22.594 1.00 78.44 801 VAL A O 1
ATOM 6057 N N . ALA A 1 802 ? -32.063 -30.215 22.498 1.00 59.72 802 ALA A N 1
ATOM 6058 C CA . ALA A 1 802 ? -32.175 -30.032 23.947 1.00 59.72 802 ALA A CA 1
ATOM 6059 C C . ALA A 1 802 ? -32.369 -31.390 24.665 1.00 59.72 802 ALA A C 1
ATOM 6061 O O . ALA A 1 802 ? -33.231 -32.177 24.263 1.00 59.72 802 ALA A O 1
ATOM 6062 N N . GLU A 1 803 ? -31.579 -31.662 25.715 1.00 41.78 803 GLU A N 1
ATOM 6063 C CA . GLU A 1 803 ? -31.741 -32.837 26.602 1.00 41.78 803 GLU A CA 1
ATOM 6064 C C . GLU A 1 803 ? -32.937 -32.728 27.560 1.00 41.78 803 GLU A C 1
ATOM 6066 O O . GLU A 1 803 ? -33.172 -31.630 28.124 1.00 41.78 803 GLU A O 1
#

Secondary structure (DSSP, 8-state):
------------------------------------PPP---TT-HHHHHHHHHHHHHHHB-BGGGGG-SBTT---B-TTSSS---B-SSSS--EEHHHHHHHHHHHHHHHHHSHHHHHHTTTHHHHHHHHHHHHHHHHHTEEEETTEEEEEEEEES-HHHHTT-B--GGG-TT--GGGEEEESS--HHHHHHHHHHHHHHHHHH--HHHHHHHHHHHHHHHHH-----S--SS--S-SHHHHHHHHHHHHHHH--HHHHHHHTTSTTPPPSS--SSBTTB-HHHHHHHHHHHHS--HHHHHHHHHHHHHTTTS---S-STTHHHHHHHHHHHHHHHHHTHHHH----HHHHHHHHHHHHT-STT--BSBTTSSTTB----S-TTTTT---BTTSHHHHHS-S-HHHHT----TT-B----SSTTSTT---STT-HHHH---HHHHHHHHHHHHHHHHHH------S--STTB---HHHHHHHTTPPPP-------------------------------EEE-S--SEEETT-EEEEEEEE-S--TT--EEEEES-TTTEEEEEEEEETTTEEEEEEEE-SSEEEEEEEEETTEEEEEEEEEEPPPP-EEEEE--S-EETT-EEEEEEEE-SS---PEEEES-TTTEEEEEETTEEEEEE-SSEEEEEEEEETTEEEEEEEEEE------------------------------------------S--PPPSSTT--SSSS--SHHHHHHHHHHHTTSSPPPHHHHHHH-TTSSS--SHHHHHHHHHHHTTSSSSSS----

Solvent-accessible surface area (backbone atoms only — not comparable to full-atom values): 44659 Å² total; per-residue (Å²): 132,90,83,87,83,87,84,91,81,89,87,84,88,81,90,78,91,77,92,76,93,77,93,74,87,85,78,93,71,87,74,79,76,77,68,80,73,76,80,73,56,64,77,58,34,25,33,30,44,33,54,35,28,52,44,41,54,38,76,25,36,22,6,67,58,7,62,72,27,39,36,76,88,56,48,54,20,57,70,70,34,86,55,58,42,32,46,26,38,42,32,60,72,34,32,44,30,45,42,50,16,37,22,42,29,49,45,32,48,39,44,70,77,35,46,68,52,32,48,67,40,14,38,43,64,59,50,50,53,56,51,48,41,45,45,54,26,50,50,65,26,44,42,71,56,96,71,37,61,63,37,37,52,48,36,34,57,47,59,73,65,58,73,60,45,47,47,28,54,70,71,50,82,82,67,51,51,88,37,55,43,68,38,70,67,42,38,12,32,34,32,6,21,39,14,21,21,18,20,34,44,22,70,77,69,64,41,63,68,32,40,56,51,12,53,22,28,34,52,49,15,74,72,51,66,24,75,61,87,70,86,61,89,73,77,70,89,72,35,59,28,27,41,10,28,18,18,33,35,47,18,74,62,68,70,45,65,70,26,47,57,49,16,66,72,26,39,79,66,82,56,98,84,51,80,57,52,47,73,66,26,33,22,53,56,20,20,44,51,44,14,72,77,69,63,58,36,66,60,50,52,54,53,49,48,55,53,50,70,74,37,78,88,49,49,57,64,85,43,52,69,34,7,40,22,44,36,24,28,49,28,24,57,38,27,54,44,30,72,44,24,90,75,53,73,40,76,39,57,72,59,36,51,56,48,47,29,38,41,46,23,70,43,82,62,55,40,8,36,33,15,72,72,41,97,44,27,47,72,26,57,31,29,30,57,43,35,44,52,64,88,15,79,80,44,60,54,68,70,72,50,89,31,48,21,84,80,51,68,29,54,83,59,43,28,31,36,26,9,29,28,67,41,54,63,34,81,63,50,57,98,23,23,78,40,48,51,26,12,28,36,35,47,55,28,29,38,11,46,31,27,30,19,40,37,48,23,70,74,66,68,33,61,58,35,61,62,68,59,70,95,55,40,59,62,54,69,32,23,33,34,25,40,71,74,42,83,49,59,91,76,79,87,77,83,84,80,84,76,85,85,78,91,83,88,88,84,87,83,95,71,94,72,86,84,72,78,88,74,57,69,45,80,58,50,64,65,60,59,47,35,39,75,41,71,51,63,32,33,40,36,48,57,84,87,60,88,80,81,60,65,48,76,47,48,76,38,56,72,33,34,28,75,78,46,73,54,69,54,81,80,40,31,33,40,34,34,35,36,28,64,27,61,46,76,39,40,44,32,42,34,46,88,83,48,78,45,77,46,69,28,39,28,37,71,68,78,70,49,74,49,83,65,42,71,73,92,74,45,49,36,77,45,76,47,61,34,32,47,44,66,71,46,98,74,67,63,24,47,56,44,46,74,40,59,70,31,35,30,63,52,61,55,30,50,42,36,37,38,42,25,61,30,56,47,77,35,44,41,35,38,36,40,92,93,48,71,50,74,44,82,46,64,28,40,66,84,78,82,83,78,86,83,78,85,87,84,88,86,84,89,82,92,81,90,85,82,89,80,89,80,90,80,85,88,77,90,79,80,90,75,86,82,84,85,84,86,82,83,84,61,74,51,90,46,52,36,23,38,78,70,82,84,55,68,53,71,69,18,42,52,52,39,47,35,35,45,67,70,76,44,88,71,54,73,64,26,46,31,3,36,22,15,44,68,77,85,56,71,41,68,64,20,32,52,47,41,48,34,41,73,70,61,76,38,94,63,68,49,49,69,84,129

Radius of gyration: 35.87 Å; Cα contacts (8 Å, |Δi|>4): 1575; chains: 1; bounding box: 132×77×114 Å

Mean predicted aligned error: 19.23 Å

Nearest PDB structures (foldseek):
  7z4b-assembly1_DW  TM=4.326E-01  e=1.605E-06  Escherichia phage vB_EcoP_SU10
  7z4f-assembly1_G  TM=4.321E-01  e=1.680E-06  Escherichia phage vB_EcoP_SU10
  7z47-assembly1_G  TM=3.906E-01  e=1.275E-06  Escherichia phage vB_EcoP_SU10
  7ahs-assembly3_C  TM=3.815E-01  e=5.307E-06  Homo sapiens
  5jdd-assembly1_A  TM=3.701E-01  e=1.011E-05  Homo sapiens